Protein AF-0000000083870434 (afdb_homodimer)

pLDDT: mean 91.53, std 15.17, range [18.61, 98.94]

Nearest PDB structures (foldseek):
  3v47-assembly1_B  TM=9.352E-01  e=3.302E-30  Danio rerio
  3v44-assembly1_A  TM=9.754E-01  e=2.161E-26  Danio rerio
  5xwu-assembly1_B  TM=7.178E-01  e=8.950E-06  Mus musculus
  5xwu-assembly1_D  TM=3.994E-01  e=9.371E-06  Mus musculus
  6tl8-assembly2_C  TM=4.303E-01  e=3.245E-05  Homo sapiens

Organism: Monopterus albus (NCBI:txid43700)

InterPro domains:
  IPR001611 Leucine-rich repeat [PF00560] (571-591)
  IPR001611 Leucine-rich repeat [PF13855] (94-138)
  IPR001611 Leucine-rich repeat [PF13855] (299-345)
  IPR001611 Leucine-rich repeat [PF13855] (348-407)
  IPR001611 Leucine-rich repeat [PF13855] (528-566)
  IPR001611 Leucine-rich repeat [PS51450] (348-369)
  IPR001611 Leucine-rich repeat [PS51450] (372-393)
  IPR001611 Leucine-rich repeat [PS51450] (396-417)
  IPR003591 Leucine-rich repeat, typical subtype [SM00369] (53-77)
  IPR003591 Leucine-rich repeat, typical subtype [SM00369] (153-177)
  IPR003591 Leucine-rich repeat, typical subtype [SM00369] (178-202)
  IPR003591 Leucine-rich repeat, typical subtype [SM00369] (298-320)
  IPR003591 Leucine-rich repeat, typical subtype [SM00369] (321-344)
  IPR003591 Leucine-rich repeat, typical subtype [SM00369] (347-369)
  IPR003591 Leucine-rich repeat, typical subtype [SM00369] (370-393)
  IPR003591 Leucine-rich repeat, typical subtype [SM00369] (394-414)
  IPR003591 Leucine-rich repeat, typical subtype [SM00369] (416-442)
  IPR003591 Leucine-rich repeat, typical subtype [SM00369] (523-546)
  IPR003591 Leucine-rich repeat, typical subtype [SM00369] (547-570)
  IPR003591 Leucine-rich repeat, typical subtype [SM00369] (571-592)

Radius of gyration: 40.26 Å; Cα contacts (8 Å, |Δi|>4): 3581; chains: 2; bounding box: 92×129×76 Å

Structure (mmCIF, N/CA/C/O backbone):
data_AF-0000000083870434-model_v1
#
loop_
_entity.id
_entity.type
_entity.pdbx_description
1 polymer 'LRRCT domain-containing protein'
#
loop_
_atom_site.group_PDB
_atom_site.id
_atom_site.type_symbol
_atom_site.label_atom_id
_atom_site.label_alt_id
_atom_site.label_comp_id
_atom_site.label_asym_id
_atom_site.label_entity_id
_atom_site.label_seq_id
_atom_site.pdbx_PDB_ins_code
_atom_site.Cartn_x
_atom_site.Cartn_y
_atom_site.Cartn_z
_atom_site.occupancy
_atom_site.B_iso_or_equiv
_atom_site.auth_seq_id
_atom_site.auth_comp_id
_atom_site.auth_asym_id
_atom_site.auth_atom_id
_atom_site.pdbx_PDB_model_num
ATOM 1 N N . MET A 1 1 ? 4.176 6.168 38.938 1 18.61 1 MET A N 1
ATOM 2 C CA . MET A 1 1 ? 3.467 7.41 39.25 1 18.61 1 MET A CA 1
ATOM 3 C C . MET A 1 1 ? 2.271 7.586 38.312 1 18.61 1 MET A C 1
ATOM 5 O O . MET A 1 1 ? 2.385 8.211 37.25 1 18.61 1 MET A O 1
ATOM 9 N N . LYS A 1 2 ? 1.677 6.422 37.969 1 21.14 2 LYS A N 1
ATOM 10 C CA . LYS A 1 2 ? 1 5.711 36.875 1 21.14 2 LYS A CA 1
ATOM 11 C C . LYS A 1 2 ? -0.429 6.215 36.688 1 21.14 2 LYS A C 1
ATOM 13 O O . LYS A 1 2 ? -0.944 6.25 35.594 1 21.14 2 LYS A O 1
ATOM 18 N N . GLU A 1 3 ? -1.02 6.363 37.938 1 21.02 3 GLU A N 1
ATOM 19 C CA . GLU A 1 3 ? -2.434 6.02 38.062 1 21.02 3 GLU A CA 1
ATOM 20 C C . GLU A 1 3 ? -3.32 7.082 37.438 1 21.02 3 GLU A C 1
ATOM 22 O O . GLU A 1 3 ? -4.293 6.762 36.75 1 21.02 3 GLU A O 1
ATOM 27 N N . ASP A 1 4 ? -3.205 8.25 38 1 21.81 4 ASP A N 1
ATOM 28 C CA . ASP A 1 4 ? -4.379 9.039 38.375 1 21.81 4 ASP A CA 1
ATOM 29 C C . ASP A 1 4 ? -4.992 9.703 37.156 1 21.81 4 ASP A C 1
ATOM 31 O O . ASP A 1 4 ? -5.902 10.523 37.25 1 21.81 4 ASP A O 1
ATOM 35 N N . LEU A 1 5 ? -4.191 9.664 36.094 1 21.3 5 LEU A N 1
ATOM 36 C CA . LEU A 1 5 ? -4.348 10.805 35.188 1 21.3 5 LEU A CA 1
ATOM 37 C C . LEU A 1 5 ? -5.598 10.656 34.312 1 21.3 5 LEU A C 1
ATOM 39 O O . LEU A 1 5 ? -5.734 11.32 33.312 1 21.3 5 LEU A O 1
ATOM 43 N N . ARG A 1 6 ? -6.066 9.336 34.531 1 23.95 6 ARG A N 1
ATOM 44 C CA . ARG A 1 6 ? -6.996 8.883 33.5 1 23.95 6 ARG A CA 1
ATOM 45 C C . ARG A 1 6 ? -8.203 9.805 33.406 1 23.95 6 ARG A C 1
ATOM 47 O O . ARG A 1 6 ? -8.875 9.859 32.375 1 23.95 6 ARG A O 1
ATOM 54 N N . CYS A 1 7 ? -8.641 9.984 34.719 1 21.84 7 CYS A N 1
ATOM 55 C CA . CYS A 1 7 ? -10.094 10.094 34.875 1 21.84 7 CYS A CA 1
ATOM 56 C C . CYS A 1 7 ? -10.617 11.336 34.156 1 21.84 7 CYS A C 1
ATOM 58 O O . CYS A 1 7 ? -11.828 11.492 33.969 1 21.84 7 CYS A O 1
ATOM 60 N N . VAL A 1 8 ? -9.805 12.383 34.219 1 23.12 8 VAL A N 1
ATOM 61 C CA . VAL A 1 8 ? -10.5 13.648 34.438 1 23.12 8 VAL A CA 1
ATOM 62 C C . VAL A 1 8 ? -11.227 14.055 33.156 1 23.12 8 VAL A C 1
ATOM 64 O O . VAL A 1 8 ? -12.031 14.992 33.156 1 23.12 8 VAL A O 1
ATOM 67 N N . ARG A 1 9 ? -10.758 13.484 32.031 1 26.5 9 ARG A N 1
ATOM 68 C CA . ARG A 1 9 ? -11.039 14.344 30.875 1 26.5 9 ARG A CA 1
ATOM 69 C C . ARG A 1 9 ? -12.5 14.219 30.438 1 26.5 9 ARG A C 1
ATOM 71 O O . ARG A 1 9 ? -12.844 14.547 29.312 1 26.5 9 ARG A O 1
ATOM 78 N N . MET A 1 10 ? -13.102 13.195 31.281 1 24.41 10 MET A N 1
ATOM 79 C CA . MET A 1 10 ? -14.406 12.812 30.75 1 24.41 10 MET A CA 1
ATOM 80 C C . MET A 1 10 ? -15.234 14.047 30.391 1 24.41 10 MET A C 1
ATOM 82 O O . MET A 1 10 ? -15.898 14.078 29.359 1 24.41 10 MET A O 1
ATOM 86 N N . TRP A 1 11 ? -15.492 14.695 31.578 1 24.38 11 TRP A N 1
ATOM 87 C CA . TRP A 1 11 ? -16.828 15.266 31.766 1 24.38 11 TRP A CA 1
ATOM 88 C C . TRP A 1 11 ? -17.094 16.391 30.781 1 24.38 11 TRP A C 1
ATOM 90 O O . TRP A 1 11 ? -18.25 16.672 30.453 1 24.38 11 TRP A O 1
ATOM 100 N N . THR A 1 12 ? -16.062 17.203 30.609 1 26.02 12 THR A N 1
ATOM 101 C CA . THR A 1 12 ? -16.484 18.594 30.5 1 26.02 12 THR A CA 1
ATOM 102 C C . THR A 1 12 ? -17.203 18.844 29.188 1 26.02 12 THR A C 1
ATOM 104 O O . THR A 1 12 ? -16.609 19.375 28.234 1 26.02 12 THR A O 1
ATOM 107 N N . LEU A 1 13 ? -17.5 17.75 28.469 1 27.19 13 LEU A N 1
ATOM 108 C CA . LEU A 1 13 ? -18.172 18.031 27.219 1 27.19 13 LEU A CA 1
ATOM 109 C C . LEU A 1 13 ? -19.453 18.828 27.469 1 27.19 13 LEU A C 1
ATOM 111 O O . LEU A 1 13 ? -20.562 18.312 27.266 1 27.19 13 LEU A O 1
ATOM 115 N N . GLY A 1 14 ? -19.625 19.172 28.828 1 25.48 14 GLY A N 1
ATOM 116 C CA . GLY A 1 14 ? -20.922 19.688 29.203 1 25.48 14 GLY A CA 1
ATOM 117 C C . GLY A 1 14 ? -21.562 20.547 28.125 1 25.48 14 GLY A C 1
ATOM 118 O O . GLY A 1 14 ? -20.938 20.828 27.094 1 25.48 14 GLY A O 1
ATOM 119 N N . LEU A 1 15 ? -22.375 21.484 28.719 1 27 15 LEU A N 1
ATOM 120 C CA . LEU A 1 15 ? -23.453 22.453 28.516 1 27 15 LEU A CA 1
ATOM 121 C C . LEU A 1 15 ? -23.016 23.562 27.562 1 27 15 LEU A C 1
ATOM 123 O O . LEU A 1 15 ? -22.312 24.484 27.969 1 27 15 LEU A O 1
ATOM 127 N N . GLN A 1 16 ? -22.281 23.266 26.609 1 25.55 16 GLN A N 1
ATOM 128 C CA . GLN A 1 16 ? -22.156 24.516 25.859 1 25.55 16 GLN A CA 1
ATOM 129 C C . GLN A 1 16 ? -23.516 25.125 25.578 1 25.55 16 GLN A C 1
ATOM 131 O O . GLN A 1 16 ? -24.25 24.625 24.719 1 25.55 16 GLN A O 1
ATOM 136 N N . VAL A 1 17 ? -24.344 25.297 26.688 1 27.48 17 VAL A N 1
ATOM 137 C CA . VAL A 1 17 ? -25.469 26.219 26.578 1 27.48 17 VAL A CA 1
ATOM 138 C C . VAL A 1 17 ? -25.094 27.391 25.672 1 27.48 17 VAL A C 1
ATOM 140 O O . VAL A 1 17 ? -24.141 28.109 25.969 1 27.48 17 VAL A O 1
ATOM 143 N N . VAL A 1 18 ? -25.156 27.141 24.438 1 27.73 18 VAL A N 1
ATOM 144 C CA . VAL A 1 18 ? -25.281 28.312 23.594 1 27.73 18 VAL A CA 1
ATOM 145 C C . VAL A 1 18 ? -26.109 29.391 24.297 1 27.73 18 VAL A C 1
ATOM 147 O O . VAL A 1 18 ? -27.312 29.203 24.5 1 27.73 18 VAL A O 1
ATOM 150 N N . THR A 1 19 ? -25.688 29.75 25.516 1 27.55 19 THR A N 1
ATOM 151 C CA . THR A 1 19 ? -26.219 31.016 25.984 1 27.55 19 THR A CA 1
ATOM 152 C C . THR A 1 19 ? -26.406 32 24.844 1 27.55 19 THR A C 1
ATOM 154 O O . THR A 1 19 ? -25.438 32.438 24.219 1 27.55 19 THR A O 1
ATOM 157 N N . ILE A 1 20 ? -27.344 31.594 24.016 1 29.59 20 ILE A N 1
ATOM 158 C CA . ILE A 1 20 ? -27.969 32.719 23.328 1 29.59 20 ILE A CA 1
ATOM 159 C C . ILE A 1 20 ? -28.047 33.938 24.281 1 29.59 20 ILE A C 1
ATOM 161 O O . ILE A 1 20 ? -28.812 33.906 25.234 1 29.59 20 ILE A O 1
ATOM 165 N N . CYS A 1 21 ? -26.922 34.125 24.938 1 28.3 21 CYS A N 1
ATOM 166 C CA . CYS A 1 21 ? -26.906 35.469 25.547 1 28.3 21 CYS A CA 1
ATOM 167 C C . CYS A 1 21 ? -27.719 36.438 24.703 1 28.3 21 CYS A C 1
ATOM 169 O O . CYS A 1 21 ? -27.344 36.781 23.578 1 28.3 21 CYS A O 1
ATOM 171 N N . VAL A 1 22 ? -29.016 36.188 24.828 1 31.38 22 VAL A N 1
ATOM 172 C CA . VAL A 1 22 ? -29.828 37.406 24.625 1 31.38 22 VAL A CA 1
ATOM 173 C C . VAL A 1 22 ? -29.125 38.594 25.25 1 31.38 22 VAL A C 1
ATOM 175 O O . VAL A 1 22 ? -29 38.688 26.469 1 31.38 22 VAL A O 1
ATOM 178 N N . PHE A 1 23 ? -27.859 38.781 24.859 1 32.03 23 PHE A N 1
ATOM 179 C CA . PHE A 1 23 ? -27.453 40.156 25.125 1 32.03 23 PHE A CA 1
ATOM 180 C C . PHE A 1 23 ? -28.656 41.094 25.094 1 32.03 23 PHE A C 1
ATOM 182 O O . PHE A 1 23 ? -29.281 41.25 24.047 1 32.03 23 PHE A O 1
ATOM 189 N N . LEU A 1 24 ? -29.438 40.969 26.172 1 31.06 24 LEU A N 1
ATOM 190 C CA . LEU A 1 24 ? -30.172 42.219 26.422 1 31.06 24 LEU A CA 1
ATOM 191 C C . LEU A 1 24 ? -29.344 43.438 26.031 1 31.06 24 LEU A C 1
ATOM 193 O O . LEU A 1 24 ? -28.297 43.688 26.625 1 31.06 24 LEU A O 1
ATOM 197 N N . GLN A 1 25 ? -29.125 43.531 24.734 1 33.41 25 GLN A N 1
ATOM 198 C CA . GLN A 1 25 ? -28.766 44.875 24.281 1 33.41 25 GLN A CA 1
ATOM 199 C C . GLN A 1 25 ? -29.359 45.938 25.188 1 33.41 25 GLN A C 1
ATOM 201 O O . GLN A 1 25 ? -30.578 46.031 25.344 1 33.41 25 GLN A O 1
ATOM 206 N N . VAL A 1 26 ? -28.906 46.031 26.406 1 36.62 26 VAL A N 1
ATOM 207 C CA . VAL A 1 26 ? -29.203 47.375 26.844 1 36.62 26 VAL A CA 1
ATOM 208 C C . VAL A 1 26 ? -29.219 48.312 25.641 1 36.62 26 VAL A C 1
ATOM 210 O O . VAL A 1 26 ? -28.281 48.312 24.828 1 36.62 26 VAL A O 1
ATOM 213 N N . SER A 1 27 ? -30.359 48.562 25.172 1 37.12 27 SER A N 1
ATOM 214 C CA . SER A 1 27 ? -30.781 49.438 24.094 1 37.12 27 SER A CA 1
ATOM 215 C C . SER A 1 27 ? -29.906 50.688 24.031 1 37.12 27 SER A C 1
ATOM 217 O O . SER A 1 27 ? -30.297 51.719 23.469 1 37.12 27 SER A O 1
ATOM 219 N N . GLY A 1 28 ? -28.984 50.812 24.969 1 39.69 28 GLY A N 1
ATOM 220 C CA . GLY A 1 28 ? -28.422 52.062 24.422 1 39.69 28 GLY A CA 1
ATOM 221 C C . GLY A 1 28 ? -27.812 51.875 23.047 1 39.69 28 GLY A C 1
ATOM 222 O O . GLY A 1 28 ? -26.641 51.469 22.938 1 39.69 28 GLY A O 1
ATOM 223 N N . CYS A 1 29 ? -28.484 51.125 22.141 1 45.28 29 CYS A N 1
ATOM 224 C CA . CYS A 1 29 ? -28.172 50.938 20.719 1 45.28 29 CYS A CA 1
ATOM 225 C C . CYS A 1 29 ? -27.406 52.156 20.172 1 45.28 29 CYS A C 1
ATOM 227 O O . CYS A 1 29 ? -27.969 53.25 20.031 1 45.28 29 CYS A O 1
ATOM 229 N N . PHE A 1 30 ? -26.156 52.25 20.547 1 56.5 30 PHE A N 1
ATOM 230 C CA . PHE A 1 30 ? -25.484 53.125 19.594 1 56.5 30 PHE A CA 1
ATOM 231 C C . PHE A 1 30 ? -25.609 52.562 18.188 1 56.5 30 PHE A C 1
ATOM 233 O O . PHE A 1 30 ? -25.25 51.406 17.938 1 56.5 30 PHE A O 1
ATOM 240 N N . PRO A 1 31 ? -26.562 52.938 17.453 1 62.5 31 PRO A N 1
ATOM 241 C CA . PRO A 1 31 ? -27.016 52.406 16.156 1 62.5 31 PRO A CA 1
ATOM 242 C C . PRO A 1 31 ? -25.875 51.812 15.336 1 62.5 31 PRO A C 1
ATOM 244 O O . PRO A 1 31 ? -26.109 50.875 14.547 1 62.5 31 PRO A O 1
ATOM 247 N N . SER A 1 32 ? -24.531 52.031 15.688 1 79.5 32 SER A N 1
ATOM 248 C CA . SER A 1 32 ? -23.531 51.656 14.695 1 79.5 32 SER A CA 1
ATOM 249 C C . SER A 1 32 ? -22.594 50.562 15.234 1 79.5 32 SER A C 1
ATOM 251 O O . SER A 1 32 ? -21.828 49.969 14.477 1 79.5 32 SER A O 1
ATOM 253 N N . CYS A 1 33 ? -22.688 50.094 16.594 1 92.69 33 CYS A N 1
ATOM 254 C CA . CYS A 1 33 ? -21.734 49.125 17.109 1 92.69 33 CYS A CA 1
ATOM 255 C C . CYS A 1 33 ? -22.422 48.125 18.031 1 92.69 33 CYS A C 1
ATOM 257 O O . CYS A 1 33 ? -23.453 48.438 18.656 1 92.69 33 CYS A O 1
ATOM 259 N N . LEU A 1 34 ? -22.016 46.875 18.031 1 93.5 34 LEU A N 1
ATOM 260 C CA . LEU A 1 34 ? -22.422 45.875 19.016 1 93.5 34 LEU A CA 1
ATOM 261 C C . LEU A 1 34 ? -21.531 45.938 20.25 1 93.5 34 LEU A C 1
ATOM 263 O O . LEU A 1 34 ? -20.328 45.719 20.172 1 93.5 34 LEU A O 1
ATOM 267 N N . ILE A 1 35 ? -22.172 46.375 21.406 1 93 35 ILE A N 1
ATOM 268 C CA . ILE A 1 35 ? -21.375 46.562 22.609 1 93 35 ILE A CA 1
ATOM 269 C C . ILE A 1 35 ? -21.719 45.5 23.641 1 93 35 ILE A C 1
ATOM 271 O O . ILE A 1 35 ? -22.891 45.25 23.938 1 93 35 ILE A O 1
ATOM 275 N N . ALA A 1 36 ? -20.75 44.688 24.094 1 94.06 36 ALA A N 1
ATOM 276 C CA . ALA A 1 36 ? -20.859 43.719 25.156 1 94.06 36 ALA A CA 1
ATOM 277 C C . ALA A 1 36 ? -19.828 43.969 26.25 1 94.06 36 ALA A C 1
ATOM 279 O O . ALA A 1 36 ? -18.656 43.625 26.094 1 94.06 36 ALA A O 1
ATOM 280 N N . GLY A 1 37 ? -20.266 44.594 27.328 1 93.62 37 GLY A N 1
ATOM 281 C CA . GLY A 1 37 ? -19.328 44.938 28.375 1 93.62 37 GLY A CA 1
ATOM 282 C C . GLY A 1 37 ? -18.375 46.031 27.984 1 93.62 37 GLY A C 1
ATOM 283 O O . GLY A 1 37 ? -18.797 47.156 27.625 1 93.62 37 GLY A O 1
ATOM 284 N N . SER A 1 38 ? -17.062 45.625 27.969 1 96.56 38 SER A N 1
ATOM 285 C CA . SER A 1 38 ? -16.031 46.594 27.625 1 96.56 38 SER A CA 1
ATOM 286 C C . SER A 1 38 ? -15.547 46.406 26.188 1 96.56 38 SER A C 1
ATOM 288 O O . SER A 1 38 ? -14.547 47 25.781 1 96.56 38 SER A O 1
ATOM 290 N N . VAL A 1 39 ? -16.234 45.531 25.5 1 97.56 39 VAL A N 1
ATOM 291 C CA . VAL A 1 39 ? -15.859 45.219 24.125 1 97.56 39 VAL A CA 1
ATOM 292 C C . VAL A 1 39 ? -16.875 45.844 23.156 1 97.56 39 VAL A C 1
ATOM 294 O O . VAL A 1 39 ? -18.078 45.688 23.328 1 97.56 39 VAL A O 1
ATOM 297 N N . ALA A 1 40 ? -16.406 46.719 22.156 1 97 40 ALA A N 1
ATOM 298 C CA . ALA A 1 40 ? -17.25 47.312 21.109 1 97 40 ALA A CA 1
ATOM 299 C C . ALA A 1 40 ? -16.891 46.75 19.734 1 97 40 ALA A C 1
ATOM 301 O O . ALA A 1 40 ? -15.766 46.969 19.25 1 97 40 ALA A O 1
ATOM 302 N N . ASN A 1 41 ? -17.75 46.031 19.156 1 97.31 41 ASN A N 1
ATOM 303 C CA . ASN A 1 41 ? -17.578 45.562 17.781 1 97.31 41 ASN A CA 1
ATOM 304 C C . ASN A 1 41 ? -18.297 46.469 16.781 1 97.31 41 ASN A C 1
ATOM 306 O O . ASN A 1 41 ? -19.516 46.406 16.656 1 97.31 41 ASN A O 1
ATOM 310 N N . CYS A 1 42 ? -17.562 47.25 16.109 1 97.06 42 CYS A N 1
ATOM 311 C CA . CYS A 1 42 ? -18.094 48.219 15.133 1 97.06 42 CYS A CA 1
ATOM 312 C C . CYS A 1 42 ? -17.594 47.906 13.727 1 97.06 42 CYS A C 1
ATOM 314 O O . CYS A 1 42 ? -17.469 48.781 12.883 1 97.06 42 CYS A O 1
ATOM 316 N N . ALA A 1 43 ? -17.203 46.625 13.508 1 96.31 43 ALA A N 1
ATOM 317 C CA . ALA A 1 43 ? -16.656 46.219 12.219 1 96.31 43 ALA A CA 1
ATOM 318 C C . ALA A 1 43 ? -17.75 46.156 11.148 1 96.31 43 ALA A C 1
ATOM 320 O O . ALA A 1 43 ? -18.891 45.812 11.453 1 96.31 43 ALA A O 1
ATOM 321 N N . PHE A 1 44 ? -17.375 46.5 9.898 1 93.44 44 PHE A N 1
ATOM 322 C CA . PHE A 1 44 ? -18.234 46.344 8.734 1 93.44 44 PHE A CA 1
ATOM 323 C C . PHE A 1 44 ? -19.531 47.125 8.898 1 93.44 44 PHE A C 1
ATOM 325 O O . PHE A 1 44 ? -20.625 46.562 8.742 1 93.44 44 PHE A O 1
ATOM 332 N N . ARG A 1 45 ? -19.484 48.375 9.273 1 94.25 45 ARG A N 1
ATOM 333 C CA . ARG A 1 45 ? -20.656 49.219 9.492 1 94.25 45 ARG A CA 1
ATOM 334 C C . ARG A 1 45 ? -20.641 50.438 8.602 1 94.25 45 ARG A C 1
ATOM 336 O O . ARG A 1 45 ? -21.406 51.406 8.812 1 94.25 45 ARG A O 1
ATOM 343 N N . LYS A 1 46 ? -19.781 50.469 7.594 1 94.06 46 LYS A N 1
ATOM 344 C CA . LYS A 1 46 ? -19.641 51.594 6.645 1 94.06 46 LYS A CA 1
ATOM 345 C C . LYS A 1 46 ? -19.391 52.906 7.367 1 94.06 46 LYS A C 1
ATOM 347 O O . LYS A 1 46 ? -19.906 53.938 6.965 1 94.06 46 LYS A O 1
ATOM 352 N N . LEU A 1 47 ? -18.625 52.812 8.461 1 95.94 47 LEU A N 1
ATOM 353 C CA . LEU A 1 47 ? -18.297 54 9.242 1 95.94 47 LEU A CA 1
ATOM 354 C C . LEU A 1 47 ? -17.219 54.812 8.547 1 95.94 47 LEU A C 1
ATOM 356 O O . LEU A 1 47 ? -16.297 54.25 7.953 1 95.94 47 LEU A O 1
ATOM 360 N N . HIS A 1 48 ? -17.391 56.094 8.672 1 96.19 48 HIS A N 1
ATOM 361 C CA . HIS A 1 48 ? -16.391 57 8.086 1 96.19 48 HIS A CA 1
ATOM 362 C C . HIS A 1 48 ? -15.539 57.656 9.172 1 96.19 48 HIS A C 1
ATOM 364 O O . HIS A 1 48 ? -14.484 58.219 8.875 1 96.19 48 HIS A O 1
ATOM 370 N N . TRP A 1 49 ? -16.047 57.594 10.328 1 95.25 49 TRP A N 1
ATOM 371 C CA . TRP A 1 49 ? -15.32 58.062 11.508 1 95.25 49 TRP A CA 1
ATOM 372 C C . TRP A 1 49 ? -15.578 57.156 12.703 1 95.25 49 TRP A C 1
ATOM 374 O O . TRP A 1 49 ? -16.484 56.312 12.672 1 95.25 49 TRP A O 1
ATOM 384 N N . VAL A 1 50 ? -14.734 57.25 13.703 1 96.19 50 VAL A N 1
ATOM 385 C CA . VAL A 1 50 ? -14.938 56.5 14.93 1 96.19 50 VAL A CA 1
ATOM 386 C C . VAL A 1 50 ? -16.188 57 15.656 1 96.19 50 VAL A C 1
ATOM 388 O O . VAL A 1 50 ? -16.297 58.188 15.945 1 96.19 50 VAL A O 1
ATOM 391 N N . PRO A 1 51 ? -17.078 56.188 15.938 1 94.06 51 PRO A N 1
ATOM 392 C CA . PRO A 1 51 ? -18.297 56.625 16.609 1 94.06 51 PRO A CA 1
ATOM 393 C C . PRO A 1 51 ? -18.078 56.938 18.094 1 94.06 51 PRO A C 1
ATOM 395 O O . PRO A 1 51 ? -17.062 56.5 18.656 1 94.06 51 PRO A O 1
ATOM 398 N N . ALA A 1 52 ? -19.078 57.75 18.672 1 91.81 52 ALA A N 1
ATOM 399 C CA . ALA A 1 52 ? -19.016 58 20.109 1 91.81 52 ALA A CA 1
ATOM 400 C C . ALA A 1 52 ? -19.359 56.719 20.891 1 91.81 52 ALA A C 1
ATOM 402 O O . ALA A 1 52 ? -20.359 56.062 20.625 1 91.81 52 ALA A O 1
ATOM 403 N N . LEU A 1 53 ? -18.391 56.406 21.734 1 94.19 53 LEU A N 1
ATOM 404 C CA . LEU A 1 53 ? -18.547 55.156 22.5 1 94.19 53 LEU A CA 1
ATOM 405 C C . LEU A 1 53 ? -18.375 55.438 24 1 94.19 53 LEU A C 1
ATOM 407 O O . LEU A 1 53 ? -17.812 56.469 24.375 1 94.19 53 LEU A O 1
ATOM 411 N N . PRO A 1 54 ? -18.875 54.562 24.766 1 93.69 54 PRO A N 1
ATOM 412 C CA . PRO A 1 54 ? -18.672 54.688 26.219 1 93.69 54 PRO A CA 1
ATOM 413 C C . PRO A 1 54 ? -17.203 54.688 26.609 1 93.69 54 PRO A C 1
ATOM 415 O O . PRO A 1 54 ? -16.391 54 26 1 93.69 54 PRO A O 1
ATOM 418 N N . ALA A 1 55 ? -16.906 55.469 27.672 1 94.38 55 ALA A N 1
ATOM 419 C CA . ALA A 1 55 ? -15.516 55.688 28.078 1 94.38 55 ALA A CA 1
ATOM 420 C C . ALA A 1 55 ? -14.906 54.406 28.656 1 94.38 55 ALA A C 1
ATOM 422 O O . ALA A 1 55 ? -13.68 54.281 28.75 1 94.38 55 ALA A O 1
ATOM 423 N N . ASN A 1 56 ? -15.727 53.469 28.953 1 95.31 56 ASN A N 1
ATOM 424 C CA . ASN A 1 56 ? -15.219 52.281 29.609 1 95.31 56 ASN A CA 1
ATOM 425 C C . ASN A 1 56 ? -14.781 51.219 28.594 1 95.31 56 ASN A C 1
ATOM 427 O O . ASN A 1 56 ? -14.281 50.156 28.969 1 95.31 56 ASN A O 1
ATOM 431 N N . ILE A 1 57 ? -14.836 51.5 27.328 1 96.69 57 ILE A N 1
ATOM 432 C CA . ILE A 1 57 ? -14.484 50.531 26.281 1 96.69 57 ILE A CA 1
ATOM 433 C C . ILE A 1 57 ? -12.977 50.312 26.281 1 96.69 57 ILE A C 1
ATOM 435 O O . ILE A 1 57 ? -12.188 51.25 26.266 1 96.69 57 ILE A O 1
ATOM 439 N N . THR A 1 58 ? -12.656 48.969 26.328 1 98.06 58 THR A N 1
ATOM 440 C CA . THR A 1 58 ? -11.242 48.594 26.359 1 98.06 58 THR A CA 1
ATOM 441 C C . THR A 1 58 ? -10.852 47.875 25.062 1 98.06 58 THR A C 1
ATOM 443 O O . THR A 1 58 ? -9.672 47.812 24.719 1 98.06 58 THR A O 1
ATOM 446 N N . HIS A 1 59 ? -11.742 47.25 24.406 1 98.44 59 HIS A N 1
ATOM 447 C CA . HIS A 1 59 ? -11.531 46.562 23.141 1 98.44 59 HIS A CA 1
ATOM 448 C C . HIS A 1 59 ? -12.453 47.125 22.062 1 98.44 59 HIS A C 1
ATOM 450 O O . HIS A 1 59 ? -13.672 47.062 22.188 1 98.44 59 HIS A O 1
ATOM 456 N N . LEU A 1 60 ? -11.82 47.719 20.984 1 97.94 60 LEU A N 1
ATOM 457 C CA . LEU A 1 60 ? -12.586 48.344 19.922 1 97.94 60 LEU A CA 1
ATOM 458 C C . LEU A 1 60 ? -12.211 47.781 18.562 1 97.94 60 LEU A C 1
ATOM 460 O O . LEU A 1 60 ? -11.047 47.812 18.156 1 97.94 60 LEU A O 1
ATOM 464 N N . TYR A 1 61 ? -13.133 47.188 17.875 1 98.31 61 TYR A N 1
ATOM 465 C CA . TYR A 1 61 ? -12.938 46.594 16.547 1 98.31 61 TYR A CA 1
ATOM 466 C C . TYR A 1 61 ? -13.617 47.438 15.484 1 98.31 61 TYR A C 1
ATOM 468 O O . TYR A 1 61 ? -14.844 47.562 15.477 1 98.31 61 TYR A O 1
ATOM 476 N N . LEU A 1 62 ? -12.797 48.062 14.57 1 97.75 62 LEU A N 1
ATOM 477 C CA . LEU A 1 62 ? -13.297 49 13.562 1 97.75 62 LEU A CA 1
ATOM 478 C C . LEU A 1 62 ? -12.891 48.562 12.164 1 97.75 62 LEU A C 1
ATOM 480 O O . LEU A 1 62 ? -12.898 49.344 11.219 1 97.75 62 LEU A O 1
ATOM 484 N N . GLU A 1 63 ? -12.539 47.25 12.023 1 97.38 63 GLU A N 1
ATOM 485 C CA . GLU A 1 63 ? -12.031 46.781 10.734 1 97.38 63 GLU A CA 1
ATOM 486 C C . GLU A 1 63 ? -13.133 46.812 9.672 1 97.38 63 GLU A C 1
ATOM 488 O O . GLU A 1 63 ? -14.32 46.812 10 1 97.38 63 GLU A O 1
ATOM 493 N N . LEU A 1 64 ? -12.781 46.906 8.367 1 96.5 64 LEU A N 1
ATOM 494 C CA . LEU A 1 64 ? -13.633 46.781 7.195 1 96.5 64 LEU A CA 1
ATOM 495 C C . LEU A 1 64 ? -14.664 47.938 7.168 1 96.5 64 LEU A C 1
ATOM 497 O O . LEU A 1 64 ? -15.844 47.688 6.902 1 96.5 64 LEU A O 1
ATOM 501 N N . ASN A 1 65 ? -14.219 49.125 7.57 1 97.38 65 ASN A N 1
ATOM 502 C CA . ASN A 1 65 ? -15.008 50.344 7.434 1 97.38 65 ASN A CA 1
ATOM 503 C C . ASN A 1 65 ? -14.398 51.312 6.406 1 97.38 65 ASN A C 1
ATOM 505 O O . ASN A 1 65 ? -13.602 50.906 5.566 1 97.38 65 ASN A O 1
ATOM 509 N N . HIS A 1 66 ? -14.906 52.594 6.406 1 97.62 66 HIS A N 1
ATOM 510 C CA . HIS A 1 66 ? -14.422 53.594 5.457 1 97.62 66 HIS A CA 1
ATOM 511 C C . HIS A 1 66 ? -13.75 54.75 6.18 1 97.62 66 HIS A C 1
ATOM 513 O O . HIS A 1 66 ? -13.945 55.906 5.812 1 97.62 66 HIS A O 1
ATOM 519 N N . ILE A 1 67 ? -13.039 54.344 7.223 1 97.69 67 ILE A N 1
ATOM 520 C CA . ILE A 1 67 ? -12.344 55.375 7.984 1 97.69 67 ILE A CA 1
ATOM 521 C C . ILE A 1 67 ? -11.07 55.781 7.25 1 97.69 67 ILE A C 1
ATOM 523 O O . ILE A 1 67 ? -10.195 54.938 6.996 1 97.69 67 ILE A O 1
ATOM 527 N N . SER A 1 68 ? -10.953 57 6.969 1 97.38 68 SER A N 1
ATOM 528 C CA . SER A 1 68 ? -9.859 57.438 6.109 1 97.38 68 SER A CA 1
ATOM 529 C C . SER A 1 68 ? -8.766 58.156 6.918 1 97.38 68 SER A C 1
ATOM 531 O O . SER A 1 68 ? -7.652 58.344 6.43 1 97.38 68 SER A O 1
ATOM 533 N N . GLU A 1 69 ? -9.125 58.469 8.148 1 97.94 69 GLU A N 1
ATOM 534 C CA . GLU A 1 69 ? -8.148 59.219 8.93 1 97.94 69 GLU A CA 1
ATOM 535 C C . GLU A 1 69 ? -8.344 59 10.422 1 97.94 69 GLU A C 1
ATOM 537 O O . GLU A 1 69 ? -9.477 58.938 10.898 1 97.94 69 GLU A O 1
ATOM 542 N N . ILE A 1 70 ? -7.188 58.875 11.07 1 98.44 70 ILE A N 1
ATOM 543 C CA . ILE A 1 70 ? -7.176 58.906 12.523 1 98.44 70 ILE A CA 1
ATOM 544 C C . ILE A 1 70 ? -6.285 60.062 13.016 1 98.44 70 ILE A C 1
ATOM 546 O O . ILE A 1 70 ? -5.109 60.125 12.648 1 98.44 70 ILE A O 1
ATOM 550 N N . ASN A 1 71 ? -6.855 60.938 13.789 1 97.44 71 ASN A N 1
ATOM 551 C CA . ASN A 1 71 ? -6.117 62.062 14.352 1 97.44 71 ASN A CA 1
ATOM 552 C C . ASN A 1 71 ? -6.277 62.125 15.867 1 97.44 71 ASN A C 1
ATOM 554 O O . ASN A 1 71 ? -6.77 61.188 16.5 1 97.44 71 ASN A O 1
ATOM 558 N N . SER A 1 72 ? -5.918 63.25 16.5 1 95.69 72 SER A N 1
ATOM 559 C CA . SER A 1 72 ? -5.809 63.344 17.953 1 95.69 72 SER A CA 1
ATOM 560 C C . SER A 1 72 ? -7.188 63.344 18.609 1 95.69 72 SER A C 1
ATOM 562 O O . SER A 1 72 ? -7.312 63.094 19.812 1 95.69 72 SER A O 1
ATOM 564 N N . THR A 1 73 ? -8.18 63.625 17.812 1 95.38 73 THR A N 1
ATOM 565 C CA . THR A 1 73 ? -9.516 63.719 18.406 1 95.38 73 THR A CA 1
ATOM 566 C C . THR A 1 73 ? -10.359 62.5 18.031 1 95.38 73 THR A C 1
ATOM 568 O O . THR A 1 73 ? -11.445 62.312 18.578 1 95.38 73 THR A O 1
ATOM 571 N N . SER A 1 74 ? -9.805 61.719 17.172 1 96.75 74 SER A N 1
ATOM 572 C CA . SER A 1 74 ? -10.594 60.625 16.625 1 96.75 74 SER A CA 1
ATOM 573 C C . SER A 1 74 ? -10.984 59.625 17.734 1 96.75 74 SER A C 1
ATOM 575 O O . SER A 1 74 ? -12.055 59.031 17.672 1 96.75 74 SER A O 1
ATOM 577 N N . LEU A 1 75 ? -10.117 59.469 18.766 1 97.19 75 LEU A N 1
ATOM 578 C CA . LEU A 1 75 ? -10.352 58.469 19.812 1 97.19 75 LEU A CA 1
ATOM 579 C C . LEU A 1 75 ? -10.609 59.156 21.156 1 97.19 75 LEU A C 1
ATOM 581 O O . LEU A 1 75 ? -10.32 58.562 22.203 1 97.19 75 LEU A O 1
ATOM 585 N N . SER A 1 76 ? -11.188 60.344 21.062 1 94.69 76 SER A N 1
ATOM 586 C CA . SER A 1 76 ? -11.492 61.094 22.281 1 94.69 76 SER A CA 1
ATOM 587 C C . SER A 1 76 ? -12.5 60.344 23.141 1 94.69 76 SER A C 1
ATOM 589 O O . SER A 1 76 ? -13.508 59.844 22.641 1 94.69 76 SER A O 1
ATOM 591 N N . GLY A 1 77 ? -12.141 60.25 24.422 1 94.56 77 GLY A N 1
ATOM 592 C CA . GLY A 1 77 ? -13.039 59.594 25.359 1 94.56 77 GLY A CA 1
ATOM 593 C C . GLY A 1 77 ? -12.734 58.094 25.547 1 94.56 77 GLY A C 1
ATOM 594 O O . GLY A 1 77 ? -13.297 57.469 26.422 1 94.56 77 GLY A O 1
ATOM 595 N N . LEU A 1 78 ? -11.844 57.656 24.766 1 96.88 78 LEU A N 1
ATOM 596 C CA . LEU A 1 78 ? -11.531 56.219 24.812 1 96.88 78 LEU A CA 1
ATOM 597 C C . LEU A 1 78 ? -10.117 56 25.328 1 96.88 78 LEU A C 1
ATOM 599 O O . LEU A 1 78 ? -9.336 55.281 24.719 1 96.88 78 LEU A O 1
ATOM 603 N N . GLU A 1 79 ? -9.812 56.531 26.438 1 96 79 GLU A N 1
ATOM 604 C CA . GLU A 1 79 ? -8.461 56.531 26.984 1 96 79 GLU A CA 1
ATOM 605 C C . GLU A 1 79 ? -8.141 55.188 27.625 1 96 79 GLU A C 1
ATOM 607 O O . GLU A 1 79 ? -6.977 54.875 27.875 1 96 79 GLU A O 1
ATOM 612 N N . GLN A 1 80 ? -9.156 54.375 27.797 1 96.62 80 GLN A N 1
ATOM 613 C CA . GLN A 1 80 ? -8.953 53.094 28.484 1 96.62 80 GLN A CA 1
ATOM 614 C C . GLN A 1 80 ? -8.711 51.969 27.469 1 96.62 80 GLN A C 1
ATOM 616 O O . GLN A 1 80 ? -8.523 50.812 27.859 1 96.62 80 GLN A O 1
ATOM 621 N N . LEU A 1 81 ? -8.555 52.312 26.219 1 97.69 81 LEU A N 1
ATOM 622 C CA . LEU A 1 81 ? -8.414 51.312 25.172 1 97.69 81 LEU A CA 1
ATOM 623 C C . LEU A 1 81 ? -7.152 50.469 25.391 1 97.69 81 LEU A C 1
ATOM 625 O O . LEU A 1 81 ? -6.086 51 25.688 1 97.69 81 LEU A O 1
ATOM 629 N N . GLN A 1 82 ? -7.324 49.188 25.25 1 98.44 82 GLN A N 1
ATOM 630 C CA . GLN A 1 82 ? -6.215 48.219 25.344 1 98.44 82 GLN A CA 1
ATOM 631 C C . GLN A 1 82 ? -5.941 47.562 24 1 98.44 82 GLN A C 1
ATOM 633 O O . GLN A 1 82 ? -4.805 47.188 23.688 1 98.44 82 GLN A O 1
ATOM 638 N N . GLU A 1 83 ? -6.922 47.375 23.25 1 98.75 83 GLU A N 1
ATOM 639 C CA . GLU A 1 83 ? -6.816 46.812 21.906 1 98.75 83 GLU A CA 1
ATOM 640 C C . GLU A 1 83 ? -7.652 47.594 20.906 1 98.75 83 GLU A C 1
ATOM 642 O O . GLU A 1 83 ? -8.797 47.969 21.203 1 98.75 83 GLU A O 1
ATOM 647 N N . LEU A 1 84 ? -7.066 47.938 19.766 1 98.62 84 LEU A N 1
ATOM 648 C CA . LEU A 1 84 ? -7.73 48.688 18.703 1 98.62 84 LEU A CA 1
ATOM 649 C C . LEU A 1 84 ? -7.461 48.031 17.344 1 98.62 84 LEU A C 1
ATOM 651 O O . LEU A 1 84 ? -6.305 47.812 16.984 1 98.62 84 LEU A O 1
ATOM 655 N N . ASP A 1 85 ? -8.484 47.656 16.672 1 98.75 85 ASP A N 1
ATOM 656 C CA . ASP A 1 85 ? -8.352 47.094 15.336 1 98.75 85 ASP A CA 1
ATOM 657 C C . ASP A 1 85 ? -8.883 48.031 14.266 1 98.75 85 ASP A C 1
ATOM 659 O O . ASP A 1 85 ? -10.094 48.25 14.164 1 98.75 85 ASP A O 1
ATOM 663 N N . LEU A 1 86 ? -8 48.625 13.508 1 98.38 86 LEU A N 1
ATOM 664 C CA . LEU A 1 86 ? -8.32 49.5 12.398 1 98.38 86 LEU A CA 1
ATOM 665 C C . LEU A 1 86 ? -7.941 48.875 11.07 1 98.38 86 LEU A C 1
ATOM 667 O O . LEU A 1 86 ? -7.68 49.594 10.094 1 98.38 86 LEU A O 1
ATOM 671 N N . GLY A 1 87 ? -7.945 47.562 11.039 1 98.12 87 GLY A N 1
ATOM 672 C CA . GLY A 1 87 ? -7.461 46.844 9.867 1 98.12 87 GLY A CA 1
ATOM 673 C C . GLY A 1 87 ? -8.422 46.875 8.703 1 98.12 87 GLY A C 1
ATOM 674 O O . GLY A 1 87 ? -9.625 47.062 8.883 1 98.12 87 GLY A O 1
ATOM 675 N N . ALA A 1 88 ? -7.922 46.812 7.426 1 97.69 88 ALA A N 1
ATOM 676 C CA . ALA A 1 88 ? -8.625 46.531 6.18 1 97.69 88 ALA A CA 1
ATOM 677 C C . ALA A 1 88 ? -9.711 47.562 5.918 1 97.69 88 ALA A C 1
ATOM 679 O O . ALA A 1 88 ? -10.859 47.219 5.621 1 97.69 88 ALA A O 1
ATOM 680 N N . GLN A 1 89 ? -9.344 48.781 6.137 1 97.5 89 GLN A N 1
ATOM 681 C CA . GLN A 1 89 ? -10.273 49.812 5.707 1 97.5 89 GLN A CA 1
ATOM 682 C C . GLN A 1 89 ? -10.461 49.781 4.191 1 97.5 89 GLN A C 1
ATOM 684 O O . GLN A 1 89 ? -9.516 49.531 3.447 1 97.5 89 GLN A O 1
ATOM 689 N N . ARG A 1 90 ? -11.625 50.188 3.754 1 96.25 90 ARG A N 1
ATOM 690 C CA . ARG A 1 90 ? -11.938 50.125 2.33 1 96.25 90 ARG A CA 1
ATOM 691 C C . ARG A 1 90 ? -11.406 51.375 1.604 1 96.25 90 ARG A C 1
ATOM 693 O O . ARG A 1 90 ? -11.422 51.406 0.373 1 96.25 90 ARG A O 1
ATOM 700 N N . VAL A 1 91 ? -10.953 52.344 2.379 1 95.94 91 VAL A N 1
ATOM 701 C CA . VAL A 1 91 ? -10.297 53.531 1.854 1 95.94 91 VAL A CA 1
ATOM 702 C C . VAL A 1 91 ? -8.906 53.688 2.469 1 95.94 91 VAL A C 1
ATOM 704 O O . VAL A 1 91 ? -8.633 53.125 3.535 1 95.94 91 VAL A O 1
ATOM 707 N N . PRO A 1 92 ? -8.055 54.344 1.738 1 96.56 92 PRO A N 1
ATOM 708 C CA . PRO A 1 92 ? -6.73 54.531 2.326 1 96.56 92 PRO A CA 1
ATOM 709 C C . PRO A 1 92 ? -6.785 55.219 3.688 1 96.56 92 PRO A C 1
ATOM 711 O O . PRO A 1 92 ? -7.5 56.219 3.854 1 96.56 92 PRO A O 1
ATOM 714 N N . LEU A 1 93 ? -6.039 54.688 4.543 1 98.12 93 LEU A N 1
ATOM 715 C CA . LEU A 1 93 ? -6.035 55.188 5.914 1 98.12 93 LEU A CA 1
ATOM 716 C C . LEU A 1 93 ? -4.793 56.031 6.188 1 98.12 93 LEU A C 1
ATOM 718 O O . LEU A 1 93 ? -3.684 55.625 5.805 1 98.12 93 LEU A O 1
ATOM 722 N N . VAL A 1 94 ? -5.043 57.188 6.809 1 98.38 94 VAL A N 1
ATOM 723 C CA . VAL A 1 94 ? -3.943 58.062 7.23 1 98.38 94 VAL A CA 1
ATOM 724 C C . VAL A 1 94 ? -3.924 58.156 8.75 1 98.38 94 VAL A C 1
ATOM 726 O O . VAL A 1 94 ? -4.949 58.438 9.375 1 98.38 94 VAL A O 1
ATOM 729 N N . ILE A 1 95 ? -2.758 57.844 9.328 1 98.56 95 ILE A N 1
ATOM 730 C CA . ILE A 1 95 ? -2.568 58.094 10.758 1 98.56 95 ILE A CA 1
ATOM 731 C C . ILE A 1 95 ? -1.781 59.375 10.953 1 98.56 95 ILE A C 1
ATOM 733 O O . ILE A 1 95 ? -0.597 59.469 10.617 1 98.56 95 ILE A O 1
ATOM 737 N N . ARG A 1 96 ? -2.422 60.312 11.625 1 98.19 96 ARG A N 1
ATOM 738 C CA . ARG A 1 96 ? -1.839 61.656 11.781 1 98.19 96 ARG A CA 1
ATOM 739 C C . ARG A 1 96 ? -0.951 61.719 13.023 1 98.19 96 ARG A C 1
ATOM 741 O O . ARG A 1 96 ? -0.955 60.812 13.844 1 98.19 96 ARG A O 1
ATOM 748 N N . ASN A 1 97 ? -0.21 62.812 13.047 1 97.75 97 ASN A N 1
ATOM 749 C CA . ASN A 1 97 ? 0.61 63.031 14.234 1 97.75 97 ASN A CA 1
ATOM 750 C C . ASN A 1 97 ? -0.239 63.062 15.508 1 97.75 97 ASN A C 1
ATOM 752 O O . ASN A 1 97 ? -1.328 63.625 15.508 1 97.75 97 ASN A O 1
ATOM 756 N N . ASN A 1 98 ? 0.206 62.375 16.5 1 96.31 98 ASN A N 1
ATOM 757 C CA . ASN A 1 98 ? -0.39 62.375 17.828 1 96.31 98 ASN A CA 1
ATOM 758 C C . ASN A 1 98 ? -1.77 61.719 17.828 1 96.31 98 ASN A C 1
ATOM 760 O O . ASN A 1 98 ? -2.596 62 18.688 1 96.31 98 ASN A O 1
ATOM 764 N N . ALA A 1 99 ? -1.915 60.906 16.859 1 97.56 99 ALA A N 1
ATOM 765 C CA . ALA A 1 99 ? -3.215 60.281 16.719 1 97.56 99 ALA A CA 1
ATOM 766 C C . ALA A 1 99 ? -3.564 59.469 17.953 1 97.56 99 ALA A C 1
ATOM 768 O O . ALA A 1 99 ? -4.738 59.344 18.312 1 97.56 99 ALA A O 1
ATOM 769 N N . PHE A 1 100 ? -2.488 58.969 18.672 1 98 100 PHE A N 1
ATOM 770 C CA . PHE A 1 100 ? -2.721 58.094 19.812 1 98 100 PHE A CA 1
ATOM 771 C C . PHE A 1 100 ? -2.152 58.688 21.094 1 98 100 PHE A C 1
ATOM 773 O O . PHE A 1 100 ? -1.763 57.969 22 1 98 100 PHE A O 1
ATOM 780 N N . SER A 1 101 ? -2.076 59.906 21.234 1 96.06 101 SER A N 1
ATOM 781 C CA . SER A 1 101 ? -1.402 60.594 22.328 1 96.06 101 SER A CA 1
ATOM 782 C C . SER A 1 101 ? -2.088 60.312 23.656 1 96.06 101 SER A C 1
ATOM 784 O O . SER A 1 101 ? -1.444 60.344 24.703 1 96.06 101 SER A O 1
ATOM 786 N N . ARG A 1 102 ? -3.385 60 23.625 1 95.62 102 ARG A N 1
ATOM 787 C CA . ARG A 1 102 ? -4.129 59.812 24.859 1 95.62 102 ARG A CA 1
ATOM 788 C C . ARG A 1 102 ? -4.379 58.312 25.109 1 95.62 102 ARG A C 1
ATOM 790 O O . ARG A 1 102 ? -5.039 57.938 26.094 1 95.62 102 ARG A O 1
ATOM 797 N N . GLN A 1 103 ? -3.854 57.5 24.266 1 97.19 103 GLN A N 1
ATOM 798 C CA . GLN A 1 103 ? -4.094 56.062 24.391 1 97.19 103 GLN A CA 1
ATOM 799 C C . GLN A 1 103 ? -2.895 55.344 25 1 97.19 103 GLN A C 1
ATOM 801 O O . GLN A 1 103 ? -2.367 54.406 24.422 1 97.19 103 GLN A O 1
ATOM 806 N N . SER A 1 104 ? -2.604 55.688 26.203 1 96.06 104 SER A N 1
ATOM 807 C CA . SER A 1 104 ? -1.4 55.219 26.875 1 96.06 104 SER A CA 1
ATOM 808 C C . SER A 1 104 ? -1.57 53.781 27.359 1 96.06 104 SER A C 1
ATOM 810 O O . SER A 1 104 ? -0.588 53.094 27.688 1 96.06 104 SER A O 1
ATOM 812 N N . HIS A 1 105 ? -2.785 53.25 27.297 1 97.31 105 HIS A N 1
ATOM 813 C CA . HIS A 1 105 ? -3.041 51.906 27.797 1 97.31 105 HIS A CA 1
ATOM 814 C C . HIS A 1 105 ? -3.125 50.906 26.656 1 97.31 105 HIS A C 1
ATOM 816 O O . HIS A 1 105 ? -3.277 49.719 26.891 1 97.31 105 HIS A O 1
ATOM 822 N N . LEU A 1 106 ? -2.941 51.375 25.484 1 98.25 106 LEU A N 1
ATOM 823 C CA . LEU A 1 106 ? -3.082 50.5 24.328 1 98.25 106 LEU A CA 1
ATOM 824 C C . LEU A 1 106 ? -1.969 49.469 24.281 1 98.25 106 LEU A C 1
ATOM 826 O O . LEU A 1 106 ? -0.79 49.812 24.406 1 98.25 106 LEU A O 1
ATOM 830 N N . ARG A 1 107 ? -2.391 48.188 24.094 1 98.62 107 ARG A N 1
ATOM 831 C CA . ARG A 1 107 ? -1.429 47.094 24.109 1 98.62 107 ARG A CA 1
ATOM 832 C C . ARG A 1 107 ? -1.325 46.438 22.734 1 98.62 107 ARG A C 1
ATOM 834 O O . ARG A 1 107 ? -0.276 45.906 22.359 1 98.62 107 ARG A O 1
ATOM 841 N N . ARG A 1 108 ? -2.377 46.438 22.016 1 98.81 108 ARG A N 1
ATOM 842 C CA . ARG A 1 108 ? -2.4 45.844 20.672 1 98.81 108 ARG A CA 1
ATOM 843 C C . ARG A 1 108 ? -3.053 46.812 19.672 1 98.81 108 ARG A C 1
ATOM 845 O O . ARG A 1 108 ? -4.133 47.344 19.938 1 98.81 108 ARG A O 1
ATOM 852 N N . LEU A 1 109 ? -2.387 47.062 18.562 1 98.81 109 LEU A N 1
ATOM 853 C CA . LEU A 1 109 ? -2.9 47.906 17.484 1 98.81 109 LEU A CA 1
ATOM 854 C C . LEU A 1 109 ? -2.805 47.188 16.156 1 98.81 109 LEU A C 1
ATOM 856 O O . LEU A 1 109 ? -1.721 46.75 15.75 1 98.81 109 LEU A O 1
ATOM 860 N N . VAL A 1 110 ? -3.92 46.969 15.516 1 98.81 110 VAL A N 1
ATOM 861 C CA . VAL A 1 110 ? -3.969 46.281 14.234 1 98.81 110 VAL A CA 1
ATOM 862 C C . VAL A 1 110 ? -4.23 47.281 13.117 1 98.81 110 VAL A C 1
ATOM 864 O O . VAL A 1 110 ? -5.289 47.906 13.086 1 98.81 110 VAL A O 1
ATOM 867 N N . LEU A 1 111 ? -3.254 47.438 12.281 1 98.62 111 LEU A N 1
ATOM 868 C CA . LEU A 1 111 ? -3.383 48.344 11.125 1 98.62 111 LEU A CA 1
ATOM 869 C C . LEU A 1 111 ? -3.197 47.562 9.828 1 98.62 111 LEU A C 1
ATOM 871 O O . LEU A 1 111 ? -3.096 48.156 8.75 1 98.62 111 LEU A O 1
ATOM 875 N N . GLY A 1 112 ? -3.199 46.25 9.922 1 98.31 112 GLY A N 1
ATOM 876 C CA . GLY A 1 112 ? -2.898 45.406 8.789 1 98.31 112 GLY A CA 1
ATOM 877 C C . GLY A 1 112 ? -3.934 45.5 7.68 1 98.31 112 GLY A C 1
ATOM 878 O O . GLY A 1 112 ? -5.074 45.906 7.922 1 98.31 112 GLY A O 1
ATOM 879 N N . MET A 1 113 ? -3.555 45.188 6.41 1 97.62 113 MET A N 1
ATOM 880 C CA . MET A 1 113 ? -4.402 45.094 5.227 1 97.62 113 MET A CA 1
ATOM 881 C C . MET A 1 113 ? -4.926 46.438 4.809 1 97.62 113 MET A C 1
ATOM 883 O O . MET A 1 113 ? -5.922 46.562 4.094 1 97.62 113 MET A O 1
ATOM 887 N N . ASN A 1 114 ? -4.348 47.5 5.379 1 97.88 114 ASN A N 1
ATOM 888 C CA . ASN A 1 114 ? -4.59 48.812 4.836 1 97.88 114 ASN A CA 1
ATOM 889 C C . ASN A 1 114 ? -3.621 49.156 3.703 1 97.88 114 ASN A C 1
ATOM 891 O O . ASN A 1 114 ? -2.559 49.719 3.936 1 97.88 114 ASN A O 1
ATOM 895 N N . VAL A 1 115 ? -4.129 48.812 2.572 1 95.19 115 VAL A N 1
ATOM 896 C CA . VAL A 1 115 ? -3.27 49 1.41 1 95.19 115 VAL A CA 1
ATOM 897 C C . VAL A 1 115 ? -3.066 50.469 1.155 1 95.19 115 VAL A C 1
ATOM 899 O O . VAL A 1 115 ? -4.035 51.219 1.007 1 95.19 115 VAL A O 1
ATOM 902 N N . GLY A 1 116 ? -1.936 50.969 1.297 1 94.06 116 GLY A N 1
ATOM 903 C CA . GLY A 1 116 ? -1.64 52.375 1.1 1 94.06 116 GLY A CA 1
ATOM 904 C C . GLY A 1 116 ? -1.646 53.188 2.389 1 94.06 116 GLY A C 1
ATOM 905 O O . GLY A 1 116 ? -1.861 54.406 2.373 1 94.06 116 GLY A O 1
ATOM 906 N N . LEU A 1 117 ? -1.475 52.531 3.365 1 97.56 117 LEU A N 1
ATOM 907 C CA . LEU A 1 117 ? -1.421 53.188 4.672 1 97.56 117 LEU A CA 1
ATOM 908 C C . LEU A 1 117 ? -0.383 54.312 4.688 1 97.56 117 LEU A C 1
ATOM 910 O O . LEU A 1 117 ? 0.741 54.125 4.215 1 97.56 117 LEU A O 1
ATOM 914 N N . ARG A 1 118 ? -0.833 55.438 5.188 1 97.5 118 ARG A N 1
ATOM 915 C CA . ARG A 1 118 ? 0.088 56.562 5.344 1 97.5 118 ARG A CA 1
ATOM 916 C C . ARG A 1 118 ? 0.298 56.906 6.816 1 97.5 118 ARG A C 1
ATOM 918 O O . ARG A 1 118 ? -0.667 57.094 7.559 1 97.5 118 ARG A O 1
ATOM 925 N N . LEU A 1 119 ? 1.56 56.938 7.137 1 97.56 119 LEU A N 1
ATOM 926 C CA . LEU A 1 119 ? 1.925 57.281 8.516 1 97.56 119 LEU A CA 1
ATOM 927 C C . LEU A 1 119 ? 2.672 58.594 8.57 1 97.56 119 LEU A C 1
ATOM 929 O O . LEU A 1 119 ? 3.664 58.781 7.867 1 97.56 119 LEU A O 1
ATOM 933 N N . GLU A 1 120 ? 2.197 59.438 9.453 1 97.31 120 GLU A N 1
ATOM 934 C CA . GLU A 1 120 ? 2.994 60.625 9.734 1 97.31 120 GLU A CA 1
ATOM 935 C C . GLU A 1 120 ? 4.098 60.344 10.75 1 97.31 120 GLU A C 1
ATOM 937 O O . GLU A 1 120 ? 4.035 59.312 11.453 1 97.31 120 GLU A O 1
ATOM 942 N N . PRO A 1 121 ? 5.113 61.125 10.859 1 95.44 121 PRO A N 1
ATOM 943 C CA . PRO A 1 121 ? 6.32 60.812 11.625 1 95.44 121 PRO A CA 1
ATOM 944 C C . PRO A 1 121 ? 6.031 60.531 13.102 1 95.44 121 PRO A C 1
ATOM 946 O O . PRO A 1 121 ? 6.668 59.688 13.719 1 95.44 121 PRO A O 1
ATOM 949 N N . GLN A 1 122 ? 5.043 61.25 13.664 1 96.88 122 GLN A N 1
ATOM 950 C CA . GLN A 1 122 ? 4.719 61.094 15.078 1 96.88 122 GLN A CA 1
ATOM 951 C C . GLN A 1 122 ? 3.377 60.375 15.25 1 96.88 122 GLN A C 1
ATOM 953 O O . GLN A 1 122 ? 2.648 60.656 16.203 1 96.88 122 GLN A O 1
ATOM 958 N N . ALA A 1 123 ? 3.193 59.5 14.312 1 97.19 123 ALA A N 1
ATOM 959 C CA . ALA A 1 123 ? 1.904 58.812 14.273 1 97.19 123 ALA A CA 1
ATOM 960 C C . ALA A 1 123 ? 1.687 58 15.539 1 97.19 123 ALA A C 1
ATOM 962 O O . ALA A 1 123 ? 0.565 57.906 16.047 1 97.19 123 ALA A O 1
ATOM 963 N N . PHE A 1 124 ? 2.807 57.438 16.156 1 97.75 124 PHE A N 1
ATOM 964 C CA . PHE A 1 124 ? 2.643 56.469 17.234 1 97.75 124 PHE A CA 1
ATOM 965 C C . PHE A 1 124 ? 2.99 57.094 18.578 1 97.75 124 PHE A C 1
ATOM 967 O O . PHE A 1 124 ? 3.172 56.375 19.578 1 97.75 124 PHE A O 1
ATOM 974 N N . MET A 1 125 ? 3.002 58.438 18.578 1 96.81 125 MET A N 1
ATOM 975 C CA . MET A 1 125 ? 3.234 59.094 19.844 1 96.81 125 MET A CA 1
ATOM 976 C C . MET A 1 125 ? 2.139 58.781 20.844 1 96.81 125 MET A C 1
ATOM 978 O O . MET A 1 125 ? 0.954 58.781 20.516 1 96.81 125 MET A O 1
ATOM 982 N N . GLY A 1 126 ? 2.574 58.438 22.031 1 95.56 126 GLY A N 1
ATOM 983 C CA . GLY A 1 126 ? 1.617 58.125 23.078 1 95.56 126 GLY A CA 1
ATOM 984 C C . GLY A 1 126 ? 1.462 56.625 23.312 1 95.56 126 GLY A C 1
ATOM 985 O O . GLY A 1 126 ? 0.872 56.219 24.312 1 95.56 126 GLY A O 1
ATOM 986 N N . LEU A 1 127 ? 2.111 55.812 22.516 1 97.56 127 LEU A N 1
ATOM 987 C CA . LEU A 1 127 ? 1.909 54.344 22.594 1 97.56 127 LEU A CA 1
ATOM 988 C C . LEU A 1 127 ? 3.104 53.688 23.25 1 97.56 127 LEU A C 1
ATOM 990 O O . LEU A 1 127 ? 3.635 52.688 22.719 1 97.56 127 LEU A O 1
ATOM 994 N N . SER A 1 128 ? 3.434 54.094 24.391 1 95.56 128 SER A N 1
ATOM 995 C CA . SER A 1 128 ? 4.598 53.594 25.094 1 95.56 128 SER A CA 1
ATOM 996 C C . SER A 1 128 ? 4.309 52.219 25.703 1 95.56 128 SER A C 1
ATOM 998 O O . SER A 1 128 ? 5.234 51.469 26.016 1 95.56 128 SER A O 1
ATOM 1000 N N . SER A 1 129 ? 2.99 51.844 25.75 1 97.25 129 SER A N 1
ATOM 1001 C CA . SER A 1 129 ? 2.617 50.562 26.359 1 97.25 129 SER A CA 1
ATOM 1002 C C . SER A 1 129 ? 2.287 49.531 25.297 1 97.25 129 SER A C 1
ATOM 1004 O O . SER A 1 129 ? 1.981 48.375 25.609 1 97.25 129 SER A O 1
ATOM 1006 N N . LEU A 1 130 ? 2.416 49.875 24.047 1 98.19 130 LEU A N 1
ATOM 1007 C CA . LEU A 1 130 ? 2.035 48.969 22.969 1 98.19 130 LEU A CA 1
ATOM 1008 C C . LEU A 1 130 ? 2.951 47.75 22.922 1 98.19 130 LEU A C 1
ATOM 1010 O O . LEU A 1 130 ? 4.176 47.875 22.969 1 98.19 130 LEU A O 1
ATOM 1014 N N . GLN A 1 131 ? 2.305 46.594 22.859 1 98.56 131 GLN A N 1
ATOM 1015 C CA . GLN A 1 131 ? 3.066 45.344 22.875 1 98.56 131 GLN A CA 1
ATOM 1016 C C . GLN A 1 131 ? 3.055 44.688 21.5 1 98.56 131 GLN A C 1
ATOM 1018 O O . GLN A 1 131 ? 4.047 44.062 21.094 1 98.56 131 GLN A O 1
ATOM 1023 N N . LYS A 1 132 ? 1.972 44.719 20.812 1 98.75 132 LYS A N 1
ATOM 1024 C CA . LYS A 1 132 ? 1.826 44.094 19.5 1 98.75 132 LYS A CA 1
ATOM 1025 C C . LYS A 1 132 ? 1.343 45.094 18.453 1 98.75 132 LYS A C 1
ATOM 1027 O O . LYS A 1 132 ? 0.344 45.781 18.656 1 98.75 132 LYS A O 1
ATOM 1032 N N . LEU A 1 133 ? 2.068 45.219 17.359 1 98.69 133 LEU A N 1
ATOM 1033 C CA . LEU A 1 133 ? 1.706 46.094 16.25 1 98.69 133 LEU A CA 1
ATOM 1034 C C . LEU A 1 133 ? 1.639 45.312 14.945 1 98.69 133 LEU A C 1
ATOM 1036 O O . LEU A 1 133 ? 2.631 44.719 14.523 1 98.69 133 LEU A O 1
ATOM 1040 N N . ASP A 1 134 ? 0.493 45.25 14.312 1 98.75 134 ASP A N 1
ATOM 1041 C CA . ASP A 1 134 ? 0.302 44.562 13.039 1 98.75 134 ASP A CA 1
ATOM 1042 C C . ASP A 1 134 ? 0.244 45.562 11.875 1 98.75 134 ASP A C 1
ATOM 1044 O O . ASP A 1 134 ? -0.671 46.375 11.805 1 98.75 134 ASP A O 1
ATOM 1048 N N . LEU A 1 135 ? 1.218 45.469 11.047 1 98.56 135 LEU A N 1
ATOM 1049 C CA . LEU A 1 135 ? 1.301 46.312 9.867 1 98.56 135 LEU A CA 1
ATOM 1050 C C . LEU A 1 135 ? 1.42 45.469 8.602 1 98.56 135 LEU A C 1
ATOM 1052 O O . LEU A 1 135 ? 2.141 45.844 7.668 1 98.56 135 LEU A O 1
ATOM 1056 N N . ASP A 1 136 ? 0.785 44.344 8.539 1 98.31 136 ASP A N 1
ATOM 1057 C CA . ASP A 1 136 ? 0.898 43.406 7.414 1 98.31 136 ASP A CA 1
ATOM 1058 C C . ASP A 1 136 ? 0.121 43.938 6.199 1 98.31 136 ASP A C 1
ATOM 1060 O O . ASP A 1 136 ? -0.973 44.469 6.344 1 98.31 136 ASP A O 1
ATOM 1064 N N . TYR A 1 137 ? 0.667 43.844 5.035 1 97.56 137 TYR A N 1
ATOM 1065 C CA . TYR A 1 137 ? 0.057 44.188 3.754 1 97.56 137 TYR A CA 1
ATOM 1066 C C . TYR A 1 137 ? -0.402 45.625 3.727 1 97.56 137 TYR A C 1
ATOM 1068 O O . TYR A 1 137 ? -1.553 45.906 3.391 1 97.56 137 TYR A O 1
ATOM 1076 N N . CYS A 1 138 ? 0.509 46.5 4.09 1 97.69 138 CYS A N 1
ATOM 1077 C CA . CYS A 1 138 ? 0.198 47.938 4.113 1 97.69 138 CYS A CA 1
ATOM 1078 C C . CYS A 1 138 ? 0.947 48.656 3.01 1 97.69 138 CYS A C 1
ATOM 1080 O O . CYS A 1 138 ? 0.824 49.875 2.879 1 97.69 138 CYS A O 1
ATOM 1082 N N . PHE A 1 139 ? 1.76 48 2.312 1 96.38 139 PHE A N 1
ATOM 1083 C CA . PHE A 1 139 ? 2.566 48.531 1.222 1 96.38 139 PHE A CA 1
ATOM 1084 C C . PHE A 1 139 ? 3.604 49.5 1.745 1 96.38 139 PHE A C 1
ATOM 1086 O O . PHE A 1 139 ? 3.906 50.5 1.088 1 96.38 139 PHE A O 1
ATOM 1093 N N . LEU A 1 140 ? 4.086 49.219 2.914 1 96.69 140 LEU A N 1
ATOM 1094 C CA . LEU A 1 140 ? 5.121 50.062 3.521 1 96.69 140 LEU A CA 1
ATOM 1095 C C . LEU A 1 140 ? 6.477 49.781 2.877 1 96.69 140 LEU A C 1
ATOM 1097 O O . LEU A 1 140 ? 6.727 48.688 2.381 1 96.69 140 LEU A O 1
ATOM 1101 N N . HIS A 1 141 ? 7.27 50.844 2.893 1 96 141 HIS A N 1
ATOM 1102 C CA . HIS A 1 141 ? 8.602 50.719 2.318 1 96 141 HIS A CA 1
ATOM 1103 C C . HIS A 1 141 ? 9.672 50.75 3.406 1 96 141 HIS A C 1
ATOM 1105 O O . HIS A 1 141 ? 9.367 50.562 4.59 1 96 141 HIS A O 1
ATOM 1111 N N . ASN A 1 142 ? 10.867 51 3.062 1 94.81 142 ASN A N 1
ATOM 1112 C CA . ASN A 1 142 ? 12.023 50.875 3.943 1 94.81 142 ASN A CA 1
ATOM 1113 C C . ASN A 1 142 ? 11.953 51.844 5.102 1 94.81 142 ASN A C 1
ATOM 1115 O O . ASN A 1 142 ? 12.508 51.594 6.176 1 94.81 142 ASN A O 1
ATOM 1119 N N . SER A 1 143 ? 11.266 52.844 4.938 1 94.56 143 SER A N 1
ATOM 1120 C CA . SER A 1 143 ? 11.25 53.969 5.891 1 94.56 143 SER A CA 1
ATOM 1121 C C . SER A 1 143 ? 10.734 53.5 7.254 1 94.56 143 SER A C 1
ATOM 1123 O O . SER A 1 143 ? 11.117 54.062 8.289 1 94.56 143 SER A O 1
ATOM 1125 N N . ILE A 1 144 ? 9.938 52.531 7.215 1 95.31 144 ILE A N 1
ATOM 1126 C CA . ILE A 1 144 ? 9.312 52.094 8.461 1 95.31 144 ILE A CA 1
ATOM 1127 C C . ILE A 1 144 ? 10.383 51.594 9.43 1 95.31 144 ILE A C 1
ATOM 1129 O O . ILE A 1 144 ? 10.25 51.781 10.648 1 95.31 144 ILE A O 1
ATOM 1133 N N . LEU A 1 145 ? 11.477 51.062 8.945 1 95.31 145 LEU A N 1
ATOM 1134 C CA . LEU A 1 145 ? 12.547 50.531 9.789 1 95.31 145 LEU A CA 1
ATOM 1135 C C . LEU A 1 145 ? 13.695 51.531 9.883 1 95.31 145 LEU A C 1
ATOM 1137 O O . LEU A 1 145 ? 14.43 51.531 10.875 1 95.31 145 LEU A O 1
ATOM 1141 N N . LYS A 1 146 ? 13.836 52.312 8.891 1 94.31 146 LYS A N 1
ATOM 1142 C CA . LYS A 1 146 ? 14.977 53.219 8.789 1 94.31 146 LYS A CA 1
ATOM 1143 C C . LYS A 1 146 ? 14.727 54.5 9.586 1 94.31 146 LYS A C 1
ATOM 1145 O O . LYS A 1 146 ? 15.648 55.031 10.211 1 94.31 146 LYS A O 1
ATOM 1150 N N . GLU A 1 147 ? 13.516 54.906 9.547 1 93.94 147 GLU A N 1
ATOM 1151 C CA . GLU A 1 147 ? 13.164 56.125 10.211 1 93.94 147 GLU A CA 1
ATOM 1152 C C . GLU A 1 147 ? 12.641 55.875 11.625 1 93.94 147 GLU A C 1
ATOM 1154 O O . GLU A 1 147 ? 12.633 54.75 12.086 1 93.94 147 GLU A O 1
ATOM 1159 N N . ASN A 1 148 ? 12.203 57 12.258 1 92.25 148 ASN A N 1
ATOM 1160 C CA . ASN A 1 148 ? 11.922 56.906 13.688 1 92.25 148 ASN A CA 1
ATOM 1161 C C . ASN A 1 148 ? 10.422 56.812 13.961 1 92.25 148 ASN A C 1
ATOM 1163 O O . ASN A 1 148 ? 9.945 57.281 15 1 92.25 148 ASN A O 1
ATOM 1167 N N . TYR A 1 149 ? 9.758 56.188 13.047 1 94.06 149 TYR A N 1
ATOM 1168 C CA . TYR A 1 149 ? 8.312 56.031 13.219 1 94.06 149 TYR A CA 1
ATOM 1169 C C . TYR A 1 149 ? 7.988 55.281 14.492 1 94.06 149 TYR A C 1
ATOM 1171 O O . TYR A 1 149 ? 7.008 55.594 15.18 1 94.06 149 TYR A O 1
ATOM 1179 N N . LEU A 1 150 ? 8.867 54.344 14.836 1 95.38 150 LEU A N 1
ATOM 1180 C CA . LEU A 1 150 ? 8.516 53.344 15.867 1 95.38 150 LEU A CA 1
ATOM 1181 C C . LEU A 1 150 ? 9.188 53.719 17.188 1 95.38 150 LEU A C 1
ATOM 1183 O O . LEU A 1 150 ? 9.086 52.969 18.156 1 95.38 150 LEU A O 1
ATOM 1187 N N . GLU A 1 151 ? 9.75 54.844 17.328 1 94.19 151 GLU A N 1
ATOM 1188 C CA . GLU A 1 151 ? 10.523 55.281 18.484 1 94.19 151 GLU A CA 1
ATOM 1189 C C . GLU A 1 151 ? 9.672 55.281 19.75 1 94.19 151 GLU A C 1
ATOM 1191 O O . GLU A 1 151 ? 10.125 54.906 20.812 1 94.19 151 GLU A O 1
ATOM 1196 N N . PRO A 1 152 ? 8.414 55.656 19.656 1 95 152 PRO A N 1
ATOM 1197 C CA . PRO A 1 152 ? 7.594 55.781 20.859 1 95 152 PRO A CA 1
ATOM 1198 C C . PRO A 1 152 ? 7.234 54.406 21.438 1 95 152 PRO A C 1
ATOM 1200 O O . PRO A 1 152 ? 6.762 54.312 22.578 1 95 152 PRO A O 1
ATOM 1203 N N . LEU A 1 153 ? 7.469 53.406 20.719 1 96.56 153 LEU A N 1
ATOM 1204 C CA . LEU A 1 153 ? 6.969 52.062 21.094 1 96.56 153 LEU A CA 1
ATOM 1205 C C . LEU A 1 153 ? 7.984 51.344 21.969 1 96.56 153 LEU A C 1
ATOM 1207 O O . LEU A 1 153 ? 8.453 50.25 21.594 1 96.56 153 LEU A O 1
ATOM 1211 N N . SER A 1 154 ? 8.188 51.75 23.141 1 94.25 154 SER A N 1
ATOM 1212 C CA . SER A 1 154 ? 9.242 51.25 24.016 1 94.25 154 SER A CA 1
ATOM 1213 C C . SER A 1 154 ? 8.906 49.875 24.578 1 94.25 154 SER A C 1
ATOM 1215 O O . SER A 1 154 ? 9.805 49.125 24.938 1 94.25 154 SER A O 1
ATOM 1217 N N . SER A 1 155 ? 7.613 49.5 24.578 1 97.06 155 SER A N 1
ATOM 1218 C CA . SER A 1 155 ? 7.199 48.25 25.172 1 97.06 155 SER A CA 1
ATOM 1219 C C . SER A 1 155 ? 6.867 47.219 24.094 1 97.06 155 SER A C 1
ATOM 1221 O O . SER A 1 155 ? 6.359 46.125 24.391 1 97.06 155 SER A O 1
ATOM 1223 N N . LEU A 1 156 ? 7.227 47.5 22.891 1 97.62 156 LEU A N 1
ATOM 1224 C CA . LEU A 1 156 ? 6.836 46.625 21.766 1 97.62 156 LEU A CA 1
ATOM 1225 C C . LEU A 1 156 ? 7.516 45.281 21.859 1 97.62 156 LEU A C 1
ATOM 1227 O O . LEU A 1 156 ? 8.727 45.188 22.094 1 97.62 156 LEU A O 1
ATOM 1231 N N . GLU A 1 157 ? 6.641 44.25 21.703 1 98.25 157 GLU A N 1
ATOM 1232 C CA . GLU A 1 157 ? 7.145 42.875 21.766 1 98.25 157 GLU A CA 1
ATOM 1233 C C . GLU A 1 157 ? 7.102 42.219 20.391 1 98.25 157 GLU A C 1
ATOM 1235 O O . GLU A 1 157 ? 7.992 41.438 20.031 1 98.25 157 GLU A O 1
ATOM 1240 N N . THR A 1 158 ? 6.051 42.438 19.656 1 98.56 158 THR A N 1
ATOM 1241 C CA . THR A 1 158 ? 5.84 41.812 18.359 1 98.56 158 THR A CA 1
ATOM 1242 C C . THR A 1 158 ? 5.562 42.875 17.297 1 98.56 158 THR A C 1
ATOM 1244 O O . THR A 1 158 ? 4.684 43.719 17.453 1 98.56 158 THR A O 1
ATOM 1247 N N . LEU A 1 159 ? 6.312 42.844 16.234 1 98.19 159 LEU A N 1
ATOM 1248 C CA . LEU A 1 159 ? 6.117 43.688 15.062 1 98.19 159 LEU A CA 1
ATOM 1249 C C . LEU A 1 159 ? 5.871 42.844 13.812 1 98.19 159 LEU A C 1
ATOM 1251 O O . LEU A 1 159 ? 6.754 42.125 13.375 1 98.19 159 LEU A O 1
ATOM 1255 N N . ASN A 1 160 ? 4.707 42.938 13.234 1 98.69 160 ASN A N 1
ATOM 1256 C CA . ASN A 1 160 ? 4.34 42.156 12.047 1 98.69 160 ASN A CA 1
ATOM 1257 C C . ASN A 1 160 ? 4.363 43.031 10.789 1 98.69 160 ASN A C 1
ATOM 1259 O O . ASN A 1 160 ? 3.49 43.875 10.602 1 98.69 160 ASN A O 1
ATOM 1263 N N . LEU A 1 161 ? 5.336 42.844 10 1 98.25 161 LEU A N 1
ATOM 1264 C CA . LEU A 1 161 ? 5.48 43.562 8.742 1 98.25 161 LEU A CA 1
ATOM 1265 C C . LEU A 1 161 ? 5.32 42.625 7.551 1 98.25 161 LEU A C 1
ATOM 1267 O O . LEU A 1 161 ? 5.906 42.875 6.488 1 98.25 161 LEU A O 1
ATOM 1271 N N . PHE A 1 162 ? 4.586 41.625 7.695 1 97.5 162 PHE A N 1
ATOM 1272 C CA . PHE A 1 162 ? 4.328 40.594 6.699 1 97.5 162 PHE A CA 1
ATOM 1273 C C . PHE A 1 162 ? 3.789 41.219 5.41 1 97.5 162 PHE A C 1
ATOM 1275 O O . PHE A 1 162 ? 2.855 42 5.445 1 97.5 162 PHE A O 1
ATOM 1282 N N . GLY A 1 163 ? 4.391 40.875 4.262 1 97.81 163 GLY A N 1
ATOM 1283 C CA . GLY A 1 163 ? 3.842 41.188 2.947 1 97.81 163 GLY A CA 1
ATOM 1284 C C . GLY A 1 163 ? 3.904 42.656 2.584 1 97.81 163 GLY A C 1
ATOM 1285 O O . GLY A 1 163 ? 2.961 43.188 2.004 1 97.81 163 GLY A O 1
ATOM 1286 N N . ASN A 1 164 ? 4.895 43.375 2.975 1 97.75 164 ASN A N 1
ATOM 1287 C CA . ASN A 1 164 ? 5.098 44.75 2.592 1 97.75 164 ASN A CA 1
ATOM 1288 C C . ASN A 1 164 ? 6.094 44.875 1.442 1 97.75 164 ASN A C 1
ATOM 1290 O O . ASN A 1 164 ? 6.336 43.906 0.715 1 97.75 164 ASN A O 1
ATOM 1294 N N . GLN A 1 165 ? 6.543 46.219 1.207 1 96.75 165 GLN A N 1
ATOM 1295 C CA . GLN A 1 165 ? 7.441 46.469 0.087 1 96.75 165 GLN A CA 1
ATOM 1296 C C . GLN A 1 165 ? 8.812 46.906 0.576 1 96.75 165 GLN A C 1
ATOM 1298 O O . GLN A 1 165 ? 9.391 47.875 0.042 1 96.75 165 GLN A O 1
ATOM 1303 N N . ILE A 1 166 ? 9.188 46.188 1.586 1 96.75 166 ILE A N 1
ATOM 1304 C CA . ILE A 1 166 ? 10.484 46.5 2.152 1 96.75 166 ILE A CA 1
ATOM 1305 C C . ILE A 1 166 ? 11.594 45.875 1.312 1 96.75 166 ILE A C 1
ATOM 1307 O O . ILE A 1 166 ? 11.617 44.656 1.136 1 96.75 166 ILE A O 1
ATOM 1311 N N . LYS A 1 167 ? 12.531 46.656 0.827 1 95.44 167 LYS A N 1
ATOM 1312 C CA . LYS A 1 167 ? 13.586 46.156 -0.055 1 95.44 167 LYS A CA 1
ATOM 1313 C C . LYS A 1 167 ? 14.914 46.062 0.683 1 95.44 167 LYS A C 1
ATOM 1315 O O . LYS A 1 167 ? 15.781 45.25 0.308 1 95.44 167 LYS A O 1
ATOM 1320 N N . THR A 1 168 ? 15.062 46.938 1.666 1 93.5 168 THR A N 1
ATOM 1321 C CA . THR A 1 168 ? 16.266 46.938 2.484 1 93.5 168 THR A CA 1
ATOM 1322 C C . THR A 1 168 ? 15.922 47.062 3.965 1 93.5 168 THR A C 1
ATOM 1324 O O . THR A 1 168 ? 15.031 47.844 4.332 1 93.5 168 THR A O 1
ATOM 1327 N N . VAL A 1 169 ? 16.703 46.156 4.695 1 91.06 169 VAL A N 1
ATOM 1328 C CA . VAL A 1 169 ? 16.469 46.219 6.137 1 91.06 169 VAL A CA 1
ATOM 1329 C C . VAL A 1 169 ? 17.484 47.156 6.789 1 91.06 169 VAL A C 1
ATOM 1331 O O . VAL A 1 169 ? 18.688 46.875 6.816 1 91.06 169 VAL A O 1
ATOM 1334 N N . GLN A 1 170 ? 17.312 48.438 6.805 1 91 170 GLN A N 1
ATOM 1335 C CA . GLN A 1 170 ? 18.141 49.375 7.543 1 91 170 GLN A CA 1
ATOM 1336 C C . GLN A 1 170 ? 17.469 49.812 8.844 1 91 170 GLN A C 1
ATOM 1338 O O . GLN A 1 170 ? 16.609 50.688 8.844 1 91 170 GLN A O 1
ATOM 1343 N N . SER A 1 171 ? 18 49.125 9.852 1 89.69 171 SER A N 1
ATOM 1344 C CA . SER A 1 171 ? 17.344 49.375 11.133 1 89.69 171 SER A CA 1
ATOM 1345 C C . SER A 1 171 ? 17.906 50.625 11.812 1 89.69 171 SER A C 1
ATOM 1347 O O . SER A 1 171 ? 19.125 50.781 11.922 1 89.69 171 SER A O 1
ATOM 1349 N N . SER A 1 172 ? 16.953 51.375 12.242 1 91.75 172 SER A N 1
ATOM 1350 C CA . SER A 1 172 ? 17.328 52.562 13.008 1 91.75 172 SER A CA 1
ATOM 1351 C C . SER A 1 172 ? 17.844 52.188 14.391 1 91.75 172 SER A C 1
ATOM 1353 O O . SER A 1 172 ? 17.547 51.094 14.891 1 91.75 172 SER A O 1
ATOM 1355 N N . MET A 1 173 ? 18.547 53.094 14.992 1 90.81 173 MET A N 1
ATOM 1356 C CA . MET A 1 173 ? 19.141 52.844 16.312 1 90.81 173 MET A CA 1
ATOM 1357 C C . MET A 1 173 ? 18.078 52.938 17.406 1 90.81 173 MET A C 1
ATOM 1359 O O . MET A 1 173 ? 18.297 52.5 18.531 1 90.81 173 MET A O 1
ATOM 1363 N N . VAL A 1 174 ? 16.969 53.375 16.969 1 90.31 174 VAL A N 1
ATOM 1364 C CA . VAL A 1 174 ? 15.875 53.438 17.922 1 90.31 174 VAL A CA 1
ATOM 1365 C C . VAL A 1 174 ? 15.508 52.062 18.422 1 90.31 174 VAL A C 1
ATOM 1367 O O . VAL A 1 174 ? 15.07 51.875 19.562 1 90.31 174 VAL A O 1
ATOM 1370 N N . PHE A 1 175 ? 15.789 51.094 17.625 1 93 175 PHE A N 1
ATOM 1371 C CA . PHE A 1 175 ? 15.422 49.719 17.953 1 93 175 PHE A CA 1
ATOM 1372 C C . PHE A 1 175 ? 16.281 49.219 19.094 1 93 175 PHE A C 1
ATOM 1374 O O . PHE A 1 175 ? 15.891 48.25 19.781 1 93 175 PHE A O 1
ATOM 1381 N N . ALA A 1 176 ? 17.391 49.781 19.266 1 89.38 176 ALA A N 1
ATOM 1382 C CA . ALA A 1 176 ? 18.266 49.375 20.359 1 89.38 176 ALA A CA 1
ATOM 1383 C C . ALA A 1 176 ? 17.594 49.594 21.703 1 89.38 176 ALA A C 1
ATOM 1385 O O . ALA A 1 176 ? 17.844 48.844 22.656 1 89.38 176 ALA A O 1
ATOM 1386 N N . ASN A 1 177 ? 16.672 50.562 21.719 1 88.5 177 ASN A N 1
ATOM 1387 C CA . ASN A 1 177 ? 16 50.906 22.969 1 88.5 177 ASN A CA 1
ATOM 1388 C C . ASN A 1 177 ? 14.742 50.062 23.172 1 88.5 177 ASN A C 1
ATOM 1390 O O . ASN A 1 177 ? 14.125 50.125 24.25 1 88.5 177 ASN A O 1
ATOM 1394 N N . MET A 1 178 ? 14.445 49.281 22.234 1 93.5 178 MET A N 1
ATOM 1395 C CA . MET A 1 178 ? 13.266 48.438 22.344 1 93.5 178 MET A CA 1
ATOM 1396 C C . MET A 1 178 ? 13.617 47.094 22.953 1 93.5 178 MET A C 1
ATOM 1398 O O . MET A 1 178 ? 13.594 46.062 22.266 1 93.5 178 MET A O 1
ATOM 1402 N N . ILE A 1 179 ? 13.719 47.031 24.188 1 92.06 179 ILE A N 1
ATOM 1403 C CA . ILE A 1 179 ? 14.305 45.906 24.906 1 92.06 179 ILE A CA 1
ATOM 1404 C C . ILE A 1 179 ? 13.328 44.75 24.938 1 92.06 179 ILE A C 1
ATOM 1406 O O . ILE A 1 179 ? 13.727 43.594 25.125 1 92.06 179 ILE A O 1
ATOM 1410 N N . HIS A 1 180 ? 12.047 45.062 24.672 1 95.56 180 HIS A N 1
ATOM 1411 C CA . HIS A 1 180 ? 11.047 44.031 24.797 1 95.56 180 HIS A CA 1
ATOM 1412 C C . HIS A 1 180 ? 10.734 43.406 23.438 1 95.56 180 HIS A C 1
ATOM 1414 O O . HIS A 1 180 ? 10.008 42.406 23.359 1 95.56 180 HIS A O 1
ATOM 1420 N N . LEU A 1 181 ? 11.336 43.875 22.375 1 96.62 181 LEU A N 1
ATOM 1421 C CA . LEU A 1 181 ? 11.047 43.375 21.047 1 96.62 181 LEU A CA 1
ATOM 1422 C C . LEU A 1 181 ? 11.609 41.969 20.875 1 96.62 181 LEU A C 1
ATOM 1424 O O . LEU A 1 181 ? 12.828 41.781 20.922 1 96.62 181 LEU A O 1
ATOM 1428 N N . LYS A 1 182 ? 10.695 41 20.641 1 97.19 182 LYS A N 1
ATOM 1429 C CA . LYS A 1 182 ? 11.172 39.625 20.578 1 97.19 182 LYS A CA 1
ATOM 1430 C C . LYS A 1 182 ? 10.719 38.938 19.281 1 97.19 182 LYS A C 1
ATOM 1432 O O . LYS A 1 182 ? 11.266 37.906 18.906 1 97.19 182 LYS A O 1
ATOM 1437 N N . GLU A 1 183 ? 9.719 39.438 18.609 1 98.5 183 GLU A N 1
ATOM 1438 C CA . GLU A 1 183 ? 9.227 38.844 17.375 1 98.5 183 GLU A CA 1
ATOM 1439 C C . GLU A 1 183 ? 9.148 39.875 16.25 1 98.5 183 GLU A C 1
ATOM 1441 O O . GLU A 1 183 ? 8.516 40.906 16.406 1 98.5 183 GLU A O 1
ATOM 1446 N N . LEU A 1 184 ? 9.789 39.594 15.18 1 97.88 184 LEU A N 1
ATOM 1447 C CA . LEU A 1 184 ? 9.766 40.406 13.977 1 97.88 184 LEU A CA 1
ATOM 1448 C C . LEU A 1 184 ? 9.438 39.562 12.75 1 97.88 184 LEU A C 1
ATOM 1450 O O . LEU A 1 184 ? 10.156 38.625 12.438 1 97.88 184 LEU A O 1
ATOM 1454 N N . ASN A 1 185 ? 8.352 39.812 12.086 1 98.56 185 ASN A N 1
ATOM 1455 C CA . ASN A 1 185 ? 7.91 39.062 10.906 1 98.56 185 ASN A CA 1
ATOM 1456 C C . ASN A 1 185 ? 8.102 39.875 9.625 1 98.56 185 ASN A C 1
ATOM 1458 O O . ASN A 1 185 ? 7.398 40.875 9.398 1 98.56 185 ASN A O 1
ATOM 1462 N N . LEU A 1 186 ? 9.016 39.5 8.812 1 98.19 186 LEU A N 1
ATOM 1463 C CA . LEU A 1 186 ? 9.305 40.188 7.559 1 98.19 186 LEU A CA 1
ATOM 1464 C C . LEU A 1 186 ? 8.953 39.312 6.363 1 98.19 186 LEU A C 1
ATOM 1466 O O . LEU A 1 186 ? 9.32 39.625 5.23 1 98.19 186 LEU A O 1
ATOM 1470 N N . LYS A 1 187 ? 8.211 38.25 6.598 1 98.31 187 LYS A N 1
ATOM 1471 C CA . LYS A 1 187 ? 7.859 37.25 5.578 1 98.31 187 LYS A CA 1
ATOM 1472 C C . LYS A 1 187 ? 7.215 37.938 4.367 1 98.31 187 LYS A C 1
ATOM 1474 O O . LYS A 1 187 ? 6.422 38.875 4.516 1 98.31 187 LYS A O 1
ATOM 1479 N N . LEU A 1 188 ? 7.574 37.562 3.156 1 97.88 188 LEU A N 1
ATOM 1480 C CA . LEU A 1 188 ? 6.996 37.906 1.868 1 97.88 188 LEU A CA 1
ATOM 1481 C C . LEU A 1 188 ? 7.297 39.375 1.54 1 97.88 188 LEU A C 1
ATOM 1483 O O . LEU A 1 188 ? 6.516 40.031 0.843 1 97.88 188 LEU A O 1
ATOM 1487 N N . ASN A 1 189 ? 8.336 40 2.121 1 97.56 189 ASN A N 1
ATOM 1488 C CA . ASN A 1 189 ? 8.906 41.25 1.616 1 97.56 189 ASN A CA 1
ATOM 1489 C C . ASN A 1 189 ? 9.914 40.969 0.504 1 97.56 189 ASN A C 1
ATOM 1491 O O . ASN A 1 189 ? 10.211 39.812 0.182 1 97.56 189 ASN A O 1
ATOM 1495 N N . LYS A 1 190 ? 10.445 42.031 -0.138 1 94.88 190 LYS A N 1
ATOM 1496 C CA . LYS A 1 190 ? 11.367 41.875 -1.258 1 94.88 190 LYS A CA 1
ATOM 1497 C C . LYS A 1 190 ? 12.758 42.406 -0.901 1 94.88 190 LYS A C 1
ATOM 1499 O O . LYS A 1 190 ? 13.266 43.312 -1.55 1 94.88 190 LYS A O 1
ATOM 1504 N N . ILE A 1 191 ? 13.281 41.719 -0.016 1 96.38 191 ILE A N 1
ATOM 1505 C CA . ILE A 1 191 ? 14.586 42.156 0.492 1 96.38 191 ILE A CA 1
ATOM 1506 C C . ILE A 1 191 ? 15.688 41.562 -0.377 1 96.38 191 ILE A C 1
ATOM 1508 O O . ILE A 1 191 ? 15.758 40.344 -0.563 1 96.38 191 ILE A O 1
ATOM 1512 N N . ASP A 1 192 ? 16.562 42.344 -0.883 1 93.12 192 ASP A N 1
ATOM 1513 C CA . ASP A 1 192 ? 17.578 41.906 -1.827 1 93.12 192 ASP A CA 1
ATOM 1514 C C . ASP A 1 192 ? 18.734 41.219 -1.103 1 93.12 192 ASP A C 1
ATOM 1516 O O . ASP A 1 192 ? 19.219 40.156 -1.55 1 93.12 192 ASP A O 1
ATOM 1520 N N . LYS A 1 193 ? 19.172 41.812 -0.103 1 95.25 193 LYS A N 1
ATOM 1521 C CA . LYS A 1 193 ? 20.266 41.281 0.707 1 95.25 193 LYS A CA 1
ATOM 1522 C C . LYS A 1 193 ? 20.188 41.781 2.143 1 95.25 193 LYS A C 1
ATOM 1524 O O . LYS A 1 193 ? 19.562 42.812 2.406 1 95.25 193 LYS A O 1
ATOM 1529 N N . ILE A 1 194 ? 20.766 41.094 3.047 1 96.31 194 ILE A N 1
ATOM 1530 C CA . ILE A 1 194 ? 20.906 41.531 4.438 1 96.31 194 ILE A CA 1
ATOM 1531 C C . ILE A 1 194 ? 22.375 41.406 4.863 1 96.31 194 ILE A C 1
ATOM 1533 O O . ILE A 1 194 ? 22.922 40.281 4.871 1 96.31 194 ILE A O 1
ATOM 1537 N N . CYS A 1 195 ? 22.984 42.562 5.16 1 96.56 195 CYS A N 1
ATOM 1538 C CA . CYS A 1 195 ? 24.375 42.594 5.59 1 96.56 195 CYS A CA 1
ATOM 1539 C C . CYS A 1 195 ? 24.5 43.125 7.012 1 96.56 195 CYS A C 1
ATOM 1541 O O . CYS A 1 195 ? 23.484 43.469 7.637 1 96.56 195 CYS A O 1
ATOM 1543 N N . GLU A 1 196 ? 25.641 43.125 7.59 1 95.75 196 GLU A N 1
ATOM 1544 C CA . GLU A 1 196 ? 25.922 43.406 8.992 1 95.75 196 GLU A CA 1
ATOM 1545 C C . GLU A 1 196 ? 25.344 44.75 9.406 1 95.75 196 GLU A C 1
ATOM 1547 O O . GLU A 1 196 ? 24.672 44.875 10.43 1 95.75 196 GLU A O 1
ATOM 1552 N N . PRO A 1 197 ? 25.469 45.812 8.57 1 94.31 197 PRO A N 1
ATOM 1553 C CA . PRO A 1 197 ? 24.953 47.094 9.008 1 94.31 197 PRO A CA 1
ATOM 1554 C C . PRO A 1 197 ? 23.422 47.156 8.984 1 94.31 197 PRO A C 1
ATOM 1556 O O . PRO A 1 197 ? 22.828 48 9.648 1 94.31 197 PRO A O 1
ATOM 1559 N N . ASP A 1 198 ? 22.859 46.312 8.227 1 94.94 198 ASP A N 1
ATOM 1560 C CA . ASP A 1 198 ? 21.422 46.375 7.996 1 94.94 198 ASP A CA 1
ATOM 1561 C C . ASP A 1 198 ? 20.641 46.094 9.281 1 94.94 198 ASP A C 1
ATOM 1563 O O . ASP A 1 198 ? 19.578 46.656 9.5 1 94.94 198 ASP A O 1
ATOM 1567 N N . LEU A 1 199 ? 21.219 45.219 10.156 1 94.44 199 LEU A N 1
ATOM 1568 C CA . LEU A 1 199 ? 20.5 44.844 11.383 1 94.44 199 LEU A CA 1
ATOM 1569 C C . LEU A 1 199 ? 21.219 45.406 12.609 1 94.44 199 LEU A C 1
ATOM 1571 O O . LEU A 1 199 ? 21.031 44.906 13.719 1 94.44 199 LEU A O 1
ATOM 1575 N N . SER A 1 200 ? 21.969 46.406 12.469 1 92.38 200 SER A N 1
ATOM 1576 C CA . SER A 1 200 ? 22.75 46.969 13.555 1 92.38 200 SER A CA 1
ATOM 1577 C C . SER A 1 200 ? 21.859 47.562 14.648 1 92.38 200 SER A C 1
ATOM 1579 O O . SER A 1 200 ? 22.234 47.562 15.828 1 92.38 200 SER A O 1
ATOM 1581 N N . GLY A 1 201 ? 20.703 48 14.289 1 92.75 201 GLY A N 1
ATOM 1582 C CA . GLY A 1 201 ? 19.781 48.562 15.258 1 92.75 201 GLY A CA 1
ATOM 1583 C C . GLY A 1 201 ? 19.266 47.562 16.266 1 92.75 201 GLY A C 1
ATOM 1584 O O . GLY A 1 201 ? 18.781 47.906 17.328 1 92.75 201 GLY A O 1
ATOM 1585 N N . PHE A 1 202 ? 19.422 46.344 15.922 1 94.25 202 PHE A N 1
ATOM 1586 C CA . PHE A 1 202 ? 18.875 45.281 16.766 1 94.25 202 PHE A CA 1
ATOM 1587 C C . PHE A 1 202 ? 19.984 44.625 17.594 1 94.25 202 PHE A C 1
ATOM 1589 O O . PHE A 1 202 ? 19.75 43.625 18.266 1 94.25 202 PHE A O 1
ATOM 1596 N N . GLN A 1 203 ? 21.156 45.125 17.5 1 91.81 203 GLN A N 1
ATOM 1597 C CA . GLN A 1 203 ? 22.281 44.469 18.156 1 91.81 203 GLN A CA 1
ATOM 1598 C C . GLN A 1 203 ? 22.031 44.312 19.641 1 91.81 203 GLN A C 1
ATOM 1600 O O . GLN A 1 203 ? 21.484 45.188 20.297 1 91.81 203 GLN A O 1
ATOM 1605 N N . GLY A 1 204 ? 22.344 43.062 20.141 1 92.38 204 GLY A N 1
ATOM 1606 C CA . GLY A 1 204 ? 22.188 42.75 21.547 1 92.38 204 GLY A CA 1
ATOM 1607 C C . GLY A 1 204 ? 20.875 42.031 21.844 1 92.38 204 GLY A C 1
ATOM 1608 O O . GLY A 1 204 ? 20.672 41.562 22.969 1 92.38 204 GLY A O 1
ATOM 1609 N N . LYS A 1 205 ? 20.078 41.875 20.953 1 95 205 LYS A N 1
ATOM 1610 C CA . LYS A 1 205 ? 18.75 41.312 21.172 1 95 205 LYS A CA 1
ATOM 1611 C C . LYS A 1 205 ? 18.75 39.781 20.969 1 95 205 LYS A C 1
ATOM 1613 O O . LYS A 1 205 ? 19.547 39.25 20.203 1 95 205 LYS A O 1
ATOM 1618 N N . HIS A 1 206 ? 17.859 39.219 21.719 1 96.81 206 HIS A N 1
ATOM 1619 C CA . HIS A 1 206 ? 17.516 37.812 21.531 1 96.81 206 HIS A CA 1
ATOM 1620 C C . HIS A 1 206 ? 16.094 37.656 21 1 96.81 206 HIS A C 1
ATOM 1622 O O . HIS A 1 206 ? 15.125 37.906 21.719 1 96.81 206 HIS A O 1
ATOM 1628 N N . PHE A 1 207 ? 15.977 37.25 19.812 1 97.81 207 PHE A N 1
ATOM 1629 C CA . PHE A 1 207 ? 14.664 37.125 19.172 1 97.81 207 PHE A CA 1
ATOM 1630 C C . PHE A 1 207 ? 14.047 35.75 19.469 1 97.81 207 PHE A C 1
ATOM 1632 O O . PHE A 1 207 ? 14.719 34.75 19.328 1 97.81 207 PHE A O 1
ATOM 1639 N N . GLN A 1 208 ? 12.828 35.844 19.828 1 98.44 208 GLN A N 1
ATOM 1640 C CA . GLN A 1 208 ? 12.062 34.594 19.859 1 98.44 208 GLN A CA 1
ATOM 1641 C C . GLN A 1 208 ? 11.781 34.094 18.453 1 98.44 208 GLN A C 1
ATOM 1643 O O . GLN A 1 208 ? 11.812 32.906 18.203 1 98.44 208 GLN A O 1
ATOM 1648 N N . LEU A 1 209 ? 11.531 35 17.609 1 98.69 209 LEU A N 1
ATOM 1649 C CA . LEU A 1 209 ? 11.297 34.656 16.203 1 98.69 209 LEU A CA 1
ATOM 1650 C C . LEU A 1 209 ? 11.727 35.812 15.297 1 98.69 209 LEU A C 1
ATOM 1652 O O . LEU A 1 209 ? 11.273 36.938 15.453 1 98.69 209 LEU A O 1
ATOM 1656 N N . LEU A 1 210 ? 12.594 35.594 14.469 1 98.38 210 LEU A N 1
ATOM 1657 C CA . LEU A 1 210 ? 12.828 36.406 13.281 1 98.38 210 LEU A CA 1
ATOM 1658 C C . LEU A 1 210 ? 12.43 35.656 12.016 1 98.38 210 LEU A C 1
ATOM 1660 O O . LEU A 1 210 ? 13.062 34.688 11.648 1 98.38 210 LEU A O 1
ATOM 1664 N N . ASN A 1 211 ? 11.359 36.094 11.391 1 98.62 211 ASN A N 1
ATOM 1665 C CA . ASN A 1 211 ? 10.805 35.406 10.227 1 98.62 211 ASN A CA 1
ATOM 1666 C C . ASN A 1 211 ? 11.227 36.094 8.93 1 98.62 211 ASN A C 1
ATOM 1668 O O . ASN A 1 211 ? 10.727 37.188 8.602 1 98.62 211 ASN A O 1
ATOM 1672 N N . LEU A 1 212 ? 12.133 35.5 8.289 1 98.12 212 LEU A N 1
ATOM 1673 C CA . LEU A 1 212 ? 12.617 35.969 7 1 98.12 212 LEU A CA 1
ATOM 1674 C C . LEU A 1 212 ? 12.227 35.031 5.875 1 98.12 212 LEU A C 1
ATOM 1676 O O . LEU A 1 212 ? 12.977 34.844 4.914 1 98.12 212 LEU A O 1
ATOM 1680 N N . GLU A 1 213 ? 11.156 34.344 6.039 1 98.19 213 GLU A N 1
ATOM 1681 C CA . GLU A 1 213 ? 10.672 33.406 5.039 1 98.19 213 GLU A CA 1
ATOM 1682 C C . GLU A 1 213 ? 10.219 34.125 3.771 1 98.19 213 GLU A C 1
ATOM 1684 O O . GLU A 1 213 ? 9.477 35.094 3.838 1 98.19 213 GLU A O 1
ATOM 1689 N N . SER A 1 214 ? 10.734 33.719 2.604 1 97.69 214 SER A N 1
ATOM 1690 C CA . SER A 1 214 ? 10.281 34.188 1.292 1 97.69 214 SER A CA 1
ATOM 1691 C C . SER A 1 214 ? 10.508 35.688 1.124 1 97.69 214 SER A C 1
ATOM 1693 O O . SER A 1 214 ? 9.602 36.406 0.716 1 97.69 214 SER A O 1
ATOM 1695 N N . VAL A 1 215 ? 11.633 36.125 1.492 1 96.31 215 VAL A N 1
ATOM 1696 C CA . VAL A 1 215 ? 11.961 37.531 1.298 1 96.31 215 VAL A CA 1
ATOM 1697 C C . VAL A 1 215 ? 12.82 37.688 0.05 1 96.31 215 VAL A C 1
ATOM 1699 O O . VAL A 1 215 ? 13.305 38.781 -0.241 1 96.31 215 VAL A O 1
ATOM 1702 N N . SER A 1 216 ? 13.125 36.562 -0.806 1 88.44 216 SER A N 1
ATOM 1703 C CA . SER A 1 216 ? 13.742 36.469 -2.125 1 88.44 216 SER A CA 1
ATOM 1704 C C . SER A 1 216 ? 15.258 36.5 -2.025 1 88.44 216 SER A C 1
ATOM 1706 O O . SER A 1 216 ? 15.938 35.625 -2.58 1 88.44 216 SER A O 1
ATOM 1708 N N . LEU A 1 217 ? 15.953 37.312 -1.225 1 93.81 217 LEU A N 1
ATOM 1709 C CA . LEU A 1 217 ? 17.391 37.5 -1.062 1 93.81 217 LEU A CA 1
ATOM 1710 C C . LEU A 1 217 ? 18.125 37.188 -2.363 1 93.81 217 LEU A C 1
ATOM 1712 O O . LEU A 1 217 ? 19.094 36.406 -2.371 1 93.81 217 LEU A O 1
ATOM 1716 N N . LYS A 1 218 ? 17.688 37.781 -3.453 1 91.94 218 LYS A N 1
ATOM 1717 C CA . LYS A 1 218 ? 18.141 37.469 -4.812 1 91.94 218 LYS A CA 1
ATOM 1718 C C . LYS A 1 218 ? 19.625 37.781 -4.977 1 91.94 218 LYS A C 1
ATOM 1720 O O . LYS A 1 218 ? 20.359 36.969 -5.527 1 91.94 218 LYS A O 1
ATOM 1725 N N . THR A 1 219 ? 20.062 38.906 -4.43 1 93 219 THR A N 1
ATOM 1726 C CA . THR A 1 219 ? 21.453 39.312 -4.582 1 93 219 THR A CA 1
ATOM 1727 C C . THR A 1 219 ? 22.391 38.344 -3.867 1 93 219 THR A C 1
ATOM 1729 O O . THR A 1 219 ? 23.484 38.062 -4.359 1 93 219 THR A O 1
ATOM 1732 N N . MET A 1 220 ? 21.953 37.875 -2.836 1 93.12 220 MET A N 1
ATOM 1733 C CA . MET A 1 220 ? 22.781 36.969 -2.041 1 93.12 220 MET A CA 1
ATOM 1734 C C . MET A 1 220 ? 22.938 35.625 -2.73 1 93.12 220 MET A C 1
ATOM 1736 O O . MET A 1 220 ? 23.906 34.906 -2.465 1 93.12 220 MET A O 1
ATOM 1740 N N . ASN A 1 221 ? 22.047 35.312 -3.586 1 90.12 221 ASN A N 1
ATOM 1741 C CA . ASN A 1 221 ? 22.031 34.031 -4.27 1 90.12 221 ASN A CA 1
ATOM 1742 C C . ASN A 1 221 ? 22.812 34.062 -5.586 1 90.12 221 ASN A C 1
ATOM 1744 O O . ASN A 1 221 ? 22.953 33.062 -6.27 1 90.12 221 ASN A O 1
ATOM 1748 N N . THR A 1 222 ? 23.328 35.219 -5.883 1 90.62 222 THR A N 1
ATOM 1749 C CA . THR A 1 222 ? 24.078 35.375 -7.129 1 90.62 222 THR A CA 1
ATOM 1750 C C . THR A 1 222 ? 25.516 34.875 -6.969 1 90.62 222 THR A C 1
ATOM 1752 O O . THR A 1 222 ? 26.078 34.938 -5.871 1 90.62 222 THR A O 1
ATOM 1755 N N . GLN A 1 223 ? 26 34.5 -8.203 1 87.38 223 GLN A N 1
ATOM 1756 C CA . GLN A 1 223 ? 27.391 34.062 -8.227 1 87.38 223 GLN A CA 1
ATOM 1757 C C . GLN A 1 223 ? 28.344 35.219 -8.008 1 87.38 223 GLN A C 1
ATOM 1759 O O . GLN A 1 223 ? 28.156 36.281 -8.586 1 87.38 223 GLN A O 1
ATOM 1764 N N . GLY A 1 224 ? 29.094 35.25 -7.152 1 89.12 224 GLY A N 1
ATOM 1765 C CA . GLY A 1 224 ? 30.078 36.312 -6.941 1 89.12 224 GLY A CA 1
ATOM 1766 C C . GLY A 1 224 ? 29.719 37.25 -5.805 1 89.12 224 GLY A C 1
ATOM 1767 O O . GLY A 1 224 ? 30.375 38.281 -5.605 1 89.12 224 GLY A O 1
ATOM 1768 N N . PHE A 1 225 ? 28.656 36.938 -5.184 1 94.31 225 PHE A N 1
ATOM 1769 C CA . PHE A 1 225 ? 28.297 37.75 -4.027 1 94.31 225 PHE A CA 1
ATOM 1770 C C . PHE A 1 225 ? 29.469 37.875 -3.062 1 94.31 225 PHE A C 1
ATOM 1772 O O . PHE A 1 225 ? 30.156 36.875 -2.781 1 94.31 225 PHE A O 1
ATOM 1779 N N . ASN A 1 226 ? 29.734 39.125 -2.607 1 96.06 226 ASN A N 1
ATOM 1780 C CA . ASN A 1 226 ? 30.875 39.375 -1.717 1 96.06 226 ASN A CA 1
ATOM 1781 C C . ASN A 1 226 ? 30.469 39.188 -0.252 1 96.06 226 ASN A C 1
ATOM 1783 O O . ASN A 1 226 ? 30.109 40.156 0.415 1 96.06 226 ASN A O 1
ATOM 1787 N N . TRP A 1 227 ? 30.672 38.031 0.282 1 96.06 227 TRP A N 1
ATOM 1788 C CA . TRP A 1 227 ? 30.281 37.688 1.643 1 96.06 227 TRP A CA 1
ATOM 1789 C C . TRP A 1 227 ? 31.156 38.406 2.666 1 96.06 227 TRP A C 1
ATOM 1791 O O . TRP A 1 227 ? 30.703 38.719 3.756 1 96.06 227 TRP A O 1
ATOM 1801 N N . GLN A 1 228 ? 32.375 38.656 2.312 1 95.06 228 GLN A N 1
ATOM 1802 C CA . GLN A 1 228 ? 33.312 39.344 3.223 1 95.06 228 GLN A CA 1
ATOM 1803 C C . GLN A 1 228 ? 32.875 40.781 3.459 1 95.06 228 GLN A C 1
ATOM 1805 O O . GLN A 1 228 ? 32.875 41.25 4.598 1 95.06 228 GLN A O 1
ATOM 1810 N N . LYS A 1 229 ? 32.531 41.344 2.391 1 95.94 229 LYS A N 1
ATOM 1811 C CA . LYS A 1 229 ? 32.062 42.75 2.492 1 95.94 229 LYS A CA 1
ATOM 1812 C C . LYS A 1 229 ? 30.75 42.844 3.25 1 95.94 229 LYS A C 1
ATOM 1814 O O . LYS A 1 229 ? 30.547 43.75 4.031 1 95.94 229 LYS A O 1
ATOM 1819 N N . CYS A 1 230 ? 29.906 41.938 3.004 1 96.38 230 CYS A N 1
ATOM 1820 C CA . CYS A 1 230 ? 28.594 41.906 3.643 1 96.38 230 CYS A CA 1
ATOM 1821 C C . CYS A 1 230 ? 28.734 41.719 5.148 1 96.38 230 CYS A C 1
ATOM 1823 O O . CYS A 1 230 ? 27.969 42.312 5.918 1 96.38 230 CYS A O 1
ATOM 1825 N N . GLY A 1 231 ? 29.734 40.938 5.625 1 96.69 231 GLY A N 1
ATOM 1826 C CA . GLY A 1 231 ? 29.922 40.656 7.039 1 96.69 231 GLY A CA 1
ATOM 1827 C C . GLY A 1 231 ? 28.875 39.719 7.598 1 96.69 231 GLY A C 1
ATOM 1828 O O . GLY A 1 231 ? 28.188 39.031 6.844 1 96.69 231 GLY A O 1
ATOM 1829 N N . ASN A 1 232 ? 28.781 39.625 8.984 1 97.38 232 ASN A N 1
ATOM 1830 C CA . ASN A 1 232 ? 27.781 38.812 9.672 1 97.38 232 ASN A CA 1
ATOM 1831 C C . ASN A 1 232 ? 26.5 39.594 9.898 1 97.38 232 ASN A C 1
ATOM 1833 O O . ASN A 1 232 ? 26.438 40.469 10.773 1 97.38 232 ASN A O 1
ATOM 1837 N N . PRO A 1 233 ? 25.5 39.281 9.102 1 95.94 233 PRO A N 1
ATOM 1838 C CA . PRO A 1 233 ? 24.25 40.062 9.234 1 95.94 233 PRO A CA 1
ATOM 1839 C C . PRO A 1 233 ? 23.641 39.938 10.625 1 95.94 233 PRO A C 1
ATOM 1841 O O . PRO A 1 233 ? 22.828 40.781 11.016 1 95.94 233 PRO A O 1
ATOM 1844 N N . PHE A 1 234 ? 24.062 38.938 11.398 1 97.75 234 PHE A N 1
ATOM 1845 C CA . PHE A 1 234 ? 23.422 38.688 12.688 1 97.75 234 PHE A CA 1
ATOM 1846 C C . PHE A 1 234 ? 24.391 38.938 13.836 1 97.75 234 PHE A C 1
ATOM 1848 O O . PHE A 1 234 ? 24.234 38.375 14.914 1 97.75 234 PHE A O 1
ATOM 1855 N N . ARG A 1 235 ? 25.375 39.75 13.562 1 95.31 235 ARG A N 1
ATOM 1856 C CA . ARG A 1 235 ? 26.328 40.062 14.609 1 95.31 235 ARG A CA 1
ATOM 1857 C C . ARG A 1 235 ? 25.625 40.625 15.844 1 95.31 235 ARG A C 1
ATOM 1859 O O . ARG A 1 235 ? 24.844 41.594 15.734 1 95.31 235 ARG A O 1
ATOM 1866 N N . GLY A 1 236 ? 25.875 40.031 16.953 1 94.62 236 GLY A N 1
ATOM 1867 C CA . GLY A 1 236 ? 25.328 40.531 18.219 1 94.62 236 GLY A CA 1
ATOM 1868 C C . GLY A 1 236 ? 23.891 40.125 18.453 1 94.62 236 GLY A C 1
ATOM 1869 O O . GLY A 1 236 ? 23.25 40.562 19.391 1 94.62 236 GLY A O 1
ATOM 1870 N N . LEU A 1 237 ? 23.406 39.281 17.609 1 96.69 237 LEU A N 1
ATOM 1871 C CA . LEU A 1 237 ? 22.031 38.781 17.734 1 96.69 237 LEU A CA 1
ATOM 1872 C C . LEU A 1 237 ? 22.016 37.312 18.094 1 96.69 237 LEU A C 1
ATOM 1874 O O . LEU A 1 237 ? 23 36.594 17.891 1 96.69 237 LEU A O 1
ATOM 1878 N N . SER A 1 238 ? 20.938 36.875 18.672 1 97.69 238 SER A N 1
ATOM 1879 C CA . SER A 1 238 ? 20.672 35.469 18.922 1 97.69 238 SER A CA 1
ATOM 1880 C C . SER A 1 238 ? 19.203 35.125 18.688 1 97.69 238 SER A C 1
ATOM 1882 O O . SER A 1 238 ? 18.344 36 18.703 1 97.69 238 SER A O 1
ATOM 1884 N N . PHE A 1 239 ? 18.969 33.844 18.469 1 98.31 239 PHE A N 1
ATOM 1885 C CA . PHE A 1 239 ? 17.625 33.5 18.016 1 98.31 239 PHE A CA 1
ATOM 1886 C C . PHE A 1 239 ? 17.141 32.219 18.703 1 98.31 239 PHE A C 1
ATOM 1888 O O . PHE A 1 239 ? 17.891 31.234 18.797 1 98.31 239 PHE A O 1
ATOM 1895 N N . GLN A 1 240 ? 15.914 32.375 19.156 1 98.62 240 GLN A N 1
ATOM 1896 C CA . GLN A 1 240 ? 15.234 31.109 19.453 1 98.62 240 GLN A CA 1
ATOM 1897 C C . GLN A 1 240 ? 14.805 30.391 18.172 1 98.62 240 GLN A C 1
ATOM 1899 O O . GLN A 1 240 ? 15.133 29.219 17.969 1 98.62 240 GLN A O 1
ATOM 1904 N N . THR A 1 241 ? 14.133 31.062 17.312 1 98.75 241 THR A N 1
ATOM 1905 C CA . THR A 1 241 ? 13.773 30.547 15.992 1 98.75 241 THR A CA 1
ATOM 1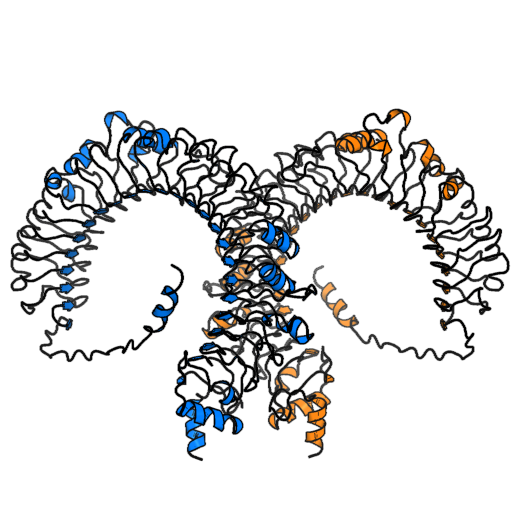906 C C . THR A 1 241 ? 14.164 31.531 14.898 1 98.75 241 THR A C 1
ATOM 1908 O O . THR A 1 241 ? 13.82 32.719 14.977 1 98.75 241 THR A O 1
ATOM 1911 N N . LEU A 1 242 ? 14.898 31.125 13.961 1 98.69 242 LEU A N 1
ATOM 1912 C CA . LEU A 1 242 ? 15.234 31.859 12.742 1 98.69 242 LEU A CA 1
ATOM 1913 C C . LEU A 1 242 ? 14.688 31.141 11.508 1 98.69 242 LEU A C 1
ATOM 1915 O O . LEU A 1 242 ? 15.07 30.016 11.227 1 98.69 242 LEU A O 1
ATOM 1919 N N . ASP A 1 243 ? 13.781 31.719 10.789 1 98.69 243 ASP A N 1
ATOM 1920 C CA . ASP A 1 243 ? 13.188 31.109 9.602 1 98.69 243 ASP A CA 1
ATOM 1921 C C . ASP A 1 243 ? 13.742 31.734 8.32 1 98.69 243 ASP A C 1
ATOM 1923 O O . ASP A 1 243 ? 13.484 32.906 8.039 1 98.69 243 ASP A O 1
ATOM 1927 N N . LEU A 1 244 ? 14.516 31.047 7.645 1 97.88 244 LEU A N 1
ATOM 1928 C CA . LEU A 1 244 ? 15.141 31.5 6.406 1 97.88 244 LEU A CA 1
ATOM 1929 C C . LEU A 1 244 ? 14.586 30.734 5.207 1 97.88 244 LEU A C 1
ATOM 1931 O O . LEU A 1 244 ? 15.227 30.656 4.16 1 97.88 244 LEU A O 1
ATOM 1935 N N . SER A 1 245 ? 13.398 30.203 5.309 1 98.12 245 SER A N 1
ATOM 1936 C CA . SER A 1 245 ? 12.82 29.297 4.32 1 98.12 245 SER A CA 1
ATOM 1937 C C . SER A 1 245 ? 12.469 30.031 3.033 1 98.12 245 SER A C 1
ATOM 1939 O O . SER A 1 245 ? 12.133 31.219 3.064 1 98.12 245 SER A O 1
ATOM 1941 N N . HIS A 1 246 ? 12.617 29.391 1.905 1 97.19 246 HIS A N 1
ATOM 1942 C CA . HIS A 1 246 ? 12.141 29.797 0.584 1 97.19 246 HIS A CA 1
ATOM 1943 C C . HIS A 1 246 ? 12.805 31.094 0.134 1 97.19 246 HIS A C 1
ATOM 1945 O O . HIS A 1 246 ? 12.125 32.031 -0.293 1 97.19 246 HIS A O 1
ATOM 1951 N N . ASN A 1 247 ? 14.055 31.172 0.345 1 96.25 247 ASN A N 1
ATOM 1952 C CA . ASN A 1 247 ? 14.82 32.312 -0.129 1 96.25 247 ASN A CA 1
ATOM 1953 C C . ASN A 1 247 ? 15.797 31.922 -1.233 1 96.25 247 ASN A C 1
ATOM 1955 O O . ASN A 1 247 ? 16.703 32.688 -1.561 1 96.25 247 ASN A O 1
ATOM 1959 N N . GLY A 1 248 ? 15.688 30.703 -1.723 1 91.62 248 GLY A N 1
ATOM 1960 C CA . GLY A 1 248 ? 16.5 30.25 -2.836 1 91.62 248 GLY A CA 1
ATOM 1961 C C . GLY A 1 248 ? 17.859 29.75 -2.41 1 91.62 248 GLY A C 1
ATOM 1962 O O . GLY A 1 248 ? 18.766 29.594 -3.24 1 91.62 248 GLY A O 1
ATOM 1963 N N . PHE A 1 249 ? 18.031 29.391 -1.186 1 92.19 249 PHE A N 1
ATOM 1964 C CA . PHE A 1 249 ? 19.312 28.906 -0.669 1 92.19 249 PHE A CA 1
ATOM 1965 C C . PHE A 1 249 ? 19.547 27.469 -1.091 1 92.19 249 PHE A C 1
ATOM 1967 O O . PHE A 1 249 ? 18.844 26.547 -0.64 1 92.19 249 PHE A O 1
ATOM 1974 N N . GLY A 1 250 ? 20.531 27.297 -1.976 1 93.44 250 GLY A N 1
ATOM 1975 C CA . GLY A 1 250 ? 21.047 25.953 -2.246 1 93.44 250 GLY A CA 1
ATOM 1976 C C . GLY A 1 250 ? 22.156 25.531 -1.301 1 93.44 250 GLY A C 1
ATOM 1977 O O . GLY A 1 250 ? 22.5 26.266 -0.371 1 93.44 250 GLY A O 1
ATOM 1978 N N . ALA A 1 251 ? 22.703 24.391 -1.525 1 95.19 251 ALA A N 1
ATOM 1979 C CA . ALA A 1 251 ? 23.766 23.875 -0.648 1 95.19 251 ALA A CA 1
ATOM 1980 C C . ALA A 1 251 ? 24.969 24.812 -0.637 1 95.19 251 ALA A C 1
ATOM 1982 O O . ALA A 1 251 ? 25.5 25.125 0.426 1 95.19 251 ALA A O 1
ATOM 1983 N N . ALA A 1 252 ? 25.312 25.344 -1.747 1 93.38 252 ALA A N 1
ATOM 1984 C CA . ALA A 1 252 ? 26.5 26.188 -1.869 1 93.38 252 ALA A CA 1
ATOM 1985 C C . ALA A 1 252 ? 26.281 27.547 -1.204 1 93.38 252 ALA A C 1
ATOM 1987 O O . ALA A 1 252 ? 27.141 28.016 -0.458 1 93.38 252 ALA A O 1
ATOM 1988 N N . THR A 1 253 ? 25.172 28.125 -1.52 1 94.19 253 THR A N 1
ATOM 1989 C CA . THR A 1 253 ? 24.859 29.422 -0.939 1 94.19 253 THR A CA 1
ATOM 1990 C C . THR A 1 253 ? 24.703 29.312 0.575 1 94.19 253 THR A C 1
ATOM 1992 O O . THR A 1 253 ? 25.156 30.188 1.314 1 94.19 253 THR A O 1
ATOM 1995 N N . SER A 1 254 ? 24.062 28.266 0.997 1 96.19 254 SER A N 1
ATOM 1996 C CA . SER A 1 254 ? 23.906 28.047 2.432 1 96.19 254 SER A CA 1
ATOM 1997 C C . SER A 1 254 ? 25.266 27.922 3.123 1 96.19 254 SER A C 1
ATOM 1999 O O . SER A 1 254 ? 25.469 28.484 4.207 1 96.19 254 SER A O 1
ATOM 2001 N N . LYS A 1 255 ? 26.156 27.172 2.527 1 96.19 255 LYS A N 1
ATOM 2002 C CA . LYS A 1 255 ? 27.484 27 3.084 1 96.19 255 LYS A CA 1
ATOM 2003 C C . LYS A 1 255 ? 28.172 28.344 3.316 1 96.19 255 LYS A C 1
ATOM 2005 O O . LYS A 1 255 ? 28.703 28.594 4.395 1 96.19 255 LYS A O 1
ATOM 2010 N N . GLN A 1 256 ? 28.094 29.234 2.33 1 96.12 256 GLN A N 1
ATOM 2011 C CA . GLN A 1 256 ? 28.703 30.562 2.424 1 96.12 256 GLN A CA 1
ATOM 2012 C C . GLN A 1 256 ? 27.984 31.422 3.463 1 96.12 256 GLN A C 1
ATOM 2014 O O . GLN A 1 256 ? 28.625 32.156 4.223 1 96.12 256 GLN A O 1
ATOM 2019 N N . PHE A 1 257 ? 26.766 31.344 3.436 1 96.88 257 PHE A N 1
ATOM 2020 C CA . PHE A 1 257 ? 25.969 32.094 4.391 1 96.88 257 PHE A CA 1
ATOM 2021 C C . PHE A 1 257 ? 26.312 31.703 5.82 1 96.88 257 PHE A C 1
ATOM 2023 O O . PHE A 1 257 ? 26.5 32.562 6.684 1 96.88 257 PHE A O 1
ATOM 2030 N N . PHE A 1 258 ? 26.375 30.344 6.062 1 97.94 258 PHE A N 1
ATOM 2031 C CA . PHE A 1 258 ? 26.656 29.859 7.406 1 97.94 258 PHE A CA 1
ATOM 2032 C C . PHE A 1 258 ? 28.062 30.266 7.844 1 97.94 258 PHE A C 1
ATOM 2034 O O . PHE A 1 258 ? 28.297 30.531 9.023 1 97.94 258 PHE A O 1
ATOM 2041 N N . ARG A 1 259 ? 28.953 30.312 6.914 1 97.19 259 ARG A N 1
ATOM 2042 C CA . ARG A 1 259 ? 30.281 30.812 7.234 1 97.19 259 ARG A CA 1
ATOM 2043 C C . ARG A 1 259 ? 30.234 32.281 7.656 1 97.19 259 ARG A C 1
ATOM 2045 O O . ARG A 1 259 ? 30.922 32.688 8.602 1 97.19 259 ARG A O 1
ATOM 2052 N N . ALA A 1 260 ? 29.406 33 6.992 1 97.12 260 ALA A N 1
ATOM 2053 C CA . ALA A 1 260 ? 29.281 34.406 7.27 1 97.12 260 ALA A CA 1
ATOM 2054 C C . ALA A 1 260 ? 28.703 34.656 8.664 1 97.12 260 ALA A C 1
ATOM 2056 O O . ALA A 1 260 ? 29.078 35.625 9.336 1 97.12 260 ALA A O 1
ATOM 2057 N N . ILE A 1 261 ? 27.875 33.781 9.102 1 97.75 261 ILE A N 1
ATOM 2058 C CA . ILE A 1 261 ? 27.203 34.062 10.359 1 97.75 261 ILE A CA 1
ATOM 2059 C C . ILE A 1 261 ? 27.812 33.188 11.469 1 97.75 261 ILE A C 1
ATOM 2061 O O . ILE A 1 261 ? 27.172 32.938 12.492 1 97.75 261 ILE A O 1
ATOM 2065 N N . GLU A 1 262 ? 28.953 32.688 11.219 1 96.75 262 GLU A N 1
ATOM 2066 C CA . GLU A 1 262 ? 29.609 31.812 12.188 1 96.75 262 GLU A CA 1
ATOM 2067 C C . GLU A 1 262 ? 29.625 32.438 13.578 1 96.75 262 GLU A C 1
ATOM 2069 O O . GLU A 1 262 ? 29.938 33.625 13.727 1 96.75 262 GLU A O 1
ATOM 2074 N N . GLY A 1 263 ? 29.219 31.672 14.547 1 95.81 263 GLY A N 1
ATOM 2075 C CA . GLY A 1 263 ? 29.234 32.156 15.922 1 95.81 263 GLY A CA 1
ATOM 2076 C C . GLY A 1 263 ? 27.875 32.656 16.391 1 95.81 263 GLY A C 1
ATOM 2077 O O . GLY A 1 263 ? 27.656 32.781 17.594 1 95.81 263 GLY A O 1
ATOM 2078 N N . THR A 1 264 ? 26.953 32.938 15.5 1 97.81 264 THR A N 1
ATOM 2079 C CA . THR A 1 264 ? 25.609 33.375 15.867 1 97.81 264 THR A CA 1
ATOM 2080 C C . THR A 1 264 ? 24.828 32.219 16.531 1 97.81 264 THR A C 1
ATOM 2082 O O . THR A 1 264 ? 24.797 31.109 16.016 1 97.81 264 THR A O 1
ATOM 2085 N N . LYS A 1 265 ? 24.25 32.531 17.656 1 98.31 265 LYS A N 1
ATOM 2086 C CA . LYS A 1 265 ? 23.5 31.5 18.375 1 98.31 265 LYS A CA 1
ATOM 2087 C C . LYS A 1 265 ? 22.078 31.375 17.828 1 98.31 265 LYS A C 1
ATOM 2089 O O . LYS A 1 265 ? 21.328 32.344 17.797 1 98.31 265 LYS A O 1
ATOM 2094 N N . ILE A 1 266 ? 21.734 30.156 17.406 1 98.56 266 ILE A N 1
ATOM 2095 C CA . ILE A 1 266 ? 20.422 29.844 16.844 1 98.56 266 ILE A CA 1
ATOM 2096 C C . ILE A 1 266 ? 19.906 28.531 17.422 1 98.56 266 ILE A C 1
ATOM 2098 O O . ILE A 1 266 ? 20.469 27.469 17.188 1 98.56 266 ILE A O 1
ATOM 2102 N N . SER A 1 267 ? 18.812 28.578 18.078 1 98.56 267 SER A N 1
ATOM 2103 C CA . SER A 1 267 ? 18.266 27.359 18.672 1 98.56 267 SER A CA 1
ATOM 2104 C C . SER A 1 267 ? 17.5 26.531 17.641 1 98.56 267 SER A C 1
ATOM 2106 O O . SER A 1 267 ? 17.719 25.328 17.516 1 98.56 267 SER A O 1
ATOM 2108 N N . HIS A 1 268 ? 16.625 27.141 16.938 1 98.81 268 HIS A N 1
ATOM 2109 C CA . HIS A 1 268 ? 15.781 26.516 15.914 1 98.81 268 HIS A CA 1
ATOM 2110 C C . HIS A 1 268 ? 15.961 27.203 14.562 1 98.81 268 HIS A C 1
ATOM 2112 O O . HIS A 1 268 ? 15.555 28.344 14.375 1 98.81 268 HIS A O 1
ATOM 2118 N N . LEU A 1 269 ? 16.594 26.516 13.617 1 98.75 269 LEU A N 1
ATOM 2119 C CA . LEU A 1 269 ? 16.828 27.031 12.281 1 98.75 269 LEU A CA 1
ATOM 2120 C C . LEU A 1 269 ? 15.922 26.344 11.258 1 98.75 269 LEU A C 1
ATOM 2122 O O . LEU A 1 269 ? 15.945 25.125 11.125 1 98.75 269 LEU A O 1
ATOM 2126 N N . LYS A 1 270 ? 15.133 27.094 10.539 1 98.69 270 LYS A N 1
ATOM 2127 C CA . LYS A 1 270 ? 14.273 26.594 9.469 1 98.69 270 LYS A CA 1
ATOM 2128 C C . LYS A 1 270 ? 14.82 26.984 8.102 1 98.69 270 LYS A C 1
ATOM 2130 O O . LYS A 1 270 ? 15.078 28.156 7.84 1 98.69 270 LYS A O 1
ATOM 2135 N N . LEU A 1 271 ? 15 25.969 7.301 1 97.81 271 LEU A N 1
ATOM 2136 C CA . LEU A 1 271 ? 15.633 26.203 6.008 1 97.81 271 LEU A CA 1
ATOM 2137 C C . LEU A 1 271 ? 14.93 25.406 4.914 1 97.81 271 LEU A C 1
ATOM 2139 O O . LEU A 1 271 ? 15.578 24.641 4.184 1 97.81 271 LEU A O 1
ATOM 2143 N N . SER A 1 272 ? 13.664 25.562 4.684 1 97.62 272 SER A N 1
ATOM 2144 C CA . SER A 1 272 ? 12.961 24.938 3.572 1 97.62 272 SER A CA 1
ATOM 2145 C C . SER A 1 272 ? 13.25 25.641 2.256 1 97.62 272 SER A C 1
ATOM 2147 O O . SER A 1 272 ? 13.625 26.812 2.246 1 97.62 272 SER A O 1
ATOM 2149 N N . GLY A 1 273 ? 13.203 24.938 1.153 1 95.44 273 GLY A N 1
ATOM 2150 C CA . GLY A 1 273 ? 13.469 25.578 -0.12 1 95.44 273 GLY A CA 1
ATOM 2151 C C . GLY A 1 273 ? 13.781 24.609 -1.235 1 95.44 273 GLY A C 1
ATOM 2152 O O . GLY A 1 273 ? 13.039 23.641 -1.452 1 95.44 273 GLY A O 1
ATOM 2153 N N . SER A 1 274 ? 14.914 24.875 -1.94 1 91.44 274 SER A N 1
ATOM 2154 C CA . SER A 1 274 ? 15.203 24.109 -3.141 1 91.44 274 SER A CA 1
ATOM 2155 C C . SER A 1 274 ? 16.562 23.406 -3.035 1 91.44 274 SER A C 1
ATOM 2157 O O . SER A 1 274 ? 17.141 23.031 -4.047 1 91.44 274 SER A O 1
ATOM 2159 N N . MET A 1 275 ? 16.953 23.234 -1.864 1 95.56 275 MET A N 1
ATOM 2160 C CA . MET A 1 275 ? 18.25 22.578 -1.652 1 95.56 275 MET A CA 1
ATOM 2161 C C . MET A 1 275 ? 18.172 21.109 -2.051 1 95.56 275 MET A C 1
ATOM 2163 O O . MET A 1 275 ? 17.266 20.391 -1.634 1 95.56 275 MET A O 1
ATOM 2167 N N . GLY A 1 276 ? 19.172 20.656 -2.885 1 96.38 276 GLY A N 1
ATOM 2168 C CA . GLY A 1 276 ? 19.234 19.266 -3.281 1 96.38 276 GLY A CA 1
ATOM 2169 C C . GLY A 1 276 ? 18.984 19.047 -4.762 1 96.38 276 GLY A C 1
ATOM 2170 O O . GLY A 1 276 ? 18.469 19.938 -5.445 1 96.38 276 GLY A O 1
ATOM 2171 N N . LYS A 1 277 ? 19.297 17.906 -5.266 1 94.88 277 LYS A N 1
ATOM 2172 C CA . LYS A 1 277 ? 19.25 17.641 -6.703 1 94.88 277 LYS A CA 1
ATOM 2173 C C . LYS A 1 277 ? 17.875 17.109 -7.109 1 94.88 277 LYS A C 1
ATOM 2175 O O . LYS A 1 277 ? 17.547 17.047 -8.297 1 94.88 277 LYS A O 1
ATOM 2180 N N . GLY A 1 278 ? 17.047 16.75 -6.129 1 93.81 278 GLY A N 1
ATOM 2181 C CA . GLY A 1 278 ? 15.773 16.141 -6.469 1 93.81 278 GLY A CA 1
ATOM 2182 C C . GLY A 1 278 ? 15.898 14.742 -7.035 1 93.81 278 GLY A C 1
ATOM 2183 O O . GLY A 1 278 ? 16.969 14.141 -6.969 1 93.81 278 GLY A O 1
ATOM 2184 N N . PHE A 1 279 ? 14.758 14.164 -7.566 1 93.56 279 PHE A N 1
ATOM 2185 C CA . PHE A 1 279 ? 14.75 12.836 -8.156 1 93.56 279 PHE A CA 1
ATOM 2186 C C . PHE A 1 279 ? 14.859 12.914 -9.672 1 93.56 279 PHE A C 1
ATOM 2188 O O . PHE A 1 279 ? 14.062 13.578 -10.328 1 93.56 279 PHE A O 1
ATOM 2195 N N . SER A 1 280 ? 15.805 12.391 -10.32 1 90.81 280 SER A N 1
ATOM 2196 C CA . SER A 1 280 ? 15.984 12.266 -11.766 1 90.81 280 SER A CA 1
ATOM 2197 C C . SER A 1 280 ? 16.781 13.438 -12.32 1 90.81 280 SER A C 1
ATOM 2199 O O . SER A 1 280 ? 16.938 13.57 -13.539 1 90.81 280 SER A O 1
ATOM 2201 N N . PHE A 1 281 ? 17.281 14.375 -11.445 1 87.5 281 PHE A N 1
ATOM 2202 C CA . PHE A 1 281 ? 17.953 15.586 -11.898 1 87.5 281 PHE A CA 1
ATOM 2203 C C . PHE A 1 281 ? 19.328 15.711 -11.242 1 87.5 281 PHE A C 1
ATOM 2205 O O . PHE A 1 281 ? 19.688 14.914 -10.375 1 87.5 281 PHE A O 1
ATOM 2212 N N . ASN A 1 282 ? 20.078 16.625 -11.766 1 85.06 282 ASN A N 1
ATOM 2213 C CA . ASN A 1 282 ? 21.422 16.844 -11.227 1 85.06 282 ASN A CA 1
ATOM 2214 C C . ASN A 1 282 ? 21.781 18.328 -11.25 1 85.06 282 ASN A C 1
ATOM 2216 O O . ASN A 1 282 ? 22.969 18.672 -11.234 1 85.06 282 ASN A O 1
ATOM 2220 N N . ASN A 1 283 ? 20.797 19.141 -11.18 1 83.44 283 ASN A N 1
ATOM 2221 C CA . ASN A 1 283 ? 21.047 20.562 -11.367 1 83.44 283 ASN A CA 1
ATOM 2222 C C . ASN A 1 283 ? 21.594 21.219 -10.094 1 83.44 283 ASN A C 1
ATOM 2224 O O . ASN A 1 283 ? 22.453 22.094 -10.164 1 83.44 283 ASN A O 1
ATOM 2228 N N . LEU A 1 284 ? 21.125 20.875 -8.969 1 89.56 284 LEU A N 1
ATOM 2229 C CA . LEU A 1 284 ? 21.594 21.391 -7.688 1 89.56 284 LEU A CA 1
ATOM 2230 C C . LEU A 1 284 ? 22.141 20.266 -6.812 1 89.56 284 LEU A C 1
ATOM 2232 O O . LEU A 1 284 ? 21.578 19.172 -6.77 1 89.56 284 LEU A O 1
ATOM 2236 N N . PRO A 1 285 ? 23.203 20.578 -6.16 1 93.94 285 PRO A N 1
ATOM 2237 C CA . PRO A 1 285 ? 23.828 19.516 -5.363 1 93.94 285 PRO A CA 1
ATOM 2238 C C . PRO A 1 285 ? 23.109 19.281 -4.031 1 93.94 285 PRO A C 1
ATOM 2240 O O . PRO A 1 285 ? 22.484 20.203 -3.498 1 93.94 285 PRO A O 1
ATOM 2243 N N . ASP A 1 286 ? 23.219 18.078 -3.549 1 97.38 286 ASP A N 1
ATOM 2244 C CA . ASP A 1 286 ? 22.812 17.766 -2.186 1 97.38 286 ASP A CA 1
ATOM 2245 C C . ASP A 1 286 ? 23.797 18.328 -1.165 1 97.38 286 ASP A C 1
ATOM 2247 O O . ASP A 1 286 ? 24.953 18.578 -1.487 1 97.38 286 ASP A O 1
ATOM 2251 N N . PRO A 1 287 ? 23.281 18.609 0.025 1 97.81 287 PRO A N 1
ATOM 2252 C CA . PRO A 1 287 ? 24.234 19.031 1.062 1 97.81 287 PRO A CA 1
ATOM 2253 C C . PRO A 1 287 ? 25.266 17.953 1.4 1 97.81 287 PRO A C 1
ATOM 2255 O O . PRO A 1 287 ? 24.984 16.766 1.274 1 97.81 287 PRO A O 1
ATOM 2258 N N . ASP A 1 288 ? 26.453 18.391 1.766 1 96.88 288 ASP A N 1
ATOM 2259 C CA . ASP A 1 288 ? 27.531 17.484 2.154 1 96.88 288 ASP A CA 1
ATOM 2260 C C . ASP A 1 288 ? 28.125 17.875 3.506 1 96.88 288 ASP A C 1
ATOM 2262 O O . ASP A 1 288 ? 27.531 18.672 4.234 1 96.88 288 ASP A O 1
ATOM 2266 N N . HIS A 1 289 ? 29.203 17.312 3.895 1 95.94 289 HIS A N 1
ATOM 2267 C CA . HIS A 1 289 ? 29.781 17.469 5.227 1 95.94 289 HIS A CA 1
ATOM 2268 C C . HIS A 1 289 ? 30.266 18.906 5.457 1 95.94 289 HIS A C 1
ATOM 2270 O O . HIS A 1 289 ? 30.422 19.328 6.602 1 95.94 289 HIS A O 1
ATOM 2276 N N . SER A 1 290 ? 30.469 19.672 4.395 1 97.12 290 SER A N 1
ATOM 2277 C CA . SER A 1 290 ? 30.984 21.031 4.539 1 97.12 290 SER A CA 1
ATOM 2278 C C . SER A 1 290 ? 29.844 22.047 4.582 1 97.12 290 SER A C 1
ATOM 2280 O O . SER A 1 290 ? 30.047 23.203 4.953 1 97.12 290 SER A O 1
ATOM 2282 N N . THR A 1 291 ? 28.656 21.641 4.219 1 97.69 291 THR A N 1
ATOM 2283 C CA . THR A 1 291 ? 27.547 22.562 4.047 1 97.69 291 THR A CA 1
ATOM 2284 C C . THR A 1 291 ? 27.219 23.281 5.355 1 97.69 291 THR A C 1
ATOM 2286 O O . THR A 1 291 ? 27.016 24.5 5.367 1 97.69 291 THR A O 1
ATOM 2289 N N . PHE A 1 292 ? 27.266 22.562 6.484 1 98.19 292 PHE A N 1
ATOM 2290 C CA . PHE A 1 292 ? 26.828 23.125 7.758 1 98.19 292 PHE A CA 1
ATOM 2291 C C . PHE A 1 292 ? 28.031 23.422 8.648 1 98.19 292 PHE A C 1
ATOM 2293 O O . PHE A 1 292 ? 27.875 23.625 9.859 1 98.19 292 PHE A O 1
ATOM 2300 N N . GLU A 1 293 ? 29.188 23.484 8.094 1 97.81 293 GLU A N 1
ATOM 2301 C CA . GLU A 1 293 ? 30.406 23.703 8.859 1 97.81 293 GLU A CA 1
ATOM 2302 C C . GLU A 1 293 ? 30.359 25.047 9.602 1 97.81 293 GLU A C 1
ATOM 2304 O O . GLU A 1 293 ? 30.828 25.141 10.734 1 97.81 293 GLU A O 1
ATOM 2309 N N . GLY A 1 294 ? 29.734 26.047 9.016 1 97.88 294 GLY A N 1
ATOM 2310 C CA . GLY A 1 294 ? 29.656 27.391 9.594 1 97.88 294 GLY A CA 1
ATOM 2311 C C . GLY A 1 294 ? 28.75 27.453 10.805 1 97.88 294 GLY A C 1
ATOM 2312 O O . GLY A 1 294 ? 28.766 28.438 11.555 1 97.88 294 GLY A O 1
ATOM 2313 N N . LEU A 1 295 ? 28.016 26.375 11.086 1 98.12 295 LEU A N 1
ATOM 2314 C CA . LEU A 1 295 ? 27.078 26.344 12.195 1 98.12 295 LEU A CA 1
ATOM 2315 C C . LEU A 1 295 ? 27.656 25.594 13.391 1 98.12 295 LEU A C 1
ATOM 2317 O O . LEU A 1 295 ? 26.969 25.391 14.398 1 98.12 295 LEU A O 1
ATOM 2321 N N . LYS A 1 296 ? 28.891 25.188 13.32 1 96.69 296 LYS A N 1
ATOM 2322 C CA . LYS A 1 296 ? 29.531 24.359 14.336 1 96.69 296 LYS A CA 1
ATOM 2323 C C . LYS A 1 296 ? 29.438 25.016 15.711 1 96.69 296 LYS A C 1
ATOM 2325 O O . LYS A 1 296 ? 29.234 24.328 16.719 1 96.69 296 LYS A O 1
ATOM 2330 N N . ASN A 1 297 ? 29.547 26.375 15.75 1 96.56 297 ASN A N 1
ATOM 2331 C CA . ASN A 1 297 ? 29.531 27.109 17.016 1 96.56 297 ASN A CA 1
ATOM 2332 C C . ASN A 1 297 ? 28.234 27.906 17.188 1 96.56 297 ASN A C 1
ATOM 2334 O O . ASN A 1 297 ? 28.203 28.891 17.922 1 96.56 297 ASN A O 1
ATOM 2338 N N . SER A 1 298 ? 27.172 27.469 16.531 1 97.62 298 SER A N 1
ATOM 2339 C CA . SER A 1 298 ? 25.938 28.234 16.562 1 97.62 298 SER A CA 1
ATOM 2340 C C . SER A 1 298 ? 24.938 27.656 17.562 1 97.62 298 SER A C 1
ATOM 2342 O O . SER A 1 298 ? 23.891 28.25 17.812 1 97.62 298 SER A O 1
ATOM 2344 N N . SER A 1 299 ? 25.219 26.5 18.125 1 97.25 299 SER A N 1
ATOM 2345 C CA . SER A 1 299 ? 24.391 25.844 19.125 1 97.25 299 SER A CA 1
ATOM 2346 C C . SER A 1 299 ? 22.984 25.562 18.594 1 97.25 299 SER A C 1
ATOM 2348 O O . SER A 1 299 ? 21.984 25.859 19.25 1 97.25 299 SER A O 1
ATOM 2350 N N . VAL A 1 300 ? 22.938 25.031 17.406 1 98.38 300 VAL A N 1
ATOM 2351 C CA . VAL A 1 300 ? 21.656 24.656 16.797 1 98.38 300 VAL A CA 1
ATOM 2352 C C . VAL A 1 300 ? 21.078 23.438 17.5 1 98.38 300 VAL A C 1
ATOM 2354 O O . VAL A 1 300 ? 21.75 22.391 17.594 1 98.38 300 VAL A O 1
ATOM 2357 N N . GLN A 1 301 ? 19.859 23.562 17.984 1 98.56 301 GLN A N 1
ATOM 2358 C CA . GLN A 1 301 ? 19.203 22.453 18.672 1 98.56 301 GLN A CA 1
ATOM 2359 C C . GLN A 1 301 ? 18.203 21.766 17.734 1 98.56 301 GLN A C 1
ATOM 2361 O O . GLN A 1 301 ? 18.062 20.531 17.781 1 98.56 301 GLN A O 1
ATOM 2366 N N . ILE A 1 302 ? 17.531 22.531 16.969 1 98.81 302 ILE A N 1
ATOM 2367 C CA . ILE A 1 302 ? 16.547 22 16.016 1 98.81 302 ILE A CA 1
ATOM 2368 C C . ILE A 1 302 ? 16.906 22.5 14.609 1 98.81 302 ILE A C 1
ATOM 2370 O O . ILE A 1 302 ? 16.922 23.703 14.359 1 98.81 302 ILE A O 1
ATOM 2374 N N . LEU A 1 303 ? 17.188 21.594 13.75 1 98.75 303 LEU A N 1
ATOM 2375 C CA . LEU A 1 303 ? 17.422 21.906 12.336 1 98.75 303 LEU A CA 1
ATOM 2376 C C . LEU A 1 303 ? 16.25 21.406 11.484 1 98.75 303 LEU A C 1
ATOM 2378 O O . LEU A 1 303 ? 16.016 20.203 11.391 1 98.75 303 LEU A O 1
ATOM 2382 N N . ASP A 1 304 ? 15.539 22.281 10.906 1 98.75 304 ASP A N 1
ATOM 2383 C CA . ASP A 1 304 ? 14.406 21.953 10.047 1 98.75 304 ASP A CA 1
ATOM 2384 C C . ASP A 1 304 ? 14.766 22.156 8.57 1 98.75 304 ASP A C 1
ATOM 2386 O O . ASP A 1 304 ? 14.812 23.281 8.086 1 98.75 304 ASP A O 1
ATOM 2390 N N . LEU A 1 305 ? 15.031 21.078 7.918 1 98.56 305 LEU A N 1
ATOM 2391 C CA . LEU A 1 305 ? 15.328 21.062 6.492 1 98.56 305 LEU A CA 1
ATOM 2392 C C . LEU A 1 305 ? 14.164 20.484 5.695 1 98.56 305 LEU A C 1
ATOM 2394 O O . LEU A 1 305 ? 14.359 19.969 4.594 1 98.56 305 LEU A O 1
ATOM 2398 N N . SER A 1 306 ? 13.023 20.484 6.262 1 98.5 306 SER A N 1
ATOM 2399 C CA . SER A 1 306 ? 11.867 19.906 5.594 1 98.5 306 SER A CA 1
ATOM 2400 C C . SER A 1 306 ? 11.508 20.688 4.332 1 98.5 306 SER A C 1
ATOM 2402 O O . SER A 1 306 ? 11.898 21.844 4.18 1 98.5 306 SER A O 1
ATOM 2404 N N . LYS A 1 307 ? 10.891 20.047 3.426 1 97.94 307 LYS A N 1
ATOM 2405 C CA . LYS A 1 307 ? 10.367 20.656 2.205 1 97.94 307 LYS A CA 1
ATOM 2406 C C . LYS A 1 307 ? 11.492 21.203 1.337 1 97.94 307 LYS A C 1
ATOM 2408 O O . LYS A 1 307 ? 11.438 22.359 0.893 1 97.94 307 LYS A O 1
ATOM 2413 N N . ASN A 1 308 ? 12.547 20.531 1.192 1 97.88 308 ASN A N 1
ATOM 2414 C CA . ASN A 1 308 ? 13.602 20.75 0.208 1 97.88 308 ASN A CA 1
ATOM 2415 C C . ASN A 1 308 ? 13.57 19.688 -0.891 1 97.88 308 ASN A C 1
ATOM 2417 O O . ASN A 1 308 ? 12.523 19.094 -1.155 1 97.88 308 ASN A O 1
ATOM 2421 N N . ARG A 1 309 ? 14.672 19.562 -1.626 1 97.31 309 ARG A N 1
ATOM 2422 C CA . ARG A 1 309 ? 14.758 18.578 -2.709 1 97.31 309 ARG A CA 1
ATOM 2423 C C . ARG A 1 309 ? 15.977 17.688 -2.539 1 97.31 309 ARG A C 1
ATOM 2425 O O . ARG A 1 309 ? 16.641 17.328 -3.52 1 97.31 309 ARG A O 1
ATOM 2432 N N . ILE A 1 310 ? 16.234 17.422 -1.266 1 98.19 310 ILE A N 1
ATOM 2433 C CA . ILE A 1 310 ? 17.422 16.625 -0.972 1 98.19 310 ILE A CA 1
ATOM 2434 C C . ILE A 1 310 ? 17.188 15.18 -1.432 1 98.19 310 ILE A C 1
ATOM 2436 O O . ILE A 1 310 ? 16.156 14.578 -1.116 1 98.19 310 ILE A O 1
ATOM 2440 N N . PHE A 1 311 ? 18.188 14.68 -2.174 1 97.81 311 PHE A N 1
ATOM 2441 C CA . PHE A 1 311 ? 18.062 13.344 -2.75 1 97.81 311 PHE A CA 1
ATOM 2442 C C . PHE A 1 311 ? 18.859 12.336 -1.93 1 97.81 311 PHE A C 1
ATOM 2444 O O . PHE A 1 311 ? 18.375 11.234 -1.653 1 97.81 311 PHE A O 1
ATOM 2451 N N . ALA A 1 312 ? 20.047 12.68 -1.579 1 98.12 312 ALA A N 1
ATOM 2452 C CA . ALA A 1 312 ? 20.938 11.758 -0.876 1 98.12 312 ALA A CA 1
ATOM 2453 C C . ALA A 1 312 ? 21.516 12.406 0.379 1 98.12 312 ALA A C 1
ATOM 2455 O O . ALA A 1 312 ? 21.875 13.586 0.366 1 98.12 312 ALA A O 1
ATOM 2456 N N . LEU A 1 313 ? 21.5 11.672 1.472 1 98.5 313 LEU A N 1
ATOM 2457 C CA . LEU A 1 313 ? 22.25 12.078 2.656 1 98.5 313 LEU A CA 1
ATOM 2458 C C . LEU A 1 313 ? 23.672 11.523 2.619 1 98.5 313 LEU A C 1
ATOM 2460 O O . LEU A 1 313 ? 23.875 10.32 2.748 1 98.5 313 LEU A O 1
ATOM 2464 N N . GLN A 1 314 ? 24.594 12.453 2.469 1 97.88 314 GLN A N 1
ATOM 2465 C CA . GLN A 1 314 ? 25.984 12.086 2.277 1 97.88 314 GLN A CA 1
ATOM 2466 C C . GLN A 1 314 ? 26.656 11.75 3.607 1 97.88 314 GLN A C 1
ATOM 2468 O O . GLN A 1 314 ? 26.109 12.039 4.672 1 97.88 314 GLN A O 1
ATOM 2473 N N . GLN A 1 315 ? 27.828 11.195 3.512 1 97.81 315 GLN A N 1
ATOM 2474 C CA . GLN A 1 315 ? 28.578 10.789 4.695 1 97.81 315 GLN A CA 1
ATOM 2475 C C . GLN A 1 315 ? 28.859 11.984 5.598 1 97.81 315 GLN A C 1
ATOM 2477 O O . GLN A 1 315 ? 29.406 12.992 5.141 1 97.81 315 GLN A O 1
ATOM 2482 N N . GLY A 1 316 ? 28.422 11.93 6.727 1 98.06 316 GLY A N 1
ATOM 2483 C CA . GLY A 1 316 ? 28.734 12.922 7.742 1 98.06 316 GLY A CA 1
ATOM 2484 C C . GLY A 1 316 ? 28.141 14.289 7.434 1 98.06 316 GLY A C 1
ATOM 2485 O O . GLY A 1 316 ? 28.719 15.32 7.793 1 98.06 316 GLY A O 1
ATOM 2486 N N . VAL A 1 317 ? 27.062 14.336 6.801 1 98.12 317 VAL A N 1
ATOM 2487 C CA . VAL A 1 317 ? 26.484 15.594 6.328 1 98.12 317 VAL A CA 1
ATOM 2488 C C . VAL A 1 317 ? 26.156 16.484 7.516 1 98.12 317 VAL A C 1
ATOM 2490 O O . VAL A 1 317 ? 26.297 17.719 7.434 1 98.12 317 VAL A O 1
ATOM 2493 N N . PHE A 1 318 ? 25.844 15.914 8.75 1 98.31 318 PHE A N 1
ATOM 2494 C CA . PHE A 1 318 ? 25.422 16.703 9.906 1 98.31 318 PHE A CA 1
ATOM 2495 C C . PHE A 1 318 ? 26.5 16.719 10.977 1 98.31 318 PHE A C 1
ATOM 2497 O O . PHE A 1 318 ? 26.266 17.156 12.102 1 98.31 318 PHE A O 1
ATOM 2504 N N . SER A 1 319 ? 27.703 16.266 10.688 1 97.38 319 SER A N 1
ATOM 2505 C CA . SER A 1 319 ? 28.75 16.047 11.664 1 97.38 319 SER A CA 1
ATOM 2506 C C . SER A 1 319 ? 29.156 17.359 12.336 1 97.38 319 SER A C 1
ATOM 2508 O O . SER A 1 319 ? 29.578 17.359 13.5 1 97.38 319 SER A O 1
ATOM 2510 N N . PRO A 1 320 ? 29 18.516 11.703 1 97.25 320 PRO A N 1
ATOM 2511 C CA . PRO A 1 320 ? 29.375 19.781 12.344 1 97.25 320 PRO A CA 1
ATOM 2512 C C . PRO A 1 320 ? 28.422 20.203 13.453 1 97.25 320 PRO A C 1
ATOM 2514 O O . PRO A 1 320 ? 28.75 21.047 14.281 1 97.25 320 PRO A O 1
ATOM 2517 N N . LEU A 1 321 ? 27.203 19.688 13.531 1 97.62 321 LEU A N 1
ATOM 2518 C CA . LEU A 1 321 ? 26.188 20.094 14.492 1 97.62 321 LEU A CA 1
ATOM 2519 C C . LEU A 1 321 ? 26.328 19.312 15.789 1 97.62 321 LEU A C 1
ATOM 2521 O O . LEU A 1 321 ? 25.672 18.297 15.977 1 97.62 321 LEU A O 1
ATOM 2525 N N . LYS A 1 322 ? 26.953 19.906 16.719 1 95 322 LYS A N 1
ATOM 2526 C CA . LYS A 1 322 ? 27.391 19.172 17.906 1 95 322 LYS A CA 1
ATOM 2527 C C . LYS A 1 322 ? 26.312 19.203 18.984 1 95 322 LYS A C 1
ATOM 2529 O O . LYS A 1 322 ? 26.359 18.422 19.938 1 95 322 LYS A O 1
ATOM 2534 N N . GLU A 1 323 ? 25.281 20.016 18.828 1 97.19 323 GLU A N 1
ATOM 2535 C CA . GLU A 1 323 ? 24.297 20.156 19.891 1 97.19 323 GLU A CA 1
ATOM 2536 C C . GLU A 1 323 ? 22.891 19.875 19.375 1 97.19 323 GLU A C 1
ATOM 2538 O O . GLU A 1 323 ? 21.906 20.078 20.094 1 97.19 323 GLU A O 1
ATOM 2543 N N . VAL A 1 324 ? 22.781 19.391 18.156 1 98.31 324 VAL A N 1
ATOM 2544 C CA . VAL A 1 324 ? 21.469 19.219 17.531 1 98.31 324 VAL A CA 1
ATOM 2545 C C . VAL A 1 324 ? 20.719 18.078 18.203 1 98.31 324 VAL A C 1
ATOM 2547 O O . VAL A 1 324 ? 21.297 17.016 18.469 1 98.31 324 VAL A O 1
ATOM 2550 N N . VAL A 1 325 ? 19.453 18.328 18.5 1 98.56 325 VAL A N 1
ATOM 2551 C CA . VAL A 1 325 ? 18.625 17.359 19.203 1 98.56 325 VAL A CA 1
ATOM 2552 C C . VAL A 1 325 ? 17.547 16.828 18.25 1 98.56 325 VAL A C 1
ATOM 2554 O O . VAL A 1 325 ? 17.141 15.664 18.344 1 98.56 325 VAL A O 1
ATOM 2557 N N . VAL A 1 326 ? 17.125 17.656 17.359 1 98.81 326 VAL A N 1
ATOM 2558 C CA . VAL A 1 326 ? 16.062 17.312 16.422 1 98.81 326 VAL A CA 1
ATOM 2559 C C . VAL A 1 326 ? 16.5 17.688 15 1 98.81 326 VAL A C 1
ATOM 2561 O O . VAL A 1 326 ? 16.953 18.812 14.758 1 98.81 326 VAL A O 1
ATOM 2564 N N . ILE A 1 327 ? 16.375 16.781 14.094 1 98.81 327 ILE A N 1
ATOM 2565 C CA . ILE A 1 327 ? 16.562 17.062 12.672 1 98.81 327 ILE A CA 1
ATOM 2566 C C . ILE A 1 327 ? 15.32 16.656 11.898 1 98.81 327 ILE A C 1
ATOM 2568 O O . ILE A 1 327 ? 14.836 15.531 12.031 1 98.81 327 ILE A O 1
ATOM 2572 N N . ASP A 1 328 ? 14.781 17.562 11.188 1 98.81 328 ASP A N 1
ATOM 2573 C CA . ASP A 1 328 ? 13.602 17.312 10.359 1 98.81 328 ASP A CA 1
ATOM 2574 C C . ASP A 1 328 ? 13.945 17.391 8.875 1 98.81 328 ASP A C 1
ATOM 2576 O O . ASP A 1 328 ? 14.234 18.469 8.359 1 98.81 328 ASP A O 1
ATOM 2580 N N . ILE A 1 329 ? 13.969 16.281 8.219 1 98.62 329 ILE A N 1
ATOM 2581 C CA . ILE A 1 329 ? 14.234 16.203 6.785 1 98.62 329 ILE A CA 1
ATOM 2582 C C . ILE A 1 329 ? 13 15.68 6.059 1 98.62 329 ILE A C 1
ATOM 2584 O O . ILE A 1 329 ? 13.109 15.016 5.027 1 98.62 329 ILE A O 1
ATOM 2588 N N . SER A 1 330 ? 11.883 15.875 6.586 1 98.75 330 SER A N 1
ATOM 2589 C CA . SER A 1 330 ? 10.648 15.367 6 1 98.75 330 SER A CA 1
ATOM 2590 C C . SER A 1 330 ? 10.289 16.125 4.73 1 98.75 330 SER A C 1
ATOM 2592 O O . SER A 1 330 ? 10.766 17.25 4.508 1 98.75 330 SER A O 1
ATOM 2594 N N . ARG A 1 331 ? 9.531 15.516 3.867 1 98.25 331 ARG A N 1
ATOM 2595 C CA . ARG A 1 331 ? 9.008 16.109 2.641 1 98.25 331 ARG A CA 1
ATOM 2596 C C . ARG A 1 331 ? 10.141 16.578 1.732 1 98.25 331 ARG A C 1
ATOM 2598 O O . ARG A 1 331 ? 10.141 17.719 1.273 1 98.25 331 ARG A O 1
ATOM 2605 N N . ASN A 1 332 ? 11.148 15.789 1.615 1 98.38 332 ASN A N 1
ATOM 2606 C CA . ASN A 1 332 ? 12.203 15.891 0.613 1 98.38 332 ASN A CA 1
ATOM 2607 C C . ASN A 1 332 ? 12.062 14.82 -0.46 1 98.38 332 ASN A C 1
ATOM 2609 O O . ASN A 1 332 ? 10.961 14.359 -0.746 1 98.38 332 ASN A O 1
ATOM 2613 N N . LYS A 1 333 ? 13.156 14.508 -1.146 1 97.81 333 LYS A N 1
ATOM 2614 C CA . LYS A 1 333 ? 13.219 13.422 -2.119 1 97.81 333 LYS A CA 1
ATOM 2615 C C . LYS A 1 333 ? 14.32 12.43 -1.761 1 97.81 333 LYS A C 1
ATOM 2617 O O . LYS A 1 333 ? 15 11.906 -2.645 1 97.81 333 LYS A O 1
ATOM 2622 N N . VAL A 1 334 ? 14.43 12.234 -0.454 1 98.56 334 VAL A N 1
ATOM 2623 C CA . VAL A 1 334 ? 15.523 11.367 -0.014 1 98.56 334 VAL A CA 1
ATOM 2624 C C . VAL A 1 334 ? 15.273 9.938 -0.501 1 98.56 334 VAL A C 1
ATOM 2626 O O . VAL A 1 334 ? 14.281 9.312 -0.123 1 98.56 334 VAL A O 1
ATOM 2629 N N . ASN A 1 335 ? 16.172 9.539 -1.299 1 97.81 335 ASN A N 1
ATOM 2630 C CA . ASN A 1 335 ? 16.109 8.203 -1.884 1 97.81 335 ASN A CA 1
ATOM 2631 C C . ASN A 1 335 ? 17.281 7.336 -1.432 1 97.81 335 ASN A C 1
ATOM 2633 O O . ASN A 1 335 ? 17.172 6.113 -1.361 1 97.81 335 ASN A O 1
ATOM 2637 N N . GLN A 1 336 ? 18.359 8.047 -1.067 1 97.44 336 GLN A N 1
ATOM 2638 C CA . GLN A 1 336 ? 19.578 7.344 -0.679 1 97.44 336 GLN A CA 1
ATOM 2639 C C . GLN A 1 336 ? 20.125 7.875 0.645 1 97.44 336 GLN A C 1
ATOM 2641 O O . GLN A 1 336 ? 20.172 9.086 0.86 1 97.44 336 GLN A O 1
ATOM 2646 N N . ILE A 1 337 ? 20.453 6.977 1.515 1 98.38 337 ILE A N 1
ATOM 2647 C CA . ILE A 1 337 ? 21.219 7.289 2.717 1 98.38 337 ILE A CA 1
ATOM 2648 C C . ILE A 1 337 ? 22.562 6.547 2.688 1 98.38 337 ILE A C 1
ATOM 2650 O O . ILE A 1 337 ? 22.594 5.32 2.807 1 98.38 337 ILE A O 1
ATOM 2654 N N . HIS A 1 338 ? 23.609 7.309 2.521 1 98 338 HIS A N 1
ATOM 2655 C CA . HIS A 1 338 ? 24.938 6.707 2.387 1 98 338 HIS A CA 1
ATOM 2656 C C . HIS A 1 338 ? 25.422 6.141 3.717 1 98 338 HIS A C 1
ATOM 2658 O O . HIS A 1 338 ? 24.938 6.535 4.781 1 98 338 HIS A O 1
ATOM 2664 N N . ARG A 1 339 ? 26.359 5.184 3.617 1 96.81 339 ARG A N 1
ATOM 2665 C CA . ARG A 1 339 ? 26.984 4.648 4.82 1 96.81 339 ARG A CA 1
ATOM 2666 C C . ARG A 1 339 ? 27.578 5.766 5.672 1 96.81 339 ARG A C 1
ATOM 2668 O O . ARG A 1 339 ? 28.188 6.703 5.148 1 96.81 339 ARG A O 1
ATOM 2675 N N . ASN A 1 340 ? 27.344 5.82 6.91 1 97.5 340 ASN A N 1
ATOM 2676 C CA . ASN A 1 340 ? 27.859 6.766 7.895 1 97.5 340 ASN A CA 1
ATOM 2677 C C . ASN A 1 340 ? 27.312 8.172 7.672 1 97.5 340 ASN A C 1
ATOM 2679 O O . ASN A 1 340 ? 27.984 9.156 7.973 1 97.5 340 ASN A O 1
ATOM 2683 N N . ALA A 1 341 ? 26.141 8.25 7.07 1 98.19 341 ALA A N 1
ATOM 2684 C CA . ALA A 1 341 ? 25.516 9.547 6.82 1 98.19 341 ALA A CA 1
ATOM 2685 C C . ALA A 1 341 ? 25.312 10.312 8.117 1 98.19 341 ALA A C 1
ATOM 2687 O O . ALA A 1 341 ? 25.453 11.539 8.148 1 98.19 341 ALA A O 1
ATOM 2688 N N . PHE A 1 342 ? 25.109 9.586 9.25 1 98.19 342 PHE A N 1
ATOM 2689 C CA . PHE A 1 342 ? 24.75 10.234 10.508 1 98.19 342 PHE A CA 1
ATOM 2690 C C . PHE A 1 342 ? 25.922 10.195 11.484 1 98.19 342 PHE A C 1
ATOM 2692 O O . PHE A 1 342 ? 25.734 10.383 12.695 1 98.19 342 PHE A O 1
ATOM 2699 N N . GLU A 1 343 ? 27.078 9.969 10.914 1 97.19 343 GLU A N 1
ATOM 2700 C CA . GLU A 1 343 ? 28.281 10.047 11.742 1 97.19 343 GLU A CA 1
ATOM 2701 C C . GLU A 1 343 ? 28.422 11.43 12.367 1 97.19 343 GLU A C 1
ATOM 2703 O O . GLU A 1 343 ? 28.219 12.445 11.703 1 97.19 343 GLU A O 1
ATOM 2708 N N . GLY A 1 344 ? 28.703 11.477 13.672 1 96.31 344 GLY A N 1
ATOM 2709 C CA . GLY A 1 344 ? 28.859 12.742 14.375 1 96.31 344 GLY A CA 1
ATOM 2710 C C . GLY A 1 344 ? 27.656 13.117 15.227 1 96.31 344 GLY A C 1
ATOM 2711 O O . GLY A 1 344 ? 27.734 14.047 16.016 1 96.31 344 GLY A O 1
ATOM 2712 N N . LEU A 1 345 ? 26.578 12.367 15.125 1 96.25 345 LEU A N 1
ATOM 2713 C CA . LEU A 1 345 ? 25.344 12.703 15.82 1 96.25 345 LEU A CA 1
ATOM 2714 C C . LEU A 1 345 ? 25.109 11.766 17 1 96.25 345 LEU A C 1
ATOM 2716 O O . LEU A 1 345 ? 24.078 11.828 17.656 1 96.25 345 LEU A O 1
ATOM 2720 N N . GLN A 1 346 ? 25.938 10.828 17.312 1 91.38 346 GLN A N 1
ATOM 2721 C CA . GLN A 1 346 ? 25.797 9.695 18.219 1 91.38 346 GLN A CA 1
ATOM 2722 C C . GLN A 1 346 ? 25.344 10.148 19.594 1 91.38 346 GLN A C 1
ATOM 2724 O O . GLN A 1 346 ? 24.5 9.508 20.234 1 91.38 346 GLN A O 1
ATOM 2729 N N . GLY A 1 347 ? 25.719 11.172 20.109 1 89.06 347 GLY A N 1
ATOM 2730 C CA . GLY A 1 347 ? 25.562 11.438 21.531 1 89.06 347 GLY A CA 1
ATOM 2731 C C . GLY A 1 347 ? 24.453 12.43 21.828 1 89.06 347 GLY A C 1
ATOM 2732 O O . GLY A 1 347 ? 24.047 12.578 22.984 1 89.06 347 GLY A O 1
ATOM 2733 N N . HIS A 1 348 ? 23.828 12.93 20.766 1 94.88 348 HIS A N 1
ATOM 2734 C CA . HIS A 1 348 ? 22.969 14.039 21.172 1 94.88 348 HIS A CA 1
ATOM 2735 C C . HIS A 1 348 ? 21.688 14.086 20.344 1 94.88 348 HIS A C 1
ATOM 2737 O O . HIS A 1 348 ? 20.688 14.672 20.781 1 94.88 348 HIS A O 1
ATOM 2743 N N . LEU A 1 349 ? 21.594 13.438 19.141 1 98.25 349 LEU A N 1
ATOM 2744 C CA . LEU A 1 349 ? 20.375 13.461 18.359 1 98.25 349 LEU A CA 1
ATOM 2745 C C . LEU A 1 349 ? 19.297 12.594 19 1 98.25 349 LEU A C 1
ATOM 2747 O O . LEU A 1 349 ? 19.531 11.422 19.297 1 98.25 349 LEU A O 1
ATOM 2751 N N . LYS A 1 350 ? 18.078 13.164 19.156 1 98.69 350 LYS A N 1
ATOM 2752 C CA . LYS A 1 350 ? 17 12.445 19.828 1 98.69 350 LYS A CA 1
ATOM 2753 C C . LYS A 1 350 ? 15.836 12.172 18.891 1 98.69 350 LYS A C 1
ATOM 2755 O O . LYS A 1 350 ? 15.125 11.18 19.047 1 98.69 350 LYS A O 1
ATOM 2760 N N . LEU A 1 351 ? 15.617 13.031 18 1 98.81 351 LEU A N 1
ATOM 2761 C CA . LEU A 1 351 ? 14.492 12.891 17.094 1 98.81 351 LEU A CA 1
ATOM 2762 C C . LEU A 1 351 ? 14.93 13.109 15.648 1 98.81 351 LEU A C 1
ATOM 2764 O O . LEU A 1 351 ? 15.57 14.117 15.336 1 98.81 351 LEU A O 1
ATOM 2768 N N . LEU A 1 352 ? 14.656 12.164 14.789 1 98.88 352 LEU A N 1
ATOM 2769 C CA . LEU A 1 352 ? 14.922 12.25 13.359 1 98.88 352 LEU A CA 1
ATOM 2770 C C . LEU A 1 352 ? 13.648 12.023 12.555 1 98.88 352 LEU A C 1
ATOM 2772 O O . LEU A 1 352 ? 13.008 10.977 12.68 1 98.88 352 LEU A O 1
ATOM 2776 N N . ASN A 1 353 ? 13.266 13.016 11.781 1 98.94 353 ASN A N 1
ATOM 2777 C CA . ASN A 1 353 ? 12.062 12.93 10.961 1 98.94 353 ASN A CA 1
ATOM 2778 C C . ASN A 1 353 ? 12.414 12.805 9.477 1 98.94 353 ASN A C 1
ATOM 2780 O O . ASN A 1 353 ? 12.883 13.758 8.867 1 98.94 353 ASN A O 1
ATOM 2784 N N . LEU A 1 354 ? 12.227 11.648 8.922 1 98.88 354 LEU A N 1
ATOM 2785 C CA . LEU A 1 354 ? 12.469 11.359 7.508 1 98.88 354 LEU A CA 1
ATOM 2786 C C . LEU A 1 354 ? 11.172 11 6.801 1 98.88 354 LEU A C 1
ATOM 2788 O O . LEU A 1 354 ? 11.18 10.266 5.809 1 98.88 354 LEU A O 1
ATOM 2792 N N . SER A 1 355 ? 10.094 11.477 7.32 1 98.75 355 SER A N 1
ATOM 2793 C CA . SER A 1 355 ? 8.789 11.125 6.758 1 98.75 355 SER A CA 1
ATOM 2794 C C . SER A 1 355 ? 8.562 11.812 5.41 1 98.75 355 SER A C 1
ATOM 2796 O O . SER A 1 355 ? 9.195 12.828 5.117 1 98.75 355 SER A O 1
ATOM 2798 N N . HIS A 1 356 ? 7.73 11.203 4.566 1 98.38 356 HIS A N 1
ATOM 2799 C CA . HIS A 1 356 ? 7.336 11.75 3.271 1 98.38 356 HIS A CA 1
ATOM 2800 C C . HIS A 1 356 ? 8.547 11.953 2.371 1 98.38 356 HIS A C 1
ATOM 2802 O O . HIS A 1 356 ? 8.75 13.055 1.842 1 98.38 356 HIS A O 1
ATOM 2808 N N . ASN A 1 357 ? 9.367 10.922 2.273 1 98.56 357 ASN A N 1
ATOM 2809 C CA . ASN A 1 357 ? 10.492 10.875 1.343 1 98.56 357 ASN A CA 1
ATOM 2810 C C . ASN A 1 357 ? 10.359 9.711 0.36 1 98.56 357 ASN A C 1
ATOM 2812 O O . ASN A 1 357 ? 9.25 9.258 0.08 1 98.56 357 ASN A O 1
ATOM 2816 N N . LEU A 1 358 ? 11.445 9.312 -0.305 1 98.25 358 LEU A N 1
ATOM 2817 C CA . LEU A 1 358 ? 11.398 8.289 -1.34 1 98.25 358 LEU A CA 1
ATOM 2818 C C . LEU A 1 358 ? 12.305 7.113 -0.979 1 98.25 358 LEU A C 1
ATOM 2820 O O . LEU A 1 358 ? 12.961 6.539 -1.852 1 98.25 358 LEU A O 1
ATOM 2824 N N . LEU A 1 359 ? 12.336 6.801 0.329 1 98.56 359 LEU A N 1
ATOM 2825 C CA . LEU A 1 359 ? 13.141 5.656 0.755 1 98.56 359 LEU A CA 1
ATOM 2826 C C . LEU A 1 359 ? 12.453 4.348 0.388 1 98.56 359 LEU A C 1
ATOM 2828 O O . LEU A 1 359 ? 11.258 4.172 0.637 1 98.56 359 LEU A O 1
ATOM 2832 N N . GLY A 1 360 ? 13.281 3.412 -0.182 1 98.12 360 GLY A N 1
ATOM 2833 C CA . GLY A 1 360 ? 12.719 2.127 -0.575 1 98.12 360 GLY A CA 1
ATOM 2834 C C . GLY A 1 360 ? 13.172 0.984 0.315 1 98.12 360 GLY A C 1
ATOM 2835 O O . GLY A 1 360 ? 12.531 -0.069 0.352 1 98.12 360 GLY A O 1
ATOM 2836 N N . GLU A 1 361 ? 14.266 1.186 1.004 1 98 361 GLU A N 1
ATOM 2837 C CA . GLU A 1 361 ? 14.875 0.118 1.794 1 98 361 GLU A CA 1
ATOM 2838 C C . GLU A 1 361 ? 15.648 0.681 2.982 1 98 361 GLU A C 1
ATOM 2840 O O . GLU A 1 361 ? 16 1.86 2.994 1 98 361 GLU A O 1
ATOM 2845 N N . ILE A 1 362 ? 15.836 -0.068 3.996 1 98.38 362 ILE A N 1
ATOM 2846 C CA . ILE A 1 362 ? 16.656 0.273 5.156 1 98.38 362 ILE A CA 1
ATOM 2847 C C . ILE A 1 362 ? 17.703 -0.815 5.395 1 98.38 362 ILE A C 1
ATOM 2849 O O . ILE A 1 362 ? 17.375 -2.004 5.43 1 98.38 362 ILE A O 1
ATOM 2853 N N . HIS A 1 363 ? 18.922 -0.445 5.469 1 97.5 363 HIS A N 1
ATOM 2854 C CA . HIS A 1 363 ? 20.016 -1.376 5.73 1 97.5 363 HIS A CA 1
ATOM 2855 C C . HIS A 1 363 ? 20.438 -1.328 7.191 1 97.5 363 HIS A C 1
ATOM 2857 O O . HIS A 1 363 ? 20.078 -0.402 7.922 1 97.5 363 HIS A O 1
ATOM 2863 N N . SER A 1 364 ? 21.25 -2.262 7.637 1 97.19 364 SER A N 1
ATOM 2864 C CA . SER A 1 364 ? 21.672 -2.375 9.031 1 97.19 364 SER A CA 1
ATOM 2865 C C . SER A 1 364 ? 22.547 -1.198 9.438 1 97.19 364 SER A C 1
ATOM 2867 O O . SER A 1 364 ? 22.516 -0.759 10.594 1 97.19 364 SER A O 1
ATOM 2869 N N . TYR A 1 365 ? 23.266 -0.576 8.469 1 96.62 365 TYR A N 1
ATOM 2870 C CA . TYR A 1 365 ? 24.234 0.475 8.773 1 96.62 365 TYR A CA 1
ATOM 2871 C C . TYR A 1 365 ? 23.562 1.846 8.758 1 96.62 365 TYR A C 1
ATOM 2873 O O . TYR A 1 365 ? 24.156 2.832 9.211 1 96.62 365 TYR A O 1
ATOM 2881 N N . THR A 1 366 ? 22.328 1.949 8.273 1 97.88 366 THR A N 1
ATOM 2882 C CA . THR A 1 366 ? 21.703 3.225 7.938 1 97.88 366 THR A CA 1
ATOM 2883 C C . THR A 1 366 ? 21.641 4.133 9.164 1 97.88 366 THR A C 1
ATOM 2885 O O . THR A 1 366 ? 22 5.309 9.094 1 97.88 366 THR A O 1
ATOM 2888 N N . PHE A 1 367 ? 21.188 3.635 10.359 1 98.06 367 PHE A N 1
ATOM 2889 C CA . PHE A 1 367 ? 20.984 4.461 11.539 1 98.06 367 PHE A CA 1
ATOM 2890 C C . PHE A 1 367 ? 21.906 4.023 12.672 1 98.06 367 PHE A C 1
ATOM 2892 O O . PHE A 1 367 ? 21.672 4.352 13.836 1 98.06 367 PHE A O 1
ATOM 2899 N N . ALA A 1 368 ? 22.953 3.293 12.359 1 96.81 368 ALA A N 1
ATOM 2900 C CA . ALA A 1 368 ? 23.781 2.604 13.352 1 96.81 368 ALA A CA 1
ATOM 2901 C C . ALA A 1 368 ? 24.484 3.598 14.266 1 96.81 368 ALA A C 1
ATOM 2903 O O . ALA A 1 368 ? 24.781 3.285 15.422 1 96.81 368 ALA A O 1
ATOM 2904 N N . PHE A 1 369 ? 24.688 4.863 13.828 1 96.5 369 PHE A N 1
ATOM 2905 C CA . PHE A 1 369 ? 25.422 5.859 14.586 1 96.5 369 PHE A CA 1
ATOM 2906 C C . PHE A 1 369 ? 24.516 6.586 15.57 1 96.5 369 PHE A C 1
ATOM 2908 O O . PHE A 1 369 ? 25 7.293 16.453 1 96.5 369 PHE A O 1
ATOM 2915 N N . LEU A 1 370 ? 23.25 6.402 15.469 1 97.75 370 LEU A N 1
ATOM 2916 C CA . LEU A 1 370 ? 22.312 7.207 16.25 1 97.75 370 LEU A CA 1
ATOM 2917 C C . LEU A 1 370 ? 21.969 6.52 17.562 1 97.75 370 LEU A C 1
ATOM 2919 O O . LEU A 1 370 ? 20.812 6.215 17.828 1 97.75 370 LEU A O 1
ATOM 2923 N N . THR A 1 371 ? 22.906 6.438 18.438 1 97.12 371 THR A N 1
ATOM 2924 C CA . THR A 1 371 ? 22.828 5.605 19.641 1 97.12 371 THR A CA 1
ATOM 2925 C C . THR A 1 371 ? 21.938 6.25 20.688 1 97.12 371 THR A C 1
ATOM 2927 O O . THR A 1 371 ? 21.484 5.582 21.609 1 97.12 371 THR A O 1
ATOM 2930 N N . ASN A 1 372 ? 21.625 7.539 20.547 1 97.75 372 ASN A N 1
ATOM 2931 C CA . ASN A 1 372 ? 20.797 8.219 21.531 1 97.75 372 ASN A CA 1
ATOM 2932 C C . ASN A 1 372 ? 19.422 8.57 20.953 1 97.75 372 ASN A C 1
ATOM 2934 O O . ASN A 1 372 ? 18.641 9.281 21.594 1 97.75 372 ASN A O 1
ATOM 2938 N N . LEU A 1 373 ? 19.141 8.055 19.781 1 98.44 373 LEU A N 1
ATOM 2939 C CA . LEU A 1 373 ? 17.891 8.367 19.109 1 98.44 373 LEU A CA 1
ATOM 2940 C C . LEU A 1 373 ? 16.703 7.824 19.906 1 98.44 373 LEU A C 1
ATOM 2942 O O . LEU A 1 373 ? 16.75 6.688 20.391 1 98.44 373 LEU A O 1
ATOM 2946 N N . ARG A 1 374 ? 15.625 8.672 20.031 1 98.75 374 ARG A N 1
ATOM 2947 C CA . ARG A 1 374 ? 14.438 8.281 20.781 1 98.75 374 ARG A CA 1
ATOM 2948 C C . ARG A 1 374 ? 13.234 8.133 19.859 1 98.75 374 ARG A C 1
ATOM 2950 O O . ARG A 1 374 ? 12.367 7.289 20.094 1 98.75 374 ARG A O 1
ATOM 2957 N N . VAL A 1 375 ? 13.164 8.961 18.875 1 98.81 375 VAL A N 1
ATOM 2958 C CA . VAL A 1 375 ? 12.039 8.953 17.953 1 98.81 375 VAL A CA 1
ATOM 2959 C C . VAL A 1 375 ? 12.562 8.922 16.516 1 98.81 375 VAL A C 1
ATOM 2961 O O . VAL A 1 375 ? 13.391 9.75 16.125 1 98.81 375 VAL A O 1
ATOM 2964 N N . LEU A 1 376 ? 12.156 7.969 15.75 1 98.88 376 LEU A N 1
ATOM 2965 C CA . LEU A 1 376 ? 12.477 7.855 14.328 1 98.88 376 LEU A CA 1
ATOM 2966 C C . LEU A 1 376 ? 11.203 7.793 13.484 1 98.88 376 LEU A C 1
ATOM 2968 O O . LEU A 1 376 ? 10.414 6.852 13.617 1 98.88 376 LEU A O 1
ATOM 2972 N N . ASP A 1 377 ? 10.984 8.789 12.68 1 98.94 377 ASP A N 1
ATOM 2973 C CA . ASP A 1 377 ? 9.797 8.844 11.836 1 98.94 377 ASP A CA 1
ATOM 2974 C C . ASP A 1 377 ? 10.148 8.539 10.375 1 98.94 377 ASP A C 1
ATOM 2976 O O . ASP A 1 377 ? 10.789 9.352 9.711 1 98.94 377 ASP A O 1
ATOM 2980 N N . LEU A 1 378 ? 9.773 7.387 9.898 1 98.88 378 LEU A N 1
ATOM 2981 C CA . LEU A 1 378 ? 10 6.949 8.523 1 98.88 378 LEU A CA 1
ATOM 2982 C C . LEU A 1 378 ? 8.68 6.809 7.777 1 98.88 378 LEU A C 1
ATOM 2984 O O . LEU A 1 378 ? 8.594 6.07 6.789 1 98.88 378 LEU A O 1
ATOM 2988 N N . SER A 1 379 ? 7.637 7.488 8.266 1 98.75 379 SER A N 1
ATOM 2989 C CA . SER A 1 379 ? 6.297 7.309 7.715 1 98.75 379 SER A CA 1
ATOM 2990 C C . SER A 1 379 ? 6.184 7.93 6.324 1 98.75 379 SER A C 1
ATOM 2992 O O . SER A 1 379 ? 6.914 8.867 5.996 1 98.75 379 SER A O 1
ATOM 2994 N N . TYR A 1 380 ? 5.367 7.34 5.48 1 98.12 380 TYR A N 1
ATOM 2995 C CA . TYR A 1 380 ? 4.969 7.82 4.164 1 98.12 380 TYR A CA 1
ATOM 2996 C C . TYR A 1 380 ? 6.176 7.93 3.238 1 98.12 380 TYR A C 1
ATOM 2998 O O . TYR A 1 380 ? 6.383 8.961 2.594 1 98.12 380 TYR A O 1
ATOM 3006 N N . ASN A 1 381 ? 7.012 6.949 3.35 1 98.56 381 ASN A N 1
ATOM 3007 C CA . ASN A 1 381 ? 7.945 6.59 2.287 1 98.56 381 ASN A CA 1
ATOM 3008 C C . ASN A 1 381 ? 7.387 5.48 1.398 1 98.56 381 ASN A C 1
ATOM 3010 O O . ASN A 1 381 ? 6.176 5.41 1.177 1 98.56 381 ASN A O 1
ATOM 3014 N N . HIS A 1 382 ? 8.117 4.719 0.741 1 98.31 382 HIS A N 1
ATOM 3015 C CA . HIS A 1 382 ? 7.707 3.506 0.04 1 98.31 382 HIS A CA 1
ATOM 3016 C C . HIS A 1 382 ? 8.648 2.346 0.357 1 98.31 382 HIS A C 1
ATOM 3018 O O . HIS A 1 382 ? 9.039 1.594 -0.54 1 98.31 382 HIS A O 1
ATOM 3024 N N . ILE A 1 383 ? 8.992 2.266 1.645 1 98.75 383 ILE A N 1
ATOM 3025 C CA . ILE A 1 383 ? 9.914 1.23 2.098 1 98.75 383 ILE A CA 1
ATOM 3026 C C . ILE A 1 383 ? 9.289 -0.147 1.882 1 98.75 383 ILE A C 1
ATOM 3028 O O . ILE A 1 383 ? 8.211 -0.436 2.402 1 98.75 383 ILE A O 1
ATOM 3032 N N . GLY A 1 384 ? 10.039 -0.934 1.142 1 98.19 384 GLY A N 1
ATOM 3033 C CA . GLY A 1 384 ? 9.5 -2.242 0.813 1 98.19 384 GLY A CA 1
ATOM 3034 C C . GLY A 1 384 ? 10.289 -3.385 1.421 1 98.19 384 GLY A C 1
ATOM 3035 O O . GLY A 1 384 ? 9.82 -4.527 1.445 1 98.19 384 GLY A O 1
ATOM 3036 N N . VAL A 1 385 ? 11.469 -3.023 1.974 1 97.75 385 VAL A N 1
ATOM 3037 C CA . VAL A 1 385 ? 12.297 -4.094 2.514 1 97.75 385 VAL A CA 1
ATOM 3038 C C . VAL A 1 385 ? 13.164 -3.555 3.65 1 97.75 385 VAL A C 1
ATOM 3040 O O . VAL A 1 385 ? 13.688 -2.441 3.566 1 97.75 385 VAL A O 1
ATOM 3043 N N . LEU A 1 386 ? 13.172 -4.27 4.758 1 98 386 LEU A N 1
ATOM 3044 C CA . LEU A 1 386 ? 14.125 -4.078 5.84 1 98 386 LEU A CA 1
ATOM 3045 C C . LEU A 1 386 ? 15.234 -5.121 5.773 1 98 386 LEU A C 1
ATOM 3047 O O . LEU A 1 386 ? 14.969 -6.324 5.789 1 98 386 LEU A O 1
ATOM 3051 N N . GLY A 1 387 ? 16.391 -4.645 5.66 1 97.19 387 GLY A N 1
ATOM 3052 C CA . GLY A 1 387 ? 17.516 -5.562 5.598 1 97.19 387 GLY A CA 1
ATOM 3053 C C . GLY A 1 387 ? 17.75 -6.32 6.895 1 97.19 387 GLY A C 1
ATOM 3054 O O . GLY A 1 387 ? 17.203 -5.949 7.934 1 97.19 387 GLY A O 1
ATOM 3055 N N . TYR A 1 388 ? 18.562 -7.414 6.773 1 96.44 388 TYR A N 1
ATOM 3056 C CA . TYR A 1 388 ? 18.922 -8.188 7.949 1 96.44 388 TYR A CA 1
ATOM 3057 C C . TYR A 1 388 ? 19.594 -7.309 9 1 96.44 388 TYR A C 1
ATOM 3059 O O . TYR A 1 388 ? 20.547 -6.586 8.703 1 96.44 388 TYR A O 1
ATOM 3067 N N . HIS A 1 389 ? 19.016 -7.207 10.188 1 97.44 389 HIS A N 1
ATOM 3068 C CA . HIS A 1 389 ? 19.5 -6.449 11.336 1 97.44 389 HIS A CA 1
ATOM 3069 C C . HIS A 1 389 ? 19.375 -4.945 11.094 1 97.44 389 HIS A C 1
ATOM 3071 O O . HIS A 1 389 ? 20.188 -4.164 11.594 1 97.44 389 HIS A O 1
ATOM 3077 N N . SER A 1 390 ? 18.438 -4.586 10.25 1 97.75 390 SER A N 1
ATOM 3078 C CA . SER A 1 390 ? 18.109 -3.166 10.164 1 97.75 390 SER A CA 1
ATOM 3079 C C . SER A 1 390 ? 17.75 -2.6 11.531 1 97.75 390 SER A C 1
ATOM 3081 O O . SER A 1 390 ? 17.281 -3.328 12.406 1 97.75 390 SER A O 1
ATOM 3083 N N . PHE A 1 391 ? 18.062 -1.29 11.781 1 98.06 391 PHE A N 1
ATOM 3084 C CA . PHE A 1 391 ? 17.828 -0.544 13.016 1 98.06 391 PHE A CA 1
ATOM 3085 C C . PHE A 1 391 ? 18.781 -1.004 14.109 1 98.06 391 PHE A C 1
ATOM 3087 O O . PHE A 1 391 ? 18.5 -0.837 15.297 1 98.06 391 PHE A O 1
ATOM 3094 N N . SER A 1 392 ? 19.859 -1.628 13.664 1 96.25 392 SER A N 1
ATOM 3095 C CA . SER A 1 392 ? 20.922 -1.907 14.625 1 96.25 392 SER A CA 1
ATOM 3096 C C . SER A 1 392 ? 21.5 -0.618 15.195 1 96.25 392 SER A C 1
ATOM 3098 O O . SER A 1 392 ? 21.547 0.406 14.508 1 96.25 392 SER A O 1
ATOM 3100 N N . GLY A 1 393 ? 21.891 -0.618 16.453 1 95.62 393 GLY A N 1
ATOM 3101 C CA . GLY A 1 393 ? 22.578 0.519 17.047 1 95.62 393 GLY A CA 1
ATOM 3102 C C . GLY A 1 393 ? 21.625 1.547 17.625 1 95.62 393 GLY A C 1
ATOM 3103 O O . GLY A 1 393 ? 22.016 2.689 17.875 1 95.62 393 GLY A O 1
ATOM 3104 N N . LEU A 1 394 ? 20.359 1.143 17.875 1 97.56 394 LEU A N 1
ATOM 3105 C CA . LEU A 1 394 ? 19.391 2.074 18.422 1 97.56 394 LEU A CA 1
ATOM 3106 C C . LEU A 1 394 ? 18.875 1.576 19.766 1 97.56 394 LEU A C 1
ATOM 3108 O O . LEU A 1 394 ? 17.672 1.297 19.906 1 97.56 394 LEU A O 1
ATOM 3112 N N . PRO A 1 395 ? 19.672 1.553 20.797 1 96.19 395 PRO A N 1
ATOM 3113 C CA . PRO A 1 395 ? 19.281 0.95 22.062 1 96.19 395 PRO A CA 1
ATOM 3114 C C . PRO A 1 395 ? 18.25 1.782 22.812 1 96.19 395 PRO A C 1
ATOM 3116 O O . PRO A 1 395 ? 17.531 1.256 23.672 1 96.19 395 PRO A O 1
ATOM 3119 N N . TYR A 1 396 ? 18.125 3.123 22.469 1 97.38 396 TYR A N 1
ATOM 3120 C CA . TYR A 1 396 ? 17.25 3.986 23.25 1 97.38 396 TYR A CA 1
ATOM 3121 C C . TYR A 1 396 ? 16.016 4.402 22.453 1 97.38 396 TYR A C 1
ATOM 3123 O O . TYR A 1 396 ? 15.258 5.266 22.891 1 97.38 396 TYR A O 1
ATOM 3131 N N . LEU A 1 397 ? 15.828 3.781 21.25 1 98.31 397 LEU A N 1
ATOM 3132 C CA . LEU A 1 397 ? 14.68 4.145 20.422 1 98.31 397 LEU A CA 1
ATOM 3133 C C . LEU A 1 397 ? 13.375 3.785 21.125 1 98.31 397 LEU A C 1
ATOM 3135 O O . LEU A 1 397 ? 13.195 2.654 21.578 1 98.31 397 LEU A O 1
ATOM 3139 N N . ARG A 1 398 ? 12.484 4.785 21.203 1 98.62 398 ARG A N 1
ATOM 3140 C CA . ARG A 1 398 ? 11.219 4.602 21.906 1 98.62 398 ARG A CA 1
ATOM 3141 C C . ARG A 1 398 ? 10.047 4.57 20.922 1 98.62 398 ARG A C 1
ATOM 3143 O O . ARG A 1 398 ? 9.039 3.895 21.172 1 98.62 398 ARG A O 1
ATOM 3150 N N . THR A 1 399 ? 10.141 5.316 19.906 1 98.81 399 THR A N 1
ATOM 3151 C CA . THR A 1 399 ? 9.062 5.41 18.922 1 98.81 399 THR A CA 1
ATOM 3152 C C . THR A 1 399 ? 9.586 5.18 17.516 1 98.81 399 THR A C 1
ATOM 3154 O O . THR A 1 399 ? 10.531 5.852 17.078 1 98.81 399 THR A O 1
ATOM 3157 N N . LEU A 1 400 ? 9.047 4.242 16.812 1 98.88 400 LEU A N 1
ATOM 3158 C CA . LEU A 1 400 ? 9.344 3.98 15.406 1 98.88 400 LEU A CA 1
ATOM 3159 C C . LEU A 1 400 ? 8.078 4.051 14.562 1 98.88 400 LEU A C 1
ATOM 3161 O O . LEU A 1 400 ? 7.145 3.266 14.766 1 98.88 400 LEU A O 1
ATOM 3165 N N . ASN A 1 401 ? 8.023 5.023 13.703 1 98.88 401 ASN A N 1
ATOM 3166 C CA . ASN A 1 401 ? 6.855 5.223 12.852 1 98.88 401 ASN A CA 1
ATOM 3167 C C . ASN A 1 401 ? 7.121 4.766 11.414 1 98.88 401 ASN A C 1
ATOM 3169 O O . ASN A 1 401 ? 7.879 5.406 10.688 1 98.88 401 ASN A O 1
ATOM 3173 N N . LEU A 1 402 ? 6.52 3.664 10.984 1 98.88 402 LEU A N 1
ATOM 3174 C CA . LEU A 1 402 ? 6.66 3.109 9.641 1 98.88 402 LEU A CA 1
ATOM 3175 C C . LEU A 1 402 ? 5.328 3.143 8.898 1 98.88 402 LEU A C 1
ATOM 3177 O O . LEU A 1 402 ? 5.121 2.373 7.957 1 98.88 402 LEU A O 1
ATOM 3181 N N . THR A 1 403 ? 4.477 4.055 9.328 1 98.75 403 THR A N 1
ATOM 3182 C CA . THR A 1 403 ? 3.146 4.195 8.742 1 98.75 403 THR A CA 1
ATOM 3183 C C . THR A 1 403 ? 3.244 4.539 7.258 1 98.75 403 THR A C 1
ATOM 3185 O O . THR A 1 403 ? 4.066 5.367 6.859 1 98.75 403 THR A O 1
ATOM 3188 N N . GLY A 1 404 ? 2.408 3.924 6.484 1 98.31 404 GLY A N 1
ATOM 3189 C CA . GLY A 1 404 ? 2.219 4.348 5.105 1 98.31 404 GLY A CA 1
ATOM 3190 C C . GLY A 1 404 ? 3.369 3.953 4.195 1 98.31 404 GLY A C 1
ATOM 3191 O O . GLY A 1 404 ? 3.717 4.691 3.273 1 98.31 404 GLY A O 1
ATOM 3192 N N . ASN A 1 405 ? 4.066 2.836 4.488 1 98.62 405 ASN A N 1
ATOM 3193 C CA . ASN A 1 405 ? 5.094 2.281 3.613 1 98.62 405 ASN A CA 1
ATOM 3194 C C . ASN A 1 405 ? 4.559 1.105 2.801 1 98.62 405 ASN A C 1
ATOM 3196 O O . ASN A 1 405 ? 3.396 1.104 2.391 1 98.62 405 ASN A O 1
ATOM 3200 N N . SER A 1 406 ? 5.48 0.204 2.346 1 98.25 406 SER A N 1
ATOM 3201 C CA . SER A 1 406 ? 5.035 -0.877 1.472 1 98.25 406 SER A CA 1
ATOM 3202 C C . SER A 1 406 ? 5.641 -2.213 1.894 1 98.25 406 SER A C 1
ATOM 3204 O O . SER A 1 406 ? 5.953 -3.053 1.048 1 98.25 406 SER A O 1
ATOM 3206 N N . LEU A 1 407 ? 5.727 -2.43 3.162 1 98.38 407 LEU A N 1
ATOM 3207 C CA . LEU A 1 407 ? 6.301 -3.668 3.672 1 98.38 407 LEU A CA 1
ATOM 3208 C C . LEU A 1 407 ? 5.32 -4.824 3.531 1 98.38 407 LEU A C 1
ATOM 3210 O O . LEU A 1 407 ? 4.164 -4.715 3.945 1 98.38 407 LEU A O 1
ATOM 3214 N N . ARG A 1 408 ? 5.75 -5.859 2.896 1 97.12 408 ARG A N 1
ATOM 3215 C CA . ARG A 1 408 ? 4.945 -7.07 2.791 1 97.12 408 ARG A CA 1
ATOM 3216 C C . ARG A 1 408 ? 5.355 -8.094 3.844 1 97.12 408 ARG A C 1
ATOM 3218 O O . ARG A 1 408 ? 4.539 -8.906 4.277 1 97.12 408 ARG A O 1
ATOM 3225 N N . ASP A 1 409 ? 6.605 -8.039 4.172 1 96.12 409 ASP A N 1
ATOM 3226 C CA . ASP A 1 409 ? 7.234 -8.82 5.23 1 96.12 409 ASP A CA 1
ATOM 3227 C C . ASP A 1 409 ? 8.188 -7.969 6.059 1 96.12 409 ASP A C 1
ATOM 3229 O O . ASP A 1 409 ? 8.922 -7.141 5.512 1 96.12 409 ASP A O 1
ATOM 3233 N N . LEU A 1 410 ? 8.094 -8.172 7.375 1 96.75 410 LEU A N 1
ATOM 3234 C CA . LEU A 1 410 ? 8.961 -7.348 8.211 1 96.75 410 LEU A CA 1
ATOM 3235 C C . LEU A 1 410 ? 10.414 -7.82 8.109 1 96.75 410 LEU A C 1
ATOM 3237 O O . LEU A 1 410 ? 11.336 -7.031 8.312 1 96.75 410 LEU A O 1
ATOM 3241 N N . GLY A 1 411 ? 10.57 -9.086 7.82 1 96 411 GLY A N 1
ATOM 3242 C CA . GLY A 1 411 ? 11.914 -9.633 7.746 1 96 411 GLY A CA 1
ATOM 3243 C C . GLY A 1 411 ? 12.531 -9.891 9.109 1 96 411 GLY A C 1
ATOM 3244 O O . GLY A 1 411 ? 11.883 -10.469 9.992 1 96 411 GLY A O 1
ATOM 3245 N N . PHE A 1 412 ? 13.922 -9.445 9.242 1 96.31 412 PHE A N 1
ATOM 3246 C CA . PHE A 1 412 ? 14.641 -9.727 10.484 1 96.31 412 PHE A CA 1
ATOM 3247 C C . PHE A 1 412 ? 15.438 -8.508 10.938 1 96.31 412 PHE A C 1
ATOM 3249 O O . PHE A 1 412 ? 16.656 -8.57 11.055 1 96.31 412 PHE A O 1
ATOM 3256 N N . PRO A 1 413 ? 14.656 -7.465 11.25 1 97.62 413 PRO A N 1
ATOM 3257 C CA . PRO A 1 413 ? 15.359 -6.316 11.828 1 97.62 413 PRO A CA 1
ATOM 3258 C C . PRO A 1 413 ? 15.93 -6.609 13.219 1 97.62 413 PRO A C 1
ATOM 3260 O O . PRO A 1 413 ? 15.594 -7.629 13.82 1 97.62 413 PRO A O 1
ATOM 3263 N N . ALA A 1 414 ? 16.797 -5.758 13.594 1 97.88 414 ALA A N 1
ATOM 3264 C CA . ALA A 1 414 ? 17.391 -5.918 14.922 1 97.88 414 ALA A CA 1
ATOM 3265 C C . ALA A 1 414 ? 16.359 -5.621 16.016 1 97.88 414 ALA A C 1
ATOM 3267 O O . ALA A 1 414 ? 15.5 -4.754 15.852 1 97.88 414 ALA A O 1
ATOM 3268 N N . SER A 1 415 ? 16.453 -6.352 17.141 1 96.94 415 SER A N 1
ATOM 3269 C CA . SER A 1 415 ? 15.547 -6.141 18.266 1 96.94 415 SER A CA 1
ATOM 3270 C C . SER A 1 415 ? 15.734 -4.754 18.875 1 96.94 415 SER A C 1
ATOM 3272 O O . SER A 1 415 ? 16.859 -4.27 18.984 1 96.94 415 SER A O 1
ATOM 3274 N N . LEU A 1 416 ? 14.703 -4.109 19.219 1 97.81 416 LEU A N 1
ATOM 3275 C CA . LEU A 1 416 ? 14.703 -2.807 19.875 1 97.81 416 LEU A CA 1
ATOM 3276 C C . LEU A 1 416 ? 14.164 -2.912 21.297 1 97.81 416 LEU A C 1
ATOM 3278 O O . LEU A 1 416 ? 12.945 -2.822 21.516 1 97.81 416 LEU A O 1
ATOM 3282 N N . PRO A 1 417 ? 15.023 -2.98 22.281 1 95.38 417 PRO A N 1
ATOM 3283 C CA . PRO A 1 417 ? 14.617 -3.355 23.641 1 95.38 417 PRO A CA 1
ATOM 3284 C C . PRO A 1 417 ? 13.797 -2.273 24.344 1 95.38 417 PRO A C 1
ATOM 3286 O O . PRO A 1 417 ? 13.031 -2.568 25.266 1 95.38 417 PRO A O 1
ATOM 3289 N N . ARG A 1 418 ? 13.914 -1.019 23.922 1 97.44 418 ARG A N 1
ATOM 3290 C CA . ARG A 1 418 ? 13.227 0.047 24.641 1 97.44 418 ARG A CA 1
ATOM 3291 C C . ARG A 1 418 ? 12.078 0.62 23.812 1 97.44 418 ARG A C 1
ATOM 3293 O O . ARG A 1 418 ? 11.516 1.657 24.156 1 97.44 418 ARG A O 1
ATOM 3300 N N . LEU A 1 419 ? 11.75 -0.046 22.719 1 98 419 LEU A N 1
ATOM 3301 C CA . LEU A 1 419 ? 10.688 0.433 21.844 1 98 419 LEU A CA 1
ATOM 3302 C C . LEU A 1 419 ? 9.328 0.366 22.547 1 98 419 LEU A C 1
ATOM 3304 O O . LEU A 1 419 ? 8.961 -0.677 23.078 1 98 419 LEU A O 1
ATOM 3308 N N . GLN A 1 420 ? 8.625 1.505 22.547 1 98.31 420 GLN A N 1
ATOM 3309 C CA . GLN A 1 420 ? 7.328 1.585 23.219 1 98.31 420 GLN A CA 1
ATOM 3310 C C . GLN A 1 420 ? 6.199 1.769 22.219 1 98.31 420 GLN A C 1
ATOM 3312 O O . GLN A 1 420 ? 5.094 1.259 22.406 1 98.31 420 GLN A O 1
ATOM 3317 N N . PHE A 1 421 ? 6.43 2.535 21.172 1 98.56 421 PHE A N 1
ATOM 3318 C CA . PHE A 1 421 ? 5.441 2.824 20.141 1 98.56 421 PHE A CA 1
ATOM 3319 C C . PHE A 1 421 ? 5.91 2.32 18.781 1 98.56 421 PHE A C 1
ATOM 3321 O O . PHE A 1 421 ? 6.938 2.773 18.266 1 98.56 421 PHE A O 1
ATOM 3328 N N . LEU A 1 422 ? 5.207 1.401 18.219 1 98.69 422 LEU A N 1
ATOM 3329 C CA . LEU A 1 422 ? 5.492 0.901 16.875 1 98.69 422 LEU A CA 1
ATOM 3330 C C . LEU A 1 422 ? 4.289 1.087 15.953 1 98.69 422 LEU A C 1
ATOM 3332 O O . LEU A 1 422 ? 3.236 0.487 16.172 1 98.69 422 LEU A O 1
ATOM 3336 N N . LEU A 1 423 ? 4.43 1.919 15.008 1 98.88 423 LEU A N 1
ATOM 3337 C CA . LEU A 1 423 ? 3.365 2.193 14.055 1 98.88 423 LEU A CA 1
ATOM 3338 C C . LEU A 1 423 ? 3.672 1.556 12.703 1 98.88 423 LEU A C 1
ATOM 3340 O O . LEU A 1 423 ? 4.629 1.941 12.031 1 98.88 423 LEU A O 1
ATOM 3344 N N . LEU A 1 424 ? 2.887 0.55 12.312 1 98.75 424 LEU A N 1
ATOM 3345 C CA . LEU A 1 424 ? 3.08 -0.21 11.086 1 98.75 424 LEU A CA 1
ATOM 3346 C C . LEU A 1 424 ? 1.838 -0.14 10.203 1 98.75 424 LEU A C 1
ATOM 3348 O O . LEU A 1 424 ? 1.711 -0.9 9.234 1 98.75 424 LEU A O 1
ATOM 3352 N N . ASN A 1 425 ? 0.938 0.745 10.539 1 98.56 425 ASN A N 1
ATOM 3353 C CA . ASN A 1 425 ? -0.327 0.807 9.82 1 98.56 425 ASN A CA 1
ATOM 3354 C C . ASN A 1 425 ? -0.123 1.247 8.367 1 98.56 425 ASN A C 1
ATOM 3356 O O . ASN A 1 425 ? 0.847 1.94 8.062 1 98.56 425 ASN A O 1
ATOM 3360 N N . ASP A 1 426 ? -1.011 0.815 7.512 1 97.88 426 ASP A N 1
ATOM 3361 C CA . ASP A 1 426 ? -1.062 1.22 6.113 1 97.88 426 ASP A CA 1
ATOM 3362 C C . ASP A 1 426 ? 0.171 0.729 5.355 1 97.88 426 ASP A C 1
ATOM 3364 O O . ASP A 1 426 ? 0.845 1.513 4.684 1 97.88 426 ASP A O 1
ATOM 3368 N N . ASN A 1 427 ? 0.572 -0.51 5.617 1 98.44 427 ASN A N 1
ATOM 3369 C CA . ASN A 1 427 ? 1.51 -1.291 4.816 1 98.44 427 ASN A CA 1
ATOM 3370 C C . ASN A 1 427 ? 0.812 -2.443 4.102 1 98.44 427 ASN A C 1
ATOM 3372 O O . ASN A 1 427 ? -0.338 -2.314 3.682 1 98.44 427 ASN A O 1
ATOM 3376 N N . LYS A 1 428 ? 1.556 -3.494 3.762 1 97.88 428 LYS A N 1
ATOM 3377 C CA . LYS A 1 428 ? 1.009 -4.688 3.125 1 97.88 428 LYS A CA 1
ATOM 3378 C C . LYS A 1 428 ? 1.453 -5.953 3.854 1 97.88 428 LYS A C 1
ATOM 3380 O O . LYS A 1 428 ? 1.693 -6.988 3.227 1 97.88 428 LYS A O 1
ATOM 3385 N N . LEU A 1 429 ? 1.521 -5.875 5.137 1 98.25 429 LEU A N 1
ATOM 3386 C CA . LEU A 1 429 ? 2.092 -6.949 5.938 1 98.25 429 LEU A CA 1
ATOM 3387 C C . LEU A 1 429 ? 1.2 -8.188 5.898 1 98.25 429 LEU A C 1
ATOM 3389 O O . LEU A 1 429 ? -0.025 -8.078 5.984 1 98.25 429 LEU A O 1
ATOM 3393 N N . THR A 1 430 ? 1.829 -9.289 5.777 1 96.94 430 THR A N 1
ATOM 3394 C CA . THR A 1 430 ? 1.155 -10.586 5.746 1 96.94 430 THR A CA 1
ATOM 3395 C C . THR A 1 430 ? 1.345 -11.328 7.07 1 96.94 430 THR A C 1
ATOM 3397 O O . THR A 1 430 ? 2.123 -10.891 7.922 1 96.94 430 THR A O 1
ATOM 3400 N N . PRO A 1 431 ? 0.647 -12.391 7.312 1 94.62 431 PRO A N 1
ATOM 3401 C CA . PRO A 1 431 ? 0.719 -13.109 8.586 1 94.62 431 PRO A CA 1
ATOM 3402 C C . PRO A 1 431 ? 2.131 -13.594 8.906 1 94.62 431 PRO A C 1
ATOM 3404 O O . PRO A 1 431 ? 2.482 -13.75 10.078 1 94.62 431 PRO A O 1
ATOM 3407 N N . SER A 1 432 ? 2.947 -13.719 7.934 1 92.81 432 SER A N 1
ATOM 3408 C CA . SER A 1 432 ? 4.32 -14.164 8.148 1 92.81 432 SER A CA 1
ATOM 3409 C C . SER A 1 432 ? 5.117 -13.141 8.953 1 92.81 432 SER A C 1
ATOM 3411 O O . SER A 1 432 ? 6.164 -13.469 9.516 1 92.81 432 SER A O 1
ATOM 3413 N N . SER A 1 433 ? 4.633 -11.938 9.07 1 96.19 433 SER A N 1
ATOM 3414 C CA . SER A 1 433 ? 5.352 -10.852 9.734 1 96.19 433 SER A CA 1
ATOM 3415 C C . SER A 1 433 ? 5.109 -10.867 11.234 1 96.19 433 SER A C 1
ATOM 3417 O O . SER A 1 433 ? 5.82 -10.195 11.992 1 96.19 433 SER A O 1
ATOM 3419 N N . VAL A 1 434 ? 4.102 -11.594 11.703 1 95.88 434 VAL A N 1
ATOM 3420 C CA . VAL A 1 434 ? 3.641 -11.516 13.086 1 95.88 434 VAL A CA 1
ATOM 3421 C C . VAL A 1 434 ? 4.758 -11.953 14.031 1 95.88 434 VAL A C 1
ATOM 3423 O O . VAL A 1 434 ? 5.078 -11.258 14.992 1 95.88 434 VAL A O 1
ATOM 3426 N N . ILE A 1 435 ? 5.402 -13.023 13.742 1 95.06 435 ILE A N 1
ATOM 3427 C CA . ILE A 1 435 ? 6.473 -13.539 14.586 1 95.06 435 ILE A CA 1
ATOM 3428 C C . ILE A 1 435 ? 7.637 -12.555 14.609 1 95.06 435 ILE A C 1
ATOM 3430 O O . ILE A 1 435 ? 8.227 -12.297 15.656 1 95.06 435 ILE A O 1
ATOM 3434 N N . SER A 1 436 ? 7.922 -12.047 13.43 1 96.75 436 SER A N 1
ATOM 3435 C CA . SER A 1 436 ? 9.008 -11.086 13.312 1 96.75 436 SER A CA 1
ATOM 3436 C C . SER A 1 436 ? 8.727 -9.82 14.125 1 96.75 436 SER A C 1
ATOM 3438 O O . SER A 1 436 ? 9.625 -9.258 14.75 1 96.75 436 SER A O 1
ATOM 3440 N N . ILE A 1 437 ? 7.496 -9.352 14.141 1 97.5 437 ILE A N 1
ATOM 3441 C CA . ILE A 1 437 ? 7.109 -8.156 14.883 1 97.5 437 ILE A CA 1
ATOM 3442 C C . ILE A 1 437 ? 7.289 -8.398 16.375 1 97.5 437 ILE A C 1
ATOM 3444 O O . ILE A 1 437 ? 7.816 -7.543 17.094 1 97.5 437 ILE A O 1
ATOM 3448 N N . ILE A 1 438 ? 6.891 -9.57 16.812 1 96.12 438 ILE A N 1
ATOM 3449 C CA . ILE A 1 438 ? 6.977 -9.93 18.219 1 96.12 438 ILE A CA 1
ATOM 3450 C C . ILE A 1 438 ? 8.438 -9.961 18.656 1 96.12 438 ILE A C 1
ATOM 3452 O O . ILE A 1 438 ? 8.789 -9.422 19.703 1 96.12 438 ILE A O 1
ATOM 3456 N N . ASP A 1 439 ? 9.289 -10.484 17.812 1 95.38 439 ASP A N 1
ATOM 3457 C CA . ASP A 1 439 ? 10.711 -10.57 18.125 1 95.38 439 ASP A CA 1
ATOM 3458 C C . ASP A 1 439 ? 11.367 -9.188 18.062 1 95.38 439 ASP A C 1
ATOM 3460 O O . ASP A 1 439 ? 12.25 -8.883 18.875 1 95.38 439 ASP A O 1
ATOM 3464 N N . PHE A 1 440 ? 10.992 -8.398 17.234 1 93.56 440 PHE A N 1
ATOM 3465 C CA . PHE A 1 440 ? 11.516 -7.07 16.938 1 93.56 440 PHE A CA 1
ATOM 3466 C C . PHE A 1 440 ? 11.188 -6.102 18.078 1 93.56 440 PHE A C 1
ATOM 3468 O O . PHE A 1 440 ? 12.047 -5.32 18.484 1 93.56 440 PHE A O 1
ATOM 3475 N N . ALA A 1 441 ? 9.922 -6.207 18.578 1 95.94 441 ALA A N 1
ATOM 3476 C CA . ALA A 1 441 ? 9.391 -5.238 19.531 1 95.94 441 ALA A CA 1
ATOM 3477 C C . ALA A 1 441 ? 8.82 -5.938 20.766 1 95.94 441 ALA A C 1
ATOM 3479 O O . ALA A 1 441 ? 7.68 -5.684 21.156 1 95.94 441 ALA A O 1
ATOM 3480 N N . ARG A 1 442 ? 9.57 -6.57 21.484 1 94.19 442 ARG A N 1
ATOM 3481 C CA . ARG A 1 442 ? 9.141 -7.457 22.562 1 94.19 442 ARG A CA 1
ATOM 3482 C C . ARG A 1 442 ? 8.523 -6.66 23.719 1 94.19 442 ARG A C 1
ATOM 3484 O O . ARG A 1 442 ? 7.625 -7.148 24.406 1 94.19 442 ARG A O 1
ATOM 3491 N N . ASN A 1 443 ? 8.969 -5.41 23.891 1 94.81 443 ASN A N 1
ATOM 3492 C CA . ASN A 1 443 ? 8.539 -4.621 25.047 1 94.81 443 ASN A CA 1
ATOM 3493 C C . ASN A 1 443 ? 7.625 -3.475 24.625 1 94.81 443 ASN A C 1
ATOM 3495 O O . ASN A 1 443 ? 7.516 -2.473 25.344 1 94.81 443 ASN A O 1
ATOM 3499 N N . ILE A 1 444 ? 6.945 -3.662 23.594 1 96.88 444 ILE A N 1
ATOM 3500 C CA . ILE A 1 444 ? 6.141 -2.584 23.031 1 96.88 444 ILE A CA 1
ATOM 3501 C C . ILE A 1 444 ? 4.906 -2.352 23.906 1 96.88 444 ILE A C 1
ATOM 3503 O O . ILE A 1 444 ? 4.371 -3.291 24.5 1 96.88 444 ILE A O 1
ATOM 3507 N N . LEU A 1 445 ? 4.5 -1.088 23.984 1 97.88 445 LEU A N 1
ATOM 3508 C CA . LEU A 1 445 ? 3.301 -0.717 24.734 1 97.88 445 LEU A CA 1
ATOM 3509 C C . LEU A 1 445 ? 2.129 -0.472 23.781 1 97.88 445 LEU A C 1
ATOM 3511 O O . LEU A 1 445 ? 0.992 -0.841 24.094 1 97.88 445 LEU A O 1
ATOM 3515 N N . HIS A 1 446 ? 2.4 0.141 22.672 1 98.44 446 HIS A N 1
ATOM 3516 C CA . HIS A 1 446 ? 1.373 0.497 21.703 1 98.44 446 HIS A CA 1
ATOM 3517 C C . HIS A 1 446 ? 1.734 -0.005 20.312 1 98.44 446 HIS A C 1
ATOM 3519 O O . HIS A 1 446 ? 2.74 0.418 19.734 1 98.44 446 HIS A O 1
ATOM 3525 N N . LEU A 1 447 ? 0.926 -0.877 19.75 1 98.5 447 LEU A N 1
ATOM 3526 C CA . LEU A 1 447 ? 1.149 -1.425 18.422 1 98.5 447 LEU A CA 1
ATOM 3527 C C . LEU A 1 447 ? 0.007 -1.053 17.484 1 98.5 447 LEU A C 1
ATOM 3529 O O . LEU A 1 447 ? -1.156 -1.352 17.766 1 98.5 447 LEU A O 1
ATOM 3533 N N . ASN A 1 448 ? 0.32 -0.335 16.453 1 98.81 448 ASN A N 1
ATOM 3534 C CA . ASN A 1 448 ? -0.654 -0.04 15.406 1 98.81 448 ASN A CA 1
ATOM 3535 C C . ASN A 1 448 ? -0.345 -0.802 14.125 1 98.81 448 ASN A C 1
ATOM 3537 O O . ASN A 1 448 ? 0.619 -0.485 13.422 1 98.81 448 ASN A O 1
ATOM 3541 N N . ILE A 1 449 ? -1.082 -1.813 13.773 1 98.38 449 ILE A N 1
ATOM 3542 C CA . ILE A 1 449 ? -0.887 -2.637 12.586 1 98.38 449 ILE A CA 1
ATOM 3543 C C . ILE A 1 449 ? -2.148 -2.611 11.727 1 98.38 449 ILE A C 1
ATOM 3545 O O . ILE A 1 449 ? -2.48 -3.602 11.07 1 98.38 449 ILE A O 1
ATOM 3549 N N . GLN A 1 450 ? -2.832 -1.491 11.789 1 98.44 450 GLN A N 1
ATOM 3550 C CA . GLN A 1 450 ? -4.078 -1.31 11.047 1 98.44 450 GLN A CA 1
ATOM 3551 C C . GLN A 1 450 ? -3.822 -1.263 9.539 1 98.44 450 GLN A C 1
ATOM 3553 O O . GLN A 1 450 ? -2.734 -0.886 9.102 1 98.44 450 GLN A O 1
ATOM 3558 N N . ASP A 1 451 ? -4.797 -1.675 8.711 1 97.56 451 ASP A N 1
ATOM 3559 C CA . ASP A 1 451 ? -4.816 -1.519 7.262 1 97.56 451 ASP A CA 1
ATOM 3560 C C . ASP A 1 451 ? -3.621 -2.215 6.617 1 97.56 451 ASP A C 1
ATOM 3562 O O . ASP A 1 451 ? -2.879 -1.603 5.848 1 97.56 451 ASP A O 1
ATOM 3566 N N . ASN A 1 452 ? -3.422 -3.5 6.992 1 98.31 452 ASN A N 1
ATOM 3567 C CA . ASN A 1 452 ? -2.477 -4.41 6.355 1 98.31 452 ASN A CA 1
ATOM 3568 C C . ASN A 1 452 ? -3.188 -5.598 5.711 1 98.31 452 ASN A C 1
ATOM 3570 O O . ASN A 1 452 ? -4.305 -5.461 5.207 1 98.31 452 ASN A O 1
ATOM 3574 N N . ARG A 1 453 ? -2.441 -6.691 5.559 1 97.81 453 ARG A N 1
ATOM 3575 C CA . ARG A 1 453 ? -3.014 -7.867 4.914 1 97.81 453 ARG A CA 1
ATOM 3576 C C . ARG A 1 453 ? -2.926 -9.086 5.824 1 97.81 453 ARG A C 1
ATOM 3578 O O . ARG A 1 453 ? -2.547 -10.172 5.379 1 97.81 453 ARG A O 1
ATOM 3585 N N . LEU A 1 454 ? -3.27 -8.852 7.051 1 97.5 454 LEU A N 1
ATOM 3586 C CA . LEU A 1 454 ? -3.309 -9.953 8.008 1 97.5 454 LEU A CA 1
ATOM 3587 C C . LEU A 1 454 ? -4.629 -10.711 7.914 1 97.5 454 LEU A C 1
ATOM 3589 O O . LEU A 1 454 ? -5.703 -10.109 8.031 1 97.5 454 LEU A O 1
ATOM 3593 N N . THR A 1 455 ? -4.59 -12.039 7.777 1 96.81 455 THR A N 1
ATOM 3594 C CA . THR A 1 455 ? -5.809 -12.766 7.457 1 96.81 455 THR A CA 1
ATOM 3595 C C . THR A 1 455 ? -6.18 -13.727 8.586 1 96.81 455 THR A C 1
ATOM 3597 O O . THR A 1 455 ? -7.207 -14.406 8.523 1 96.81 455 THR A O 1
ATOM 3600 N N . ASP A 1 456 ? -5.363 -13.805 9.547 1 95.5 456 ASP A N 1
ATOM 3601 C CA . ASP A 1 456 ? -5.605 -14.742 10.648 1 95.5 456 ASP A CA 1
ATOM 3602 C C . ASP A 1 456 ? -5.957 -14 11.93 1 95.5 456 ASP A C 1
ATOM 3604 O O . ASP A 1 456 ? -5.125 -13.289 12.492 1 95.5 456 ASP A O 1
ATOM 3608 N N . LEU A 1 457 ? -7.188 -14.25 12.43 1 94.44 457 LEU A N 1
ATOM 3609 C CA . LEU A 1 457 ? -7.617 -13.617 13.672 1 94.44 457 LEU A CA 1
ATOM 3610 C C . LEU A 1 457 ? -6.812 -14.133 14.859 1 94.44 457 LEU A C 1
ATOM 3612 O O . LEU A 1 457 ? -6.703 -13.461 15.883 1 94.44 457 LEU A O 1
ATOM 3616 N N . GLY A 1 458 ? -6.227 -15.289 14.664 1 92.75 458 GLY A N 1
ATOM 3617 C CA . GLY A 1 458 ? -5.383 -15.859 15.703 1 92.75 458 GLY A CA 1
ATOM 3618 C C . GLY A 1 458 ? -4.148 -15.031 16 1 92.75 458 GLY A C 1
ATOM 3619 O O . GLY A 1 458 ? -3.559 -15.148 17.078 1 92.75 458 GLY A O 1
ATOM 3620 N N . ASP A 1 459 ? -3.799 -14.195 15.117 1 94.31 459 ASP A N 1
ATOM 3621 C CA . ASP A 1 459 ? -2.623 -13.344 15.289 1 94.31 459 ASP A CA 1
ATOM 3622 C C . ASP A 1 459 ? -2.834 -12.328 16.406 1 94.31 459 ASP A C 1
ATOM 3624 O O . ASP A 1 459 ? -1.877 -11.914 17.062 1 94.31 459 ASP A O 1
ATOM 3628 N N . VAL A 1 460 ? -4.086 -11.891 16.594 1 94.69 460 VAL A N 1
ATOM 3629 C CA . VAL A 1 460 ? -4.391 -11.008 17.719 1 94.69 460 VAL A CA 1
ATOM 3630 C C . VAL A 1 460 ? -4.008 -11.688 19.031 1 94.69 460 VAL A C 1
ATOM 3632 O O . VAL A 1 460 ? -3.338 -11.086 19.875 1 94.69 460 VAL A O 1
ATOM 3635 N N . GLY A 1 461 ? -4.441 -12.992 19.125 1 91 461 GLY A N 1
ATOM 3636 C CA . GLY A 1 461 ? -4.066 -13.766 20.312 1 91 461 GLY A CA 1
ATOM 3637 C C . GLY A 1 461 ? -2.568 -13.93 20.453 1 91 461 GLY A C 1
ATOM 3638 O O . GLY A 1 461 ? -2.041 -13.844 21.578 1 91 461 GLY A O 1
ATOM 3639 N N . ASN A 1 462 ? -1.868 -14.109 19.375 1 91.88 462 ASN A N 1
ATOM 3640 C CA . ASN A 1 462 ? -0.417 -14.258 19.406 1 91.88 462 ASN A CA 1
ATOM 3641 C C . ASN A 1 462 ? 0.268 -13.008 19.938 1 91.88 462 ASN A C 1
ATOM 3643 O O . ASN A 1 462 ? 1.181 -13.094 20.75 1 91.88 462 ASN A O 1
ATOM 3647 N N . PHE A 1 463 ? -0.167 -11.828 19.484 1 94.25 463 PHE A N 1
ATOM 3648 C CA . PHE A 1 463 ? 0.391 -10.578 19.984 1 94.25 463 PHE A CA 1
ATOM 3649 C C . PHE A 1 463 ? 0.149 -10.438 21.484 1 94.25 463 PHE A C 1
ATOM 3651 O O . PHE A 1 463 ? 1.066 -10.109 22.234 1 94.25 463 PHE A O 1
ATOM 3658 N N . LEU A 1 464 ? -1.061 -10.742 21.891 1 92.12 464 LEU A N 1
ATOM 3659 C CA . LEU A 1 464 ? -1.456 -10.531 23.281 1 92.12 464 LEU A CA 1
ATOM 3660 C C . LEU A 1 464 ? -0.738 -11.5 24.203 1 92.12 464 LEU A C 1
ATOM 3662 O O . LEU A 1 464 ? -0.448 -11.172 25.359 1 92.12 464 LEU A O 1
ATOM 3666 N N . THR A 1 465 ? -0.437 -12.656 23.719 1 89.38 465 THR A N 1
ATOM 3667 C CA . THR A 1 465 ? 0.218 -13.664 24.531 1 89.38 465 THR A CA 1
ATOM 3668 C C . THR A 1 465 ? 1.722 -13.414 24.609 1 89.38 465 THR A C 1
ATOM 3670 O O . THR A 1 465 ? 2.34 -13.617 25.656 1 89.38 465 THR A O 1
ATOM 3673 N N . GLN A 1 466 ? 2.256 -12.969 23.562 1 91.75 466 GLN A N 1
ATOM 3674 C CA . GLN A 1 466 ? 3.711 -12.906 23.469 1 91.75 466 GLN A CA 1
ATOM 3675 C C . GLN A 1 466 ? 4.23 -11.531 23.859 1 91.75 466 GLN A C 1
ATOM 3677 O O . GLN A 1 466 ? 5.371 -11.398 24.312 1 91.75 466 GLN A O 1
ATOM 3682 N N . LEU A 1 467 ? 3.406 -10.492 23.656 1 93.75 467 LEU A N 1
ATOM 3683 C CA . LEU A 1 467 ? 3.797 -9.148 24.047 1 93.75 467 LEU A CA 1
ATOM 3684 C C . LEU A 1 467 ? 3.25 -8.805 25.422 1 93.75 467 LEU A C 1
ATOM 3686 O O . LEU A 1 467 ? 2.174 -8.211 25.547 1 93.75 467 LEU A O 1
ATOM 3690 N N . LYS A 1 468 ? 3.939 -8.961 26.453 1 89.31 468 LYS A N 1
ATOM 3691 C CA . LYS A 1 468 ? 3.465 -8.93 27.844 1 89.31 468 LYS A CA 1
ATOM 3692 C C . LYS A 1 468 ? 3.178 -7.504 28.297 1 89.31 468 LYS A C 1
ATOM 3694 O O . LYS A 1 468 ? 2.326 -7.281 29.156 1 89.31 468 LYS A O 1
ATOM 3699 N N . GLY A 1 469 ? 3.818 -6.609 27.703 1 92.88 469 GLY A N 1
ATOM 3700 C CA . GLY A 1 469 ? 3.668 -5.234 28.172 1 92.88 469 GLY A CA 1
ATOM 3701 C C . GLY A 1 469 ? 2.701 -4.426 27.328 1 92.88 469 GLY A C 1
ATOM 3702 O O . GLY A 1 469 ? 2.488 -3.24 27.578 1 92.88 469 GLY A O 1
ATOM 3703 N N . ILE A 1 470 ? 1.956 -5.023 26.422 1 96 470 ILE A N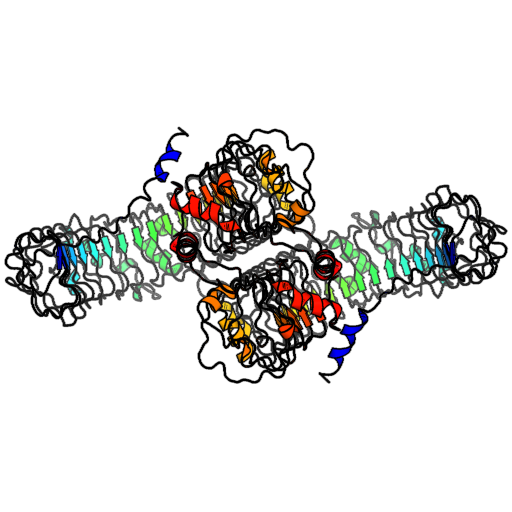 1
ATOM 3704 C CA . ILE A 1 470 ? 1.15 -4.301 25.438 1 96 470 ILE A CA 1
ATOM 3705 C C . ILE A 1 470 ? -0.06 -3.674 26.125 1 96 470 ILE A C 1
ATOM 3707 O O . ILE A 1 470 ? -0.685 -4.301 27 1 96 470 ILE A O 1
ATOM 3711 N N . GLN A 1 471 ? -0.284 -2.414 25.828 1 98 471 GLN A N 1
ATOM 3712 C CA . GLN A 1 471 ? -1.392 -1.678 26.438 1 98 471 GLN A CA 1
ATOM 3713 C C . GLN A 1 471 ? -2.5 -1.426 25.406 1 98 471 GLN A C 1
ATOM 3715 O O . GLN A 1 471 ? -3.674 -1.331 25.781 1 98 471 GLN A O 1
ATOM 3720 N N . SER A 1 472 ? -2.113 -1.256 24.203 1 98.38 472 SER A N 1
ATOM 3721 C CA . SER A 1 472 ? -3.094 -1.019 23.156 1 98.38 472 SER A CA 1
ATOM 3722 C C . SER A 1 472 ? -2.691 -1.715 21.859 1 98.38 472 SER A C 1
ATOM 3724 O O . SER A 1 472 ? -1.513 -1.741 21.5 1 98.38 472 SER A O 1
ATOM 3726 N N . LEU A 1 473 ? -3.674 -2.297 21.172 1 98.19 473 LEU A N 1
ATOM 3727 C CA . LEU A 1 473 ? -3.496 -2.955 19.875 1 98.19 473 LEU A CA 1
ATOM 3728 C C . LEU A 1 473 ? -4.523 -2.461 18.875 1 98.19 473 LEU A C 1
ATOM 3730 O O . LEU A 1 473 ? -5.727 -2.658 19.047 1 98.19 473 LEU A O 1
ATOM 3734 N N . PHE A 1 474 ? -4.031 -1.798 17.906 1 98.75 474 PHE A N 1
ATOM 3735 C CA . PHE A 1 474 ? -4.871 -1.37 16.797 1 98.75 474 PHE A CA 1
ATOM 3736 C C . PHE A 1 474 ? -4.711 -2.307 15.609 1 98.75 474 PHE A C 1
ATOM 3738 O O . PHE A 1 474 ? -3.725 -2.227 14.875 1 98.75 474 PHE A O 1
ATOM 3745 N N . TYR A 1 475 ? -5.684 -3.17 15.422 1 98.25 475 TYR A N 1
ATOM 3746 C CA . TYR A 1 475 ? -5.598 -4.266 14.469 1 98.25 475 TYR A CA 1
ATOM 3747 C C . TYR A 1 475 ? -6.613 -4.09 13.344 1 98.25 475 TYR A C 1
ATOM 3749 O O . TYR A 1 475 ? -6.637 -4.875 12.391 1 98.25 475 TYR A O 1
ATOM 3757 N N . GLY A 1 476 ? -7.336 -3.012 13.352 1 98.12 476 GLY A N 1
ATOM 3758 C CA . GLY A 1 476 ? -8.445 -2.807 12.438 1 98.12 476 GLY A CA 1
ATOM 3759 C C . GLY A 1 476 ? -8.008 -2.637 10.992 1 98.12 476 GLY A C 1
ATOM 3760 O O . GLY A 1 476 ? -6.855 -2.295 10.727 1 98.12 476 GLY A O 1
ATOM 3761 N N . GLY A 1 477 ? -8.867 -2.902 10.047 1 97.25 477 GLY A N 1
ATOM 3762 C CA . GLY A 1 477 ? -8.609 -2.682 8.633 1 97.25 477 GLY A CA 1
ATOM 3763 C C . GLY A 1 477 ? -7.953 -3.867 7.957 1 97.25 477 GLY A C 1
ATOM 3764 O O . GLY A 1 477 ? -7.605 -3.799 6.773 1 97.25 477 GLY A O 1
ATOM 3765 N N . ASN A 1 478 ? -7.789 -5.016 8.648 1 97.62 478 ASN A N 1
ATOM 3766 C CA . ASN A 1 478 ? -7.273 -6.258 8.078 1 97.62 478 ASN A CA 1
ATOM 3767 C C . ASN A 1 478 ? -8.398 -7.23 7.75 1 97.62 478 ASN A C 1
ATOM 3769 O O . ASN A 1 478 ? -9.234 -7.535 8.602 1 97.62 478 ASN A O 1
ATOM 3773 N N . THR A 1 479 ? -8.461 -7.719 6.531 1 95.81 479 THR A N 1
ATOM 3774 C CA . THR A 1 479 ? -9.531 -8.617 6.117 1 95.81 479 THR A CA 1
ATOM 3775 C C . THR A 1 479 ? -9.25 -10.047 6.59 1 95.81 479 THR A C 1
ATOM 3777 O O . THR A 1 479 ? -8.562 -10.805 5.906 1 95.81 479 THR A O 1
ATOM 3780 N N . ILE A 1 480 ? -9.891 -10.422 7.645 1 95.69 480 ILE A N 1
ATOM 3781 C CA . ILE A 1 480 ? -9.664 -11.711 8.281 1 95.69 480 ILE A CA 1
ATOM 3782 C C . ILE A 1 480 ? -10.414 -12.805 7.512 1 95.69 480 ILE A C 1
ATOM 3784 O O . ILE A 1 480 ? -11.562 -12.617 7.105 1 95.69 480 ILE A O 1
ATOM 3788 N N . ARG A 1 481 ? -9.688 -13.898 7.344 1 93.62 481 ARG A N 1
ATOM 3789 C CA . ARG A 1 481 ? -10.281 -15.008 6.605 1 93.62 481 ARG A CA 1
ATOM 3790 C C . ARG A 1 481 ? -10.289 -16.281 7.445 1 93.62 481 ARG A C 1
ATOM 3792 O O . ARG A 1 481 ? -11.094 -17.188 7.211 1 93.62 481 ARG A O 1
ATOM 3799 N N . GLU A 1 482 ? -9.391 -16.328 8.328 1 93.56 482 GLU A N 1
ATOM 3800 C CA . GLU A 1 482 ? -9.273 -17.547 9.125 1 93.56 482 GLU A CA 1
ATOM 3801 C C . GLU A 1 482 ? -8.961 -17.234 10.578 1 93.56 482 GLU A C 1
ATOM 3803 O O . GLU A 1 482 ? -8.688 -16.078 10.922 1 93.56 482 GLU A O 1
ATOM 3808 N N . CYS A 1 483 ? -9.195 -18.266 11.352 1 91.75 483 CYS A N 1
ATOM 3809 C CA . CYS A 1 483 ? -8.875 -18.188 12.773 1 91.75 483 CYS A CA 1
ATOM 3810 C C . CYS A 1 483 ? -8.18 -19.453 13.242 1 91.75 483 CYS A C 1
ATOM 3812 O O . CYS A 1 483 ? -8.828 -20.484 13.438 1 91.75 483 CYS A O 1
ATOM 3814 N N . MET A 1 484 ? -6.879 -19.438 13.242 1 83 484 MET A N 1
ATOM 3815 C CA . MET A 1 484 ? -6.098 -20.594 13.672 1 83 484 MET A CA 1
ATOM 3816 C C . MET A 1 484 ? -5.602 -20.406 15.102 1 83 484 MET A C 1
ATOM 3818 O O . MET A 1 484 ? -4.688 -19.625 15.352 1 83 484 MET A O 1
ATOM 3822 N N . PHE A 1 485 ? -6.562 -20.531 16.062 1 69.38 485 PHE A N 1
ATOM 3823 C CA . PHE A 1 485 ? -6.141 -20.328 17.438 1 69.38 485 PHE A CA 1
ATOM 3824 C C . PHE A 1 485 ? -5.172 -21.406 17.891 1 69.38 485 PHE A C 1
ATOM 3826 O O . PHE A 1 485 ? -5.395 -22.594 17.625 1 69.38 485 PHE A O 1
ATOM 3833 N N . SER A 1 486 ? -3.928 -21.141 17.953 1 57.38 486 SER A N 1
ATOM 3834 C CA . SER A 1 486 ? -3.084 -22.094 18.672 1 57.38 486 SER A CA 1
ATOM 3835 C C . SER A 1 486 ? -3.623 -22.375 20.062 1 57.38 486 SER A C 1
ATOM 3837 O O . SER A 1 486 ? -4.297 -21.531 20.656 1 57.38 486 SER A O 1
ATOM 3839 N N . ARG A 1 487 ? -3.844 -23.625 20.469 1 50 487 ARG A N 1
ATOM 3840 C CA . ARG A 1 487 ? -4.371 -24.188 21.703 1 50 487 ARG A CA 1
ATOM 3841 C C . ARG A 1 487 ? -4.145 -23.25 22.875 1 50 487 ARG A C 1
ATOM 3843 O O . ARG A 1 487 ? -4.945 -23.219 23.812 1 50 487 ARG A O 1
ATOM 3850 N N . GLN A 1 488 ? -2.84 -22.859 23.203 1 49.44 488 GLN A N 1
ATOM 3851 C CA . GLN A 1 488 ? -2.473 -22.469 24.562 1 49.44 488 GLN A CA 1
ATOM 3852 C C . GLN A 1 488 ? -2.752 -20.984 24.797 1 49.44 488 GLN A C 1
ATOM 3854 O O . GLN A 1 488 ? -1.837 -20.156 24.75 1 49.44 488 GLN A O 1
ATOM 3859 N N . VAL A 1 489 ? -3.75 -20.375 24.172 1 51.88 489 VAL A N 1
ATOM 3860 C CA . VAL A 1 489 ? -3.859 -19.016 24.688 1 51.88 489 VAL A CA 1
ATOM 3861 C C . VAL A 1 489 ? -3.721 -19.047 26.219 1 51.88 489 VAL A C 1
ATOM 3863 O O . VAL A 1 489 ? -4.578 -19.594 26.922 1 51.88 489 VAL A O 1
ATOM 3866 N N . SER A 1 490 ? -2.635 -19.297 26.688 1 50.75 490 SER A N 1
ATOM 3867 C CA . SER A 1 490 ? -2.365 -19.219 28.109 1 50.75 490 SER A CA 1
ATOM 3868 C C . SER A 1 490 ? -3.111 -18.047 28.75 1 50.75 490 SER A C 1
ATOM 3870 O O . SER A 1 490 ? -3.297 -17 28.125 1 50.75 490 SER A O 1
ATOM 3872 N N . ALA A 1 491 ? -3.9 -18.344 29.703 1 57.53 491 ALA A N 1
ATOM 3873 C CA . ALA A 1 491 ? -4.629 -17.516 30.656 1 57.53 491 ALA A CA 1
ATOM 3874 C C . ALA A 1 491 ? -3.781 -16.344 31.125 1 57.53 491 ALA A C 1
ATOM 3876 O O . ALA A 1 491 ? -3.412 -16.25 32.312 1 57.53 491 ALA A O 1
ATOM 3877 N N . VAL A 1 492 ? -2.951 -15.836 30.172 1 65.38 492 VAL A N 1
ATOM 3878 C CA . VAL A 1 492 ? -2.182 -14.727 30.719 1 65.38 492 VAL A CA 1
ATOM 3879 C C . VAL A 1 492 ? -3.098 -13.531 30.938 1 65.38 492 VAL A C 1
ATOM 3881 O O . VAL A 1 492 ? -3.871 -13.148 30.062 1 65.38 492 VAL A O 1
ATOM 3884 N N . ASP A 1 493 ? -3.264 -13.25 32.156 1 71.94 493 ASP A N 1
ATOM 3885 C CA . ASP A 1 493 ? -4.004 -12.062 32.562 1 71.94 493 ASP A CA 1
ATOM 3886 C C . ASP A 1 493 ? -3.281 -10.789 32.125 1 71.94 493 ASP A C 1
ATOM 3888 O O . ASP A 1 493 ? -2.227 -10.453 32.688 1 71.94 493 ASP A O 1
ATOM 3892 N N . LEU A 1 494 ? -3.717 -10.188 31.062 1 85.31 494 LEU A N 1
ATOM 3893 C CA . LEU A 1 494 ? -3.137 -8.953 30.562 1 85.31 494 LEU A CA 1
ATOM 3894 C C . LEU A 1 494 ? -3.67 -7.746 31.344 1 85.31 494 LEU A C 1
ATOM 3896 O O . LEU A 1 494 ? -4.559 -7.039 30.859 1 85.31 494 LEU A O 1
ATOM 3900 N N . LYS A 1 495 ? -3.031 -7.461 32.438 1 88.12 495 LYS A N 1
ATOM 3901 C CA . LYS A 1 495 ? -3.52 -6.441 33.344 1 88.12 495 LYS A CA 1
ATOM 3902 C C . LYS A 1 495 ? -3.375 -5.043 32.75 1 88.12 495 LYS A C 1
ATOM 3904 O O . LYS A 1 495 ? -4.156 -4.145 33.062 1 88.12 495 LYS A O 1
ATOM 3909 N N . ASN A 1 496 ? -2.439 -4.984 31.859 1 92 496 ASN A N 1
ATOM 3910 C CA . ASN A 1 496 ? -2.15 -3.645 31.359 1 92 496 ASN A CA 1
ATOM 3911 C C . ASN A 1 496 ? -2.74 -3.422 29.969 1 92 496 ASN A C 1
ATOM 3913 O O . ASN A 1 496 ? -2.561 -2.355 29.375 1 92 496 ASN A O 1
ATOM 3917 N N . PHE A 1 497 ? -3.5 -4.363 29.469 1 95.5 497 PHE A N 1
ATOM 3918 C CA . PHE A 1 497 ? -4.078 -4.238 28.141 1 95.5 497 PHE A CA 1
ATOM 3919 C C . PHE A 1 497 ? -5.445 -3.574 28.203 1 95.5 497 PHE A C 1
ATOM 3921 O O . PHE A 1 497 ? -6.387 -4.133 28.766 1 95.5 497 PHE A O 1
ATOM 3928 N N . HIS A 1 498 ? -5.598 -2.352 27.484 1 97.5 498 HIS A N 1
ATOM 3929 C CA . HIS A 1 498 ? -6.785 -1.547 27.75 1 97.5 498 HIS A CA 1
ATOM 3930 C C . HIS A 1 498 ? -7.547 -1.252 26.469 1 97.5 498 HIS A C 1
ATOM 3932 O O . HIS A 1 498 ? -8.75 -0.998 26.5 1 97.5 498 HIS A O 1
ATOM 3938 N N . ILE A 1 499 ? -6.863 -1.252 25.344 1 98.5 499 ILE A N 1
ATOM 3939 C CA . ILE A 1 499 ? -7.523 -0.81 24.125 1 98.5 499 ILE A CA 1
ATOM 3940 C C . ILE A 1 499 ? -7.324 -1.851 23.031 1 98.5 499 ILE A C 1
ATOM 3942 O O . ILE A 1 499 ? -6.191 -2.246 22.734 1 98.5 499 ILE A O 1
ATOM 3946 N N . LEU A 1 500 ? -8.438 -2.291 22.406 1 98.19 500 LEU A N 1
ATOM 3947 C CA . LEU A 1 500 ? -8.398 -3.199 21.266 1 98.19 500 LEU A CA 1
ATOM 3948 C C . LEU A 1 500 ? -9.273 -2.682 20.125 1 98.19 500 LEU A C 1
ATOM 3950 O O . LEU A 1 500 ? -10.461 -2.416 20.328 1 98.19 500 LEU A O 1
ATOM 3954 N N . ASP A 1 501 ? -8.656 -2.479 19.016 1 98.62 501 ASP A N 1
ATOM 3955 C CA . ASP A 1 501 ? -9.383 -2.014 17.844 1 98.62 501 ASP A CA 1
ATOM 3956 C C . ASP A 1 501 ? -9.422 -3.086 16.766 1 98.62 501 ASP A C 1
ATOM 3958 O O . ASP A 1 501 ? -8.383 -3.451 16.203 1 98.62 501 ASP A O 1
ATOM 3962 N N . LEU A 1 502 ? -10.633 -3.562 16.422 1 98.31 502 LEU A N 1
ATOM 3963 C CA . LEU A 1 502 ? -10.828 -4.574 15.398 1 98.31 502 LEU A CA 1
ATOM 3964 C C . LEU A 1 502 ? -11.812 -4.09 14.336 1 98.31 502 LEU A C 1
ATOM 3966 O O . LEU A 1 502 ? -12.547 -4.891 13.75 1 98.31 502 LEU A O 1
ATOM 3970 N N . HIS A 1 503 ? -11.805 -2.811 14.164 1 98.12 503 HIS A N 1
ATOM 3971 C CA . HIS A 1 503 ? -12.75 -2.295 13.18 1 98.12 503 HIS A CA 1
ATOM 3972 C C . HIS A 1 503 ? -12.43 -2.809 11.781 1 98.12 503 HIS A C 1
ATOM 3974 O O . HIS A 1 503 ? -11.273 -3.109 11.477 1 98.12 503 HIS A O 1
ATOM 3980 N N . SER A 1 504 ? -13.453 -3.035 10.945 1 96.38 504 SER A N 1
ATOM 3981 C CA . SER A 1 504 ? -13.289 -3.367 9.531 1 96.38 504 SER A CA 1
ATOM 3982 C C . SER A 1 504 ? -12.391 -4.586 9.352 1 96.38 504 SER A C 1
ATOM 3984 O O . SER A 1 504 ? -11.438 -4.551 8.562 1 96.38 504 SER A O 1
ATOM 3986 N N . SER A 1 505 ? -12.633 -5.707 10.125 1 96.56 505 SER A N 1
ATOM 3987 C CA . SER A 1 505 ? -11.781 -6.891 10.109 1 96.56 505 SER A CA 1
ATOM 3988 C C . SER A 1 505 ? -12.516 -8.094 9.516 1 96.56 505 SER A C 1
ATOM 3990 O O . SER A 1 505 ? -12 -9.211 9.531 1 96.56 505 SER A O 1
ATOM 3992 N N . SER A 1 506 ? -13.711 -7.844 9.062 1 94.81 506 SER A N 1
ATOM 3993 C CA . SER A 1 506 ? -14.508 -8.906 8.469 1 94.81 506 SER A CA 1
ATOM 3994 C C . SER A 1 506 ? -14.734 -10.047 9.461 1 94.81 506 SER A C 1
ATOM 3996 O O . SER A 1 506 ? -14.562 -11.219 9.125 1 94.81 506 SER A O 1
ATOM 3998 N N . LEU A 1 507 ? -15.117 -9.75 10.656 1 95.69 507 LEU A N 1
ATOM 3999 C CA . LEU A 1 507 ? -15.258 -10.727 11.734 1 95.69 507 LEU A CA 1
ATOM 4000 C C . LEU A 1 507 ? -16.453 -11.648 11.469 1 95.69 507 LEU A C 1
ATOM 4002 O O . LEU A 1 507 ? -16.469 -12.789 11.945 1 95.69 507 LEU A O 1
ATOM 4006 N N . GLN A 1 508 ? -17.438 -11.133 10.719 1 92.62 508 GLN A N 1
ATOM 4007 C CA . GLN A 1 508 ? -18.641 -11.922 10.422 1 92.62 508 GLN A CA 1
ATOM 4008 C C . GLN A 1 508 ? -18.266 -13.242 9.742 1 92.62 508 GLN A C 1
ATOM 4010 O O . GLN A 1 508 ? -18.875 -14.273 10.016 1 92.62 508 GLN A O 1
ATOM 4015 N N . SER A 1 509 ? -17.25 -13.172 8.875 1 90.06 509 SER A N 1
ATOM 4016 C CA . SER A 1 509 ? -16.844 -14.352 8.117 1 90.06 509 SER A CA 1
ATOM 4017 C C . SER A 1 509 ? -16.375 -15.469 9.039 1 90.06 509 SER A C 1
ATOM 4019 O O . SER A 1 509 ? -16.688 -16.641 8.82 1 90.06 509 SER A O 1
ATOM 4021 N N . VAL A 1 510 ? -15.727 -15.18 10.039 1 92.81 510 VAL A N 1
ATOM 4022 C CA . VAL A 1 510 ? -15.156 -16.156 10.969 1 92.81 510 VAL A CA 1
ATOM 4023 C C . VAL A 1 510 ? -16.203 -16.562 12 1 92.81 510 VAL A C 1
ATOM 4025 O O . VAL A 1 510 ? -16.359 -17.75 12.305 1 92.81 510 VAL A O 1
ATOM 4028 N N . TRP A 1 511 ? -17 -15.664 12.516 1 92.44 511 TRP A N 1
ATOM 4029 C CA . TRP A 1 511 ? -17.984 -15.93 13.555 1 92.44 511 TRP A CA 1
ATOM 4030 C C . TRP A 1 511 ? -19.156 -16.75 13.016 1 92.44 511 TRP A C 1
ATOM 4032 O O . TRP A 1 511 ? -19.734 -17.562 13.734 1 92.44 511 TRP A O 1
ATOM 4042 N N . SER A 1 512 ? -19.469 -16.547 11.766 1 88.69 512 SER A N 1
ATOM 4043 C CA . SER A 1 512 ? -20.531 -17.328 11.156 1 88.69 512 SER A CA 1
ATOM 4044 C C . SER A 1 512 ? -20.156 -18.812 11.078 1 88.69 512 SER A C 1
ATOM 4046 O O . SER A 1 512 ? -21.031 -19.672 11 1 88.69 512 SER A O 1
ATOM 4048 N N . GLN A 1 513 ? -18.859 -19.047 11.133 1 90.88 513 GLN A N 1
ATOM 4049 C CA . GLN A 1 513 ? -18.375 -20.422 11.102 1 90.88 513 GLN A CA 1
ATOM 4050 C C . GLN A 1 513 ? -18.203 -20.984 12.516 1 90.88 513 GLN A C 1
ATOM 4052 O O . GLN A 1 513 ? -17.766 -22.125 12.695 1 90.88 513 GLN A O 1
ATOM 4057 N N . GLY A 1 514 ? -18.531 -20.172 13.469 1 90.94 514 GLY A N 1
ATOM 4058 C CA . GLY A 1 514 ? -18.453 -20.594 14.859 1 90.94 514 GLY A CA 1
ATOM 4059 C C . GLY A 1 514 ? -17.031 -20.641 15.383 1 90.94 514 GLY A C 1
ATOM 4060 O O . GLY A 1 514 ? -16.719 -21.391 16.297 1 90.94 514 GLY A O 1
ATOM 4061 N N . ARG A 1 515 ? -16.203 -19.859 14.727 1 90.69 515 ARG A N 1
ATOM 4062 C CA . ARG A 1 515 ? -14.789 -19.891 15.109 1 90.69 515 ARG A CA 1
ATOM 4063 C C . ARG A 1 515 ? -14.398 -18.656 15.906 1 90.69 515 ARG A C 1
ATOM 4065 O O . ARG A 1 515 ? -15.047 -17.609 15.797 1 90.69 515 ARG A O 1
ATOM 4072 N N . CYS A 1 516 ? -13.43 -18.703 16.812 1 90.31 516 CYS A N 1
ATOM 4073 C CA . CYS A 1 516 ? -12.766 -17.641 17.562 1 90.31 516 CYS A CA 1
ATOM 4074 C C . CYS A 1 516 ? -13.742 -16.938 18.5 1 90.31 516 CYS A C 1
ATOM 4076 O O . CYS A 1 516 ? -13.656 -15.734 18.688 1 90.31 516 CYS A O 1
ATOM 4078 N N . PHE A 1 517 ? -14.625 -17.719 19.125 1 91.25 517 PHE A N 1
ATOM 4079 C CA . PHE A 1 517 ? -15.57 -17.172 20.078 1 91.25 517 PHE A CA 1
ATOM 4080 C C . PHE A 1 517 ? -14.875 -16.859 21.406 1 91.25 517 PHE A C 1
ATOM 4082 O O . PHE A 1 517 ? -15.414 -16.109 22.234 1 91.25 517 PHE A O 1
ATOM 4089 N N . SER A 1 518 ? -13.664 -17.422 21.531 1 89.38 518 SER A N 1
ATOM 4090 C CA . SER A 1 518 ? -12.945 -17.25 22.797 1 89.38 518 SER A CA 1
ATOM 4091 C C . SER A 1 518 ? -11.969 -16.078 22.719 1 89.38 518 SER A C 1
ATOM 4093 O O . SER A 1 518 ? -11.148 -15.883 23.609 1 89.38 518 SER A O 1
ATOM 4095 N N . LEU A 1 519 ? -12.07 -15.297 21.688 1 89.56 519 LEU A N 1
ATOM 4096 C CA . LEU A 1 519 ? -11.117 -14.227 21.422 1 89.56 519 LEU A CA 1
ATOM 4097 C C . LEU A 1 519 ? -11.031 -13.273 22.609 1 89.56 519 LEU A C 1
ATOM 4099 O O . LEU A 1 519 ? -9.945 -12.812 22.969 1 89.56 519 LEU A O 1
ATOM 4103 N N . PHE A 1 520 ? -12.211 -12.992 23.297 1 93 520 PHE A N 1
ATOM 4104 C CA . PHE A 1 520 ? -12.25 -11.953 24.312 1 93 520 PHE A CA 1
ATOM 4105 C C . PHE A 1 520 ? -12.25 -12.57 25.703 1 93 520 PHE A C 1
ATOM 4107 O O . PHE A 1 520 ? -12.391 -11.867 26.703 1 93 520 PHE A O 1
ATOM 4114 N N . ASP A 1 521 ? -12.086 -13.836 25.891 1 90.31 521 ASP A N 1
ATOM 4115 C CA . ASP A 1 521 ? -12.273 -14.555 27.141 1 90.31 521 ASP A CA 1
ATOM 4116 C C . ASP A 1 521 ? -11.289 -14.078 28.203 1 90.31 521 ASP A C 1
ATOM 4118 O O . ASP A 1 521 ? -11.633 -14.008 29.391 1 90.31 521 ASP A O 1
ATOM 4122 N N . ASN A 1 522 ? -10.117 -13.68 27.828 1 88 522 ASN A N 1
ATOM 4123 C CA . ASN A 1 522 ? -9.102 -13.305 28.812 1 88 522 ASN A CA 1
ATOM 4124 C C . ASN A 1 522 ? -8.789 -11.812 28.734 1 88 522 ASN A C 1
ATOM 4126 O O . ASN A 1 522 ? -7.688 -11.391 29.094 1 88 522 ASN A O 1
ATOM 4130 N N . LEU A 1 523 ? -9.781 -11.055 28.312 1 93.5 523 LEU A N 1
ATOM 4131 C CA . LEU A 1 523 ? -9.562 -9.625 28.172 1 93.5 523 LEU A CA 1
ATOM 4132 C C . LEU A 1 523 ? -10.359 -8.844 29.203 1 93.5 523 LEU A C 1
ATOM 4134 O O . LEU A 1 523 ? -11.055 -7.879 28.875 1 93.5 523 LEU A O 1
ATOM 4138 N N . GLY A 1 524 ? -10.117 -9.25 30.406 1 94.44 524 GLY A N 1
ATOM 4139 C CA . GLY A 1 524 ? -10.922 -8.719 31.5 1 94.44 524 GLY A CA 1
ATOM 4140 C C . GLY A 1 524 ? -10.578 -7.277 31.844 1 94.44 524 GLY A C 1
ATOM 4141 O O . GLY A 1 524 ? -11.336 -6.598 32.531 1 94.44 524 GLY A O 1
ATOM 4142 N N . HIS A 1 525 ? -9.477 -6.707 31.328 1 95.62 525 HIS A N 1
ATOM 4143 C CA . HIS A 1 525 ? -9.055 -5.359 31.703 1 95.62 525 HIS A CA 1
ATOM 4144 C C . HIS A 1 525 ? -9.188 -4.395 30.531 1 95.62 525 HIS A C 1
ATOM 4146 O O . HIS A 1 525 ? -8.789 -3.234 30.625 1 95.62 525 HIS A O 1
ATOM 4152 N N . VAL A 1 526 ? -9.789 -4.848 29.422 1 97 526 VAL A N 1
ATOM 4153 C CA . VAL A 1 526 ? -10.008 -3.992 28.266 1 97 526 VAL A CA 1
ATOM 4154 C C . VAL A 1 526 ? -11.062 -2.934 28.594 1 97 526 VAL A C 1
ATOM 4156 O O . VAL A 1 526 ? -12.117 -3.25 29.141 1 97 526 VAL A O 1
ATOM 4159 N N . LEU A 1 527 ? -10.734 -1.708 28.312 1 98.25 527 LEU A N 1
ATOM 4160 C CA . LEU A 1 527 ? -11.633 -0.594 28.609 1 98.25 527 LEU A CA 1
ATOM 4161 C C . LEU A 1 527 ? -12.375 -0.148 27.344 1 98.25 527 LEU A C 1
ATOM 4163 O O . LEU A 1 527 ? -13.508 0.337 27.438 1 98.25 527 LEU A O 1
ATOM 4167 N N . SER A 1 528 ? -11.727 -0.232 26.25 1 98.5 528 SER A N 1
ATOM 4168 C CA . SER A 1 528 ? -12.312 0.217 24.984 1 98.5 528 SER A CA 1
ATOM 4169 C C . SER A 1 528 ? -12.164 -0.836 23.891 1 98.5 528 SER A C 1
ATOM 4171 O O . SER A 1 528 ? -11.055 -1.33 23.656 1 98.5 528 SER A O 1
ATOM 4173 N N . LEU A 1 529 ? -13.305 -1.186 23.25 1 98.44 529 LEU A N 1
ATOM 4174 C CA . LEU A 1 529 ? -13.328 -2.17 22.172 1 98.44 529 LEU A CA 1
ATOM 4175 C C . LEU A 1 529 ? -14.062 -1.627 20.953 1 98.44 529 LEU A C 1
ATOM 4177 O O . LEU A 1 529 ? -15.195 -1.148 21.062 1 98.44 529 LEU A O 1
ATOM 4181 N N . ASN A 1 530 ? -13.375 -1.643 19.844 1 98.75 530 ASN A N 1
ATOM 4182 C CA . ASN A 1 530 ? -13.977 -1.173 18.594 1 98.75 530 ASN A CA 1
ATOM 4183 C C . ASN A 1 530 ? -14.258 -2.326 17.641 1 98.75 530 ASN A C 1
ATOM 4185 O O . ASN A 1 530 ? -13.328 -2.961 17.141 1 98.75 530 ASN A O 1
ATOM 4189 N N . LEU A 1 531 ? -15.531 -2.594 17.359 1 98.31 531 LEU A N 1
ATOM 4190 C CA . LEU A 1 531 ? -15.953 -3.652 16.453 1 98.31 531 LEU A CA 1
ATOM 4191 C C . LEU A 1 531 ? -16.781 -3.08 15.305 1 98.31 531 LEU A C 1
ATOM 4193 O O . LEU A 1 531 ? -17.609 -3.779 14.727 1 98.31 531 LEU A O 1
ATOM 4197 N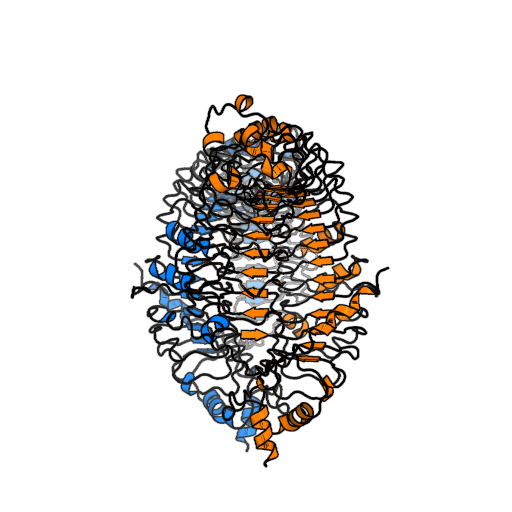 N . SER A 1 532 ? -16.484 -1.834 14.984 1 97.75 532 SER A N 1
ATOM 4198 C CA . SER A 1 532 ? -17.266 -1.177 13.945 1 97.75 532 SER A CA 1
ATOM 4199 C C . SER A 1 532 ? -16.891 -1.7 12.562 1 97.75 532 SER A C 1
ATOM 4201 O O . SER A 1 532 ? -15.805 -2.25 12.375 1 97.75 532 SER A O 1
ATOM 4203 N N . PHE A 1 533 ? -17.797 -1.707 11.555 1 94.31 533 PHE A N 1
ATOM 4204 C CA . PHE A 1 533 ? -17.578 -2.008 10.148 1 94.31 533 PHE A CA 1
ATOM 4205 C C . PHE A 1 533 ? -17.125 -3.449 9.961 1 94.31 533 PHE A C 1
ATOM 4207 O O . PHE A 1 533 ? -16.125 -3.713 9.273 1 94.31 533 PHE A O 1
ATOM 4214 N N . ASN A 1 534 ? -17.797 -4.418 10.617 1 95.94 534 ASN A N 1
ATOM 4215 C CA . ASN A 1 534 ? -17.453 -5.828 10.469 1 95.94 534 ASN A CA 1
ATOM 4216 C C . ASN A 1 534 ? -18.578 -6.609 9.789 1 95.94 534 ASN A C 1
ATOM 4218 O O . ASN A 1 534 ? -18.5 -7.836 9.672 1 95.94 534 ASN A O 1
ATOM 4222 N N . ASN A 1 535 ? -19.609 -5.867 9.391 1 90.69 535 ASN A N 1
ATOM 4223 C CA . ASN A 1 535 ? -20.766 -6.48 8.758 1 90.69 535 ASN A CA 1
ATOM 4224 C C . ASN A 1 535 ? -21.406 -7.543 9.648 1 90.69 535 ASN A C 1
ATOM 4226 O O . ASN A 1 535 ? -21.828 -8.594 9.164 1 90.69 535 ASN A O 1
ATOM 4230 N N . LEU A 1 536 ? -21.375 -7.301 10.953 1 94.56 536 LEU A N 1
ATOM 4231 C CA . LEU A 1 536 ? -21.922 -8.258 11.906 1 94.56 536 LEU A CA 1
ATOM 4232 C C . LEU A 1 536 ? -23.438 -8.336 11.781 1 94.56 536 LEU A C 1
ATOM 4234 O O . LEU A 1 536 ? -24.125 -7.312 11.82 1 94.56 536 LEU A O 1
ATOM 4238 N N . ARG A 1 537 ? -23.906 -9.523 11.617 1 88.69 537 ARG A N 1
ATOM 4239 C CA . ARG A 1 537 ? -25.344 -9.742 11.516 1 88.69 537 ARG A CA 1
ATOM 4240 C C . ARG A 1 537 ? -25.922 -10.172 12.859 1 88.69 537 ARG A C 1
ATOM 4242 O O . ARG A 1 537 ? -27.125 -9.984 13.109 1 88.69 537 ARG A O 1
ATOM 4249 N N . PHE A 1 538 ? -25.109 -10.758 13.617 1 88.88 538 PHE A N 1
ATOM 4250 C CA . PHE A 1 538 ? -25.484 -11.219 14.945 1 88.88 538 PHE A CA 1
ATOM 4251 C C . PHE A 1 538 ? -24.281 -11.219 15.883 1 88.88 538 PHE A C 1
ATOM 4253 O O . PHE A 1 538 ? -23.141 -11.109 15.43 1 88.88 538 PHE A O 1
ATOM 4260 N N . LEU A 1 539 ? -24.578 -11.258 17.125 1 93.75 539 LEU A N 1
ATOM 4261 C CA . LEU A 1 539 ? -23.547 -11.438 18.141 1 93.75 539 LEU A CA 1
ATOM 4262 C C . LEU A 1 539 ? -23.656 -12.828 18.781 1 93.75 539 LEU A C 1
ATOM 4264 O O . LEU A 1 539 ? -24.703 -13.195 19.312 1 93.75 539 LEU A O 1
ATOM 4268 N N . PRO A 1 540 ? -22.578 -13.555 18.625 1 92.31 540 PRO A N 1
ATOM 4269 C CA . PRO A 1 540 ? -22.641 -14.875 19.281 1 92.31 540 PRO A CA 1
ATOM 4270 C C . PRO A 1 540 ? -22.938 -14.781 20.766 1 92.31 540 PRO A C 1
ATOM 4272 O O . PRO A 1 540 ? -22.469 -13.852 21.438 1 92.31 540 PRO A O 1
ATOM 4275 N N . GLN A 1 541 ? -23.625 -15.828 21.281 1 90.56 541 GLN A N 1
ATOM 4276 C CA . GLN A 1 541 ? -23.984 -15.844 22.703 1 90.56 541 GLN A CA 1
ATOM 4277 C C . GLN A 1 541 ? -22.734 -15.898 23.578 1 90.56 541 GLN A C 1
ATOM 4279 O O . GLN A 1 541 ? -21.844 -16.719 23.359 1 90.56 541 GLN A O 1
ATOM 4284 N N . GLY A 1 542 ? -22.625 -15.016 24.422 1 92.56 542 GLY A N 1
ATOM 4285 C CA . GLY A 1 542 ? -21.547 -15 25.391 1 92.56 542 GLY A CA 1
ATOM 4286 C C . GLY A 1 542 ? -20.25 -14.461 24.828 1 92.56 542 GLY A C 1
ATOM 4287 O O . GLY A 1 542 ? -19.188 -14.641 25.438 1 92.56 542 GLY A O 1
ATOM 4288 N N . ILE A 1 543 ? -20.266 -13.852 23.719 1 94.75 543 ILE A N 1
ATOM 4289 C CA . ILE A 1 543 ? -19.062 -13.414 23.047 1 94.75 543 ILE A CA 1
ATOM 4290 C C . ILE A 1 543 ? -18.297 -12.43 23.922 1 94.75 543 ILE A C 1
ATOM 4292 O O . ILE A 1 543 ? -17.062 -12.367 23.891 1 94.75 543 ILE A O 1
ATOM 4296 N N . PHE A 1 544 ? -19.016 -11.703 24.859 1 96.69 544 PHE A N 1
ATOM 4297 C CA . PHE A 1 544 ? -18.391 -10.641 25.641 1 96.69 544 PHE A CA 1
ATOM 4298 C C . PHE A 1 544 ? -18.219 -11.07 27.094 1 96.69 544 PHE A C 1
ATOM 4300 O O . PHE A 1 544 ? -18 -10.234 27.969 1 96.69 544 PHE A O 1
ATOM 4307 N N . LYS A 1 545 ? -18.297 -12.297 27.375 1 93.62 545 LYS A N 1
ATOM 4308 C CA . LYS A 1 545 ? -18.266 -12.805 28.75 1 93.62 545 LYS A CA 1
ATOM 4309 C C . LYS A 1 545 ? -16.938 -12.484 29.422 1 93.62 545 LYS A C 1
ATOM 4311 O O . LYS A 1 545 ? -16.891 -12.297 30.641 1 93.62 545 LYS A O 1
ATOM 4316 N N . GLY A 1 546 ? -15.867 -12.438 28.641 1 93.06 546 GLY A N 1
ATOM 4317 C CA . GLY A 1 546 ? -14.547 -12.195 29.203 1 93.06 546 GLY A CA 1
ATOM 4318 C C . GLY A 1 546 ? -14.258 -10.719 29.438 1 93.06 546 GLY A C 1
ATOM 4319 O O . GLY A 1 546 ? -13.25 -10.375 30.062 1 93.06 546 GLY A O 1
ATOM 4320 N N . LEU A 1 547 ? -15.141 -9.82 29.016 1 95.62 547 LEU A N 1
ATOM 4321 C CA . LEU A 1 547 ? -14.93 -8.375 29.109 1 95.62 547 LEU A CA 1
ATOM 4322 C C . LEU A 1 547 ? -15.578 -7.82 30.375 1 95.62 547 LEU A C 1
ATOM 4324 O O . LEU A 1 547 ? -16.625 -7.168 30.312 1 95.62 547 LEU A O 1
ATOM 4328 N N . SER A 1 548 ? -14.82 -7.844 31.453 1 94.88 548 SER A N 1
ATOM 4329 C CA . SER A 1 548 ? -15.391 -7.508 32.75 1 94.88 548 SER A CA 1
ATOM 4330 C C . SER A 1 548 ? -15.219 -6.023 33.062 1 94.88 548 SER A C 1
ATOM 4332 O O . SER A 1 548 ? -15.898 -5.484 33.938 1 94.88 548 SER A O 1
ATOM 4334 N N . SER A 1 549 ? -14.406 -5.34 32.312 1 96.56 549 SER A N 1
ATOM 4335 C CA . SER A 1 549 ? -14.102 -3.963 32.656 1 96.56 549 SER A CA 1
ATOM 4336 C C . SER A 1 549 ? -14.391 -3.004 31.516 1 96.56 549 SER A C 1
ATOM 4338 O O . SER A 1 549 ? -14.102 -1.81 31.609 1 96.56 549 SER A O 1
ATOM 4340 N N . VAL A 1 550 ? -14.961 -3.441 30.453 1 97.62 550 VAL A N 1
ATOM 4341 C CA . VAL A 1 550 ? -15.125 -2.641 29.25 1 97.62 550 VAL A CA 1
ATOM 4342 C C . VAL A 1 550 ? -16.078 -1.477 29.516 1 97.62 550 VAL A C 1
ATOM 4344 O O . VAL A 1 550 ? -17.156 -1.668 30.078 1 97.62 550 VAL A O 1
ATOM 4347 N N . LEU A 1 551 ? -15.648 -0.314 29.172 1 98.19 551 LEU A N 1
ATOM 4348 C CA . LEU A 1 551 ? -16.438 0.892 29.391 1 98.19 551 LEU A CA 1
ATOM 4349 C C . LEU A 1 551 ? -17.047 1.395 28.094 1 98.19 551 LEU A C 1
ATOM 4351 O O . LEU A 1 551 ? -18.141 1.969 28.094 1 98.19 551 LEU A O 1
ATOM 4355 N N . GLU A 1 552 ? -16.328 1.21 27.031 1 98.44 552 GLU A N 1
ATOM 4356 C CA . GLU A 1 552 ? -16.766 1.701 25.734 1 98.44 552 GLU A CA 1
ATOM 4357 C C . GLU A 1 552 ? -16.734 0.594 24.688 1 98.44 552 GLU A C 1
ATOM 4359 O O . GLU A 1 552 ? -15.727 -0.099 24.531 1 98.44 552 GLU A O 1
ATOM 4364 N N . LEU A 1 553 ? -17.844 0.46 23.969 1 98.38 553 LEU A N 1
ATOM 4365 C CA . LEU A 1 553 ? -17.969 -0.524 22.891 1 98.38 553 LEU A CA 1
ATOM 4366 C C . LEU A 1 553 ? -18.562 0.109 21.641 1 98.38 553 LEU A C 1
ATOM 4368 O O . LEU A 1 553 ? -19.609 0.744 21.688 1 98.38 553 LEU A O 1
ATOM 4372 N N . ASP A 1 554 ? -17.844 0 20.547 1 98.69 554 ASP A N 1
ATOM 4373 C CA . ASP A 1 554 ? -18.344 0.531 19.266 1 98.69 554 ASP A CA 1
ATOM 4374 C C . ASP A 1 554 ? -18.812 -0.592 18.359 1 98.69 554 ASP A C 1
ATOM 4376 O O . ASP A 1 554 ? -18 -1.375 17.859 1 98.69 554 ASP A O 1
ATOM 4380 N N . LEU A 1 555 ? -20.078 -0.695 18.141 1 98.06 555 LEU A N 1
ATOM 4381 C CA . LEU A 1 555 ? -20.703 -1.666 17.234 1 98.06 555 LEU A CA 1
ATOM 4382 C C . LEU A 1 555 ? -21.359 -0.969 16.062 1 98.06 555 LEU A C 1
ATOM 4384 O O . LEU A 1 555 ? -22.297 -1.508 15.453 1 98.06 555 LEU A O 1
ATOM 4388 N N . SER A 1 556 ? -20.828 0.252 15.797 1 96.94 556 SER A N 1
ATOM 4389 C CA . SER A 1 556 ? -21.453 1.041 14.742 1 96.94 556 SER A CA 1
ATOM 4390 C C . SER A 1 556 ? -21.141 0.464 13.367 1 96.94 556 SER A C 1
ATOM 4392 O O . SER A 1 556 ? -20.156 -0.249 13.195 1 96.94 556 SER A O 1
ATOM 4394 N N . SER A 1 557 ? -22.016 0.708 12.359 1 93.56 557 SER A N 1
ATOM 4395 C CA . SER A 1 557 ? -21.844 0.392 10.945 1 93.56 557 SER A CA 1
ATOM 4396 C C . SER A 1 557 ? -21.688 -1.111 10.734 1 93.56 557 SER A C 1
ATOM 4398 O O . SER A 1 557 ? -20.75 -1.563 10.078 1 93.56 557 SER A O 1
ATOM 4400 N N . ASN A 1 558 ? -22.531 -1.814 11.438 1 94.62 558 ASN A N 1
ATOM 4401 C CA . ASN A 1 558 ? -22.734 -3.242 11.211 1 94.62 558 ASN A CA 1
ATOM 4402 C C . ASN A 1 558 ? -24.125 -3.535 10.664 1 94.62 558 ASN A C 1
ATOM 4404 O O . ASN A 1 558 ? -24.781 -2.654 10.094 1 94.62 558 ASN A O 1
ATOM 4408 N N . ALA A 1 559 ? -24.531 -4.793 10.641 1 90.62 559 ALA A N 1
ATOM 4409 C CA . ALA A 1 559 ? -25.844 -5.18 10.117 1 90.62 559 ALA A CA 1
ATOM 4410 C C . ALA A 1 559 ? -26.672 -5.887 11.188 1 90.62 559 ALA A C 1
ATOM 4412 O O . ALA A 1 559 ? -27.375 -6.863 10.898 1 90.62 559 ALA A O 1
ATOM 4413 N N . LEU A 1 560 ? -26.516 -5.379 12.438 1 91.62 560 LEU A N 1
ATOM 4414 C CA . LEU A 1 560 ? -27.25 -5.984 13.539 1 91.62 560 LEU A CA 1
ATOM 4415 C C . LEU A 1 560 ? -28.734 -5.672 13.445 1 91.62 560 LEU A C 1
ATOM 4417 O O . LEU A 1 560 ? -29.125 -4.531 13.172 1 91.62 560 LEU A O 1
ATOM 4421 N N . THR A 1 561 ? -29.547 -6.672 13.609 1 86.12 561 THR A N 1
ATOM 4422 C CA . THR A 1 561 ? -31 -6.477 13.523 1 86.12 561 THR A CA 1
ATOM 4423 C C . THR A 1 561 ? -31.641 -6.637 14.891 1 86.12 561 THR A C 1
ATOM 4425 O O . THR A 1 561 ? -32.719 -6.086 15.141 1 86.12 561 THR A O 1
ATOM 4428 N N . TYR A 1 562 ? -31.016 -7.434 15.766 1 84.5 562 TYR A N 1
ATOM 4429 C CA . TYR A 1 562 ? -31.531 -7.707 17.109 1 84.5 562 TYR A CA 1
ATOM 4430 C C . TYR A 1 562 ? -30.406 -7.754 18.125 1 84.5 562 TYR A C 1
ATOM 4432 O O . TYR A 1 562 ? -29.297 -8.18 17.812 1 84.5 562 TYR A O 1
ATOM 4440 N N . LEU A 1 563 ? -30.719 -7.234 19.266 1 89.12 563 LEU A N 1
ATOM 4441 C CA . LEU A 1 563 ? -29.797 -7.312 20.391 1 89.12 563 LEU A CA 1
ATOM 4442 C C . LEU A 1 563 ? -30.438 -8.008 21.578 1 89.12 563 LEU A C 1
ATOM 4444 O O . LEU A 1 563 ? -31.422 -7.512 22.125 1 89.12 563 LEU A O 1
ATOM 4448 N N . GLN A 1 564 ? -29.859 -9.055 21.969 1 87.31 564 GLN A N 1
ATOM 4449 C CA . GLN A 1 564 ? -30.359 -9.742 23.156 1 87.31 564 GLN A CA 1
ATOM 4450 C C . GLN A 1 564 ? -30.109 -8.922 24.422 1 87.31 564 GLN A C 1
ATOM 4452 O O . GLN A 1 564 ? -29.078 -8.273 24.547 1 87.31 564 GLN A O 1
ATOM 4457 N N . PRO A 1 565 ? -31.031 -8.898 25.328 1 88.88 565 PRO A N 1
ATOM 4458 C CA . PRO A 1 565 ? -30.922 -8.055 26.516 1 88.88 565 PRO A CA 1
ATOM 4459 C C . PRO A 1 565 ? -29.672 -8.344 27.344 1 88.88 565 PRO A C 1
ATOM 4461 O O . PRO A 1 565 ? -29.062 -7.422 27.891 1 88.88 565 PRO A O 1
ATOM 4464 N N . ASP A 1 566 ? -29.125 -9.555 27.422 1 89.81 566 ASP A N 1
ATOM 4465 C CA . ASP A 1 566 ? -28.016 -9.875 28.312 1 89.81 566 ASP A CA 1
ATOM 4466 C C . ASP A 1 566 ? -26.734 -10.109 27.531 1 89.81 566 ASP A C 1
ATOM 4468 O O . ASP A 1 566 ? -25.766 -10.672 28.062 1 89.81 566 ASP A O 1
ATOM 4472 N N . ILE A 1 567 ? -26.703 -9.586 26.344 1 92.12 567 ILE A N 1
ATOM 4473 C CA . ILE A 1 567 ? -25.547 -9.891 25.484 1 92.12 567 ILE A CA 1
ATOM 4474 C C . ILE A 1 567 ? -24.406 -8.93 25.812 1 92.12 567 ILE A C 1
ATOM 4476 O O . ILE A 1 567 ? -23.234 -9.273 25.641 1 92.12 567 ILE A O 1
ATOM 4480 N N . LEU A 1 568 ? -24.703 -7.699 26.297 1 95.75 568 LEU A N 1
ATOM 4481 C CA . LEU A 1 568 ? -23.703 -6.668 26.531 1 95.75 568 LEU A CA 1
ATOM 4482 C C . LEU A 1 568 ? -23.062 -6.852 27.906 1 95.75 568 LEU A C 1
ATOM 4484 O O . LEU A 1 568 ? -23.703 -7.316 28.844 1 95.75 568 LEU 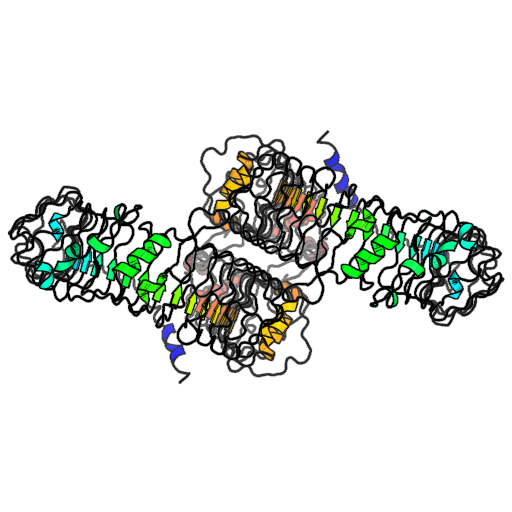A O 1
ATOM 4488 N N . PRO A 1 569 ? -21.797 -6.496 28.016 1 95.75 569 PRO A N 1
ATOM 4489 C CA . PRO A 1 569 ? -21.125 -6.586 29.312 1 95.75 569 PRO A CA 1
ATOM 4490 C C . PRO A 1 569 ? -21.75 -5.668 30.359 1 95.75 569 PRO A C 1
ATOM 4492 O O . PRO A 1 569 ? -22.172 -4.559 30.047 1 95.75 569 PRO A O 1
ATOM 4495 N N . LYS A 1 570 ? -21.656 -6.047 31.609 1 94.81 570 LYS A N 1
ATOM 4496 C CA . LYS A 1 570 ? -22.281 -5.309 32.719 1 94.81 570 LYS A CA 1
ATOM 4497 C C . LYS A 1 570 ? -21.516 -4.02 33 1 94.81 570 LYS A C 1
ATOM 4499 O O . LYS A 1 570 ? -22.109 -3.057 33.5 1 94.81 570 LYS A O 1
ATOM 4504 N N . SER A 1 571 ? -20.281 -4.008 32.719 1 96.62 571 SER A N 1
ATOM 4505 C CA . SER A 1 571 ? -19.453 -2.844 33 1 96.62 571 SER A CA 1
ATOM 4506 C C . SER A 1 571 ? -19.656 -1.75 31.953 1 96.62 571 SER A C 1
ATOM 4508 O O . SER A 1 571 ? -19.234 -0.61 32.156 1 96.62 571 SER A O 1
ATOM 4510 N N . LEU A 1 572 ? -20.312 -2.039 30.844 1 97.25 572 LEU A N 1
ATOM 4511 C CA . LEU A 1 572 ? -20.391 -1.161 29.672 1 97.25 572 LEU A CA 1
ATOM 4512 C C . LEU A 1 572 ? -21.141 0.121 30.016 1 97.25 572 LEU A C 1
ATOM 4514 O O . LEU A 1 572 ? -22.219 0.075 30.609 1 97.25 572 LEU A O 1
ATOM 4518 N N . LYS A 1 573 ? -20.609 1.288 29.625 1 97.69 573 LYS A N 1
ATOM 4519 C CA . LYS A 1 573 ? -21.234 2.578 29.906 1 97.69 573 LYS A CA 1
ATOM 4520 C C . LYS A 1 573 ? -21.594 3.309 28.609 1 97.69 573 LYS A C 1
ATOM 4522 O O . LYS A 1 573 ? -22.656 3.932 28.516 1 97.69 573 LYS A O 1
ATOM 4527 N N . ILE A 1 574 ? -20.703 3.199 27.672 1 98.38 574 ILE A N 1
ATOM 4528 C CA . ILE A 1 574 ? -20.906 3.898 26.406 1 98.38 574 ILE A CA 1
ATOM 4529 C C . ILE A 1 574 ? -21.016 2.885 25.266 1 98.38 574 ILE A C 1
ATOM 4531 O O . ILE A 1 574 ? -20.109 2.084 25.047 1 98.38 574 ILE A O 1
ATOM 4535 N N . LEU A 1 575 ? -22.141 2.934 24.5 1 97.94 575 LEU A N 1
ATOM 4536 C CA . LEU A 1 575 ? -22.375 2.008 23.406 1 97.94 575 LEU A CA 1
ATOM 4537 C C . LEU A 1 575 ? -22.734 2.762 22.125 1 97.94 575 LEU A C 1
ATOM 4539 O O . LEU A 1 575 ? -23.625 3.611 22.141 1 97.94 575 LEU A O 1
ATOM 4543 N N . ASN A 1 576 ? -21.984 2.543 21.094 1 98.38 576 ASN A N 1
ATOM 4544 C CA . ASN A 1 576 ? -22.312 3.096 19.781 1 98.38 576 ASN A CA 1
ATOM 4545 C C . ASN A 1 576 ? -22.938 2.043 18.859 1 98.38 576 ASN A C 1
ATOM 4547 O O . ASN A 1 576 ? -22.25 1.108 18.438 1 98.38 576 ASN A O 1
ATOM 4551 N N . LEU A 1 577 ? -24.219 2.186 18.531 1 97.06 577 LEU A N 1
ATOM 4552 C CA . LEU A 1 577 ? -24.938 1.267 17.656 1 97.06 577 LEU A CA 1
ATOM 4553 C C . LEU A 1 577 ? -25.422 1.975 16.391 1 97.06 577 LEU A C 1
ATOM 4555 O O . LEU A 1 577 ? -26.328 1.5 15.719 1 97.06 577 LEU A O 1
ATOM 4559 N N . SER A 1 578 ? -24.734 3.104 16.125 1 95.31 578 SER A N 1
ATOM 4560 C CA . SER A 1 578 ? -25.188 3.891 14.977 1 95.31 578 SER A CA 1
ATOM 4561 C C . SER A 1 578 ? -25.031 3.109 13.68 1 95.31 578 SER A C 1
ATOM 4563 O O . SER A 1 578 ? -24.172 2.234 13.57 1 95.31 578 SER A O 1
ATOM 4565 N N . ASN A 1 579 ? -25.906 3.338 12.711 1 90.81 579 ASN A N 1
ATOM 4566 C CA . ASN A 1 579 ? -25.859 2.799 11.359 1 90.81 579 ASN A CA 1
ATOM 4567 C C . ASN A 1 579 ? -25.984 1.277 11.352 1 90.81 579 ASN A C 1
ATOM 4569 O O . ASN A 1 579 ? -25.141 0.589 10.773 1 90.81 579 ASN A O 1
ATOM 4573 N N . ASN A 1 580 ? -26.938 0.799 12.172 1 92.81 580 ASN A N 1
ATOM 4574 C CA . ASN A 1 580 ? -27.344 -0.6 12.164 1 92.81 580 ASN A CA 1
ATOM 4575 C C . ASN A 1 580 ? -28.781 -0.761 11.664 1 92.81 580 ASN A C 1
ATOM 4577 O O . ASN A 1 580 ? -29.312 0.135 11.008 1 92.81 580 ASN A O 1
ATOM 4581 N N . PHE A 1 581 ? -29.266 -1.984 11.781 1 87.88 581 PHE A N 1
ATOM 4582 C CA . PHE A 1 581 ? -30.625 -2.285 11.312 1 87.88 581 PHE A CA 1
ATOM 4583 C C . PHE A 1 581 ? -31.5 -2.775 12.453 1 87.88 581 PHE A C 1
ATOM 4585 O O . PHE A 1 581 ? -32.25 -3.742 12.305 1 87.88 581 PHE A O 1
ATOM 4592 N N . ILE A 1 582 ? -31.344 -2.154 13.547 1 89.12 582 ILE A N 1
ATOM 4593 C CA . ILE A 1 582 ? -32.156 -2.531 14.711 1 89.12 582 ILE A CA 1
ATOM 4594 C C . ILE A 1 582 ? -33.562 -1.955 14.578 1 89.12 582 ILE A C 1
ATOM 4596 O O . ILE A 1 582 ? -33.75 -0.76 14.797 1 89.12 582 ILE A O 1
ATOM 4600 N N . ALA A 1 583 ? -34.469 -2.799 14.266 1 84.5 583 ALA A N 1
ATOM 4601 C CA . ALA A 1 583 ? -35.844 -2.381 13.93 1 84.5 583 ALA A CA 1
ATOM 4602 C C . ALA A 1 583 ? -36.625 -1.994 15.18 1 84.5 583 ALA A C 1
ATOM 4604 O O . ALA A 1 583 ? -37.344 -1 15.172 1 84.5 583 ALA A O 1
ATOM 4605 N N . SER A 1 584 ? -36.5 -2.74 16.188 1 87.94 584 SER A N 1
ATOM 4606 C CA . SER A 1 584 ? -37.188 -2.508 17.453 1 87.94 584 SER A CA 1
ATOM 4607 C C . SER A 1 584 ? -36.281 -2.846 18.625 1 87.94 584 SER A C 1
ATOM 4609 O O . SER A 1 584 ? -36.312 -3.963 19.156 1 87.94 584 SER A O 1
ATOM 4611 N N . PRO A 1 585 ? -35.531 -1.857 19.062 1 90.31 585 PRO A N 1
ATOM 4612 C CA . PRO A 1 585 ? -34.594 -2.119 20.156 1 90.31 585 PRO A CA 1
ATOM 4613 C C . PRO A 1 585 ? -35.281 -2.469 21.469 1 90.31 585 PRO A C 1
ATOM 4615 O O . PRO A 1 585 ? -36.344 -1.887 21.797 1 90.31 585 PRO A O 1
ATOM 4618 N N . ASP A 1 586 ? -34.781 -3.43 22.203 1 90.38 586 ASP A N 1
ATOM 4619 C CA . ASP A 1 586 ? -35.25 -3.783 23.547 1 90.38 586 ASP A CA 1
ATOM 4620 C C . ASP A 1 586 ? -34.562 -2.904 24.609 1 90.38 586 ASP A C 1
ATOM 4622 O O . ASP A 1 586 ? -33.375 -2.992 24.828 1 90.38 586 ASP A O 1
ATOM 4626 N N . PRO A 1 587 ? -35.344 -2.127 25.297 1 93.06 587 PRO A N 1
ATOM 4627 C CA . PRO A 1 587 ? -34.75 -1.216 26.281 1 93.06 587 PRO A CA 1
ATOM 4628 C C . PRO A 1 587 ? -34 -1.947 27.391 1 93.06 587 PRO A C 1
ATOM 4630 O O . PRO A 1 587 ? -33.125 -1.359 28.031 1 93.06 587 PRO A O 1
ATOM 4633 N N . ALA A 1 588 ? -34.281 -3.193 27.609 1 92.62 588 ALA A N 1
ATOM 4634 C CA . ALA A 1 588 ? -33.594 -3.969 28.656 1 92.62 588 ALA A CA 1
ATOM 4635 C C . ALA A 1 588 ? -32.094 -4.098 28.359 1 92.62 588 ALA A C 1
ATOM 4637 O O . ALA A 1 588 ? -31.297 -4.246 29.266 1 92.62 588 ALA A O 1
ATOM 4638 N N . ALA A 1 589 ? -31.781 -4.004 27.141 1 92.44 589 ALA A N 1
ATOM 4639 C CA . ALA A 1 589 ? -30.375 -4.129 26.719 1 92.44 589 ALA A CA 1
ATOM 4640 C C . ALA A 1 589 ? -29.594 -2.875 27.094 1 92.44 589 ALA A C 1
ATOM 4642 O O . ALA A 1 589 ? -28.359 -2.912 27.156 1 92.44 589 ALA A O 1
ATOM 4643 N N . PHE A 1 590 ? -30.281 -1.734 27.391 1 94.62 590 PHE A N 1
ATOM 4644 C CA . PHE A 1 590 ? -29.594 -0.451 27.531 1 94.62 590 PHE A CA 1
ATOM 4645 C C . PHE A 1 590 ? -29.672 0.032 28.984 1 94.62 590 PHE A C 1
ATOM 4647 O O . PHE A 1 590 ? -29.25 1.154 29.281 1 94.62 590 PHE A O 1
ATOM 4654 N N . ARG A 1 591 ? -30.156 -0.744 29.859 1 90 591 ARG A N 1
ATOM 4655 C CA . ARG A 1 591 ? -30.5 -0.327 31.219 1 90 591 ARG A CA 1
ATOM 4656 C C . ARG A 1 591 ? -29.25 0.153 31.969 1 90 591 ARG A C 1
ATOM 4658 O O . ARG A 1 591 ? -29.344 1.046 32.812 1 90 591 ARG A O 1
ATOM 4665 N N . LEU A 1 592 ? -28.094 -0.417 31.656 1 92.88 592 LEU A N 1
ATOM 4666 C CA . LEU A 1 592 ? -26.891 -0.122 32.406 1 92.88 592 LEU A CA 1
ATOM 4667 C C . LEU A 1 592 ? -26.047 0.939 31.719 1 92.88 592 LEU A C 1
ATOM 4669 O O . LEU A 1 592 ? -25 1.338 32.219 1 92.88 592 LEU A O 1
ATOM 4673 N N . LEU A 1 593 ? -26.5 1.483 30.625 1 96.19 593 LEU A N 1
ATOM 4674 C CA . LEU A 1 593 ? -25.703 2.4 29.812 1 96.19 593 LEU A CA 1
ATOM 4675 C C . LEU A 1 593 ? -25.844 3.834 30.312 1 96.19 593 LEU A C 1
ATOM 4677 O O . LEU A 1 593 ? -26.875 4.195 30.875 1 96.19 593 LEU A O 1
ATOM 4681 N N . THR A 1 594 ? -24.812 4.594 30.141 1 97.06 594 THR A N 1
ATOM 4682 C CA . THR A 1 594 ? -24.859 6.027 30.406 1 97.06 594 THR A CA 1
ATOM 4683 C C . THR A 1 594 ? -25.016 6.816 29.109 1 97.06 594 THR A C 1
ATOM 4685 O O . THR A 1 594 ? -25.609 7.898 29.109 1 97.06 594 THR A O 1
ATOM 4688 N N . ALA A 1 595 ? -24.422 6.285 28.094 1 97.75 595 ALA A N 1
ATOM 4689 C CA . ALA A 1 595 ? -24.516 6.938 26.781 1 97.75 595 ALA A CA 1
ATOM 4690 C C . ALA A 1 595 ? -24.766 5.918 25.688 1 97.75 595 ALA A C 1
ATOM 4692 O O . ALA A 1 595 ? -24.25 4.801 25.719 1 97.75 595 ALA A O 1
ATOM 4693 N N . LEU A 1 596 ? -25.609 6.355 24.703 1 97.12 596 LEU A N 1
ATOM 4694 C CA . LEU A 1 596 ? -26.016 5.457 23.625 1 97.12 596 LEU A CA 1
ATOM 4695 C C . LEU A 1 596 ? -26.188 6.219 22.312 1 97.12 596 LEU A C 1
ATOM 4697 O O . LEU A 1 596 ? -26.703 7.34 22.297 1 97.12 596 LEU A O 1
ATOM 4701 N N . ASP A 1 597 ? -25.672 5.68 21.219 1 97.25 597 ASP A N 1
ATOM 4702 C CA . ASP A 1 597 ? -25.875 6.254 19.891 1 97.25 597 ASP A CA 1
ATOM 4703 C C . ASP A 1 597 ? -26.688 5.309 19 1 97.25 597 ASP A C 1
ATOM 4705 O O . ASP A 1 597 ? -26.266 4.172 18.75 1 97.25 597 ASP A O 1
ATOM 4709 N N . LEU A 1 598 ? -27.812 5.715 18.469 1 95.38 598 LEU A N 1
ATOM 4710 C CA . LEU A 1 598 ? -28.688 4.902 17.625 1 95.38 598 LEU A CA 1
ATOM 4711 C C . LEU A 1 598 ? -28.922 5.574 16.281 1 95.38 598 LEU A C 1
ATOM 4713 O O . LEU A 1 598 ? -29.812 5.18 15.531 1 95.38 598 LEU A O 1
ATOM 4717 N N . GLN A 1 599 ? -28.078 6.523 16 1 92.75 599 GLN A N 1
ATOM 4718 C CA . GLN A 1 599 ? -28.25 7.305 14.781 1 92.75 599 GLN A CA 1
ATOM 4719 C C . GLN A 1 599 ? -28.25 6.406 13.547 1 92.75 599 GLN A C 1
ATOM 4721 O O . GLN A 1 599 ? -27.469 5.453 13.469 1 92.75 599 GLN A O 1
ATOM 4726 N N . MET A 1 600 ? -29.125 6.625 12.57 1 87.31 600 MET A N 1
ATOM 4727 C CA . MET A 1 600 ? -29.188 6.004 11.25 1 87.31 600 MET A CA 1
ATOM 4728 C C . MET A 1 600 ? -29.594 4.539 11.352 1 87.31 600 MET A C 1
ATOM 4730 O O . MET A 1 600 ? -29.25 3.732 10.484 1 87.31 600 MET A O 1
ATOM 4734 N N . ASN A 1 601 ? -30.172 4.164 12.484 1 91 601 ASN A N 1
ATOM 4735 C CA . ASN A 1 601 ? -30.797 2.846 12.523 1 91 601 ASN A CA 1
ATOM 4736 C C . ASN A 1 601 ? -32.094 2.814 11.711 1 91 601 ASN A C 1
ATOM 4738 O O . ASN A 1 601 ? -32.781 3.838 11.57 1 91 601 ASN A O 1
ATOM 4742 N N . ARG A 1 602 ? -32.5 1.689 11.219 1 85.94 602 ARG A N 1
ATOM 4743 C CA . ARG A 1 602 ? -33.656 1.532 10.375 1 85.94 602 ARG A CA 1
ATOM 4744 C C . ARG A 1 602 ? -34.844 0.958 11.172 1 85.94 602 ARG A C 1
ATOM 4746 O O . ARG A 1 602 ? -35.125 -0.232 11.062 1 85.94 602 ARG A O 1
ATOM 4753 N N . PHE A 1 603 ? -35.594 1.863 11.773 1 89.94 603 PHE A N 1
ATOM 4754 C CA . PHE A 1 603 ? -36.625 1.45 12.734 1 89.94 603 PHE A CA 1
ATOM 4755 C C . PHE A 1 603 ? -37.875 0.97 12.016 1 89.94 603 PHE A C 1
ATOM 4757 O O . PHE A 1 603 ? -38.219 1.478 10.945 1 89.94 603 PHE A O 1
ATOM 4764 N N . HIS A 1 604 ? -38.406 0.017 12.57 1 87.75 604 HIS A N 1
ATOM 4765 C CA . HIS A 1 604 ? -39.719 -0.441 12.125 1 87.75 604 HIS A CA 1
ATOM 4766 C C . HIS A 1 604 ? -40.844 0.148 12.984 1 87.75 604 HIS A C 1
ATOM 4768 O O . HIS A 1 604 ? -41.031 -0.287 14.125 1 87.75 604 HIS A O 1
ATOM 4774 N N . CYS A 1 605 ? -41.594 1.051 12.383 1 89 605 CYS A N 1
ATOM 4775 C CA . CYS A 1 605 ? -42.594 1.788 13.125 1 89 605 CYS A CA 1
ATOM 4776 C C . CYS A 1 605 ? -43.906 1.027 13.156 1 89 605 CYS A C 1
ATOM 4778 O O . CYS A 1 605 ? -44.812 1.312 12.359 1 89 605 CYS A O 1
ATOM 4780 N N . ASN A 1 606 ? -43.938 0.113 14 1 85.12 606 ASN A N 1
ATOM 4781 C CA . ASN A 1 606 ? -45.156 -0.651 14.273 1 85.12 606 ASN A CA 1
ATOM 4782 C C . ASN A 1 606 ? -45.375 -0.799 15.773 1 85.12 606 ASN A C 1
ATOM 4784 O O . ASN A 1 606 ? -44.781 -0.083 16.578 1 85.12 606 ASN A O 1
ATOM 4788 N N . THR A 1 607 ? -46.281 -1.692 16.156 1 83.31 607 THR A N 1
ATOM 4789 C CA . THR A 1 607 ? -46.719 -1.833 17.547 1 83.31 607 THR A CA 1
ATOM 4790 C C . THR A 1 607 ? -45.562 -2.387 18.406 1 83.31 607 THR A C 1
ATOM 4792 O O . THR A 1 607 ? -45.5 -2.117 19.609 1 83.31 607 THR A O 1
ATOM 4795 N N . ASP A 1 608 ? -44.625 -3.01 17.812 1 83.62 608 ASP A N 1
ATOM 4796 C CA . ASP A 1 608 ? -43.531 -3.637 18.547 1 83.62 608 ASP A CA 1
ATOM 4797 C C . ASP A 1 608 ? -42.531 -2.594 19.047 1 83.62 608 ASP A C 1
ATOM 4799 O O . ASP A 1 608 ? -41.719 -2.883 19.922 1 83.62 608 ASP A O 1
ATOM 4803 N N . LEU A 1 609 ? -42.688 -1.396 18.5 1 90.06 609 LEU A N 1
ATOM 4804 C CA . LEU A 1 609 ? -41.75 -0.332 18.859 1 90.06 609 LEU A CA 1
ATOM 4805 C C . LEU A 1 609 ? -42.219 0.42 20.094 1 90.06 609 LEU A C 1
ATOM 4807 O O . LEU A 1 609 ? -41.5 1.257 20.625 1 90.06 609 LEU A O 1
ATOM 4811 N N . LYS A 1 610 ? -43.312 0.147 20.609 1 90.19 610 LYS A N 1
ATOM 4812 C CA . LYS A 1 610 ? -43.969 0.905 21.688 1 90.19 610 LYS A CA 1
ATOM 4813 C C . LYS A 1 610 ? -43.094 0.893 22.953 1 90.19 610 LYS A C 1
ATOM 4815 O O . LYS A 1 610 ? -42.844 1.941 23.547 1 90.19 610 LYS A O 1
ATOM 4820 N N . PRO A 1 611 ? -42.594 -0.324 23.359 1 90.06 611 PRO A N 1
ATOM 4821 C CA . PRO A 1 611 ? -41.75 -0.323 24.562 1 90.06 611 PRO A CA 1
ATOM 4822 C C . PRO A 1 611 ? -40.531 0.595 24.438 1 90.06 611 PRO A C 1
ATOM 4824 O O . PRO A 1 611 ? -40.156 1.258 25.406 1 90.06 611 PRO A O 1
ATOM 4827 N N . PHE A 1 612 ? -39.906 0.656 23.391 1 93.56 612 PHE A N 1
ATOM 4828 C CA . PHE A 1 612 ? -38.75 1.49 23.156 1 93.56 612 PHE A CA 1
ATOM 4829 C C . PHE A 1 612 ? -39.125 2.969 23.203 1 93.56 612 PHE A C 1
ATOM 4831 O O . PHE A 1 612 ? -38.375 3.781 23.766 1 93.56 612 PHE A O 1
ATOM 4838 N N . LEU A 1 613 ? -40.312 3.273 22.547 1 93 613 LEU A N 1
ATOM 4839 C CA . LEU A 1 613 ? -40.75 4.656 22.531 1 93 613 LEU A CA 1
ATOM 4840 C C . LEU A 1 613 ? -41.062 5.152 23.953 1 93 613 LEU A C 1
ATOM 4842 O O . LEU A 1 613 ? -40.719 6.289 24.297 1 93 613 LEU A O 1
ATOM 4846 N N . THR A 1 614 ? -41.625 4.297 24.719 1 92.12 614 THR A N 1
ATOM 4847 C CA . THR A 1 614 ? -41.875 4.641 26.109 1 92.12 614 THR A CA 1
ATOM 4848 C C . THR A 1 614 ? -40.562 4.855 26.859 1 92.12 614 THR A C 1
ATOM 4850 O O . THR A 1 614 ? -40.438 5.828 27.609 1 92.12 614 THR A O 1
ATOM 4853 N N . TRP A 1 615 ? -39.719 3.984 26.625 1 92.94 615 TRP A N 1
ATOM 4854 C CA . TRP A 1 615 ? -38.406 4.062 27.25 1 92.94 615 TRP A CA 1
ATOM 4855 C C . TRP A 1 615 ? -37.688 5.324 26.812 1 92.94 615 TRP A C 1
ATOM 4857 O O . TRP A 1 615 ? -37 5.969 27.625 1 92.94 615 TRP A O 1
ATOM 4867 N N . LEU A 1 616 ? -37.75 5.711 25.594 1 91.19 616 LEU A N 1
ATOM 4868 C CA . LEU A 1 616 ? -37.094 6.879 25.016 1 91.19 616 LEU A CA 1
ATOM 4869 C C . LEU A 1 616 ? -37.531 8.148 25.75 1 91.19 616 LEU A C 1
ATOM 4871 O O . LEU A 1 616 ? -36.719 9.07 25.906 1 91.19 616 LEU A O 1
ATOM 4875 N N . ASN A 1 617 ? -38.688 8.133 26.25 1 87.69 617 ASN A N 1
ATOM 4876 C CA . ASN A 1 617 ? -39.219 9.312 26.906 1 87.69 617 ASN A CA 1
ATOM 4877 C C . ASN A 1 617 ? -38.875 9.336 28.391 1 87.69 617 ASN A C 1
ATOM 4879 O O . ASN A 1 617 ? -38.906 10.398 29.031 1 87.69 617 ASN A O 1
ATOM 4883 N N . GLU A 1 618 ? -38.469 8.188 28.906 1 90.94 618 GLU A N 1
ATOM 4884 C CA . GLU A 1 618 ? -38.312 8.094 30.359 1 90.94 618 GLU A CA 1
ATOM 4885 C C . GLU A 1 618 ? -36.844 7.91 30.719 1 90.94 618 GLU A C 1
ATOM 4887 O O . GLU A 1 618 ? -36.438 8.125 31.859 1 90.94 618 GLU A O 1
ATOM 4892 N N . THR A 1 619 ? -36.094 7.609 29.812 1 91.5 619 THR A N 1
ATOM 4893 C CA . THR A 1 619 ? -34.719 7.176 30.109 1 91.5 619 THR A CA 1
ATOM 4894 C C . THR A 1 619 ? -33.844 8.367 30.484 1 91.5 619 THR A C 1
ATOM 4896 O O . THR A 1 619 ? -34.156 9.508 30.125 1 91.5 619 THR A O 1
ATOM 4899 N N . HIS A 1 620 ? -32.75 8.039 31.266 1 93 620 HIS A N 1
ATOM 4900 C CA . HIS A 1 620 ? -31.734 9.031 31.641 1 93 620 HIS A CA 1
ATOM 4901 C C . HIS A 1 620 ? -30.438 8.828 30.859 1 93 620 HIS A C 1
ATOM 4903 O O . HIS A 1 620 ? -29.453 9.516 31.094 1 93 620 HIS A O 1
ATOM 4909 N N . VAL A 1 621 ? -30.5 7.906 29.953 1 95.12 621 VAL A N 1
ATOM 4910 C CA . VAL A 1 621 ? -29.344 7.633 29.094 1 95.12 621 VAL A CA 1
ATOM 4911 C C . VAL A 1 621 ? -29.125 8.805 28.141 1 95.12 621 VAL A C 1
ATOM 4913 O O . VAL A 1 621 ? -30.078 9.336 27.562 1 95.12 621 VAL A O 1
ATOM 4916 N N . THR A 1 622 ? -27.891 9.234 28.031 1 95.75 622 THR A N 1
ATOM 4917 C CA . THR A 1 622 ? -27.547 10.328 27.125 1 95.75 622 THR A CA 1
ATOM 4918 C C . THR A 1 622 ? -27.359 9.82 25.703 1 95.75 622 THR A C 1
ATOM 4920 O O . THR A 1 622 ? -26.578 8.898 25.453 1 95.75 622 THR A O 1
ATOM 4923 N N . PHE A 1 623 ? -28.109 10.406 24.766 1 95.12 623 PHE A N 1
ATOM 4924 C CA . PHE A 1 623 ? -27.953 10.039 23.375 1 95.12 623 PHE A CA 1
ATOM 4925 C C . PHE A 1 623 ? -26.875 10.883 22.703 1 95.12 623 PHE A C 1
ATOM 4927 O O . PHE A 1 623 ? -26.891 12.117 22.797 1 95.12 623 PHE A O 1
ATOM 4934 N N . LEU A 1 624 ? -25.938 10.281 22.109 1 95 624 LEU A N 1
ATOM 4935 C CA . LEU A 1 624 ? -24.797 10.945 21.516 1 95 624 LEU A CA 1
ATOM 4936 C C . LEU A 1 624 ? -25.188 11.695 20.25 1 95 624 LEU A C 1
ATOM 4938 O O . LEU A 1 624 ? -24.484 12.609 19.812 1 95 624 LEU A O 1
ATOM 4942 N N . SER A 1 625 ? -26.219 11.281 19.578 1 92.5 625 SER A N 1
ATOM 4943 C CA . SER A 1 625 ? -26.859 11.992 18.484 1 92.5 625 SER A CA 1
ATOM 4944 C C . SER A 1 625 ? -28.281 12.414 18.828 1 92.5 625 SER A C 1
ATOM 4946 O O . SER A 1 625 ? -28.938 11.75 19.625 1 92.5 625 SER A O 1
ATOM 4948 N N . PRO A 1 626 ? -28.734 13.461 18.156 1 91.31 626 PRO A N 1
ATOM 4949 C CA . PRO A 1 626 ? -30.062 13.953 18.516 1 91.31 626 PRO A CA 1
ATOM 4950 C C . PRO A 1 626 ? -31.156 12.938 18.219 1 91.31 626 PRO A C 1
ATOM 4952 O O . PRO A 1 626 ? -31.219 12.375 17.125 1 91.31 626 PRO A O 1
ATOM 4955 N N . VAL A 1 627 ? -32.031 12.805 19.156 1 91.38 627 VAL A N 1
ATOM 4956 C CA . VAL A 1 627 ? -33.125 11.82 19.094 1 91.38 627 VAL A CA 1
ATOM 4957 C C . VAL A 1 627 ? -34.094 12.188 17.969 1 91.38 627 VAL A C 1
ATOM 4959 O O . VAL A 1 627 ? -34.688 11.305 17.328 1 91.38 627 VAL A O 1
ATOM 4962 N N . HIS A 1 628 ? -34.125 13.492 17.672 1 90.25 628 HIS A N 1
ATOM 4963 C CA . HIS A 1 628 ? -35.094 13.93 16.672 1 90.25 628 HIS A CA 1
ATOM 4964 C C . HIS A 1 628 ? -34.656 13.523 15.273 1 90.25 628 HIS A C 1
ATOM 4966 O O . HIS A 1 628 ? -35.438 13.594 14.32 1 90.25 628 HIS A O 1
ATOM 4972 N N . GLU A 1 629 ? -33.406 13.07 15.141 1 91.31 629 GLU A N 1
ATOM 4973 C CA . GLU A 1 629 ? -32.906 12.641 13.844 1 91.31 629 GLU A CA 1
ATOM 4974 C C . GLU A 1 629 ? -33.25 11.18 13.57 1 91.31 629 GLU A C 1
ATOM 4976 O O . GLU A 1 629 ? -33.062 10.695 12.453 1 91.31 629 GLU A O 1
ATOM 4981 N N . LEU A 1 630 ? -33.781 10.484 14.555 1 93 630 LEU A N 1
ATOM 4982 C CA . LEU A 1 630 ? -34.188 9.102 14.367 1 93 630 LEU A CA 1
ATOM 4983 C C . LEU A 1 630 ? -35.469 9.023 13.516 1 93 630 LEU A C 1
ATOM 4985 O O . LEU A 1 630 ? -36.375 9.844 13.672 1 93 630 LEU A O 1
ATOM 4989 N N . ARG A 1 631 ? -35.5 8.125 12.523 1 91 631 ARG A N 1
ATOM 4990 C CA . ARG A 1 631 ? -36.594 8.047 11.562 1 91 631 ARG A CA 1
ATOM 4991 C C . ARG A 1 631 ? -37.062 6.613 11.383 1 91 631 ARG A C 1
ATOM 4993 O O . ARG A 1 631 ? -36.312 5.668 11.617 1 91 631 ARG A O 1
ATOM 5000 N N . CYS A 1 632 ? -38.281 6.523 10.938 1 90.44 632 CYS A N 1
ATOM 5001 C CA . CYS A 1 632 ? -38.844 5.227 10.57 1 90.44 632 CYS A CA 1
ATOM 5002 C C . CYS A 1 632 ? -38.406 4.805 9.18 1 90.44 632 CYS A C 1
ATOM 5004 O O . CYS A 1 632 ? -38.281 5.645 8.281 1 90.44 632 CYS A O 1
ATOM 5006 N N . GLU A 1 633 ? -38.062 3.549 9.078 1 83.62 633 GLU A N 1
ATOM 5007 C CA . GLU A 1 633 ? -37.719 3 7.77 1 83.62 633 GLU A CA 1
ATOM 5008 C C . GLU A 1 633 ? -38.844 2.152 7.211 1 83.62 633 GLU A C 1
ATOM 5010 O O . GLU A 1 633 ? -39.156 2.213 6.016 1 83.62 633 GLU A O 1
ATOM 5015 N N . PHE A 1 634 ? -39.438 1.349 8.125 1 80.88 634 PHE A N 1
ATOM 5016 C CA . PHE A 1 634 ? -40.531 0.479 7.754 1 80.88 634 PHE A CA 1
ATOM 5017 C C . PHE A 1 634 ? -41.75 0.746 8.633 1 80.88 634 PHE A C 1
ATOM 5019 O O . PHE A 1 634 ? -41.625 1.157 9.781 1 80.88 634 PHE A O 1
ATOM 5026 N N . PRO A 1 635 ? -42.812 0.473 8.117 1 79.62 635 PRO A N 1
ATOM 5027 C CA . PRO A 1 635 ? -43.219 0.121 6.75 1 79.62 635 PRO A CA 1
ATOM 5028 C C . PRO A 1 635 ? -43.156 1.307 5.789 1 79.62 635 PRO A C 1
ATOM 5030 O O . PRO A 1 635 ? -42.812 2.42 6.203 1 79.62 635 PRO A O 1
ATOM 5033 N N . SER A 1 636 ? -43.531 1.024 4.488 1 73.81 636 SER A N 1
ATOM 5034 C CA . SER A 1 636 ? -43.375 2.041 3.449 1 73.81 636 SER A CA 1
ATOM 5035 C C . SER A 1 636 ? -44.25 3.26 3.758 1 73.81 636 SER A C 1
ATOM 5037 O O . SER A 1 636 ? -43.875 4.387 3.412 1 73.81 636 SER A O 1
ATOM 5039 N N . GLY A 1 637 ? -45.344 3.084 4.469 1 76.75 637 GLY A N 1
ATOM 5040 C CA . GLY A 1 637 ? -46.25 4.172 4.809 1 76.75 637 GLY A CA 1
ATOM 5041 C C . GLY A 1 637 ? -45.656 5.156 5.797 1 76.75 637 GLY A C 1
ATOM 5042 O O . GLY A 1 637 ? -46.094 6.305 5.883 1 76.75 637 GLY A O 1
ATOM 5043 N N . HIS A 1 638 ? -44.656 4.766 6.535 1 84.38 638 HIS A N 1
ATOM 5044 C CA . HIS A 1 638 ? -44.031 5.625 7.535 1 84.38 638 HIS A CA 1
ATOM 5045 C C . HIS A 1 638 ? -42.562 5.902 7.184 1 84.38 638 HIS A C 1
ATOM 5047 O O . HIS A 1 638 ? -41.781 6.293 8.047 1 84.38 638 HIS A O 1
ATOM 5053 N N . TYR A 1 639 ? -42.281 5.719 5.926 1 81.94 639 TYR A N 1
ATOM 5054 C CA . TYR A 1 639 ? -40.875 5.895 5.508 1 81.94 639 TYR A CA 1
ATOM 5055 C C . TYR A 1 639 ? -40.406 7.32 5.77 1 81.94 639 TYR A C 1
ATOM 5057 O O . TYR A 1 639 ? -41.094 8.281 5.398 1 81.94 639 TYR A O 1
ATOM 5065 N N . ASN A 1 640 ? -39.375 7.559 6.457 1 84.56 640 ASN A N 1
ATOM 5066 C CA . ASN A 1 640 ? -38.656 8.812 6.711 1 84.56 640 ASN A CA 1
ATOM 5067 C C . ASN A 1 640 ? -39.406 9.688 7.707 1 84.56 640 ASN A C 1
ATOM 5069 O O . ASN A 1 640 ? -39.094 10.875 7.852 1 84.56 640 ASN A O 1
ATOM 5073 N N . VAL A 1 641 ? -40.344 9.055 8.398 1 89.44 641 VAL A N 1
ATOM 5074 C CA . VAL A 1 641 ? -41.094 9.781 9.438 1 89.44 641 VAL A CA 1
ATOM 5075 C C . VAL A 1 641 ? -40.25 9.805 10.727 1 89.44 641 VAL A C 1
ATOM 5077 O O . VAL A 1 641 ? -39.75 8.766 11.164 1 89.44 641 VAL A O 1
ATOM 5080 N N . PRO A 1 642 ? -40.094 10.992 11.227 1 92.06 642 PRO A N 1
ATOM 5081 C CA . PRO A 1 642 ? -39.375 11.039 12.5 1 92.06 642 PRO A CA 1
ATOM 5082 C C . PRO A 1 642 ? -40.031 10.18 13.586 1 92.06 642 PRO A C 1
ATOM 5084 O O . PRO A 1 642 ? -41.25 10.133 13.68 1 92.06 642 PRO A O 1
ATOM 5087 N N . LEU A 1 643 ? -39.219 9.531 14.289 1 91.44 643 LEU A N 1
ATOM 5088 C CA . LEU A 1 643 ? -39.688 8.602 15.305 1 91.44 643 LEU A CA 1
ATOM 5089 C C . LEU A 1 643 ? -40.531 9.32 16.344 1 91.44 643 LEU A C 1
ATOM 5091 O O . LEU A 1 643 ? -41.531 8.773 16.828 1 91.44 643 LEU A O 1
ATOM 5095 N N . LEU A 1 644 ? -40.156 10.5 16.75 1 89.69 644 LEU A N 1
ATOM 5096 C CA . LEU A 1 644 ? -40.875 11.273 17.734 1 89.69 644 LEU A CA 1
ATOM 5097 C C . LEU A 1 644 ? -42.281 11.609 17.25 1 89.69 644 LEU A C 1
ATOM 5099 O O . LEU A 1 644 ? -43.219 11.641 18.047 1 89.69 644 LEU A O 1
ATOM 5103 N N . ASP A 1 645 ? -42.438 11.828 15.914 1 90.62 645 ASP A N 1
ATOM 5104 C CA . ASP A 1 645 ? -43.75 12.086 15.328 1 90.62 645 ASP A CA 1
ATOM 5105 C C . ASP A 1 645 ? -44.625 10.828 15.367 1 90.62 645 ASP A C 1
ATOM 5107 O O . ASP A 1 645 ? -45.812 10.906 15.641 1 90.62 645 ASP A O 1
ATOM 5111 N N . TYR A 1 646 ? -44 9.805 15.047 1 91.31 646 TYR A N 1
ATOM 5112 C CA . TYR A 1 646 ? -44.719 8.539 15.125 1 91.31 646 TYR A CA 1
ATOM 5113 C C . TYR A 1 646 ? -45.156 8.25 16.547 1 91.31 646 TYR A C 1
ATOM 5115 O O . TYR A 1 646 ? -46.281 7.793 16.766 1 91.31 646 TYR A O 1
ATOM 5123 N N . SER A 1 647 ? -44.344 8.453 17.484 1 87.94 647 SER A N 1
ATOM 5124 C CA . SER A 1 647 ? -44.656 8.242 18.891 1 87.94 647 SER A CA 1
ATOM 5125 C C . SER A 1 647 ? -45.875 9.062 19.297 1 87.94 647 SER A C 1
ATOM 5127 O O . SER A 1 647 ? -46.75 8.562 20.016 1 87.94 647 SER A O 1
ATOM 5129 N N . ALA A 1 648 ? -45.938 10.219 18.812 1 86.19 648 ALA A N 1
ATOM 5130 C CA . ALA A 1 648 ? -47.062 11.102 19.141 1 86.19 648 ALA A CA 1
ATOM 5131 C C . ALA A 1 648 ? -48.375 10.562 18.547 1 86.19 648 ALA A C 1
ATOM 5133 O O . ALA A 1 648 ? -49.406 10.688 19.172 1 86.19 648 ALA A O 1
ATOM 5134 N N . GLN A 1 649 ? -48.281 9.984 17.406 1 85.12 649 GLN A N 1
ATOM 5135 C CA . GLN A 1 649 ? -49.469 9.438 16.75 1 85.12 649 GLN A CA 1
ATOM 5136 C C . GLN A 1 649 ? -49.969 8.195 17.469 1 85.12 649 GLN A C 1
ATOM 5138 O O . GLN A 1 649 ? -51.188 7.977 17.547 1 85.12 649 GLN A O 1
ATOM 5143 N N . VAL A 1 650 ? -49.125 7.445 17.938 1 82.75 650 VAL A N 1
ATOM 5144 C CA . VAL A 1 650 ? -49.469 6.203 18.625 1 82.75 650 VAL A CA 1
ATOM 5145 C C . VAL A 1 650 ? -50.062 6.516 20 1 82.75 650 VAL A C 1
ATOM 5147 O O . VAL A 1 650 ? -50.969 5.816 20.469 1 82.75 650 VAL A O 1
ATOM 5150 N N . GLU A 1 651 ? -49.562 7.445 20.688 1 74 651 GLU A N 1
ATOM 5151 C CA . GLU A 1 651 ? -50.094 7.824 21.984 1 74 651 GLU A CA 1
ATOM 5152 C C . GLU A 1 651 ? -51.5 8.375 21.891 1 74 651 GLU A C 1
ATOM 5154 O O . GLU A 1 651 ? -52.312 8.227 22.812 1 74 651 GLU A O 1
ATOM 5159 N N . GLN A 1 652 ? -51.906 8.977 20.766 1 63.91 652 GLN A N 1
ATOM 5160 C CA . GLN A 1 652 ? -53.281 9.5 20.578 1 63.91 652 GLN A CA 1
ATOM 5161 C C . GLN A 1 652 ? -54.25 8.383 20.266 1 63.91 652 GLN A C 1
ATOM 5163 O O . GLN A 1 652 ? -55.469 8.539 20.453 1 63.91 652 GLN A O 1
ATOM 5168 N N . LYS A 1 653 ? -53.781 7.324 20.047 1 55.41 653 LYS A N 1
ATOM 5169 C CA . LYS A 1 653 ? -54.719 6.215 19.828 1 55.41 653 LYS A CA 1
ATOM 5170 C C . LYS A 1 653 ? -54.75 5.301 21.062 1 55.41 653 LYS A C 1
ATOM 5172 O O . LYS A 1 653 ? -53.75 5.094 21.719 1 55.41 653 LYS A O 1
ATOM 5177 N N . MET B 1 1 ? -13.094 -6.07 -36.75 1 19.09 1 MET B N 1
ATOM 5178 C CA . MET B 1 1 ? -13.039 -7.508 -36.5 1 19.09 1 MET B CA 1
ATOM 5179 C C . MET B 1 1 ? -13.414 -7.832 -35.062 1 19.09 1 MET B C 1
ATOM 5181 O O . MET B 1 1 ? -13.062 -8.898 -34.531 1 19.09 1 MET B O 1
ATOM 5185 N N . LYS B 1 2 ? -13.891 -6.762 -34.406 1 20.84 2 LYS B N 1
ATOM 5186 C CA . LYS B 1 2 ? -14.172 -6.27 -33.031 1 20.84 2 LYS B CA 1
ATOM 5187 C C . LYS B 1 2 ? -15.227 -7.125 -32.344 1 20.84 2 LYS B C 1
ATOM 5189 O O . LYS B 1 2 ? -15.109 -7.414 -31.156 1 20.84 2 LYS B O 1
ATOM 5194 N N . GLU B 1 3 ? -16.312 -7.27 -33.125 1 21.03 3 GLU B N 1
ATOM 5195 C CA . GLU B 1 3 ? -17.578 -7.344 -32.375 1 21.03 3 GLU B CA 1
ATOM 5196 C C . GLU B 1 3 ? -17.766 -8.719 -31.75 1 21.03 3 GLU B C 1
ATOM 5198 O O . GLU B 1 3 ? -18.344 -8.836 -30.656 1 21.03 3 GLU B O 1
ATOM 5203 N N . ASP B 1 4 ? -17.547 -9.711 -32.562 1 22.23 4 ASP B N 1
ATOM 5204 C CA . ASP B 1 4 ? -18.547 -10.773 -32.5 1 22.23 4 ASP B CA 1
ATOM 5205 C C . ASP B 1 4 ? -18.359 -11.625 -31.234 1 22.23 4 ASP B C 1
ATOM 5207 O O . ASP B 1 4 ? -19.047 -12.633 -31.062 1 22.23 4 ASP B O 1
ATOM 5211 N N . LEU B 1 5 ? -17.156 -11.492 -30.656 1 22.17 5 LEU B N 1
ATOM 5212 C CA . LEU B 1 5 ? -16.703 -12.656 -29.906 1 22.17 5 LEU B CA 1
ATOM 5213 C C . LEU B 1 5 ? -17.375 -12.727 -28.547 1 22.17 5 LEU B C 1
ATOM 5215 O O . LEU B 1 5 ? -16.734 -12.977 -27.531 1 22.17 5 LEU B O 1
ATOM 5219 N N . ARG B 1 6 ? -18.219 -11.617 -28.422 1 24.39 6 ARG B N 1
ATOM 5220 C CA . ARG B 1 6 ? -18.734 -11.305 -27.094 1 24.39 6 ARG B CA 1
ATOM 5221 C C . ARG B 1 6 ? -19.438 -12.516 -26.484 1 24.39 6 ARG B C 1
ATOM 5223 O O . ARG B 1 6 ? -19.422 -12.695 -25.266 1 24.39 6 ARG B O 1
ATOM 5230 N N . CYS B 1 7 ? -20.391 -12.906 -27.359 1 22.34 7 CYS B N 1
ATOM 5231 C CA . CYS B 1 7 ? -21.656 -13.375 -26.812 1 22.34 7 CYS B CA 1
ATOM 5232 C C . CYS B 1 7 ? -21.484 -14.703 -26.078 1 22.34 7 CYS B C 1
ATOM 5234 O O . CYS B 1 7 ? -22.375 -15.148 -25.375 1 22.34 7 CYS B O 1
ATOM 5236 N N . VAL B 1 8 ? -20.609 -15.555 -26.625 1 23.81 8 VAL B N 1
ATOM 5237 C CA . VAL B 1 8 ? -21.016 -16.953 -26.578 1 23.81 8 VAL B CA 1
ATOM 5238 C C . VAL B 1 8 ? -20.875 -17.484 -25.141 1 23.81 8 VAL B C 1
ATOM 5240 O O . VAL B 1 8 ? -21.406 -18.547 -24.812 1 23.81 8 VAL B O 1
ATOM 5243 N N . ARG B 1 9 ? -20.016 -16.797 -24.375 1 26.88 9 ARG B N 1
ATOM 5244 C CA . ARG B 1 9 ? -19.469 -17.688 -23.359 1 26.88 9 ARG B CA 1
ATOM 5245 C C . ARG B 1 9 ? -20.453 -17.891 -22.203 1 26.88 9 ARG B C 1
ATOM 5247 O O . ARG B 1 9 ? -20.094 -18.453 -21.172 1 26.88 9 ARG B O 1
ATOM 5254 N N . MET B 1 10 ? -21.484 -16.922 -22.375 1 25.11 10 MET B N 1
ATOM 5255 C CA . MET B 1 10 ? -22.234 -16.812 -21.125 1 25.11 10 MET B CA 1
ATOM 5256 C C . MET B 1 10 ? -22.75 -18.188 -20.688 1 25.11 10 MET B C 1
ATOM 5258 O O . MET B 1 10 ? -22.875 -18.453 -19.5 1 25.11 10 MET B O 1
ATOM 5262 N N . TRP B 1 11 ? -23.422 -18.734 -21.781 1 25.3 11 TRP B N 1
ATOM 5263 C CA . TRP B 1 11 ? -24.547 -19.578 -21.406 1 25.3 11 TRP B CA 1
ATOM 5264 C C . TRP B 1 11 ? -24.109 -20.766 -20.578 1 25.3 11 TRP B C 1
ATOM 5266 O O . TRP B 1 11 ? -24.922 -21.422 -19.922 1 25.3 11 TRP B O 1
ATOM 5276 N N . THR B 1 12 ? -22.938 -21.266 -20.922 1 26.88 12 THR B N 1
ATOM 5277 C CA . THR B 1 12 ? -22.922 -22.719 -20.797 1 26.88 12 THR B CA 1
ATOM 5278 C C . THR B 1 12 ? -22.953 -23.125 -19.312 1 26.88 12 THR B C 1
ATOM 5280 O O . THR B 1 12 ? -22.562 -24.234 -18.969 1 26.88 12 THR B O 1
ATOM 5283 N N . LEU B 1 13 ? -23.125 -22.094 -18.469 1 27.92 13 LEU B N 1
ATOM 5284 C CA . LEU B 1 13 ? -23.094 -22.5 -17.062 1 27.92 13 LEU B CA 1
ATOM 5285 C C . LEU B 1 13 ? -24.219 -23.5 -16.781 1 27.92 13 LEU B C 1
ATOM 5287 O O . LEU B 1 13 ? -24.828 -23.469 -15.711 1 27.92 13 LEU B O 1
ATOM 5291 N N . GLY B 1 14 ? -25.016 -23.766 -17.938 1 26.3 14 GLY B N 1
ATOM 5292 C CA . GLY B 1 14 ? -26.25 -24.469 -17.641 1 26.3 14 GLY B CA 1
ATOM 5293 C C . GLY B 1 14 ? -26.109 -25.516 -16.562 1 26.3 14 GLY B C 1
ATOM 5294 O O . GLY B 1 14 ? -25 -25.766 -16.062 1 26.3 14 GLY B O 1
ATOM 5295 N N . LEU B 1 15 ? -27.047 -26.516 -16.734 1 27.38 15 LEU B N 1
ATOM 5296 C CA . LEU B 1 15 ? -27.688 -27.656 -16.078 1 27.38 15 LEU B CA 1
ATOM 5297 C C . LEU B 1 15 ? -26.656 -28.719 -15.719 1 27.38 15 LEU B C 1
ATOM 5299 O O . LEU B 1 15 ? -26.188 -29.453 -16.594 1 27.38 15 LEU B O 1
ATOM 5303 N N . GLN B 1 16 ? -25.594 -28.359 -15.219 1 26.31 16 GLN B N 1
ATOM 5304 C CA . GLN B 1 16 ? -24.875 -29.578 -14.82 1 26.31 16 GLN B CA 1
ATOM 5305 C C . GLN B 1 16 ? -25.781 -30.516 -14.023 1 26.31 16 GLN B C 1
ATOM 5307 O O . GLN B 1 16 ? -26.078 -30.25 -12.852 1 26.31 16 GLN B O 1
ATOM 5312 N N . VAL B 1 17 ? -27 -30.844 -14.656 1 27.92 17 VAL B N 1
ATOM 5313 C CA . VAL B 1 17 ? -27.734 -32 -14.156 1 27.92 17 VAL B CA 1
ATOM 5314 C C . VAL B 1 17 ? -26.75 -33.094 -13.703 1 27.92 17 VAL B C 1
ATOM 5316 O O . VAL B 1 17 ? -25.938 -33.562 -14.492 1 27.92 17 VAL B O 1
ATOM 5319 N N . VAL B 1 18 ? -26.266 -32.906 -12.57 1 28.05 18 VAL B N 1
ATOM 5320 C CA . VAL B 1 18 ? -25.703 -34.094 -11.93 1 28.05 18 VAL B CA 1
ATOM 5321 C C . VAL B 1 18 ? -26.516 -35.312 -12.297 1 28.05 18 VAL B C 1
ATOM 5323 O O . VAL B 1 18 ? -27.688 -35.438 -11.906 1 28.05 18 VAL B O 1
ATOM 5326 N N . THR B 1 19 ? -26.594 -35.625 -13.609 1 28.09 19 THR B N 1
ATOM 5327 C CA . THR B 1 19 ? -27 -36.969 -13.93 1 28.09 19 THR B CA 1
ATOM 5328 C C . THR B 1 19 ? -26.5 -37.969 -12.867 1 28.09 19 THR B C 1
ATOM 5330 O O . THR B 1 19 ? -25.281 -38.156 -12.742 1 28.09 19 THR B O 1
ATOM 5333 N N . ILE B 1 20 ? -27.078 -37.719 -11.688 1 30.22 20 ILE B N 1
ATOM 5334 C CA . ILE B 1 20 ? -27.078 -38.938 -10.883 1 30.22 20 ILE B CA 1
ATOM 5335 C C . ILE B 1 20 ? -27.312 -40.156 -11.789 1 30.22 20 ILE B C 1
ATOM 5337 O O . ILE B 1 20 ? -28.406 -40.344 -12.328 1 30.22 20 ILE B O 1
ATOM 5341 N N . CYS B 1 21 ? -26.516 -40.188 -12.852 1 28.58 21 CYS B N 1
ATOM 5342 C CA . CYS B 1 21 ? -26.5 -41.5 -13.469 1 28.58 21 CYS B CA 1
ATOM 5343 C C . CYS B 1 21 ? -26.703 -42.594 -12.422 1 28.58 21 CYS B C 1
ATOM 5345 O O . CYS B 1 21 ? -25.844 -42.812 -11.562 1 28.58 21 CYS B O 1
ATOM 5347 N N . VAL B 1 22 ? -27.953 -42.594 -11.984 1 32 22 VAL B N 1
ATOM 5348 C CA . VAL B 1 22 ? -28.359 -43.906 -11.516 1 32 22 VAL B CA 1
ATOM 5349 C C . VAL B 1 22 ? -27.781 -45 -12.438 1 32 22 VAL B C 1
ATOM 5351 O O . VAL B 1 22 ? -28.219 -45.125 -13.586 1 32 22 VAL B O 1
ATOM 5354 N N . PHE B 1 23 ? -26.453 -44.938 -12.625 1 32.38 23 PHE B N 1
ATOM 5355 C CA . PHE B 1 23 ? -25.969 -46.219 -13.109 1 32.38 23 PHE B CA 1
ATOM 5356 C C . PHE B 1 23 ? -26.828 -47.375 -12.57 1 32.38 23 PHE B C 1
ATOM 5358 O O . PHE B 1 23 ? -26.859 -47.594 -11.359 1 32.38 23 PHE B O 1
ATOM 5365 N N . LEU B 1 24 ? -27.984 -47.469 -13.164 1 31.64 24 LEU B N 1
ATOM 5366 C CA . LEU B 1 24 ? -28.5 -48.812 -13.109 1 31.64 24 LEU B CA 1
ATOM 5367 C C . LEU B 1 24 ? -27.375 -49.844 -13.195 1 31.64 24 LEU B C 1
ATOM 5369 O O . LEU B 1 24 ? -26.688 -49.938 -14.219 1 31.64 24 LEU B O 1
ATOM 5373 N N . GLN B 1 25 ? -26.594 -49.875 -12.125 1 33.78 25 GLN B N 1
ATOM 5374 C CA . GLN B 1 25 ? -25.797 -51.094 -11.945 1 33.78 25 GLN B CA 1
ATOM 5375 C C . GLN B 1 25 ? -26.484 -52.312 -12.555 1 33.78 25 GLN B C 1
ATOM 5377 O O . GLN B 1 25 ? -27.609 -52.656 -12.172 1 33.78 25 GLN B O 1
ATOM 5382 N N . VAL B 1 26 ? -26.562 -52.375 -13.844 1 37.12 26 VAL B N 1
ATOM 5383 C CA . VAL B 1 26 ? -26.75 -53.781 -14.18 1 37.12 26 VAL B CA 1
ATOM 5384 C C . VAL B 1 26 ? -26.062 -54.656 -13.141 1 37.12 26 VAL B C 1
ATOM 5386 O O . VAL B 1 26 ? -24.891 -54.406 -12.805 1 37.12 26 VAL B O 1
ATOM 5389 N N . SER B 1 27 ? -26.812 -55.156 -12.258 1 37.41 27 SER B N 1
ATOM 5390 C CA . SER B 1 27 ? -26.531 -56.094 -11.172 1 37.41 27 SER B CA 1
ATOM 5391 C C . SER B 1 27 ? -25.453 -57.094 -11.562 1 37.41 27 SER B C 1
ATOM 5393 O O . SER B 1 27 ? -25.297 -58.125 -10.922 1 37.41 27 SER B O 1
ATOM 5395 N N . GLY B 1 28 ? -25.031 -57.062 -12.812 1 40.28 28 GLY B N 1
ATOM 5396 C CA . GLY B 1 28 ? -24.016 -58.094 -12.664 1 40.28 28 GLY B CA 1
ATOM 5397 C C . GLY B 1 28 ? -22.906 -57.719 -11.703 1 40.28 28 GLY B C 1
ATOM 5398 O O . GLY B 1 28 ? -21.922 -57.094 -12.094 1 40.28 28 GLY B O 1
ATOM 5399 N N . CYS B 1 29 ? -23.25 -57.094 -10.562 1 46.25 29 CYS B N 1
ATOM 5400 C CA . CYS B 1 29 ? -22.391 -56.719 -9.438 1 46.25 29 CYS B CA 1
ATOM 5401 C C . CYS B 1 29 ? -21.234 -57.688 -9.297 1 46.25 29 CYS B C 1
ATOM 5403 O O . CYS B 1 29 ? -21.438 -58.875 -8.984 1 46.25 29 CYS B O 1
ATOM 5405 N N . PHE B 1 30 ? -20.266 -57.594 -10.188 1 57.03 30 PHE B N 1
ATOM 5406 C CA . PHE B 1 30 ? -19.078 -58.25 -9.648 1 57.03 30 PHE B CA 1
ATOM 5407 C C . PHE B 1 30 ? -18.703 -57.625 -8.305 1 57.03 30 PHE B C 1
ATOM 5409 O O . PHE B 1 30 ? -18.531 -56.438 -8.18 1 57.03 30 PHE B O 1
ATOM 5416 N N . PRO B 1 31 ? -19.141 -58.188 -7.23 1 62.78 31 PRO B N 1
ATOM 5417 C CA . PRO B 1 31 ? -19.094 -57.688 -5.852 1 62.78 31 PRO B CA 1
ATOM 5418 C C . PRO B 1 31 ? -17.875 -56.812 -5.57 1 62.78 31 PRO B C 1
ATOM 5420 O O . PRO B 1 31 ? -17.938 -55.906 -4.723 1 62.78 31 PRO B O 1
ATOM 5423 N N . SER B 1 32 ? -16.797 -56.781 -6.465 1 79.62 32 SER B N 1
ATOM 5424 C CA . SER B 1 32 ? -15.555 -56.156 -6 1 79.62 32 SER B CA 1
ATOM 5425 C C . SER B 1 32 ? -15.211 -54.938 -6.824 1 79.62 32 SER B C 1
ATOM 5427 O O . SER B 1 32 ? -14.336 -54.156 -6.445 1 79.62 32 SER B O 1
ATOM 5429 N N . CYS B 1 33 ? -15.977 -54.531 -7.98 1 92.69 33 CYS B N 1
ATOM 5430 C CA . CYS B 1 33 ? -15.594 -53.406 -8.812 1 92.69 33 CYS B CA 1
ATOM 5431 C C . CYS B 1 33 ? -16.812 -52.625 -9.289 1 92.69 33 CYS B C 1
ATOM 5433 O O . CYS B 1 33 ? -17.906 -53.219 -9.422 1 92.69 33 CYS B O 1
ATOM 5435 N N . LEU B 1 34 ? -16.734 -51.344 -9.398 1 93.56 34 LEU B N 1
ATOM 5436 C CA . LEU B 1 34 ? -17.734 -50.5 -10.055 1 93.56 34 LEU B CA 1
ATOM 5437 C C . LEU B 1 34 ? -17.484 -50.438 -11.562 1 93.56 34 LEU B C 1
ATOM 5439 O O . LEU B 1 34 ? -16.438 -49.938 -11.992 1 93.56 34 LEU B O 1
ATOM 5443 N N . ILE B 1 35 ? -18.438 -51.062 -12.344 1 93 35 ILE B N 1
ATOM 5444 C CA . ILE B 1 35 ? -18.219 -51.125 -13.781 1 93 35 ILE B CA 1
ATOM 5445 C C . ILE B 1 35 ? -19.203 -50.188 -14.5 1 93 35 ILE B C 1
ATOM 5447 O O . ILE B 1 35 ? -20.406 -50.25 -14.242 1 93 35 ILE B O 1
ATOM 5451 N N . ALA B 1 36 ? -18.734 -49.219 -15.281 1 94.12 36 ALA B N 1
ATOM 5452 C CA . ALA B 1 36 ? -19.516 -48.375 -16.156 1 94.12 36 ALA B CA 1
ATOM 5453 C C . ALA B 1 36 ? -19.031 -48.438 -17.594 1 94.12 36 ALA B C 1
ATOM 5455 O O . ALA B 1 36 ? -18.016 -47.844 -17.938 1 94.12 36 ALA B O 1
ATOM 5456 N N . GLY B 1 37 ? -19.719 -49.219 -18.391 1 93.62 37 GLY B N 1
ATOM 5457 C CA . GLY B 1 37 ? -19.281 -49.406 -19.766 1 93.62 37 GLY B CA 1
ATOM 5458 C C . GLY B 1 37 ? -18.031 -50.25 -19.875 1 93.62 37 GLY B C 1
ATOM 5459 O O . GLY B 1 37 ? -18 -51.406 -19.422 1 93.62 37 GLY B O 1
ATOM 5460 N N . SER B 1 38 ? -16.969 -49.531 -20.422 1 96.56 38 SER B N 1
ATOM 5461 C CA . SER B 1 38 ? -15.719 -50.25 -20.594 1 96.56 38 SER B CA 1
ATOM 5462 C C . SER B 1 38 ? -14.711 -49.875 -19.516 1 96.56 38 SER B C 1
ATOM 5464 O O . SER B 1 38 ? -13.531 -50.219 -19.609 1 96.56 38 SER B O 1
ATOM 5466 N N . VAL B 1 39 ? -15.203 -49.125 -18.562 1 97.56 39 VAL B N 1
ATOM 5467 C CA . VAL B 1 39 ? -14.344 -48.688 -17.453 1 97.56 39 VAL B CA 1
ATOM 5468 C C . VAL B 1 39 ? -14.68 -49.469 -16.188 1 97.56 39 VAL B C 1
ATOM 5470 O O . VAL B 1 39 ? -15.852 -49.594 -15.812 1 97.56 39 VAL B O 1
ATOM 5473 N N . ALA B 1 40 ? -13.648 -50.156 -15.516 1 97 40 ALA B N 1
ATOM 5474 C CA . ALA B 1 40 ? -13.812 -50.844 -14.25 1 97 40 ALA B CA 1
ATOM 5475 C C . ALA B 1 40 ? -13.008 -50.188 -13.141 1 97 40 ALA B C 1
ATOM 5477 O O . ALA B 1 40 ? -11.781 -50.125 -13.203 1 97 40 ALA B O 1
ATOM 5478 N N . ASN B 1 41 ? -13.672 -49.656 -12.219 1 97.38 41 ASN B N 1
ATOM 5479 C CA . ASN B 1 41 ? -13.031 -49.062 -11.039 1 97.38 41 ASN B CA 1
ATOM 5480 C C . ASN B 1 41 ? -13.031 -50.062 -9.875 1 97.38 41 ASN B C 1
ATOM 5482 O O . ASN B 1 41 ? -14.055 -50.25 -9.227 1 97.38 41 ASN B O 1
ATOM 5486 N N . CYS B 1 42 ? -11.922 -50.625 -9.609 1 97.06 42 CYS B N 1
ATOM 5487 C CA . CYS B 1 42 ? -11.75 -51.625 -8.555 1 97.06 42 CYS B CA 1
ATOM 5488 C C . CYS B 1 42 ? -10.781 -51.125 -7.488 1 97.06 42 CYS B C 1
ATOM 5490 O O . CYS B 1 42 ? -10.117 -51.906 -6.824 1 97.06 42 CYS B O 1
ATOM 5492 N N . ALA B 1 43 ? -10.625 -49.781 -7.391 1 96.31 43 ALA B N 1
ATOM 5493 C CA . ALA B 1 43 ? -9.68 -49.188 -6.445 1 96.31 43 ALA B CA 1
ATOM 5494 C C . ALA B 1 43 ? -10.188 -49.312 -5.012 1 96.31 43 ALA B C 1
ATOM 5496 O O . ALA B 1 43 ? -11.398 -49.281 -4.77 1 96.31 43 ALA B O 1
ATOM 5497 N N . PHE B 1 44 ? -9.25 -49.531 -4.062 1 93.5 44 PHE B N 1
ATOM 5498 C CA . PHE B 1 44 ? -9.531 -49.5 -2.631 1 93.5 44 PHE B CA 1
ATOM 5499 C C . PHE B 1 44 ? -10.57 -50.531 -2.256 1 93.5 44 PHE B C 1
ATOM 5501 O O . PHE B 1 44 ? -11.578 -50.219 -1.617 1 93.5 44 PHE B O 1
ATOM 5508 N N . ARG B 1 45 ? -10.406 -51.781 -2.686 1 94.25 45 ARG B N 1
ATOM 5509 C CA . ARG B 1 45 ? -11.352 -52.875 -2.42 1 94.25 45 ARG B CA 1
ATOM 5510 C C . ARG B 1 45 ? -10.68 -54 -1.681 1 94.25 45 ARG B C 1
ATOM 5512 O O . ARG B 1 45 ? -11.227 -55.125 -1.594 1 94.25 45 ARG B O 1
ATOM 5519 N N . LYS B 1 46 ? -9.477 -53.812 -1.149 1 94.06 46 LYS B N 1
ATOM 5520 C CA . LYS B 1 46 ? -8.703 -54.812 -0.41 1 94.06 46 LYS B CA 1
ATOM 5521 C C . LYS B 1 46 ? -8.492 -56.062 -1.236 1 94.06 46 LYS B C 1
ATOM 5523 O O . LYS B 1 46 ? -8.547 -57.188 -0.703 1 94.06 46 LYS B O 1
ATOM 5528 N N . LEU B 1 47 ? -8.328 -55.844 -2.543 1 95.94 47 LEU B N 1
ATOM 5529 C CA . LEU B 1 47 ? -8.109 -56.969 -3.447 1 95.94 47 LEU B CA 1
ATOM 5530 C C . LEU B 1 47 ? -6.684 -57.5 -3.322 1 95.94 47 LEU B C 1
ATOM 5532 O O . LEU B 1 47 ? -5.742 -56.719 -3.164 1 95.94 47 LEU B O 1
ATOM 5536 N N . HIS B 1 48 ? -6.598 -58.812 -3.43 1 96.19 48 HIS B N 1
ATOM 5537 C CA . HIS B 1 48 ? -5.277 -59.438 -3.379 1 96.19 48 HIS B CA 1
ATOM 5538 C C . HIS B 1 48 ? -4.852 -59.938 -4.754 1 96.19 48 HIS B C 1
ATOM 5540 O O . HIS B 1 48 ? -3.68 -60.25 -4.969 1 96.19 48 HIS B O 1
ATOM 5546 N N . TRP B 1 49 ? -5.812 -60.062 -5.582 1 95.31 49 TRP B N 1
ATOM 5547 C CA . TRP B 1 49 ? -5.59 -60.406 -6.977 1 95.31 49 TRP B CA 1
ATOM 5548 C C . TRP B 1 49 ? -6.535 -59.656 -7.898 1 95.31 49 TRP B C 1
ATOM 5550 O O . TRP B 1 49 ? -7.496 -59.031 -7.438 1 95.31 49 TRP B O 1
ATOM 5560 N N . VAL B 1 50 ? -6.195 -59.625 -9.156 1 96.19 50 VAL B N 1
ATOM 5561 C CA . VAL B 1 50 ? -7.074 -59 -10.141 1 96.19 50 VAL B CA 1
ATOM 5562 C C . VAL B 1 50 ? -8.359 -59.812 -10.281 1 96.19 50 VAL B C 1
ATOM 5564 O O . VAL B 1 50 ? -8.312 -61 -10.555 1 96.19 50 VAL B O 1
ATOM 5567 N N . PRO B 1 51 ? -9.453 -59.219 -10.094 1 94.12 51 PRO B N 1
ATOM 5568 C CA . PRO B 1 51 ? -10.711 -59.938 -10.203 1 94.12 51 PRO B CA 1
ATOM 5569 C C . PRO B 1 51 ? -11.086 -60.281 -11.648 1 94.12 51 PRO B C 1
ATOM 5571 O O . PRO B 1 51 ? -10.531 -59.688 -12.578 1 94.12 51 PRO B O 1
ATOM 5574 N N . ALA B 1 52 ? -12.023 -61.312 -11.781 1 91.88 52 ALA B N 1
ATOM 5575 C CA . ALA B 1 52 ? -12.539 -61.625 -13.109 1 91.88 52 ALA B CA 1
ATOM 5576 C C . ALA B 1 52 ? -13.453 -60.5 -13.617 1 91.88 52 ALA B C 1
ATOM 5578 O O . ALA B 1 52 ? -14.359 -60.062 -12.906 1 91.88 52 ALA B O 1
ATOM 5579 N N . LEU B 1 53 ? -13.047 -60 -14.766 1 94.19 53 LEU B N 1
ATOM 5580 C CA . LEU B 1 53 ? -13.789 -58.875 -15.328 1 94.19 53 LEU B CA 1
ATOM 5581 C C . LEU B 1 53 ? -14.211 -59.188 -16.766 1 94.19 53 LEU B C 1
ATOM 5583 O O . LEU B 1 53 ? -13.664 -60.094 -17.406 1 94.19 53 LEU B O 1
ATOM 5587 N N . PRO B 1 54 ? -15.195 -58.469 -17.203 1 93.62 54 PRO B N 1
ATOM 5588 C CA . PRO B 1 54 ? -15.617 -58.656 -18.594 1 93.62 54 PRO B CA 1
ATOM 5589 C C . PRO B 1 54 ? -14.5 -58.344 -19.594 1 93.62 54 PRO B C 1
ATOM 5591 O O . PRO B 1 54 ? -13.688 -57.438 -19.344 1 93.62 54 PRO B O 1
ATOM 5594 N N . ALA B 1 55 ? -14.516 -59.094 -20.719 1 94.44 55 ALA B N 1
ATOM 5595 C CA . ALA B 1 55 ? -13.438 -59 -21.688 1 94.44 55 ALA B CA 1
ATOM 5596 C C . ALA B 1 55 ? -13.43 -57.656 -22.406 1 94.44 55 ALA B C 1
ATOM 5598 O O . ALA B 1 55 ? -12.43 -57.281 -23.016 1 94.44 55 ALA B O 1
ATOM 5599 N N . ASN B 1 56 ? -14.492 -56.938 -22.281 1 95.31 56 ASN B N 1
ATOM 5600 C CA . ASN B 1 56 ? -14.602 -55.688 -23.031 1 95.31 56 ASN B CA 1
ATOM 5601 C C . ASN B 1 56 ? -14.016 -54.531 -22.25 1 95.31 56 ASN B C 1
ATOM 5603 O O . ASN B 1 56 ? -13.977 -53.406 -22.75 1 95.31 56 ASN B O 1
ATOM 5607 N N . ILE B 1 57 ? -13.438 -54.75 -21.094 1 96.69 57 ILE B N 1
ATOM 5608 C CA . ILE B 1 57 ? -12.898 -53.688 -20.266 1 96.69 57 ILE B CA 1
ATOM 5609 C C . ILE B 1 57 ? -11.633 -53.125 -20.906 1 96.69 57 ILE B C 1
ATOM 5611 O O . ILE B 1 57 ? -10.727 -53.875 -21.281 1 96.69 57 ILE B O 1
ATOM 5615 N N . THR B 1 58 ? -11.664 -51.75 -21.031 1 98.06 58 THR B N 1
ATOM 5616 C CA . THR B 1 58 ? -10.523 -51.062 -21.641 1 98.06 58 THR B CA 1
ATOM 5617 C C . THR B 1 58 ? -9.781 -50.219 -20.609 1 98.06 58 THR B C 1
ATOM 5619 O O . THR B 1 58 ? -8.609 -49.875 -20.797 1 98.06 58 THR B O 1
ATOM 5622 N N . HIS B 1 59 ? -10.422 -49.75 -19.609 1 98.44 59 HIS B N 1
ATOM 5623 C CA . HIS B 1 59 ? -9.852 -48.969 -18.531 1 98.44 59 HIS B CA 1
ATOM 5624 C C . HIS B 1 59 ? -10.055 -49.656 -17.172 1 98.44 59 HIS B C 1
ATOM 5626 O O . HIS B 1 59 ? -11.195 -49.875 -16.766 1 98.44 59 HIS B O 1
ATOM 5632 N N . LEU B 1 60 ? -8.914 -50.031 -16.516 1 97.94 60 LEU B N 1
ATOM 5633 C CA . LEU B 1 60 ? -8.984 -50.781 -15.25 1 97.94 60 LEU B CA 1
ATOM 5634 C C . LEU B 1 60 ? -8.195 -50.062 -14.156 1 97.94 60 LEU B C 1
ATOM 5636 O O . LEU B 1 60 ? -6.996 -49.844 -14.305 1 97.94 60 LEU B O 1
ATOM 5640 N N . TYR B 1 61 ? -8.844 -49.656 -13.117 1 98.31 61 TYR B N 1
ATOM 5641 C CA . TYR B 1 61 ? -8.227 -49 -11.984 1 98.31 61 TYR B CA 1
ATOM 5642 C C . TYR B 1 61 ? -8.172 -49.906 -10.766 1 98.31 61 TYR B C 1
ATOM 5644 O O . TYR B 1 61 ? -9.211 -50.312 -10.242 1 98.31 61 TYR B O 1
ATOM 5652 N N . LEU B 1 62 ? -6.914 -50.281 -10.336 1 97.75 62 LEU B N 1
ATOM 5653 C CA . LEU B 1 62 ? -6.707 -51.25 -9.258 1 97.75 62 LEU B CA 1
ATOM 5654 C C . LEU B 1 62 ? -5.855 -50.625 -8.148 1 97.75 62 LEU B C 1
ATOM 5656 O O . LEU B 1 62 ? -5.277 -51.375 -7.34 1 97.75 62 LEU B O 1
ATOM 5660 N N . GLU B 1 63 ? -5.773 -49.281 -8.109 1 97.38 63 GLU B N 1
ATOM 5661 C CA . GLU B 1 63 ? -4.879 -48.656 -7.145 1 97.38 63 GLU B CA 1
ATOM 5662 C C . GLU B 1 63 ? -5.371 -48.875 -5.715 1 97.38 63 GLU B C 1
ATOM 5664 O O . GLU B 1 63 ? -6.551 -49.156 -5.496 1 97.38 63 GLU B O 1
ATOM 5669 N N . LEU B 1 64 ? -4.484 -48.812 -4.695 1 96.5 64 LEU B N 1
ATOM 5670 C CA . LEU B 1 64 ? -4.746 -48.844 -3.26 1 96.5 64 LEU B CA 1
ATOM 5671 C C . LEU B 1 64 ? -5.383 -50.156 -2.85 1 96.5 64 LEU B C 1
ATOM 5673 O O . LEU B 1 64 ? -6.352 -50.188 -2.092 1 96.5 64 LEU B O 1
ATOM 5677 N N . ASN B 1 65 ? -4.895 -51.281 -3.469 1 97.44 65 ASN B N 1
ATOM 5678 C CA . ASN B 1 65 ? -5.254 -52.625 -3.062 1 97.44 65 ASN B CA 1
ATOM 5679 C C . ASN B 1 65 ? -4.07 -53.344 -2.449 1 97.44 65 ASN B C 1
ATOM 5681 O O . ASN B 1 65 ? -3.1 -52.719 -2.018 1 97.44 65 ASN B O 1
ATOM 5685 N N . HIS B 1 66 ? -4.219 -54.719 -2.295 1 97.62 66 HIS B N 1
ATOM 5686 C CA . HIS B 1 66 ? -3.166 -55.531 -1.701 1 97.62 66 HIS B CA 1
ATOM 5687 C C . HIS B 1 66 ? -2.631 -56.562 -2.699 1 97.62 66 HIS B C 1
ATOM 5689 O O . HIS B 1 66 ? -2.389 -57.719 -2.342 1 97.62 66 HIS B O 1
ATOM 5695 N N . ILE B 1 67 ? -2.568 -56.062 -3.922 1 97.69 67 ILE B N 1
ATOM 5696 C CA . ILE B 1 67 ? -2.059 -56.938 -4.961 1 97.69 67 ILE B CA 1
ATOM 5697 C C . ILE B 1 67 ? -0.537 -57.031 -4.871 1 97.69 67 ILE B C 1
ATOM 5699 O O . ILE B 1 67 ? 0.153 -56 -4.984 1 97.69 67 ILE B O 1
ATOM 5703 N N . SER B 1 68 ? -0.029 -58.188 -4.723 1 97.38 68 SER B N 1
ATOM 5704 C CA . SER B 1 68 ? 1.397 -58.312 -4.445 1 97.38 68 SER B CA 1
ATOM 5705 C C . SER B 1 68 ? 2.154 -58.781 -5.68 1 97.38 68 SER B C 1
ATOM 5707 O O . SER B 1 68 ? 3.383 -58.719 -5.73 1 97.38 68 SER B O 1
ATOM 5709 N N . GLU B 1 69 ? 1.382 -59.25 -6.656 1 97.94 69 GLU B N 1
ATOM 5710 C CA . GLU B 1 69 ? 2.068 -59.812 -7.816 1 97.94 69 GLU B CA 1
ATOM 5711 C C . GLU B 1 69 ? 1.2 -59.719 -9.07 1 97.94 69 GLU B C 1
ATOM 5713 O O . GLU B 1 69 ? -0.015 -59.906 -9 1 97.94 69 GLU B O 1
ATOM 5718 N N . ILE B 1 70 ? 1.899 -59.375 -10.141 1 98.44 70 ILE B N 1
ATOM 5719 C CA . ILE B 1 70 ? 1.286 -59.5 -11.461 1 98.44 70 ILE B CA 1
ATOM 5720 C C . ILE B 1 70 ? 2.109 -60.438 -12.336 1 98.44 70 ILE B C 1
ATOM 5722 O O . ILE B 1 70 ? 3.312 -60.219 -12.516 1 98.44 70 ILE B O 1
ATOM 5726 N N . ASN B 1 71 ? 1.482 -61.469 -12.828 1 97.44 71 ASN B N 1
ATOM 5727 C CA . ASN B 1 71 ? 2.135 -62.438 -13.711 1 97.44 71 ASN B CA 1
ATOM 5728 C C . ASN B 1 71 ? 1.361 -62.625 -15.008 1 97.44 71 ASN B C 1
ATOM 5730 O O . ASN B 1 71 ? 0.445 -61.844 -15.312 1 97.44 71 ASN B O 1
ATOM 5734 N N . SER B 1 72 ? 1.641 -63.656 -15.789 1 95.69 72 SER B N 1
ATOM 5735 C CA . SER B 1 72 ? 1.129 -63.781 -17.141 1 95.69 72 SER B CA 1
ATOM 5736 C C . SER B 1 72 ? -0.354 -64.125 -17.141 1 95.69 72 SER B C 1
ATOM 5738 O O . SER B 1 72 ? -1.04 -63.969 -18.156 1 95.69 72 SER B O 1
ATOM 5740 N N . THR B 1 73 ? -0.819 -64.562 -16.016 1 95.31 73 THR B N 1
ATOM 5741 C CA . THR B 1 73 ? -2.215 -65 -15.977 1 95.31 73 THR B CA 1
ATOM 5742 C C . THR B 1 73 ? -3.061 -64 -15.211 1 95.31 73 THR B C 1
ATOM 5744 O O . THR B 1 73 ? -4.293 -64.062 -15.227 1 95.31 73 THR B O 1
ATOM 5747 N N . SER B 1 74 ? -2.393 -63.062 -14.633 1 96.75 74 SER B N 1
ATOM 5748 C CA . SER B 1 74 ? -3.092 -62.125 -13.75 1 96.75 74 SER B CA 1
ATOM 5749 C C . SER B 1 74 ? -4.129 -61.312 -14.523 1 96.75 74 SER B C 1
ATOM 5751 O O . SER B 1 74 ? -5.18 -60.969 -13.977 1 96.75 74 SER B O 1
ATOM 5753 N N . LEU B 1 75 ? -3.842 -61.031 -15.828 1 97.19 75 LEU B N 1
ATOM 5754 C CA . LEU B 1 75 ? -4.723 -60.156 -16.609 1 97.19 75 LEU B CA 1
ATOM 5755 C C . LEU B 1 75 ? -5.375 -60.938 -17.75 1 97.19 75 LEU B C 1
ATOM 5757 O O . LEU B 1 75 ? -5.707 -60.375 -18.797 1 97.19 75 LEU B O 1
ATOM 5761 N N . SER B 1 76 ? -5.57 -62.25 -17.469 1 94.75 76 SER B N 1
ATOM 5762 C CA . SER B 1 76 ? -6.191 -63.094 -18.469 1 94.75 76 SER B CA 1
ATOM 5763 C C . SER B 1 76 ? -7.617 -62.656 -18.781 1 94.75 76 SER B C 1
ATOM 5765 O O . SER B 1 76 ? -8.391 -62.344 -17.859 1 94.75 76 SER B O 1
ATOM 5767 N N . GLY B 1 77 ? -7.895 -62.531 -20.078 1 94.62 77 GLY B N 1
ATOM 5768 C CA . GLY B 1 77 ? -9.234 -62.125 -20.5 1 94.62 77 GLY B CA 1
ATOM 5769 C C . GLY B 1 77 ? -9.375 -60.625 -20.719 1 94.62 77 GLY B C 1
ATOM 5770 O O . GLY B 1 77 ? -10.391 -60.188 -21.234 1 94.62 77 GLY B O 1
ATOM 5771 N N . LEU B 1 78 ? -8.352 -59.938 -20.391 1 96.88 78 LEU B N 1
ATOM 5772 C CA . LEU B 1 78 ? -8.422 -58.5 -20.5 1 96.88 78 LEU B CA 1
ATOM 5773 C C . LEU B 1 78 ? -7.465 -58 -21.578 1 96.88 78 LEU B C 1
ATOM 5775 O O . LEU B 1 78 ? -6.676 -57.062 -21.328 1 96.88 78 LEU B O 1
ATOM 5779 N N . GLU B 1 79 ? -7.555 -58.5 -22.719 1 96 79 GLU B N 1
ATOM 5780 C CA . GLU B 1 79 ? -6.617 -58.219 -23.797 1 96 79 GLU B CA 1
ATOM 5781 C C . GLU B 1 79 ? -6.918 -56.875 -24.453 1 96 79 GLU B C 1
ATOM 5783 O O . GLU B 1 79 ? -6.078 -56.312 -25.172 1 96 79 GLU B O 1
ATOM 5788 N N . GLN B 1 80 ? -8.055 -56.312 -24.125 1 96.69 80 GLN B N 1
ATOM 5789 C CA . GLN B 1 80 ? -8.461 -55.062 -24.766 1 96.69 80 GLN B CA 1
ATOM 5790 C C . GLN B 1 80 ? -8.062 -53.875 -23.906 1 96.69 80 GLN B C 1
ATOM 5792 O O . GLN B 1 80 ? -8.32 -52.719 -24.281 1 96.69 80 GLN B O 1
ATOM 5797 N N . LEU B 1 81 ? -7.309 -54.094 -22.859 1 97.69 81 LEU B N 1
ATOM 5798 C CA . LEU B 1 81 ? -6.945 -53.031 -21.922 1 97.69 81 LEU B CA 1
ATOM 5799 C C . LEU B 1 81 ? -6.125 -51.938 -22.625 1 97.69 81 LEU B C 1
ATOM 5801 O O . LEU B 1 81 ? -5.195 -52.25 -23.359 1 97.69 81 LEU B O 1
ATOM 5805 N N . GLN B 1 82 ? -6.512 -50.719 -22.359 1 98.44 82 GLN B N 1
ATOM 5806 C CA . GLN B 1 82 ? -5.789 -49.562 -22.875 1 98.44 82 GLN B CA 1
ATOM 5807 C C . GLN B 1 82 ? -5.113 -48.781 -21.75 1 98.44 82 GLN B C 1
ATOM 5809 O O . GLN B 1 82 ? -4.074 -48.156 -21.953 1 98.44 82 GLN B O 1
ATOM 5814 N N . GLU B 1 83 ? -5.688 -48.75 -20.656 1 98.75 83 GLU B N 1
ATOM 5815 C CA . GLU B 1 83 ? -5.141 -48.125 -19.469 1 98.75 83 GLU B CA 1
ATOM 5816 C C . GLU B 1 83 ? -5.262 -49.031 -18.234 1 98.75 83 GLU B C 1
ATOM 5818 O O . GLU B 1 83 ? -6.309 -49.625 -18.016 1 98.75 83 GLU B O 1
ATOM 5823 N N . LEU B 1 84 ? -4.188 -49.156 -17.484 1 98.62 84 LEU B N 1
ATOM 5824 C CA . LEU B 1 84 ? -4.145 -49.969 -16.281 1 98.62 84 LEU B CA 1
ATOM 5825 C C . LEU B 1 84 ? -3.465 -49.219 -15.141 1 98.62 84 LEU B C 1
ATOM 5827 O O . LEU B 1 84 ? -2.342 -48.719 -15.297 1 98.62 84 LEU B O 1
ATOM 5831 N N . ASP B 1 85 ? -4.145 -49.031 -14.062 1 98.75 85 ASP B N 1
ATOM 5832 C CA . ASP B 1 85 ? -3.584 -48.375 -12.891 1 98.75 85 ASP B CA 1
ATOM 5833 C C . ASP B 1 85 ? -3.379 -49.344 -11.742 1 98.75 85 ASP B C 1
ATOM 5835 O O . ASP B 1 85 ? -4.348 -49.844 -11.148 1 98.75 85 ASP B O 1
ATOM 5839 N N . LEU B 1 86 ? -2.152 -49.688 -11.477 1 98.38 86 LEU B N 1
ATOM 5840 C CA . LEU B 1 86 ? -1.76 -50.562 -10.383 1 98.38 86 LEU B CA 1
ATOM 5841 C C . LEU B 1 86 ? -0.994 -49.812 -9.312 1 98.38 86 LEU B C 1
ATOM 5843 O O . LEU B 1 86 ? -0.191 -50.375 -8.578 1 98.38 86 LEU B O 1
ATOM 5847 N N . GLY B 1 87 ? -1.267 -48.531 -9.219 1 98.12 87 GLY B N 1
ATOM 5848 C CA . GLY B 1 87 ? -0.498 -47.656 -8.344 1 98.12 87 GLY B CA 1
ATOM 5849 C C . GLY B 1 87 ? -0.826 -47.844 -6.871 1 98.12 87 GLY B C 1
ATOM 5850 O O . GLY B 1 87 ? -1.915 -48.312 -6.527 1 98.12 87 GLY B O 1
ATOM 5851 N N . ALA B 1 88 ? 0.148 -47.594 -5.934 1 97.62 88 ALA B N 1
ATOM 5852 C CA . ALA B 1 88 ? 0.01 -47.406 -4.488 1 97.62 88 ALA B CA 1
ATOM 5853 C C . ALA B 1 88 ? -0.586 -48.656 -3.836 1 97.62 88 ALA B C 1
ATOM 5855 O O . ALA B 1 88 ? -1.534 -48.562 -3.053 1 97.62 88 ALA B O 1
ATOM 5856 N N . GLN B 1 89 ? -0.093 -49.75 -4.254 1 97.5 89 GLN B N 1
ATOM 5857 C CA . GLN B 1 89 ? -0.49 -50.938 -3.52 1 97.5 89 GLN B CA 1
ATOM 5858 C C . GLN B 1 89 ? -0.007 -50.875 -2.072 1 97.5 89 GLN B C 1
ATOM 5860 O O . GLN B 1 89 ? 1.074 -50.375 -1.795 1 97.5 89 GLN B O 1
ATOM 5865 N N . ARG B 1 90 ? -0.734 -51.5 -1.196 1 96.25 90 ARG B N 1
ATOM 5866 C CA . ARG B 1 90 ? -0.411 -51.469 0.226 1 96.25 90 ARG B CA 1
ATOM 5867 C C . ARG B 1 90 ? 0.639 -52.5 0.586 1 96.25 90 ARG B C 1
ATOM 5869 O O . ARG B 1 90 ? 1.148 -52.531 1.709 1 96.25 90 ARG B O 1
ATOM 5876 N N . VAL B 1 91 ? 0.935 -53.406 -0.366 1 95.94 91 VAL B N 1
ATOM 5877 C CA . VAL B 1 91 ? 1.999 -54.375 -0.24 1 95.94 91 VAL B CA 1
ATOM 5878 C C . VAL B 1 91 ? 2.982 -54.25 -1.397 1 95.94 91 VAL B C 1
ATOM 5880 O O . VAL B 1 91 ? 2.639 -53.688 -2.445 1 95.94 91 VAL B O 1
ATOM 5883 N N . PRO B 1 92 ? 4.18 -54.656 -1.13 1 96.56 92 PRO B N 1
ATOM 5884 C CA . PRO B 1 92 ? 5.129 -54.594 -2.244 1 96.56 92 PRO B CA 1
ATOM 5885 C C . PRO B 1 92 ? 4.648 -55.344 -3.48 1 96.56 92 PRO B C 1
ATOM 5887 O O . PRO B 1 92 ? 4.168 -56.469 -3.369 1 96.56 92 PRO B O 1
ATOM 5890 N N . LEU B 1 93 ? 4.801 -54.688 -4.543 1 98.12 93 LEU B N 1
ATOM 5891 C CA . LEU B 1 93 ? 4.32 -55.25 -5.805 1 98.12 93 LEU B CA 1
ATOM 5892 C C . LEU B 1 93 ? 5.477 -55.812 -6.629 1 98.12 93 LEU B C 1
ATOM 5894 O O . LEU B 1 93 ? 6.527 -55.156 -6.742 1 98.12 93 LEU B O 1
ATOM 5898 N N . VAL B 1 94 ? 5.25 -57.031 -7.145 1 98.38 94 VAL B N 1
ATOM 5899 C CA . VAL B 1 94 ? 6.223 -57.656 -8.039 1 98.38 94 VAL B CA 1
ATOM 5900 C C . VAL B 1 94 ? 5.605 -57.844 -9.43 1 98.38 94 VAL B C 1
ATOM 5902 O O . VAL B 1 94 ? 4.504 -58.375 -9.555 1 98.38 94 VAL B O 1
ATOM 5905 N N . ILE B 1 95 ? 6.297 -57.281 -10.43 1 98.56 95 ILE B N 1
ATOM 5906 C CA . ILE B 1 95 ? 5.902 -57.562 -11.805 1 98.56 95 ILE B CA 1
ATOM 5907 C C . ILE B 1 95 ? 6.793 -58.656 -12.391 1 98.56 95 ILE B C 1
ATOM 5909 O O . ILE B 1 95 ? 7.988 -58.438 -12.602 1 98.56 95 ILE B O 1
ATOM 5913 N N . ARG B 1 96 ? 6.16 -59.75 -12.766 1 98.19 96 ARG B N 1
ATOM 5914 C CA . ARG B 1 96 ? 6.898 -60.938 -13.227 1 98.19 96 ARG B CA 1
ATOM 5915 C C . ARG B 1 96 ? 7.156 -60.844 -14.727 1 98.19 96 ARG B C 1
ATOM 5917 O O . ARG B 1 96 ? 6.594 -60 -15.422 1 98.19 96 ARG B O 1
ATOM 5924 N N . ASN B 1 97 ? 8.023 -61.75 -15.141 1 97.75 97 ASN B N 1
ATOM 5925 C CA . ASN B 1 97 ? 8.281 -61.844 -16.578 1 97.75 97 ASN B CA 1
ATOM 5926 C C . ASN B 1 97 ? 7 -62.156 -17.344 1 97.75 97 ASN B C 1
ATOM 5928 O O . ASN B 1 97 ? 6.176 -62.938 -16.906 1 97.75 97 ASN B O 1
ATOM 5932 N N . ASN B 1 98 ? 6.793 -61.406 -18.391 1 96.31 98 ASN B N 1
ATOM 5933 C CA . ASN B 1 98 ? 5.699 -61.625 -19.328 1 96.31 98 ASN B CA 1
ATOM 5934 C C . ASN B 1 98 ? 4.348 -61.312 -18.703 1 96.31 98 ASN B C 1
ATOM 5936 O O . ASN B 1 98 ? 3.314 -61.812 -19.141 1 96.31 98 ASN B O 1
ATOM 5940 N N . ALA B 1 99 ? 4.465 -60.5 -17.719 1 97.56 99 ALA B N 1
ATOM 5941 C CA . ALA B 1 99 ? 3.248 -60.156 -17 1 97.56 99 ALA B CA 1
ATOM 5942 C C . ALA B 1 99 ? 2.223 -59.5 -17.938 1 97.56 99 ALA B C 1
ATOM 5944 O O . ALA B 1 99 ? 1.016 -59.688 -17.75 1 97.56 99 ALA B O 1
ATOM 5945 N N . PHE B 1 100 ? 2.74 -58.844 -19.016 1 98.06 100 PH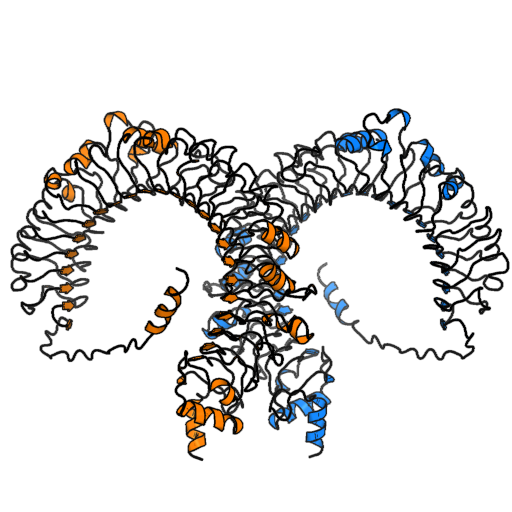E B N 1
ATOM 5946 C CA . PHE B 1 100 ? 1.85 -58.094 -19.891 1 98.06 100 PHE B CA 1
ATOM 5947 C C . PHE B 1 100 ? 1.929 -58.625 -21.328 1 98.06 100 PHE B C 1
ATOM 5949 O O . PHE B 1 100 ? 1.709 -57.875 -22.281 1 98.06 100 PHE B O 1
ATOM 5956 N N . SER B 1 101 ? 2.217 -59.812 -21.547 1 96.12 101 SER B N 1
ATOM 5957 C CA . SER B 1 101 ? 2.484 -60.375 -22.859 1 96.12 101 SER B CA 1
ATOM 5958 C C . SER B 1 101 ? 1.246 -60.344 -23.75 1 96.12 101 SER B C 1
ATOM 5960 O O . SER B 1 101 ? 1.356 -60.25 -24.969 1 96.12 101 SER B O 1
ATOM 5962 N N . ARG B 1 102 ? 0.048 -60.312 -23.141 1 95.62 102 ARG B N 1
ATOM 5963 C CA . ARG B 1 102 ? -1.183 -60.344 -23.922 1 95.62 102 ARG B CA 1
ATOM 5964 C C . ARG B 1 102 ? -1.844 -58.969 -23.969 1 95.62 102 ARG B C 1
ATOM 5966 O O . ARG B 1 102 ? -2.928 -58.812 -24.531 1 95.62 102 ARG B O 1
ATOM 5973 N N . GLN B 1 103 ? -1.201 -58 -23.406 1 97.19 103 GLN B N 1
ATOM 5974 C CA . GLN B 1 103 ? -1.783 -56.656 -23.328 1 97.19 103 GLN B CA 1
ATOM 5975 C C . GLN B 1 103 ? -1.161 -55.75 -24.375 1 97.19 103 GLN B C 1
ATOM 5977 O O . GLN B 1 103 ? -0.659 -54.656 -24.031 1 97.19 103 GLN B O 1
ATOM 5982 N N . SER B 1 104 ? -1.345 -56.062 -25.594 1 96.06 104 SER B N 1
ATOM 5983 C CA . SER B 1 104 ? -0.69 -55.375 -26.703 1 96.06 104 SER B CA 1
ATOM 5984 C C . SER B 1 104 ? -1.364 -54.031 -26.984 1 96.06 104 SER B C 1
ATOM 5986 O O . SER B 1 104 ? -0.797 -53.188 -27.672 1 96.06 104 SER B O 1
ATOM 5988 N N . HIS B 1 105 ? -2.516 -53.781 -26.375 1 97.38 105 HIS B N 1
ATOM 5989 C CA . HIS B 1 105 ? -3.254 -52.562 -26.641 1 97.38 105 HIS B CA 1
ATOM 5990 C C . HIS B 1 105 ? -3.057 -51.531 -25.531 1 97.38 105 HIS B C 1
ATOM 5992 O O . HIS B 1 105 ? -3.561 -50.406 -25.609 1 97.38 105 HIS B O 1
ATOM 5998 N N . LEU B 1 106 ? -2.281 -51.906 -24.594 1 98.25 106 LEU B N 1
ATOM 5999 C CA . LEU B 1 106 ? -2.094 -51.031 -23.438 1 98.25 106 LEU B CA 1
ATOM 6000 C C . LEU B 1 106 ? -1.337 -49.781 -23.828 1 98.25 106 LEU B C 1
ATOM 6002 O O . LEU B 1 106 ? -0.287 -49.844 -24.469 1 98.25 106 LEU B O 1
ATOM 6006 N N . ARG B 1 107 ? -1.909 -48.594 -23.422 1 98.62 107 ARG B N 1
ATOM 6007 C CA . ARG B 1 107 ? -1.316 -47.312 -23.781 1 98.62 107 ARG B CA 1
ATOM 6008 C C . ARG B 1 107 ? -0.776 -46.594 -22.562 1 98.62 107 ARG B C 1
ATOM 6010 O O . ARG B 1 107 ? 0.174 -45.812 -22.656 1 98.62 107 ARG B O 1
ATOM 6017 N N . ARG B 1 108 ? -1.387 -46.781 -21.469 1 98.81 108 ARG B N 1
ATOM 6018 C CA . ARG B 1 108 ? -0.958 -46.156 -20.219 1 98.81 108 ARG B CA 1
ATOM 6019 C C . ARG B 1 108 ? -0.886 -47.156 -19.078 1 98.81 108 ARG B C 1
ATOM 6021 O O . ARG B 1 108 ? -1.828 -47.938 -18.875 1 98.81 108 ARG B O 1
ATOM 6028 N N . LEU B 1 109 ? 0.23 -47.219 -18.391 1 98.75 109 LEU B N 1
ATOM 6029 C CA . LEU B 1 109 ? 0.437 -48.062 -17.219 1 98.75 109 LEU B CA 1
ATOM 6030 C C . LEU B 1 109 ? 0.93 -47.281 -16.031 1 98.75 109 LEU B C 1
ATOM 6032 O O . LEU B 1 109 ? 1.953 -46.594 -16.109 1 98.75 109 LEU B O 1
ATOM 6036 N N . VAL B 1 110 ? 0.187 -47.281 -14.969 1 98.75 110 VAL B N 1
ATOM 6037 C CA . VAL B 1 110 ? 0.547 -46.562 -13.758 1 98.75 110 VAL B CA 1
ATOM 6038 C C . VAL B 1 110 ? 1.022 -47.531 -12.688 1 98.75 110 VAL B C 1
ATOM 6040 O O . VAL B 1 110 ? 0.254 -48.375 -12.234 1 98.75 110 VAL B O 1
ATOM 6043 N N . LEU B 1 111 ? 2.277 -47.438 -12.359 1 98.62 111 LEU B N 1
ATOM 6044 C CA . LEU B 1 111 ? 2.859 -48.25 -11.305 1 98.62 111 LEU B CA 1
ATOM 6045 C C . LEU B 1 111 ? 3.41 -47.406 -10.18 1 98.62 111 LEU B C 1
ATOM 6047 O O . LEU B 1 111 ? 4.094 -47.906 -9.281 1 98.62 111 LEU B O 1
ATOM 6051 N N . GLY B 1 112 ? 3.08 -46.156 -10.203 1 98.31 112 GLY B N 1
ATOM 6052 C CA . GLY B 1 112 ? 3.643 -45.188 -9.273 1 98.31 112 GLY B CA 1
ATOM 6053 C C . GLY B 1 112 ? 3.238 -45.438 -7.832 1 98.31 112 GLY B C 1
ATOM 6054 O O . GLY B 1 112 ? 2.23 -46.094 -7.57 1 98.31 112 GLY B O 1
ATOM 6055 N N . MET B 1 113 ? 4.051 -44.969 -6.836 1 97.56 113 MET B N 1
ATOM 6056 C CA . MET B 1 113 ? 3.803 -45 -5.395 1 97.56 113 MET B CA 1
ATOM 6057 C C . MET B 1 113 ? 3.832 -46.438 -4.859 1 97.56 113 MET B C 1
ATOM 6059 O O . MET B 1 113 ? 3.307 -46.688 -3.777 1 97.56 113 MET B O 1
ATOM 6063 N N . ASN B 1 114 ? 4.312 -47.344 -5.66 1 97.88 114 ASN B N 1
ATOM 6064 C CA . ASN B 1 114 ? 4.633 -48.656 -5.133 1 97.88 114 ASN B CA 1
ATOM 6065 C C . ASN B 1 114 ? 6.039 -48.719 -4.547 1 97.88 114 ASN B C 1
ATOM 6067 O O . ASN B 1 114 ? 6.996 -49.062 -5.246 1 97.88 114 ASN B O 1
ATOM 6071 N N . VAL B 1 115 ? 6.004 -48.438 -3.299 1 95.06 115 VAL B N 1
ATOM 6072 C CA . VAL B 1 115 ? 7.301 -48.375 -2.635 1 95.06 115 VAL B CA 1
ATOM 6073 C C . VAL B 1 115 ? 7.922 -49.75 -2.568 1 95.06 115 VAL B C 1
ATOM 6075 O O . VAL B 1 115 ? 7.305 -50.688 -2.059 1 95.06 115 VAL B O 1
ATOM 6078 N N . GLY B 1 116 ? 8.953 -50 -3.207 1 93.81 116 GLY B N 1
ATOM 6079 C CA . GLY B 1 116 ? 9.617 -51.281 -3.227 1 93.81 116 GLY B CA 1
ATOM 6080 C C . GLY B 1 116 ? 9.227 -52.125 -4.426 1 93.81 116 GLY B C 1
ATOM 6081 O O . GLY B 1 116 ? 9.32 -53.344 -4.379 1 93.81 116 GLY B O 1
ATOM 6082 N N . LEU B 1 117 ? 8.805 -51.531 -5.348 1 97.56 117 LEU B N 1
ATOM 6083 C CA . LEU B 1 117 ? 8.43 -52.219 -6.582 1 97.56 117 LEU B CA 1
ATOM 6084 C C . LEU B 1 117 ? 9.586 -53.062 -7.098 1 97.56 117 LEU B C 1
ATOM 6086 O O . LEU B 1 117 ? 10.727 -52.594 -7.152 1 97.56 117 LEU B O 1
ATOM 6090 N N . ARG B 1 118 ? 9.234 -54.312 -7.422 1 97.5 118 ARG B N 1
ATOM 6091 C CA . ARG B 1 118 ? 10.219 -55.188 -8.016 1 97.5 118 ARG B CA 1
ATOM 6092 C C . ARG B 1 118 ? 9.836 -55.562 -9.453 1 97.5 118 ARG B C 1
ATOM 6094 O O . ARG B 1 118 ? 8.719 -56 -9.711 1 97.5 118 ARG B O 1
ATOM 6101 N N . LEU B 1 119 ? 10.812 -55.344 -10.281 1 97.62 119 LEU B N 1
ATOM 6102 C CA . LEU B 1 119 ? 10.609 -55.656 -11.695 1 97.62 119 LEU B CA 1
ATOM 6103 C C . LEU B 1 119 ? 11.531 -56.781 -12.141 1 97.62 119 LEU B C 1
ATOM 6105 O O . LEU B 1 119 ? 12.75 -56.719 -11.938 1 97.62 119 LEU B O 1
ATOM 6109 N N . GLU B 1 120 ? 10.938 -57.75 -12.766 1 97.31 120 GLU B N 1
ATOM 6110 C CA . GLU B 1 120 ? 11.773 -58.75 -13.422 1 97.31 120 GLU B CA 1
ATOM 6111 C C . GLU B 1 120 ? 12.234 -58.25 -14.797 1 97.31 120 GLU B C 1
ATOM 6113 O O . GLU B 1 120 ? 11.648 -57.344 -15.359 1 97.31 120 GLU B O 1
ATOM 6118 N N . PRO B 1 121 ? 13.25 -58.812 -15.383 1 95.44 121 PRO B N 1
ATOM 6119 C CA . PRO B 1 121 ? 13.906 -58.281 -16.578 1 95.44 121 PRO B CA 1
ATOM 6120 C C . PRO B 1 121 ? 12.953 -58.156 -17.766 1 95.44 121 PRO B C 1
ATOM 6122 O O . PRO B 1 121 ? 13.055 -57.219 -18.562 1 95.44 121 PRO B O 1
ATOM 6125 N N . GLN B 1 122 ? 12 -59.125 -17.875 1 96.88 122 GLN B N 1
ATOM 6126 C CA . GLN B 1 122 ? 11.07 -59.094 -19 1 96.88 122 GLN B CA 1
ATOM 6127 C C . GLN B 1 122 ? 9.664 -58.719 -18.547 1 96.88 122 GLN B C 1
ATOM 6129 O O . GLN B 1 122 ? 8.68 -59.188 -19.109 1 96.88 122 GLN B O 1
ATOM 6134 N N . ALA B 1 123 ? 9.711 -57.844 -17.578 1 97.19 123 ALA B N 1
ATOM 6135 C CA . ALA B 1 123 ? 8.445 -57.469 -16.953 1 97.19 123 ALA B CA 1
ATOM 6136 C C . ALA B 1 123 ? 7.523 -56.781 -17.953 1 97.19 123 ALA B C 1
ATOM 6138 O O . ALA B 1 123 ? 6.305 -56.969 -17.922 1 97.19 123 ALA B O 1
ATOM 6139 N N . PHE B 1 124 ? 8.109 -56.031 -18.969 1 97.75 124 PHE B N 1
ATOM 6140 C CA . PHE B 1 124 ? 7.285 -55.188 -19.812 1 97.75 124 PHE B CA 1
ATOM 6141 C C . PHE B 1 124 ? 7.148 -55.781 -21.203 1 97.75 124 PHE B C 1
ATOM 6143 O O . PHE B 1 124 ? 6.727 -55.094 -22.141 1 97.75 124 PHE B O 1
ATOM 6150 N N . MET B 1 125 ? 7.461 -57.062 -21.266 1 96.81 125 MET B N 1
ATOM 6151 C CA . MET B 1 125 ? 7.27 -57.75 -22.547 1 96.81 125 MET B CA 1
ATOM 6152 C C . MET B 1 125 ? 5.805 -57.719 -22.969 1 96.81 125 MET B C 1
ATOM 6154 O O . MET B 1 125 ? 4.914 -58 -22.156 1 96.81 125 MET B O 1
ATOM 6158 N N . GLY B 1 126 ? 5.602 -57.344 -24.203 1 95.56 126 GLY B N 1
ATOM 6159 C CA . GLY B 1 126 ? 4.242 -57.312 -24.719 1 95.56 126 GLY B CA 1
ATOM 6160 C C . GLY B 1 126 ? 3.672 -55.906 -24.797 1 95.56 126 GLY B C 1
ATOM 6161 O O . GLY B 1 126 ? 2.627 -55.688 -25.406 1 95.56 126 GLY B O 1
ATOM 6162 N N . LEU B 1 127 ? 4.395 -54.906 -24.312 1 97.62 127 LEU B N 1
ATOM 6163 C CA . LEU B 1 127 ? 3.865 -53.562 -24.219 1 97.62 127 LEU B CA 1
ATOM 6164 C C . LEU B 1 127 ? 4.469 -52.656 -25.297 1 97.62 127 LEU B C 1
ATOM 6166 O O . LEU B 1 127 ? 4.945 -51.562 -25.016 1 97.62 127 LEU B O 1
ATOM 6170 N N . SER B 1 128 ? 4.363 -53.062 -26.5 1 95.56 128 SER B N 1
ATOM 6171 C CA . SER B 1 128 ? 4.957 -52.344 -27.609 1 95.56 128 SER B CA 1
ATOM 6172 C C . SER B 1 128 ? 4.141 -51.094 -27.969 1 95.56 128 SER B C 1
ATOM 6174 O O . SER B 1 128 ? 4.641 -50.188 -28.609 1 95.56 128 SER B O 1
ATOM 6176 N N . SER B 1 129 ? 2.885 -51.031 -27.406 1 97.25 129 SER B N 1
ATOM 6177 C CA . SER B 1 129 ? 2.012 -49.906 -27.734 1 97.25 129 SER B CA 1
ATOM 6178 C C . SER B 1 129 ? 1.955 -48.906 -26.578 1 97.25 129 SER B C 1
ATOM 6180 O O . SER B 1 129 ? 1.295 -47.875 -26.688 1 97.25 129 SER B O 1
ATOM 6182 N N . LEU B 1 130 ? 2.682 -49.156 -25.531 1 98.19 130 LEU B N 1
ATOM 6183 C CA . LEU B 1 130 ? 2.617 -48.312 -24.344 1 98.19 130 LEU B CA 1
ATOM 6184 C C . LEU B 1 130 ? 3.166 -46.906 -24.656 1 98.19 130 LEU B C 1
ATOM 6186 O O . LEU B 1 130 ? 4.25 -46.781 -25.219 1 98.19 130 LEU B O 1
ATOM 6190 N N . GLN B 1 131 ? 2.377 -45.938 -24.25 1 98.62 131 GLN B N 1
ATOM 6191 C CA . GLN B 1 131 ? 2.76 -44.562 -24.531 1 98.62 131 GLN B CA 1
ATOM 6192 C C . GLN B 1 131 ? 3.189 -43.812 -23.266 1 98.62 131 GLN B C 1
ATOM 6194 O O . GLN B 1 131 ? 4.09 -42.969 -23.297 1 98.62 131 GLN B O 1
ATOM 6199 N N . LYS B 1 132 ? 2.566 -44.094 -22.172 1 98.75 132 LYS B N 1
ATOM 6200 C CA . LYS B 1 132 ? 2.861 -43.438 -20.906 1 98.75 132 LYS B CA 1
ATOM 6201 C C . LYS B 1 132 ? 3.111 -44.469 -19.797 1 98.75 132 LYS B C 1
ATOM 6203 O O . LYS B 1 132 ? 2.305 -45.375 -19.594 1 98.75 132 LYS B O 1
ATOM 6208 N N . LEU B 1 133 ? 4.23 -44.344 -19.141 1 98.69 133 LEU B N 1
ATOM 6209 C CA . LEU B 1 133 ? 4.586 -45.219 -18.016 1 98.69 133 LEU B CA 1
ATOM 6210 C C . LEU B 1 133 ? 4.918 -44.406 -16.781 1 98.69 133 LEU B C 1
ATOM 6212 O O . LEU B 1 133 ? 5.832 -43.562 -16.797 1 98.69 133 LEU B O 1
ATOM 6216 N N . ASP B 1 134 ? 4.191 -44.594 -15.703 1 98.75 134 ASP B N 1
ATOM 6217 C CA . ASP B 1 134 ? 4.422 -43.875 -14.445 1 98.75 134 ASP B CA 1
ATOM 6218 C C . ASP B 1 134 ? 5.094 -44.781 -13.422 1 98.75 134 ASP B C 1
ATOM 6220 O O . ASP B 1 134 ? 4.512 -45.812 -13 1 98.75 134 ASP B O 1
ATOM 6224 N N . LEU B 1 135 ? 6.273 -44.469 -13.094 1 98.5 135 LEU B N 1
ATOM 6225 C CA . LEU B 1 135 ? 7.047 -45.188 -12.102 1 98.5 135 LEU B CA 1
ATOM 6226 C C . LEU B 1 135 ? 7.512 -44.281 -10.977 1 98.5 135 LEU B C 1
ATOM 6228 O O . LEU B 1 135 ? 8.625 -44.438 -10.469 1 98.5 135 LEU B O 1
ATOM 6232 N N . ASP B 1 136 ? 6.734 -43.312 -10.586 1 98.25 136 ASP B N 1
ATOM 6233 C CA . ASP B 1 136 ? 7.113 -42.344 -9.586 1 98.25 136 ASP B CA 1
ATOM 6234 C C . ASP B 1 136 ? 7.07 -42.938 -8.18 1 98.25 136 ASP B C 1
ATOM 6236 O O . ASP B 1 136 ? 6.172 -43.719 -7.859 1 98.25 136 ASP B O 1
ATOM 6240 N N . TYR B 1 137 ? 8.031 -42.656 -7.363 1 97.5 137 TYR B N 1
ATOM 6241 C CA . TYR B 1 137 ? 8.125 -43.031 -5.961 1 97.5 137 TYR B CA 1
ATOM 6242 C C . TYR B 1 137 ? 8.062 -44.562 -5.805 1 97.5 137 TYR B C 1
ATOM 6244 O O . TYR B 1 137 ? 7.266 -45.062 -5.02 1 97.5 137 TYR B O 1
ATOM 6252 N N . CYS B 1 138 ? 8.898 -45.219 -6.566 1 97.62 138 CYS B N 1
ATOM 6253 C CA . CYS B 1 138 ? 8.93 -46.688 -6.52 1 97.62 138 CYS B CA 1
ATOM 6254 C C . CYS B 1 138 ? 10.227 -47.188 -5.883 1 97.62 138 CYS B C 1
ATOM 6256 O O . CYS B 1 138 ? 10.438 -48.375 -5.762 1 97.62 138 CYS B O 1
ATOM 6258 N N . PHE B 1 139 ? 11.094 -46.312 -5.566 1 96.31 139 PHE B N 1
ATOM 6259 C CA . PHE B 1 139 ? 12.383 -46.594 -4.961 1 96.31 139 PHE B CA 1
ATOM 6260 C C . PHE B 1 139 ? 13.281 -47.344 -5.93 1 96.31 139 PHE B C 1
ATOM 6262 O O . PHE B 1 139 ? 14.055 -48.219 -5.516 1 96.31 139 PHE B O 1
ATOM 6269 N N . LEU B 1 140 ? 13.125 -47.031 -7.172 1 96.69 140 LEU B N 1
ATOM 6270 C CA . LEU B 1 140 ? 13.953 -47.625 -8.203 1 96.69 140 LEU B CA 1
ATOM 6271 C C . LEU B 1 140 ? 15.359 -47.031 -8.203 1 96.69 140 LEU B C 1
ATOM 6273 O O . LEU B 1 140 ? 15.547 -45.875 -7.801 1 96.69 140 LEU B O 1
ATOM 6277 N N . HIS B 1 141 ? 16.281 -47.906 -8.617 1 96 141 HIS B N 1
ATOM 6278 C CA . HIS B 1 141 ? 17.672 -47.469 -8.672 1 96 141 HIS B CA 1
ATOM 6279 C C . HIS B 1 141 ? 18.141 -47.281 -10.117 1 96 141 HIS B C 1
ATOM 6281 O O . HIS B 1 141 ? 17.312 -47.25 -11.039 1 96 141 HIS B O 1
ATOM 6287 N N . ASN B 1 142 ? 19.375 -47.25 -10.344 1 94.88 142 ASN B N 1
ATOM 6288 C CA . ASN B 1 142 ? 19.984 -46.938 -11.633 1 94.88 142 ASN B CA 1
ATOM 6289 C C . ASN B 1 142 ? 19.641 -47.969 -12.695 1 94.88 142 ASN B C 1
ATOM 6291 O O . ASN B 1 142 ? 19.609 -47.656 -13.883 1 94.88 142 ASN B O 1
ATOM 6295 N N . SER B 1 143 ? 19.344 -49.094 -12.297 1 94.56 143 SER B N 1
ATOM 6296 C CA . SER B 1 143 ? 19.172 -50.219 -13.203 1 94.56 143 SER B CA 1
ATOM 6297 C C . SER B 1 143 ? 18.031 -49.969 -14.188 1 94.56 143 SER B C 1
ATOM 6299 O O . SER B 1 143 ? 18.047 -50.469 -15.312 1 94.56 143 SER B O 1
ATOM 6301 N N . ILE B 1 144 ? 17.125 -49.188 -13.758 1 95.31 144 ILE B N 1
ATOM 6302 C CA . ILE B 1 144 ? 15.938 -48.969 -14.586 1 95.31 144 ILE B CA 1
ATOM 6303 C C . ILE B 1 144 ? 16.344 -48.312 -15.898 1 95.31 144 ILE B C 1
ATOM 6305 O O . ILE B 1 144 ? 15.742 -48.562 -16.938 1 95.31 144 ILE B O 1
ATOM 6309 N N . LEU B 1 145 ? 17.391 -47.5 -15.906 1 95.38 145 LEU B N 1
ATOM 6310 C CA . LEU B 1 145 ? 17.844 -46.812 -17.109 1 95.38 145 LEU B CA 1
ATOM 6311 C C . LEU B 1 145 ? 19.031 -47.531 -17.734 1 95.38 145 LEU B C 1
ATOM 6313 O O . LEU B 1 145 ? 19.25 -47.438 -18.953 1 95.38 145 LEU B O 1
ATOM 6317 N N . LYS B 1 146 ? 19.766 -48.219 -16.938 1 94.44 146 LYS B N 1
ATOM 6318 C CA . LYS B 1 146 ? 21 -48.812 -17.391 1 94.44 146 LYS B CA 1
ATOM 6319 C C . LYS B 1 146 ? 20.734 -50.156 -18.062 1 94.44 146 LYS B C 1
ATOM 6321 O O . LYS B 1 146 ? 21.391 -50.531 -19.047 1 94.44 146 LYS B O 1
ATOM 6326 N N . GLU B 1 147 ? 19.781 -50.812 -17.516 1 94.06 147 GLU B N 1
ATOM 6327 C CA . GLU B 1 147 ? 19.453 -52.156 -18.031 1 94.06 147 GLU B CA 1
ATOM 6328 C C . GLU B 1 147 ? 18.328 -52.094 -19.062 1 94.06 147 GLU B C 1
ATOM 6330 O O . GLU B 1 147 ? 17.875 -51 -19.422 1 94.06 147 GLU B O 1
ATOM 6335 N N . ASN B 1 148 ? 17.922 -53.312 -19.5 1 92.38 148 ASN B N 1
ATOM 6336 C CA . ASN B 1 148 ? 17.031 -53.344 -20.672 1 92.38 148 ASN B CA 1
ATOM 6337 C C . ASN B 1 148 ? 15.594 -53.625 -20.25 1 92.38 148 ASN B C 1
ATOM 6339 O O . ASN B 1 148 ? 14.836 -54.25 -21 1 92.38 148 ASN B O 1
ATOM 6343 N N . TYR B 1 149 ? 15.266 -53.094 -19.109 1 94.12 149 TYR B N 1
ATOM 6344 C CA . TYR B 1 149 ? 13.906 -53.281 -18.625 1 94.12 149 TYR B CA 1
ATOM 6345 C C . TYR B 1 149 ? 12.898 -52.688 -19.609 1 94.12 149 TYR B C 1
ATOM 6347 O O . TYR B 1 149 ? 11.812 -53.25 -19.812 1 94.12 149 TYR B O 1
ATOM 6355 N N . LEU B 1 150 ? 13.289 -51.594 -20.25 1 95.31 150 LEU B N 1
ATOM 6356 C CA . LEU B 1 150 ? 12.328 -50.75 -20.969 1 95.31 150 LEU B CA 1
ATOM 6357 C C . LEU B 1 150 ? 12.414 -51.031 -22.469 1 95.31 150 LEU B C 1
ATOM 6359 O O . LEU B 1 150 ? 11.742 -50.375 -23.266 1 95.31 150 LEU B O 1
ATOM 6363 N N . GLU B 1 151 ? 13.109 -52 -22.891 1 94.12 151 GLU B N 1
ATOM 6364 C CA . GLU B 1 151 ? 13.383 -52.312 -24.297 1 94.12 151 GLU B CA 1
ATOM 6365 C C . GLU B 1 151 ? 12.094 -52.594 -25.062 1 94.12 151 GLU B C 1
ATOM 6367 O O . GLU B 1 151 ? 11.938 -52.156 -26.203 1 94.12 151 GLU B O 1
ATOM 6372 N N . PRO B 1 152 ? 11.125 -53.25 -24.453 1 94.94 152 PRO B N 1
ATOM 6373 C CA . PRO B 1 152 ? 9.906 -53.594 -25.188 1 94.94 152 PRO B CA 1
ATOM 6374 C C . PRO B 1 152 ? 9.031 -52.375 -25.5 1 94.94 152 PRO B C 1
ATOM 6376 O O . PRO B 1 152 ? 8.109 -52.438 -26.312 1 94.94 152 PRO B O 1
ATOM 6379 N N . LEU B 1 153 ? 9.336 -51.281 -24.891 1 96.56 153 LEU B N 1
ATOM 6380 C CA . LEU B 1 153 ? 8.438 -50.125 -24.953 1 96.56 153 LEU B CA 1
ATOM 6381 C C . LEU B 1 153 ? 8.789 -49.25 -26.141 1 96.56 153 LEU B C 1
ATOM 6383 O O . LEU B 1 153 ? 9.125 -48.062 -25.953 1 96.56 153 LEU B O 1
ATOM 6387 N N . SER B 1 154 ? 8.539 -49.656 -27.312 1 94.25 154 SER B N 1
ATOM 6388 C CA . SER B 1 154 ? 8.977 -49 -28.531 1 94.25 154 SER B CA 1
ATOM 6389 C C . SER B 1 154 ? 8.133 -47.75 -28.828 1 94.25 154 SER B C 1
ATOM 6391 O O . SER B 1 154 ? 8.594 -46.844 -29.5 1 94.25 154 SER B O 1
ATOM 6393 N N . SER B 1 155 ? 6.918 -47.688 -28.25 1 97.06 155 SER B N 1
ATOM 6394 C CA . SER B 1 155 ? 6.023 -46.562 -28.531 1 97.06 155 SER B CA 1
ATOM 6395 C C . SER B 1 155 ? 5.969 -45.594 -27.359 1 97.06 155 SER B C 1
ATOM 6397 O O . SER B 1 155 ? 5.152 -44.656 -27.359 1 97.06 155 SER B O 1
ATOM 6399 N N . LEU B 1 156 ? 6.855 -45.719 -26.453 1 97.62 156 LEU B N 1
ATOM 6400 C CA . LEU B 1 156 ? 6.809 -44.906 -25.234 1 97.62 156 LEU B CA 1
ATOM 6401 C C . LEU B 1 156 ? 7.055 -43.438 -25.547 1 97.62 156 LEU B C 1
ATOM 6403 O O . LEU B 1 156 ? 7.996 -43.094 -26.266 1 97.62 156 LEU B O 1
ATOM 6407 N N . GLU B 1 157 ? 6.137 -42.594 -24.969 1 98.25 157 GLU B N 1
ATOM 6408 C CA . GLU B 1 157 ? 6.246 -41.156 -25.172 1 98.25 157 GLU B CA 1
ATOM 6409 C C . GLU B 1 157 ? 6.656 -40.469 -23.875 1 98.25 157 GLU B C 1
ATOM 6411 O O . GLU B 1 157 ? 7.418 -39.5 -23.906 1 98.25 157 GLU B O 1
ATOM 6416 N N . THR B 1 158 ? 6.109 -40.875 -22.797 1 98.56 158 THR B N 1
ATOM 6417 C CA . THR B 1 158 ? 6.348 -40.25 -21.5 1 98.56 158 THR B CA 1
ATOM 6418 C C . THR B 1 158 ? 6.797 -41.281 -20.469 1 98.56 158 THR B C 1
ATOM 6420 O O . THR B 1 158 ? 6.145 -42.312 -20.281 1 98.56 158 THR B O 1
ATOM 6423 N N . LEU B 1 159 ? 7.902 -41.031 -19.828 1 98.19 159 LEU B N 1
ATOM 6424 C CA . LEU B 1 159 ? 8.422 -41.844 -18.734 1 98.19 159 LEU B CA 1
ATOM 6425 C C . LEU B 1 159 ? 8.57 -41.031 -17.469 1 98.19 159 LEU B C 1
ATOM 6427 O O . LEU B 1 159 ? 9.359 -40.062 -17.422 1 98.19 159 LEU B O 1
ATOM 6431 N N . ASN B 1 160 ? 7.812 -41.312 -16.453 1 98.69 160 ASN B N 1
ATOM 6432 C CA . ASN B 1 160 ? 7.836 -40.594 -15.18 1 98.69 160 ASN B CA 1
ATOM 6433 C C . ASN B 1 160 ? 8.594 -41.344 -14.102 1 98.69 160 ASN B C 1
ATOM 6435 O O . ASN B 1 160 ? 8.102 -42.375 -13.594 1 98.69 160 ASN B O 1
ATOM 6439 N N . LEU B 1 161 ? 9.75 -40.938 -13.797 1 98.25 161 LEU B N 1
ATOM 6440 C CA . LEU B 1 161 ? 10.578 -41.531 -12.766 1 98.25 161 LEU B CA 1
ATOM 6441 C C . LEU B 1 161 ? 10.75 -40.594 -11.578 1 98.25 161 LEU B C 1
ATOM 6443 O O . LEU B 1 161 ? 11.766 -40.656 -10.883 1 98.25 161 LEU B O 1
ATOM 6447 N N . PHE B 1 162 ? 9.812 -39.781 -11.352 1 97.44 162 PHE B N 1
ATOM 6448 C CA . PHE B 1 162 ? 9.789 -38.781 -10.289 1 97.44 162 PHE B CA 1
ATOM 6449 C C . PHE B 1 162 ? 10.008 -39.438 -8.93 1 97.44 162 PHE B C 1
ATOM 6451 O O . PHE B 1 162 ? 9.352 -40.406 -8.594 1 97.44 162 PHE B O 1
ATOM 6458 N N . GLY B 1 163 ? 10.961 -38.906 -8.133 1 97.81 163 GLY B N 1
ATOM 6459 C CA . GLY B 1 163 ? 11.109 -39.25 -6.727 1 97.81 163 GLY B CA 1
ATOM 6460 C C . GLY B 1 163 ? 11.641 -40.656 -6.5 1 97.81 163 GLY B C 1
ATOM 6461 O O . GLY B 1 163 ? 11.188 -41.344 -5.602 1 97.81 163 GLY B O 1
ATOM 6462 N N . ASN B 1 164 ? 12.5 -41.156 -7.309 1 97.75 164 ASN B N 1
ATOM 6463 C CA . ASN B 1 164 ? 13.156 -42.438 -7.113 1 97.75 164 ASN B CA 1
ATOM 6464 C C . ASN B 1 164 ? 14.547 -42.281 -6.516 1 97.75 164 ASN B C 1
ATOM 6466 O O . ASN B 1 164 ? 14.859 -41.25 -5.918 1 97.75 164 ASN B O 1
ATOM 6470 N N . GLN B 1 165 ? 15.344 -43.469 -6.566 1 96.75 165 GLN B N 1
ATOM 6471 C CA . GLN B 1 165 ? 16.672 -43.438 -5.957 1 96.75 165 GLN B CA 1
ATOM 6472 C C . GLN B 1 165 ? 17.766 -43.594 -7.012 1 96.75 165 GLN B C 1
ATOM 6474 O O . GLN B 1 165 ? 18.703 -44.375 -6.824 1 96.75 165 GLN B O 1
ATOM 6479 N N . ILE B 1 166 ? 17.484 -42.875 -8.047 1 96.81 166 ILE B N 1
ATOM 6480 C CA . ILE B 1 166 ? 18.453 -42.938 -9.133 1 96.81 166 ILE B CA 1
ATOM 6481 C C . ILE B 1 166 ? 19.641 -42.031 -8.82 1 96.81 166 ILE B C 1
ATOM 6483 O O . ILE B 1 166 ? 19.469 -40.812 -8.617 1 96.81 166 ILE B O 1
ATOM 6487 N N . LYS B 1 167 ? 20.844 -42.531 -8.844 1 95.5 167 LYS B N 1
ATOM 6488 C CA . LYS B 1 167 ? 22.031 -41.781 -8.477 1 95.5 167 LYS B CA 1
ATOM 6489 C C . LYS B 1 167 ? 22.859 -41.438 -9.719 1 95.5 167 LYS B C 1
ATOM 6491 O O . LYS B 1 167 ? 23.609 -40.438 -9.711 1 95.5 167 LYS B O 1
ATOM 6496 N N . THR B 1 168 ? 22.75 -42.312 -10.719 1 93.62 168 THR B N 1
ATOM 6497 C CA . THR B 1 168 ? 23.453 -42.094 -11.977 1 93.62 168 THR B CA 1
ATOM 6498 C C . THR B 1 168 ? 22.531 -42.375 -13.164 1 93.62 168 THR B C 1
ATOM 6500 O O . THR B 1 168 ? 21.766 -43.344 -13.148 1 93.62 168 THR B O 1
ATOM 6503 N N . VAL B 1 169 ? 22.703 -41.375 -14.125 1 91.12 169 VAL B N 1
ATOM 6504 C CA . VAL B 1 169 ? 21.875 -41.531 -15.32 1 91.12 169 VAL B CA 1
ATOM 6505 C C . VAL B 1 169 ? 22.672 -42.281 -16.391 1 91.12 169 VAL B C 1
ATOM 6507 O O . VAL B 1 169 ? 23.609 -41.719 -16.969 1 91.12 169 VAL B O 1
ATOM 6510 N N . GLN B 1 170 ? 22.844 -43.531 -16.375 1 91.06 170 GLN B N 1
ATOM 6511 C CA . GLN B 1 170 ? 23.453 -44.312 -17.438 1 91.06 170 GLN B CA 1
ATOM 6512 C C . GLN B 1 170 ? 22.391 -44.969 -18.344 1 91.06 170 GLN B C 1
ATOM 6514 O O . GLN B 1 170 ? 21.828 -46 -18 1 91.06 170 GLN B O 1
ATOM 6519 N N . SER B 1 171 ? 22.266 -44.25 -19.453 1 90 171 SER B N 1
ATOM 6520 C CA . SER B 1 171 ? 21.203 -44.688 -20.328 1 90 171 SER B CA 1
ATOM 6521 C C . SER B 1 171 ? 21.672 -45.812 -21.25 1 90 171 SER B C 1
ATOM 6523 O O . SER B 1 171 ? 22.719 -45.719 -21.875 1 90 171 SER B O 1
ATOM 6525 N N . SER B 1 172 ? 20.812 -46.781 -21.25 1 91.94 172 SER B N 1
ATOM 6526 C CA . SER B 1 172 ? 21.078 -47.906 -22.172 1 91.94 172 SER B CA 1
ATOM 6527 C C . SER B 1 172 ? 20.859 -47.469 -23.609 1 91.94 172 SER B C 1
ATOM 6529 O O . SER B 1 172 ? 20.141 -46.5 -23.891 1 91.94 172 SER B O 1
ATOM 6531 N N . MET B 1 173 ? 21.422 -48.25 -24.516 1 90.94 173 MET B N 1
ATOM 6532 C CA . MET B 1 173 ? 21.312 -47.969 -25.938 1 90.94 173 MET B CA 1
ATOM 6533 C C . MET B 1 173 ? 19.938 -48.312 -26.469 1 90.94 173 MET B C 1
ATOM 6535 O O . MET B 1 173 ? 19.562 -47.906 -27.562 1 90.94 173 MET B O 1
ATOM 6539 N N . VAL B 1 174 ? 19.25 -48.969 -25.625 1 90.31 174 VAL B N 1
ATOM 6540 C CA . VAL B 1 174 ? 17.906 -49.344 -26.016 1 90.31 174 VAL B CA 1
ATOM 6541 C C . VAL B 1 174 ? 17.062 -48.094 -26.234 1 90.31 174 VAL B C 1
ATOM 6543 O O . VAL B 1 174 ? 16.141 -48.094 -27.062 1 90.31 174 VAL B O 1
ATOM 6546 N N . PHE B 1 175 ? 17.422 -47.062 -25.578 1 93 175 PHE B N 1
ATOM 6547 C CA . PHE B 1 175 ? 16.656 -45.844 -25.656 1 93 175 PHE B CA 1
ATOM 6548 C C . PHE B 1 175 ? 16.781 -45.188 -27.031 1 93 175 PHE B C 1
ATOM 6550 O O . PHE B 1 175 ? 15.938 -44.375 -27.438 1 93 175 PHE B O 1
ATOM 6557 N N . ALA B 1 176 ? 17.812 -45.5 -27.688 1 89.31 176 ALA B N 1
ATOM 6558 C CA . ALA B 1 176 ? 18.016 -44.969 -29.031 1 89.31 176 ALA B CA 1
ATOM 6559 C C . ALA B 1 176 ? 16.891 -45.375 -29.969 1 89.31 176 ALA B C 1
ATOM 6561 O O . ALA B 1 176 ? 16.547 -44.656 -30.891 1 89.31 176 ALA B O 1
ATOM 6562 N N . ASN B 1 177 ? 16.297 -46.531 -29.625 1 88.44 177 ASN B N 1
ATOM 6563 C CA . ASN B 1 177 ? 15.258 -47.094 -30.484 1 88.44 177 ASN B CA 1
ATOM 6564 C C . ASN B 1 177 ? 13.883 -46.562 -30.094 1 88.44 177 ASN B C 1
ATOM 6566 O O . ASN B 1 177 ? 12.898 -46.812 -30.797 1 88.44 177 ASN B O 1
ATOM 6570 N N . MET B 1 178 ? 13.844 -45.844 -29.078 1 93.5 178 MET B N 1
ATOM 6571 C CA . MET B 1 178 ? 12.57 -45.281 -28.625 1 93.5 178 MET B CA 1
ATOM 6572 C C . MET B 1 178 ? 12.32 -43.906 -29.25 1 93.5 178 MET B C 1
ATOM 6574 O O . MET B 1 178 ? 12.367 -42.906 -28.578 1 93.5 178 MET B O 1
ATOM 6578 N N . ILE B 1 179 ? 11.867 -43.906 -30.406 1 92.12 179 ILE B N 1
ATOM 6579 C CA . ILE B 1 179 ? 11.82 -42.719 -31.25 1 92.12 179 ILE B CA 1
ATOM 6580 C C . ILE B 1 179 ? 10.695 -41.781 -30.797 1 92.12 179 ILE B C 1
ATOM 6582 O O . ILE B 1 179 ? 10.703 -40.594 -31.094 1 92.12 179 ILE B O 1
ATOM 6586 N N . HIS B 1 180 ? 9.758 -42.375 -30.016 1 95.56 180 HIS B N 1
ATOM 6587 C CA . HIS B 1 180 ? 8.586 -41.594 -29.641 1 95.56 180 HIS B CA 1
ATOM 6588 C C . HIS B 1 180 ? 8.766 -40.969 -28.266 1 95.56 180 HIS B C 1
ATOM 6590 O O . HIS B 1 180 ? 7.938 -40.156 -27.828 1 95.56 180 HIS B O 1
ATOM 6596 N N . LEU B 1 181 ? 9.859 -41.281 -27.594 1 96.56 181 LEU B N 1
ATOM 6597 C CA . LEU B 1 181 ? 10.07 -40.75 -26.234 1 96.56 181 LEU B CA 1
ATOM 6598 C C . LEU B 1 181 ? 10.328 -39.25 -26.25 1 96.56 181 LEU B C 1
ATOM 6600 O O . LEU B 1 181 ? 11.328 -38.812 -26.812 1 96.56 181 LEU B O 1
ATOM 6604 N N . LYS B 1 182 ? 9.422 -38.5 -25.594 1 97.12 182 LYS B N 1
ATOM 6605 C CA . LYS B 1 182 ? 9.555 -37.031 -25.688 1 97.12 182 LYS B CA 1
ATOM 6606 C C . LYS B 1 182 ? 9.57 -36.406 -24.297 1 97.12 182 LYS B C 1
ATOM 6608 O O . LYS B 1 182 ? 9.977 -35.25 -24.125 1 97.12 182 LYS B O 1
ATOM 6613 N N . GLU B 1 183 ? 9.094 -37.094 -23.281 1 98.5 183 GLU B N 1
ATOM 6614 C CA . GLU B 1 183 ? 9.07 -36.562 -21.922 1 98.5 183 GLU B CA 1
ATOM 6615 C C . GLU B 1 183 ? 9.719 -37.531 -20.938 1 98.5 183 GLU B C 1
ATOM 6617 O O . GLU B 1 183 ? 9.336 -38.688 -20.859 1 98.5 183 GLU B O 1
ATOM 6622 N N . LEU B 1 184 ? 10.68 -37.062 -20.234 1 97.81 184 LEU B N 1
ATOM 6623 C CA . LEU B 1 184 ? 11.359 -37.781 -19.172 1 97.81 184 LEU B CA 1
ATOM 6624 C C . LEU B 1 184 ? 11.414 -36.969 -17.891 1 97.81 184 LEU B C 1
ATOM 6626 O O . LEU B 1 184 ? 11.969 -35.875 -17.875 1 97.81 184 LEU B O 1
ATOM 6630 N N . ASN B 1 185 ? 10.812 -37.438 -16.844 1 98.56 185 ASN B N 1
ATOM 6631 C CA . ASN B 1 185 ? 10.766 -36.719 -15.555 1 98.56 185 ASN B CA 1
ATOM 6632 C C . ASN B 1 185 ? 11.664 -37.406 -14.523 1 98.56 185 ASN B C 1
ATOM 6634 O O . ASN B 1 185 ? 11.375 -38.5 -14.07 1 98.56 185 ASN B O 1
ATOM 6638 N N . LEU B 1 186 ? 12.727 -36.781 -14.156 1 98.19 186 LEU B N 1
ATOM 6639 C CA . LEU B 1 186 ? 13.68 -37.312 -13.188 1 98.19 186 LEU B CA 1
ATOM 6640 C C . LEU B 1 186 ? 13.688 -36.469 -11.914 1 98.19 186 LEU B C 1
ATOM 6642 O O . LEU B 1 186 ? 14.562 -36.656 -11.062 1 98.19 186 LEU B O 1
ATOM 6646 N N . LYS B 1 187 ? 12.695 -35.625 -11.758 1 98.31 187 LYS B N 1
ATOM 6647 C CA . LYS B 1 187 ? 12.609 -34.688 -10.641 1 98.31 187 LYS B CA 1
ATOM 6648 C C . LYS B 1 187 ? 12.719 -35.406 -9.305 1 98.31 187 LYS B C 1
ATOM 6650 O O . LYS B 1 187 ? 12.18 -36.5 -9.141 1 98.31 187 LYS B O 1
ATOM 6655 N N . LEU B 1 188 ? 13.469 -34.906 -8.352 1 97.88 188 LEU B N 1
ATOM 6656 C CA . LEU B 1 188 ? 13.609 -35.312 -6.961 1 97.88 188 LEU B CA 1
ATOM 6657 C C . LEU B 1 188 ? 14.336 -36.656 -6.863 1 97.88 188 LEU B C 1
ATOM 6659 O O . LEU B 1 188 ? 14.102 -37.438 -5.934 1 97.88 188 LEU B O 1
ATOM 6663 N N . ASN B 1 189 ? 15.125 -37.062 -7.863 1 97.62 189 ASN B N 1
ATOM 6664 C CA . ASN B 1 189 ? 16.109 -38.125 -7.719 1 97.62 189 ASN B CA 1
ATOM 6665 C C . ASN B 1 189 ? 17.422 -37.594 -7.137 1 97.62 189 ASN B C 1
ATOM 6667 O O . ASN B 1 189 ? 17.562 -36.375 -6.918 1 97.62 189 ASN B O 1
ATOM 6671 N N . LYS B 1 190 ? 18.406 -38.469 -6.844 1 95 190 LYS B N 1
ATOM 6672 C CA . LYS B 1 190 ? 19.656 -38.062 -6.223 1 95 190 LYS B CA 1
ATOM 6673 C C . LYS B 1 190 ? 20.828 -38.281 -7.168 1 95 190 LYS B C 1
ATOM 6675 O O . LYS B 1 190 ? 21.766 -39 -6.848 1 95 190 LYS B O 1
ATOM 6680 N N . ILE B 1 191 ? 20.766 -37.562 -8.164 1 96.44 191 ILE B N 1
ATOM 6681 C CA . ILE B 1 191 ? 21.766 -37.688 -9.203 1 96.44 191 ILE B CA 1
ATOM 6682 C C . ILE B 1 191 ? 22.984 -36.844 -8.859 1 96.44 191 ILE B C 1
ATOM 6684 O O . ILE B 1 191 ? 22.859 -35.625 -8.656 1 96.44 191 ILE B O 1
ATOM 6688 N N . ASP B 1 192 ? 24.141 -37.406 -8.828 1 93.25 192 ASP B N 1
ATOM 6689 C CA . ASP B 1 192 ? 25.328 -36.688 -8.391 1 93.25 192 ASP B CA 1
ATOM 6690 C C . ASP B 1 192 ? 25.875 -35.781 -9.508 1 93.25 192 ASP B C 1
ATOM 6692 O O . ASP B 1 192 ? 26.25 -34.625 -9.266 1 93.25 192 ASP B O 1
ATOM 6696 N N . LYS B 1 193 ? 25.984 -36.344 -10.633 1 95.31 193 LYS B N 1
ATOM 6697 C CA . LYS B 1 193 ? 26.453 -35.625 -11.812 1 95.31 193 LYS B CA 1
ATOM 6698 C C . LYS B 1 193 ? 25.875 -36.219 -13.094 1 95.31 193 LYS B C 1
ATOM 6700 O O . LYS B 1 193 ? 25.453 -37.375 -13.117 1 95.31 193 LYS B O 1
ATOM 6705 N N . ILE B 1 194 ? 25.828 -35.438 -14.117 1 96.38 194 ILE B N 1
ATOM 6706 C CA . ILE B 1 194 ? 25.453 -35.906 -15.453 1 96.38 194 ILE B CA 1
ATOM 6707 C C . ILE B 1 194 ? 26.516 -35.469 -16.453 1 96.38 194 ILE B C 1
ATOM 6709 O O . ILE B 1 194 ? 26.75 -34.281 -16.656 1 96.38 194 ILE B O 1
ATOM 6713 N N . CYS B 1 195 ? 27.188 -36.469 -17.047 1 96.62 195 CYS B N 1
ATOM 6714 C CA . CYS B 1 195 ? 28.234 -36.25 -18.047 1 96.62 195 CYS B CA 1
ATOM 6715 C C . CYS B 1 195 ? 27.828 -36.812 -19.406 1 96.62 195 CYS B C 1
ATOM 6717 O O . CYS B 1 195 ? 26.766 -37.406 -19.547 1 96.62 195 CYS B O 1
ATOM 6719 N N . GLU B 1 196 ? 28.594 -36.562 -20.422 1 95.81 196 GLU B N 1
ATOM 6720 C CA . GLU B 1 196 ? 28.281 -36.844 -21.812 1 95.81 196 GLU B CA 1
ATOM 6721 C C . GLU B 1 196 ? 27.906 -38.312 -22 1 95.81 196 GLU B C 1
ATOM 6723 O O . GLU B 1 196 ? 26.906 -38.625 -22.641 1 95.81 196 GLU B O 1
ATOM 6728 N N . PRO B 1 197 ? 28.609 -39.281 -21.359 1 94.44 197 PRO B N 1
ATOM 6729 C CA . PRO B 1 197 ? 28.25 -40.688 -21.594 1 94.44 197 PRO B CA 1
ATOM 6730 C C . PRO B 1 197 ? 26.938 -41.062 -20.922 1 94.44 197 PRO B C 1
ATOM 6732 O O . PRO B 1 197 ? 26.328 -42.062 -21.297 1 94.44 197 PRO B O 1
ATOM 6735 N N . ASP B 1 198 ? 26.594 -40.312 -19.953 1 95 198 ASP B N 1
ATOM 6736 C CA . ASP B 1 198 ? 25.438 -40.688 -19.125 1 95 198 ASP B CA 1
ATOM 6737 C C . ASP B 1 198 ? 24.156 -40.656 -19.938 1 95 198 ASP B C 1
ATOM 6739 O O . ASP B 1 198 ? 23.25 -41.469 -19.703 1 95 198 ASP B O 1
ATOM 6743 N N . LEU B 1 199 ? 24.062 -39.719 -20.922 1 94.44 199 LEU B N 1
ATOM 6744 C CA . LEU B 1 199 ? 22.844 -39.594 -21.688 1 94.44 199 LEU B CA 1
ATOM 6745 C C . LEU B 1 199 ? 23.062 -40.031 -23.141 1 94.44 199 LEU B C 1
ATOM 6747 O O . LEU B 1 199 ? 22.297 -39.656 -24.031 1 94.44 199 LEU B O 1
ATOM 6751 N N . SER B 1 200 ? 24 -40.844 -23.391 1 92.62 200 SER B N 1
ATOM 6752 C CA . SER B 1 200 ? 24.344 -41.281 -24.734 1 92.62 200 SER B CA 1
ATOM 6753 C C . SER B 1 200 ? 23.219 -42.125 -25.359 1 92.62 200 SER B C 1
ATOM 6755 O O . SER B 1 200 ? 23.047 -42.094 -26.578 1 92.62 200 SER B O 1
ATOM 6757 N N . GLY B 1 201 ? 22.469 -42.781 -24.562 1 92.88 201 GLY B N 1
ATOM 6758 C CA . GLY B 1 201 ? 21.375 -43.594 -25.062 1 92.88 201 GLY B CA 1
ATOM 6759 C C . GLY B 1 201 ? 20.266 -42.75 -25.688 1 92.88 201 GLY B C 1
ATOM 6760 O O . GLY B 1 201 ? 19.453 -43.281 -26.438 1 92.88 201 GLY B O 1
ATOM 6761 N N . PHE B 1 202 ? 20.266 -41.531 -25.391 1 94.25 202 PHE B N 1
ATOM 6762 C CA . PHE B 1 202 ? 19.188 -40.656 -25.859 1 94.25 202 PHE B CA 1
ATOM 6763 C C . PHE B 1 202 ? 19.656 -39.812 -27.047 1 94.25 202 PHE B C 1
ATOM 6765 O O . PHE B 1 202 ? 18.938 -38.938 -27.516 1 94.25 202 PHE B O 1
ATOM 6772 N N . GLN B 1 203 ? 20.828 -40.031 -27.5 1 91.88 203 GLN B N 1
ATOM 6773 C CA . GLN B 1 203 ? 21.391 -39.188 -28.547 1 91.88 203 GLN B CA 1
ATOM 6774 C C . GLN B 1 203 ? 20.484 -39.156 -29.781 1 91.88 203 GLN B C 1
ATOM 6776 O O . GLN B 1 203 ? 19.922 -40.188 -30.172 1 91.88 203 GLN B O 1
ATOM 6781 N N . GLY B 1 204 ? 20.281 -37.906 -30.297 1 92.25 204 GLY B N 1
ATOM 6782 C CA . GLY B 1 204 ? 19.453 -37.719 -31.484 1 92.25 204 GLY B CA 1
ATOM 6783 C C . GLY B 1 204 ? 18.016 -37.344 -31.156 1 92.25 204 GLY B C 1
ATOM 6784 O O . GLY B 1 204 ? 17.25 -36.969 -32.031 1 92.25 204 GLY B O 1
ATOM 6785 N N . LYS B 1 205 ? 17.688 -37.281 -29.984 1 95 205 LYS B N 1
ATOM 6786 C CA . LYS B 1 205 ? 16.297 -37.062 -29.594 1 95 205 LYS B CA 1
ATOM 6787 C C . LYS B 1 205 ? 16.047 -35.562 -29.328 1 95 205 LYS B C 1
ATOM 6789 O O . LYS B 1 205 ? 16.953 -34.812 -28.969 1 95 205 LYS B O 1
ATOM 6794 N N . HIS B 1 206 ? 14.812 -35.219 -29.609 1 96.75 206 HIS B N 1
ATOM 6795 C CA . HIS B 1 206 ? 14.273 -33.938 -29.203 1 96.75 206 HIS B CA 1
ATOM 6796 C C . HIS B 1 206 ? 13.234 -34.094 -28.109 1 96.75 206 HIS B C 1
ATOM 6798 O O . HIS B 1 206 ? 12.125 -34.562 -28.344 1 96.75 206 HIS B O 1
ATOM 6804 N N . PHE B 1 207 ? 13.555 -33.625 -26.953 1 97.75 207 PHE B N 1
ATOM 6805 C CA . PHE B 1 207 ? 12.656 -33.781 -25.828 1 97.75 207 PHE B CA 1
ATOM 6806 C C . PHE B 1 207 ? 11.695 -32.594 -25.75 1 97.75 207 PHE B C 1
ATOM 6808 O O . PHE B 1 207 ? 12.109 -31.438 -25.859 1 97.75 207 PHE B O 1
ATOM 6815 N N . GLN B 1 208 ? 10.484 -32.969 -25.562 1 98.44 208 GLN B N 1
ATOM 6816 C CA . GLN B 1 208 ? 9.531 -31.938 -25.188 1 98.44 208 GLN B CA 1
ATOM 6817 C C . GLN B 1 208 ? 9.781 -31.438 -23.781 1 98.44 208 GLN B C 1
ATOM 6819 O O . GLN B 1 208 ? 9.664 -30.234 -23.5 1 98.44 208 GLN B O 1
ATOM 6824 N N . LEU B 1 209 ? 10.125 -32.312 -22.953 1 98.69 209 LEU B N 1
ATOM 6825 C CA . LEU B 1 209 ? 10.453 -31.969 -21.578 1 98.69 209 LEU B CA 1
ATOM 6826 C C . LEU B 1 209 ? 11.477 -32.938 -21 1 98.69 209 LEU B C 1
ATOM 6828 O O . LEU B 1 209 ? 11.25 -34.156 -21 1 98.69 209 LEU B O 1
ATOM 6832 N N . LEU B 1 210 ? 12.547 -32.5 -20.609 1 98.38 210 LEU B N 1
ATOM 6833 C CA . LEU B 1 210 ? 13.445 -33.188 -19.688 1 98.38 210 LEU B CA 1
ATOM 6834 C C . LEU B 1 210 ? 13.469 -32.469 -18.328 1 98.38 210 LEU B C 1
ATOM 6836 O O . LEU B 1 210 ? 13.961 -31.359 -18.234 1 98.38 210 LEU B O 1
ATOM 6840 N N . ASN B 1 211 ? 12.898 -33.094 -17.328 1 98.62 211 ASN B N 1
ATOM 6841 C CA . ASN B 1 211 ? 12.766 -32.5 -16.016 1 98.62 211 ASN B CA 1
ATOM 6842 C C . ASN B 1 211 ? 13.844 -33 -15.055 1 98.62 211 ASN B C 1
ATOM 6844 O O . ASN B 1 211 ? 13.789 -34.125 -14.602 1 98.62 211 ASN B O 1
ATOM 6848 N N . LEU B 1 212 ? 14.781 -32.156 -14.836 1 98.12 212 LEU B N 1
ATOM 6849 C CA . LEU B 1 212 ? 15.867 -32.469 -13.914 1 98.12 212 LEU B CA 1
ATOM 6850 C C . LEU B 1 212 ? 15.797 -31.562 -12.68 1 98.12 212 LEU B C 1
ATOM 6852 O O . LEU B 1 212 ? 16.828 -31.172 -12.125 1 98.12 212 LEU B O 1
ATOM 6856 N N . GLU B 1 213 ? 14.648 -31.156 -12.344 1 98.19 213 GLU B N 1
ATOM 6857 C CA . GLU B 1 213 ? 14.445 -30.281 -11.188 1 98.19 213 GLU B CA 1
ATOM 6858 C C . GLU B 1 213 ? 14.758 -31.016 -9.883 1 98.19 213 GLU B C 1
ATOM 6860 O O . GLU B 1 213 ? 14.289 -32.125 -9.672 1 98.19 213 GLU B O 1
ATOM 6865 N N . SER B 1 214 ? 15.617 -30.453 -9.031 1 97.69 214 SER B N 1
ATOM 6866 C CA . SER B 1 214 ? 15.898 -30.922 -7.68 1 97.69 214 SER B CA 1
ATOM 6867 C C . SER B 1 214 ? 16.5 -32.312 -7.695 1 97.69 214 SER B C 1
ATOM 6869 O O . SER B 1 214 ? 16.047 -33.219 -6.965 1 97.69 214 SER B O 1
ATOM 6871 N N . VAL B 1 215 ? 17.406 -32.531 -8.539 1 96.38 215 VAL B N 1
ATOM 6872 C CA . VAL B 1 215 ? 18.094 -33.844 -8.57 1 96.38 215 VAL B CA 1
ATOM 6873 C C . VAL B 1 215 ? 19.422 -33.719 -7.832 1 96.38 215 VAL B C 1
ATOM 6875 O O . VAL B 1 215 ? 20.203 -34.688 -7.82 1 96.38 215 VAL B O 1
ATOM 6878 N N . SER B 1 216 ? 19.797 -32.5 -7.137 1 88.88 216 SER B N 1
ATOM 6879 C CA . SER B 1 216 ? 20.891 -32.219 -6.215 1 88.88 216 SER B CA 1
ATOM 6880 C C . SER B 1 216 ? 22.188 -31.922 -6.961 1 88.88 216 SER B C 1
ATOM 6882 O O . SER B 1 216 ? 22.828 -30.891 -6.719 1 88.88 216 SER B O 1
ATOM 6884 N N . LEU B 1 217 ? 22.641 -32.594 -8.023 1 93.94 217 LEU B N 1
ATOM 6885 C CA . LEU B 1 217 ? 23.859 -32.469 -8.797 1 93.94 217 LEU B CA 1
ATOM 6886 C C . LEU B 1 217 ? 25 -31.953 -7.93 1 93.94 217 LEU B C 1
ATOM 6888 O O . LEU B 1 217 ? 25.672 -30.984 -8.297 1 93.94 217 LEU B O 1
ATOM 6892 N N . LYS B 1 218 ? 25.219 -32.562 -6.789 1 92 218 LYS B N 1
ATOM 6893 C CA . LYS B 1 218 ? 26.125 -32.094 -5.75 1 92 218 LYS B CA 1
ATOM 6894 C C . LYS B 1 218 ? 27.562 -32.062 -6.262 1 92 218 LYS B C 1
ATOM 6896 O O . LYS B 1 218 ? 28.266 -31.062 -6.047 1 92 218 LYS B O 1
ATOM 6901 N N . THR B 1 219 ? 27.953 -33.062 -6.996 1 93.12 219 THR B N 1
ATOM 6902 C CA . THR B 1 219 ? 29.328 -33.156 -7.484 1 93.12 219 THR B CA 1
ATOM 6903 C C . THR B 1 219 ? 29.625 -32.062 -8.484 1 93.12 219 THR B C 1
ATOM 6905 O O . THR B 1 219 ? 30.734 -31.5 -8.492 1 93.12 219 THR B O 1
ATOM 6908 N N . MET B 1 220 ? 28.688 -31.75 -9.203 1 93.12 220 MET B N 1
ATOM 6909 C CA . MET B 1 220 ? 28.875 -30.734 -10.234 1 93.12 220 MET B CA 1
ATOM 6910 C C . MET B 1 220 ? 29.016 -29.344 -9.609 1 93.12 220 MET B C 1
ATOM 6912 O O . MET B 1 220 ? 29.562 -28.438 -10.234 1 93.12 220 MET B O 1
ATOM 6916 N N . ASN B 1 221 ? 28.531 -29.188 -8.445 1 90.06 221 ASN B N 1
ATOM 6917 C CA . ASN B 1 221 ? 28.531 -27.891 -7.758 1 90.06 221 ASN B CA 1
ATOM 6918 C C . ASN B 1 221 ? 29.781 -27.719 -6.906 1 90.06 221 ASN B C 1
ATOM 6920 O O . ASN B 1 221 ? 29.969 -26.656 -6.301 1 90.06 221 ASN B O 1
ATOM 6924 N N . THR B 1 222 ? 30.625 -28.688 -6.91 1 90.69 222 THR B N 1
ATOM 6925 C CA . THR B 1 222 ? 31.844 -28.609 -6.117 1 90.69 222 THR B CA 1
ATOM 6926 C C . THR B 1 222 ? 32.906 -27.812 -6.855 1 90.69 222 THR B C 1
ATOM 6928 O O . THR B 1 222 ? 32.938 -27.812 -8.086 1 90.69 222 THR B O 1
ATOM 6931 N N . GLN B 1 223 ? 33.781 -27.266 -5.941 1 87.06 223 GLN B N 1
ATOM 6932 C CA . GLN B 1 223 ? 34.906 -26.531 -6.504 1 87.06 223 GLN B CA 1
ATOM 6933 C C . GLN B 1 223 ? 35.906 -27.469 -7.168 1 87.06 223 GLN B C 1
ATOM 6935 O O . GLN B 1 223 ? 36.25 -28.531 -6.617 1 87.06 223 GLN B O 1
ATOM 6940 N N . GLY B 1 224 ? 36.219 -27.375 -8.266 1 89.12 224 GLY B N 1
ATOM 6941 C CA . GLY B 1 224 ? 37.219 -28.203 -8.93 1 89.12 224 GLY B CA 1
ATOM 6942 C C . GLY B 1 224 ? 36.625 -29.25 -9.844 1 89.12 224 GLY B C 1
ATOM 6943 O O . GLY B 1 224 ? 37.344 -30.109 -10.352 1 89.12 224 GLY B O 1
ATOM 6944 N N . PHE B 1 225 ? 35.375 -29.234 -9.93 1 94.31 225 PHE B N 1
ATOM 6945 C CA . PHE B 1 225 ? 34.719 -30.156 -10.852 1 94.31 225 PHE B CA 1
ATOM 6946 C C . PHE B 1 225 ? 35.375 -30.062 -12.234 1 94.31 225 PHE B C 1
ATOM 6948 O O . PHE B 1 225 ? 35.625 -28.953 -12.727 1 94.31 225 PHE B O 1
ATOM 6955 N N . ASN B 1 226 ? 35.688 -31.25 -12.828 1 96.06 226 ASN B N 1
ATOM 6956 C CA . ASN B 1 226 ? 36.344 -31.281 -14.125 1 96.06 226 ASN B CA 1
ATOM 6957 C C . ASN B 1 226 ? 35.312 -31.281 -15.266 1 96.06 226 ASN B C 1
ATOM 6959 O O . ASN B 1 226 ? 34.938 -32.344 -15.758 1 96.06 226 ASN B O 1
ATOM 6963 N N . TRP B 1 227 ? 35 -30.125 -15.773 1 96.12 227 TRP B N 1
ATOM 6964 C CA . TRP B 1 227 ? 34 -29.938 -16.812 1 96.12 227 TRP B CA 1
ATOM 6965 C C . TRP B 1 227 ? 34.469 -30.5 -18.141 1 96.12 227 TRP B C 1
ATOM 6967 O O . TRP B 1 227 ? 33.688 -30.984 -18.938 1 96.12 227 TRP B O 1
ATOM 6977 N N . GLN B 1 228 ? 35.75 -30.453 -18.375 1 95.06 228 GLN B N 1
ATOM 6978 C CA . GLN B 1 228 ? 36.312 -30.953 -19.625 1 95.06 228 GLN B CA 1
ATOM 6979 C C . GLN B 1 228 ? 36.156 -32.469 -19.734 1 95.06 228 GLN B C 1
ATOM 6981 O O . GLN B 1 228 ? 35.781 -33 -20.766 1 95.06 228 GLN B O 1
ATOM 6986 N N . LYS B 1 229 ? 36.438 -33.062 -18.641 1 95.88 229 LYS B N 1
ATOM 6987 C CA . LYS B 1 229 ? 36.312 -34.5 -18.609 1 95.88 229 LYS B CA 1
ATOM 6988 C C . LYS B 1 229 ? 34.844 -34.938 -18.719 1 95.88 229 LYS B C 1
ATOM 6990 O O . LYS B 1 229 ? 34.531 -35.938 -19.375 1 95.88 229 LYS B O 1
ATOM 6995 N N . CYS B 1 230 ? 34.031 -34.25 -18.094 1 96.44 230 CYS B N 1
ATOM 6996 C CA . CYS B 1 230 ? 32.594 -34.531 -18.094 1 96.44 230 CYS B CA 1
ATOM 6997 C C . CYS B 1 230 ? 32.031 -34.438 -19.5 1 96.44 230 CYS B C 1
ATOM 6999 O O . CYS B 1 230 ? 31.156 -35.219 -19.891 1 96.44 230 CYS B O 1
ATOM 7001 N N . GLY B 1 231 ? 32.531 -33.469 -20.328 1 96.75 231 GLY B N 1
ATOM 7002 C CA . GLY B 1 231 ? 32.031 -33.219 -21.672 1 96.75 231 GLY B CA 1
ATOM 7003 C C . GLY B 1 231 ? 30.656 -32.562 -21.672 1 96.75 231 GLY B C 1
ATOM 7004 O O . GLY B 1 231 ? 30.219 -32 -20.656 1 96.75 231 GLY B O 1
ATOM 7005 N N . ASN B 1 232 ? 29.953 -32.562 -22.875 1 97.38 232 ASN B N 1
ATOM 7006 C CA . ASN B 1 232 ? 28.594 -32.031 -23.016 1 97.38 232 ASN B CA 1
ATOM 7007 C C . ASN B 1 232 ? 27.547 -33.094 -22.688 1 97.38 232 ASN B C 1
ATOM 7009 O O . ASN B 1 232 ? 27.312 -34 -23.5 1 97.38 232 ASN B O 1
ATOM 7013 N N . PRO B 1 233 ? 26.938 -32.969 -21.531 1 95.94 233 PRO B N 1
ATOM 7014 C CA . PRO B 1 233 ? 25.969 -33.969 -21.156 1 95.94 233 PRO B CA 1
ATOM 7015 C C . PRO B 1 233 ? 24.812 -34.094 -22.141 1 95.94 233 PRO B C 1
ATOM 7017 O O . PRO B 1 233 ? 24.125 -35.125 -22.188 1 95.94 233 PRO B O 1
ATOM 7020 N N . PHE B 1 234 ? 24.625 -33.031 -22.969 1 97.69 234 PHE B N 1
ATOM 7021 C CA . PHE B 1 234 ? 23.453 -33.031 -23.844 1 97.69 234 PHE B CA 1
ATOM 7022 C C . PHE B 1 234 ? 23.875 -33.094 -25.297 1 97.69 234 PHE B C 1
ATOM 7024 O O . PHE B 1 234 ? 23.141 -32.625 -26.188 1 97.69 234 PHE B O 1
ATOM 7031 N N . ARG B 1 235 ? 25.031 -33.656 -25.531 1 95.31 235 ARG B N 1
ATOM 7032 C CA . ARG B 1 235 ? 25.484 -33.812 -26.906 1 95.31 235 ARG B CA 1
ATOM 7033 C C . ARG B 1 235 ? 24.469 -34.594 -27.734 1 95.31 235 ARG B C 1
ATOM 7035 O O . ARG B 1 235 ? 24.031 -35.688 -27.344 1 95.31 235 ARG B O 1
ATOM 7042 N N . GLY B 1 236 ? 24.062 -34 -28.812 1 94.56 236 GLY B N 1
ATOM 7043 C CA . GLY B 1 236 ? 23.156 -34.688 -29.734 1 94.56 236 GLY B CA 1
ATOM 7044 C C . GLY B 1 236 ? 21.703 -34.625 -29.297 1 94.56 236 GLY B C 1
ATOM 7045 O O . GLY B 1 236 ? 20.844 -35.25 -29.891 1 94.56 236 GLY B O 1
ATOM 7046 N N . LEU B 1 237 ? 21.453 -33.875 -28.297 1 96.62 237 LEU B N 1
ATOM 7047 C CA . LEU B 1 237 ? 20.094 -33.688 -27.797 1 96.62 237 LEU B CA 1
ATOM 7048 C C . LEU B 1 237 ? 19.594 -32.281 -28.047 1 96.62 237 LEU B C 1
ATOM 7050 O O . LEU B 1 237 ? 20.391 -31.359 -28.25 1 96.62 237 LEU B O 1
ATOM 7054 N N . SER B 1 238 ? 18.297 -32.094 -28.078 1 97.62 238 SER B N 1
ATOM 7055 C CA . SER B 1 238 ? 17.656 -30.797 -28.109 1 97.62 238 SER B CA 1
ATOM 7056 C C . SER B 1 238 ? 16.391 -30.781 -27.25 1 97.62 238 SER B C 1
ATOM 7058 O O . SER B 1 238 ? 15.828 -31.844 -26.938 1 97.62 238 SER B O 1
ATOM 7060 N N . PHE B 1 239 ? 16 -29.594 -26.875 1 98.31 239 PHE B N 1
ATOM 7061 C CA . PHE B 1 239 ? 14.945 -29.516 -25.875 1 98.31 239 PHE B CA 1
ATOM 7062 C C . PHE B 1 239 ? 13.938 -28.422 -26.219 1 98.31 239 PHE B C 1
ATOM 7064 O O . PHE B 1 239 ? 14.328 -27.312 -26.578 1 98.31 239 PHE B O 1
ATOM 7071 N N . GLN B 1 240 ? 12.711 -28.859 -26.109 1 98.62 240 GLN B N 1
ATOM 7072 C CA . GLN B 1 240 ? 11.703 -27.797 -26.016 1 98.62 240 GLN B CA 1
ATOM 7073 C C . GLN B 1 240 ? 11.727 -27.125 -24.656 1 98.62 240 GLN B C 1
ATOM 7075 O O . GLN B 1 240 ? 11.836 -25.906 -24.547 1 98.62 240 GLN B O 1
ATOM 7080 N N . THR B 1 241 ? 11.664 -27.891 -23.609 1 98.75 241 THR B N 1
ATOM 7081 C CA . THR B 1 241 ? 11.805 -27.391 -22.25 1 98.75 241 THR B CA 1
ATOM 7082 C C . THR B 1 241 ? 12.836 -28.219 -21.484 1 98.75 241 THR B C 1
ATOM 7084 O O . THR B 1 241 ? 12.766 -29.438 -21.469 1 98.75 241 THR B O 1
ATOM 7087 N N . LEU B 1 242 ? 13.789 -27.609 -20.922 1 98.69 242 LEU B N 1
ATOM 7088 C CA . LEU B 1 242 ? 14.766 -28.188 -20.016 1 98.69 242 LEU B CA 1
ATOM 7089 C C . LEU B 1 242 ? 14.664 -27.547 -18.625 1 98.69 242 LEU B C 1
ATOM 7091 O O . LEU B 1 242 ? 14.867 -26.328 -18.484 1 98.69 242 LEU B O 1
ATOM 7095 N N . ASP B 1 243 ? 14.312 -28.266 -17.625 1 98.69 243 ASP B N 1
ATOM 7096 C CA . ASP B 1 243 ? 14.172 -27.75 -16.266 1 98.69 243 ASP B CA 1
ATOM 7097 C C . ASP B 1 243 ? 15.352 -28.172 -15.383 1 98.69 243 ASP B C 1
ATOM 7099 O O . ASP B 1 243 ? 15.508 -29.344 -15.078 1 98.69 243 ASP B O 1
ATOM 7103 N N . LEU B 1 244 ? 16.156 -27.281 -15.07 1 97.88 244 LEU B N 1
ATOM 7104 C CA . LEU B 1 244 ? 17.344 -27.516 -14.25 1 97.88 244 LEU B CA 1
ATOM 7105 C C . LEU B 1 244 ? 17.203 -26.828 -12.891 1 97.88 244 LEU B C 1
ATOM 7107 O O . LEU B 1 244 ? 18.203 -26.562 -12.227 1 97.88 244 LEU B O 1
ATOM 7111 N N . SER B 1 245 ? 16.016 -26.578 -12.438 1 98.12 245 SER B N 1
ATOM 7112 C CA . SER B 1 245 ? 15.742 -25.766 -11.258 1 98.12 245 SER B CA 1
ATOM 7113 C C . SER B 1 245 ? 16.141 -26.5 -9.977 1 98.12 245 SER B C 1
ATOM 7115 O O . SER B 1 245 ? 16.094 -27.734 -9.922 1 98.12 245 SER B O 1
ATOM 7117 N N . HIS B 1 246 ? 16.609 -25.781 -8.992 1 97.19 246 HIS B N 1
ATOM 7118 C CA . HIS B 1 246 ? 16.859 -26.219 -7.621 1 97.19 246 HIS B CA 1
ATOM 7119 C C . HIS B 1 246 ? 17.922 -27.312 -7.566 1 97.19 246 HIS B C 1
ATOM 7121 O O . HIS B 1 246 ? 17.719 -28.344 -6.934 1 97.19 246 HIS B O 1
ATOM 7127 N N . ASN B 1 247 ? 18.938 -27.125 -8.297 1 96.25 247 ASN B N 1
ATOM 7128 C CA . ASN B 1 247 ? 20.062 -28.047 -8.258 1 96.25 247 ASN B CA 1
ATOM 7129 C C . ASN B 1 247 ? 21.312 -27.391 -7.664 1 96.25 247 ASN B C 1
ATOM 7131 O O . ASN B 1 247 ? 22.406 -27.922 -7.801 1 96.25 247 ASN B O 1
ATOM 7135 N N . GLY B 1 248 ? 21.156 -26.203 -7.121 1 91.62 248 GLY B N 1
ATOM 7136 C CA . GLY B 1 248 ? 22.25 -25.516 -6.445 1 91.62 248 GLY B CA 1
ATOM 7137 C C . GLY B 1 248 ? 23.141 -24.75 -7.395 1 91.62 248 GLY B C 1
ATOM 7138 O O . GLY B 1 248 ? 24.234 -24.344 -7.023 1 91.62 248 GLY B O 1
ATOM 7139 N N . PHE B 1 249 ? 22.688 -24.438 -8.555 1 92.19 249 PHE B N 1
ATOM 7140 C CA . PHE B 1 249 ? 23.469 -23.703 -9.555 1 92.19 249 PHE B CA 1
ATOM 7141 C C . PHE B 1 249 ? 23.531 -22.219 -9.203 1 92.19 249 PHE B C 1
ATOM 7143 O O . PHE B 1 249 ? 22.531 -21.516 -9.258 1 92.19 249 PHE B O 1
ATOM 7150 N N . GLY B 1 250 ? 24.734 -21.781 -8.82 1 93.5 250 GLY B N 1
ATOM 7151 C CA . GLY B 1 250 ? 25 -20.359 -8.734 1 93.5 250 GLY B CA 1
ATOM 7152 C C . GLY B 1 250 ? 25.469 -19.75 -10.039 1 93.5 250 GLY B C 1
ATOM 7153 O O . GLY B 1 250 ? 25.531 -20.438 -11.062 1 93.5 250 GLY B O 1
ATOM 7154 N N . ALA B 1 251 ? 25.797 -18.5 -10.023 1 95.19 251 ALA B N 1
ATOM 7155 C CA . ALA B 1 251 ? 26.219 -17.812 -11.242 1 95.19 251 ALA B CA 1
ATOM 7156 C C . ALA B 1 251 ? 27.484 -18.453 -11.82 1 95.19 251 ALA B C 1
ATOM 7158 O O . ALA B 1 251 ? 27.562 -18.703 -13.023 1 95.19 251 ALA B O 1
ATOM 7159 N N . ALA B 1 252 ? 28.391 -18.844 -10.992 1 93.38 252 ALA B N 1
ATOM 7160 C CA . ALA B 1 252 ? 29.672 -19.406 -11.438 1 93.38 252 ALA B CA 1
ATOM 7161 C C . ALA B 1 252 ? 29.484 -20.797 -12.008 1 93.38 252 ALA B C 1
ATOM 7163 O O . ALA B 1 252 ? 30.016 -21.125 -13.078 1 93.38 252 ALA B O 1
ATOM 7164 N N . THR B 1 253 ? 28.781 -21.594 -11.281 1 94.19 253 THR B N 1
ATOM 7165 C CA . THR B 1 253 ? 28.547 -22.969 -11.727 1 94.19 253 THR B CA 1
ATOM 7166 C C . THR B 1 253 ? 27.734 -22.969 -13.016 1 94.19 253 THR B C 1
ATOM 7168 O O . THR B 1 253 ? 28.016 -23.766 -13.93 1 94.19 253 THR B O 1
ATOM 7171 N N . SER B 1 254 ? 26.75 -22.109 -13.078 1 96.25 254 SER B N 1
ATOM 7172 C CA . SER B 1 254 ? 25.953 -22.016 -14.289 1 96.25 254 SER B CA 1
ATOM 7173 C C . SER B 1 254 ? 26.812 -21.625 -15.492 1 96.25 254 SER B C 1
ATOM 7175 O O . SER B 1 254 ? 26.641 -22.188 -16.578 1 96.25 254 SER B O 1
ATOM 7177 N N . LYS B 1 255 ? 27.688 -20.672 -15.305 1 96.19 255 LYS B N 1
ATOM 7178 C CA . LYS B 1 255 ? 28.578 -20.234 -16.375 1 96.19 255 LYS B CA 1
ATOM 7179 C C . LYS B 1 255 ? 29.375 -21.406 -16.938 1 96.19 255 LYS B C 1
ATOM 7181 O O . LYS B 1 255 ? 29.438 -21.578 -18.156 1 96.19 255 LYS B O 1
ATOM 7186 N N . GLN B 1 256 ? 29.922 -22.234 -16.062 1 96.12 256 GLN B N 1
ATOM 7187 C CA . GLN B 1 256 ? 30.703 -23.406 -16.469 1 96.12 256 GLN B CA 1
ATOM 7188 C C . GLN B 1 256 ? 29.812 -24.453 -17.141 1 96.12 256 GLN B C 1
ATOM 7190 O O . GLN B 1 256 ? 30.203 -25.062 -18.141 1 96.12 256 GLN B O 1
ATOM 7195 N N . PHE B 1 257 ? 28.75 -24.641 -16.594 1 96.88 257 PHE B N 1
ATOM 7196 C CA . PHE B 1 257 ? 27.812 -25.609 -17.141 1 96.88 257 PHE B CA 1
ATOM 7197 C C . PHE B 1 257 ? 27.391 -25.219 -18.547 1 96.88 257 PHE B C 1
ATOM 7199 O O . PHE B 1 257 ? 27.375 -26.062 -19.453 1 96.88 257 PHE B O 1
ATOM 7206 N N . PHE B 1 258 ? 27.062 -23.906 -18.734 1 97.94 258 PHE B N 1
ATOM 7207 C CA . PHE B 1 258 ? 26.609 -23.422 -20.047 1 97.94 258 PHE B CA 1
ATOM 7208 C C . PHE B 1 258 ? 27.734 -23.531 -21.062 1 97.94 258 PHE B C 1
ATOM 7210 O O . PHE B 1 258 ? 27.5 -23.812 -22.25 1 97.94 258 PHE B O 1
ATOM 7217 N N . ARG B 1 259 ? 28.938 -23.344 -20.609 1 97.19 259 ARG B N 1
ATOM 7218 C CA . ARG B 1 259 ? 30.062 -23.547 -21.5 1 97.19 259 ARG B CA 1
ATOM 7219 C C . ARG B 1 259 ? 30.172 -25.016 -21.938 1 97.19 259 ARG B C 1
ATOM 7221 O O . ARG B 1 259 ? 30.453 -25.297 -23.094 1 97.19 259 ARG B O 1
ATOM 7228 N N . ALA B 1 260 ? 29.891 -25.859 -21.016 1 97.19 260 ALA B N 1
ATOM 7229 C CA . ALA B 1 260 ? 29.969 -27.281 -21.281 1 97.19 260 ALA B CA 1
ATOM 7230 C C . ALA B 1 260 ? 28.922 -27.719 -22.297 1 97.19 260 ALA B C 1
ATOM 7232 O O . ALA B 1 260 ? 29.172 -28.609 -23.109 1 97.19 260 ALA B O 1
ATOM 7233 N N . ILE B 1 261 ? 27.828 -27.078 -22.281 1 97.75 261 ILE B N 1
ATOM 7234 C CA . ILE B 1 261 ? 26.734 -27.547 -23.141 1 97.75 261 ILE B CA 1
ATOM 7235 C C . ILE B 1 261 ? 26.609 -26.641 -24.359 1 97.75 261 ILE B C 1
ATOM 7237 O O . ILE B 1 261 ? 25.547 -26.594 -25 1 97.75 261 ILE B O 1
ATOM 7241 N N . GLU B 1 262 ? 27.594 -25.859 -24.594 1 96.69 262 GLU B N 1
ATOM 7242 C CA . GLU B 1 262 ? 27.562 -24.922 -25.719 1 96.69 262 GLU B CA 1
ATOM 7243 C C . GLU B 1 262 ? 27.109 -25.609 -27 1 96.69 262 GLU B C 1
ATOM 7245 O O . GLU B 1 262 ? 27.578 -26.688 -27.328 1 96.69 262 GLU B O 1
ATOM 7250 N N . GLY B 1 263 ? 26.172 -25 -27.656 1 95.81 263 GLY B N 1
ATOM 7251 C CA . GLY B 1 263 ? 25.688 -25.531 -28.922 1 95.81 263 GLY B CA 1
ATOM 7252 C C . GLY B 1 263 ? 24.422 -26.344 -28.797 1 95.81 263 GLY B C 1
ATOM 7253 O O . GLY B 1 263 ? 23.734 -26.594 -29.781 1 95.81 263 GLY B O 1
ATOM 7254 N N . THR B 1 264 ? 24.062 -26.781 -27.609 1 97.81 264 THR B N 1
ATOM 7255 C CA . THR B 1 264 ? 22.812 -27.516 -27.375 1 97.81 264 THR B CA 1
ATOM 7256 C C . THR B 1 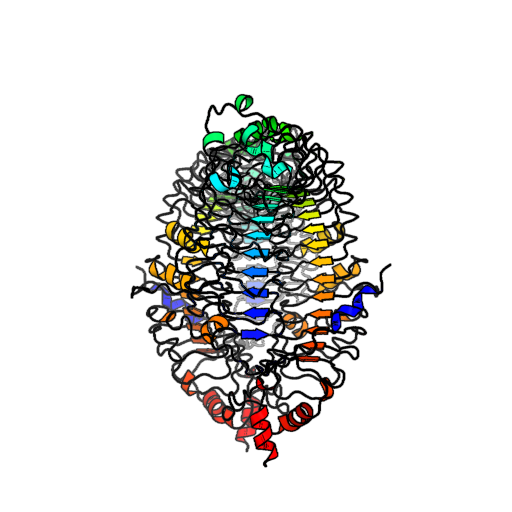264 ? 21.609 -26.609 -27.594 1 97.81 264 THR B C 1
ATOM 7258 O O . THR B 1 264 ? 21.547 -25.5 -27.047 1 97.81 264 THR B O 1
ATOM 7261 N N . LYS B 1 265 ? 20.672 -27.094 -28.359 1 98.31 265 LYS B N 1
ATOM 7262 C CA . LYS B 1 265 ? 19.484 -26.297 -28.641 1 98.31 265 LYS B CA 1
ATOM 7263 C C . LYS B 1 265 ? 18.438 -26.453 -27.531 1 98.31 265 LYS B C 1
ATOM 7265 O O . LYS B 1 265 ? 18.016 -27.578 -27.219 1 98.31 265 LYS B O 1
ATOM 7270 N N . ILE B 1 266 ? 18.047 -25.328 -26.953 1 98.56 266 ILE B N 1
ATOM 7271 C CA . ILE B 1 266 ? 17.078 -25.297 -25.859 1 98.56 266 ILE B CA 1
ATOM 7272 C C . ILE B 1 266 ? 16.078 -24.156 -26.094 1 98.56 266 ILE B C 1
ATOM 7274 O O . ILE B 1 266 ? 16.453 -22.984 -26.078 1 98.56 266 ILE B O 1
ATOM 7278 N N . SER B 1 267 ? 14.859 -24.453 -26.203 1 98.56 267 SER B N 1
ATOM 7279 C CA . SER B 1 267 ? 13.859 -23.422 -26.453 1 98.56 267 SER B CA 1
ATOM 7280 C C . SER B 1 267 ? 13.438 -22.75 -25.156 1 98.56 267 SER B C 1
ATOM 7282 O O . SER B 1 267 ? 13.422 -21.516 -25.062 1 98.56 267 SER B O 1
ATOM 7284 N N . HIS B 1 268 ? 13.125 -23.484 -24.156 1 98.81 268 HIS B N 1
ATOM 7285 C CA . HIS B 1 268 ? 12.688 -23.016 -22.844 1 98.81 268 HIS B CA 1
ATOM 7286 C C . HIS B 1 268 ? 13.586 -23.578 -21.734 1 98.81 268 HIS B C 1
ATOM 7288 O O . HIS B 1 268 ? 13.562 -24.766 -21.453 1 98.81 268 HIS B O 1
ATOM 7294 N N . LEU B 1 269 ? 14.383 -22.719 -21.125 1 98.75 269 LEU B N 1
ATOM 7295 C CA . LEU B 1 269 ? 15.289 -23.094 -20.047 1 98.75 269 LEU B CA 1
ATOM 7296 C C . LEU B 1 269 ? 14.789 -22.578 -18.703 1 98.75 269 LEU B C 1
ATOM 7298 O O . LEU B 1 269 ? 14.594 -21.375 -18.531 1 98.75 269 LEU B O 1
ATOM 7302 N N . LYS B 1 270 ? 14.578 -23.438 -17.766 1 98.69 270 LYS B N 1
ATOM 7303 C CA . LYS B 1 270 ? 14.172 -23.094 -16.406 1 98.69 270 LYS B CA 1
ATOM 7304 C C . LYS B 1 270 ? 15.32 -23.266 -15.422 1 98.69 270 LYS B C 1
ATOM 7306 O O . LYS B 1 270 ? 15.922 -24.344 -15.352 1 98.69 270 LYS B O 1
ATOM 7311 N N . LEU B 1 271 ? 15.602 -22.203 -14.734 1 97.81 271 LEU B N 1
ATOM 7312 C CA . LEU B 1 271 ? 16.766 -22.219 -13.844 1 97.81 271 LEU B CA 1
ATOM 7313 C C . LEU B 1 271 ? 16.438 -21.531 -12.523 1 97.81 271 LEU B C 1
ATOM 7315 O O . LEU B 1 271 ? 17.125 -20.594 -12.117 1 97.81 271 LEU B O 1
ATOM 7319 N N . SER B 1 272 ? 15.469 -21.984 -11.758 1 97.56 272 SER B N 1
ATOM 7320 C CA . SER B 1 272 ? 15.195 -21.469 -10.422 1 97.56 272 SER B CA 1
ATOM 7321 C C . SER B 1 272 ? 16.172 -22.016 -9.398 1 97.56 272 SER B C 1
ATOM 7323 O O . SER B 1 272 ? 16.766 -23.078 -9.609 1 97.56 272 SER B O 1
ATOM 7325 N N . GLY B 1 273 ? 16.453 -21.281 -8.344 1 95.44 273 GLY B N 1
ATOM 7326 C CA . GLY B 1 273 ? 17.375 -21.781 -7.348 1 95.44 273 GLY B CA 1
ATOM 7327 C C . GLY B 1 273 ? 17.906 -20.703 -6.43 1 95.44 273 GLY B C 1
ATOM 7328 O O . GLY B 1 273 ? 17.141 -19.922 -5.867 1 95.44 273 GLY B O 1
ATOM 7329 N N . SER B 1 274 ? 19.266 -20.688 -6.289 1 91.62 274 SER B N 1
ATOM 7330 C CA . SER B 1 274 ? 19.859 -19.797 -5.297 1 91.62 274 SER B CA 1
ATOM 7331 C C . SER B 1 274 ? 20.844 -18.828 -5.945 1 91.62 274 SER B C 1
ATOM 7333 O O . SER B 1 274 ? 21.719 -18.266 -5.27 1 91.62 274 SER B O 1
ATOM 7335 N N . MET B 1 275 ? 20.656 -18.641 -7.168 1 95.62 275 MET B N 1
ATOM 7336 C CA . MET B 1 275 ? 21.547 -17.719 -7.883 1 95.62 275 MET B CA 1
ATOM 7337 C C . MET B 1 275 ? 21.328 -16.281 -7.422 1 95.62 275 MET B C 1
ATOM 7339 O O . MET B 1 275 ? 20.188 -15.805 -7.371 1 95.62 275 MET B O 1
ATOM 7343 N N . GLY B 1 276 ? 22.469 -15.586 -7.086 1 96.5 276 GLY B N 1
ATOM 7344 C CA . GLY B 1 276 ? 22.391 -14.195 -6.688 1 96.5 276 GLY B CA 1
ATOM 7345 C C . GLY B 1 276 ? 22.75 -13.961 -5.23 1 96.5 276 GLY B C 1
ATOM 7346 O O . GLY B 1 276 ? 22.797 -14.906 -4.441 1 96.5 276 GLY B O 1
ATOM 7347 N N . LYS B 1 277 ? 23 -12.758 -4.848 1 95 277 LYS B N 1
ATOM 7348 C CA . LYS B 1 277 ? 23.516 -12.43 -3.52 1 95 277 LYS B CA 1
ATOM 7349 C C . LYS B 1 277 ? 22.375 -12.195 -2.535 1 95 277 LYS B C 1
ATOM 7351 O O . LYS B 1 277 ? 22.594 -12.148 -1.323 1 95 277 LYS B O 1
ATOM 7356 N N . GLY B 1 278 ? 21.141 -12.086 -3.049 1 94 278 GLY B N 1
ATOM 7357 C CA . GLY B 1 278 ? 20.047 -11.758 -2.158 1 94 278 GLY B CA 1
ATOM 7358 C C . GLY B 1 278 ? 20.094 -10.336 -1.641 1 94 278 GLY B C 1
ATOM 7359 O O . GLY B 1 278 ? 20.859 -9.516 -2.133 1 94 278 GLY B O 1
ATOM 7360 N N . PHE B 1 279 ? 19.188 -9.992 -0.646 1 93.81 279 PHE B N 1
ATOM 7361 C CA . PHE B 1 279 ? 19.141 -8.664 -0.053 1 93.81 279 PHE B CA 1
ATOM 7362 C C . PHE B 1 279 ? 19.906 -8.625 1.261 1 93.81 279 PHE B C 1
ATOM 7364 O O . PHE B 1 279 ? 19.641 -9.414 2.17 1 93.81 279 PHE B O 1
ATOM 7371 N N . SER B 1 280 ? 20.891 -7.891 1.465 1 91.19 280 SER B N 1
ATOM 7372 C CA . SER B 1 280 ? 21.656 -7.652 2.689 1 91.19 280 SER B CA 1
ATOM 7373 C C . SER B 1 280 ? 22.844 -8.586 2.787 1 91.19 280 SER B C 1
ATOM 7375 O O . SER B 1 280 ? 23.531 -8.617 3.811 1 91.19 280 SER B O 1
ATOM 7377 N N . PHE B 1 281 ? 23.109 -9.438 1.744 1 87.88 281 PHE B N 1
ATOM 7378 C CA . PHE B 1 281 ? 24.172 -10.438 1.797 1 87.88 281 PHE B CA 1
ATOM 7379 C C . PHE B 1 281 ? 25.109 -10.297 0.607 1 87.88 281 PHE B C 1
ATOM 7381 O O . PHE B 1 281 ? 24.875 -9.492 -0.293 1 87.88 281 PHE B O 1
ATOM 7388 N N . ASN B 1 282 ? 26.203 -10.992 0.706 1 85.38 282 ASN B N 1
ATOM 7389 C CA . ASN B 1 282 ? 27.172 -10.945 -0.373 1 85.38 282 ASN B CA 1
ATOM 7390 C C . ASN B 1 282 ? 27.844 -12.305 -0.585 1 85.38 282 ASN B C 1
ATOM 7392 O O . ASN B 1 282 ? 28.938 -12.391 -1.131 1 85.38 282 ASN B O 1
ATOM 7396 N N . ASN B 1 283 ? 27.125 -13.32 -0.254 1 83.75 283 ASN B N 1
ATOM 7397 C CA . ASN B 1 283 ? 27.734 -14.648 -0.259 1 83.75 283 ASN B CA 1
ATOM 7398 C C . ASN B 1 283 ? 27.812 -15.227 -1.669 1 83.75 283 ASN B C 1
ATOM 7400 O O . ASN B 1 283 ? 28.781 -15.891 -2.02 1 83.75 283 ASN B O 1
ATOM 7404 N N . LEU B 1 284 ? 26.844 -15.062 -2.459 1 89.88 284 LEU B N 1
ATOM 7405 C CA . LEU B 1 284 ? 26.812 -15.531 -3.84 1 89.88 284 LEU B CA 1
ATOM 7406 C C . LEU B 1 284 ? 26.656 -14.359 -4.809 1 89.88 284 LEU B C 1
ATOM 7408 O O . LEU B 1 284 ? 25.891 -13.43 -4.547 1 89.88 284 LEU B O 1
ATOM 7412 N N . PRO B 1 285 ? 27.375 -14.453 -5.879 1 93.94 285 PRO B N 1
ATOM 7413 C CA . PRO B 1 285 ? 27.328 -13.328 -6.805 1 93.94 285 PRO B CA 1
ATOM 7414 C C . PRO B 1 285 ? 26.094 -13.328 -7.688 1 93.94 285 PRO B C 1
ATOM 7416 O O . PRO B 1 285 ? 25.516 -14.391 -7.945 1 93.94 285 PRO B O 1
ATOM 7419 N N . ASP B 1 286 ? 25.719 -12.156 -8.102 1 97.44 286 ASP B N 1
ATOM 7420 C CA . ASP B 1 286 ? 24.703 -12.016 -9.141 1 97.44 286 ASP B CA 1
ATOM 7421 C C . ASP B 1 286 ? 25.25 -12.406 -10.508 1 97.44 286 ASP B C 1
ATOM 7423 O O . ASP B 1 286 ? 26.453 -12.367 -10.734 1 97.44 286 ASP B O 1
ATOM 7427 N N . PRO B 1 287 ? 24.359 -12.836 -11.375 1 97.88 287 PRO B N 1
ATOM 7428 C CA . PRO B 1 287 ? 24.828 -13.094 -12.734 1 97.88 287 PRO B CA 1
ATOM 7429 C C . PRO B 1 287 ? 25.344 -11.844 -13.43 1 97.88 287 PRO B C 1
ATOM 7431 O O . PRO B 1 287 ? 24.891 -10.734 -13.141 1 97.88 287 PRO B O 1
ATOM 7434 N N . ASP B 1 288 ? 26.328 -12.023 -14.297 1 96.94 288 ASP B N 1
ATOM 7435 C CA . ASP B 1 288 ? 26.891 -10.914 -15.062 1 96.94 288 ASP B CA 1
ATOM 7436 C C . ASP B 1 288 ? 26.922 -11.234 -16.547 1 96.94 288 ASP B C 1
ATOM 7438 O O . ASP B 1 288 ? 26.266 -12.188 -17 1 96.94 288 ASP B O 1
ATOM 7442 N N . HIS B 1 289 ? 27.578 -10.477 -17.344 1 95.94 289 HIS B N 1
ATOM 7443 C CA . HIS B 1 289 ? 27.547 -10.57 -18.797 1 95.94 289 HIS B CA 1
ATOM 7444 C C . HIS B 1 289 ? 28.172 -11.875 -19.281 1 95.94 289 HIS B C 1
ATOM 7446 O O . HIS B 1 289 ? 27.922 -12.312 -20.406 1 95.94 289 HIS B O 1
ATOM 7452 N N . SER B 1 290 ? 28.984 -12.523 -18.469 1 97.12 290 SER B N 1
ATOM 7453 C CA . SER B 1 290 ? 29.672 -13.742 -18.875 1 97.12 290 SER B CA 1
ATOM 7454 C C . SER B 1 290 ? 28.875 -14.984 -18.484 1 97.12 290 SER B C 1
ATOM 7456 O O . SER B 1 290 ? 29.156 -16.094 -18.953 1 97.12 290 SER B O 1
ATOM 7458 N N . THR B 1 291 ? 27.922 -14.828 -17.609 1 97.75 291 THR B N 1
ATOM 7459 C CA . THR B 1 291 ? 27.219 -15.961 -17.016 1 97.75 291 THR B CA 1
ATOM 7460 C C . THR B 1 291 ? 26.531 -16.797 -18.094 1 97.75 291 THR B C 1
ATOM 7462 O O . THR B 1 291 ? 26.609 -18.031 -18.078 1 97.75 291 THR B O 1
ATOM 7465 N N . PHE B 1 292 ? 25.922 -16.141 -19.109 1 98.19 292 PHE B N 1
ATOM 7466 C CA . PHE B 1 292 ? 25.109 -16.859 -20.094 1 98.19 292 PHE B CA 1
ATOM 7467 C C . PHE B 1 292 ? 25.844 -16.922 -21.422 1 98.19 292 PHE B C 1
ATOM 7469 O O . PHE B 1 292 ? 25.234 -17.219 -22.453 1 98.19 292 PHE B O 1
ATOM 7476 N N . GLU B 1 293 ? 27.109 -16.703 -21.422 1 97.81 293 GLU B N 1
ATOM 7477 C CA . GLU B 1 293 ? 27.891 -16.688 -22.656 1 97.81 293 GLU B CA 1
ATOM 7478 C C . GLU B 1 293 ? 27.828 -18.031 -23.359 1 97.81 293 GLU B C 1
ATOM 7480 O O . GLU B 1 293 ? 27.766 -18.078 -24.594 1 97.81 293 GLU B O 1
ATOM 7485 N N . GLY B 1 294 ? 27.766 -19.125 -22.625 1 97.88 294 GLY B N 1
ATOM 7486 C CA . GLY B 1 294 ? 27.734 -20.469 -23.172 1 97.88 294 GLY B CA 1
ATOM 7487 C C . GLY B 1 294 ? 26.438 -20.797 -23.875 1 97.88 294 GLY B C 1
ATOM 7488 O O . GLY B 1 294 ? 26.344 -21.781 -24.609 1 97.88 294 GLY B O 1
ATOM 7489 N N . LEU B 1 295 ? 25.438 -19.922 -23.766 1 98.12 295 LEU B N 1
ATOM 7490 C CA . LEU B 1 295 ? 24.125 -20.172 -24.359 1 98.12 295 LEU B CA 1
ATOM 7491 C C . LEU B 1 295 ? 23.953 -19.375 -25.641 1 98.12 295 LEU B C 1
ATOM 7493 O O . LEU B 1 295 ? 22.891 -19.375 -26.25 1 98.12 295 LEU B O 1
ATOM 7497 N N . LYS B 1 296 ? 24.969 -18.688 -26.078 1 96.69 296 LYS B N 1
ATOM 7498 C CA . LYS B 1 296 ? 24.922 -17.797 -27.234 1 96.69 296 LYS B CA 1
ATOM 7499 C C . LYS B 1 296 ? 24.391 -18.531 -28.469 1 96.69 296 LYS B C 1
ATOM 7501 O O . LYS B 1 296 ? 23.625 -17.969 -29.25 1 96.69 296 LYS B O 1
ATOM 7506 N N . ASN B 1 297 ? 24.766 -19.844 -28.625 1 96.56 297 ASN B N 1
ATOM 7507 C CA . ASN B 1 297 ? 24.375 -20.625 -29.797 1 96.56 297 ASN B CA 1
ATOM 7508 C C . ASN B 1 297 ? 23.344 -21.688 -29.438 1 96.56 297 ASN B C 1
ATOM 7510 O O . ASN B 1 297 ? 23.219 -22.688 -30.141 1 96.56 297 ASN B O 1
ATOM 7514 N N . SER B 1 298 ? 22.594 -21.469 -28.359 1 97.56 298 SER B N 1
ATOM 7515 C CA . SER B 1 298 ? 21.672 -22.484 -27.891 1 97.56 298 SER B CA 1
ATOM 7516 C C . SER B 1 298 ? 20.25 -22.203 -28.344 1 97.56 298 SER B C 1
ATOM 7518 O O . SER B 1 298 ? 19.344 -23.031 -28.141 1 97.56 298 SER B O 1
ATOM 7520 N N . SER B 1 299 ? 19.984 -21.031 -28.906 1 97.19 299 SER B N 1
ATOM 7521 C CA . SER B 1 299 ? 18.688 -20.625 -29.422 1 97.19 299 SER B CA 1
ATOM 7522 C C . SER B 1 299 ? 17.625 -20.625 -28.312 1 97.19 299 SER B C 1
ATOM 7524 O O . SER B 1 299 ? 16.547 -21.172 -28.484 1 97.19 299 SER B O 1
ATOM 7526 N N . VAL B 1 300 ? 17.984 -20.062 -27.203 1 98.38 300 VAL B N 1
ATOM 7527 C CA . VAL B 1 300 ? 17.047 -19.953 -26.078 1 98.38 300 VAL B CA 1
ATOM 7528 C C . VAL B 1 300 ? 15.969 -18.922 -26.406 1 98.38 300 VAL B C 1
ATOM 7530 O O . VAL B 1 300 ? 16.281 -17.766 -26.719 1 98.38 300 VAL B O 1
ATOM 7533 N N . GLN B 1 301 ? 14.711 -19.359 -26.328 1 98.56 301 GLN B N 1
ATOM 7534 C CA . GLN B 1 301 ? 13.594 -18.453 -26.594 1 98.56 301 GLN B CA 1
ATOM 7535 C C . GLN B 1 301 ? 12.969 -17.953 -25.297 1 98.56 301 GLN B C 1
ATOM 7537 O O . GLN B 1 301 ? 12.547 -16.797 -25.219 1 98.56 301 GLN B O 1
ATOM 7542 N N . ILE B 1 302 ? 12.875 -18.797 -24.359 1 98.81 302 ILE B N 1
ATOM 7543 C CA . ILE B 1 302 ? 12.32 -18.453 -23.047 1 98.81 302 ILE B CA 1
ATOM 7544 C C . ILE B 1 302 ? 13.344 -18.781 -21.953 1 98.81 302 ILE B C 1
ATOM 7546 O O . ILE B 1 302 ? 13.742 -19.938 -21.797 1 98.81 302 ILE B O 1
ATOM 7550 N N . LEU B 1 303 ? 13.766 -17.797 -21.266 1 98.75 303 LEU B N 1
ATOM 7551 C CA . LEU B 1 303 ? 14.641 -17.969 -20.109 1 98.75 303 LEU B CA 1
ATOM 7552 C C . LEU B 1 303 ? 13.883 -17.703 -18.812 1 98.75 303 LEU B C 1
ATOM 7554 O O . LEU B 1 303 ? 13.445 -16.578 -18.562 1 98.75 303 LEU B O 1
ATOM 7558 N N . ASP B 1 304 ? 13.703 -18.688 -18.031 1 98.75 304 ASP B N 1
ATOM 7559 C CA . ASP B 1 304 ? 13.016 -18.562 -16.75 1 98.75 304 ASP B CA 1
ATOM 7560 C C . ASP B 1 304 ? 14.008 -18.594 -15.586 1 98.75 304 ASP B C 1
ATOM 7562 O O . ASP B 1 304 ? 14.508 -19.672 -15.219 1 98.75 304 ASP B O 1
ATOM 7566 N N . LEU B 1 305 ? 14.281 -17.453 -15.055 1 98.56 305 LEU B N 1
ATOM 7567 C CA . LEU B 1 305 ? 15.156 -17.312 -13.898 1 98.56 305 LEU B CA 1
ATOM 7568 C C . LEU B 1 305 ? 14.352 -16.953 -12.656 1 98.56 305 LEU B C 1
ATOM 7570 O O . LEU B 1 305 ? 14.883 -16.344 -11.727 1 98.56 305 LEU B O 1
ATOM 7574 N N . SER B 1 306 ? 13.102 -17.25 -12.672 1 98.5 306 SER B N 1
ATOM 7575 C CA . SER B 1 306 ? 12.25 -16.906 -11.539 1 98.5 306 SER B CA 1
ATOM 7576 C C . SER B 1 306 ? 12.656 -17.672 -10.281 1 98.5 306 SER B C 1
ATOM 7578 O O . SER B 1 306 ? 13.312 -18.703 -10.375 1 98.5 306 SER B O 1
ATOM 7580 N N . LYS B 1 307 ? 12.359 -17.141 -9.164 1 97.94 307 LYS B N 1
ATOM 7581 C CA . LYS B 1 307 ? 12.555 -17.781 -7.871 1 97.94 307 LYS B CA 1
ATOM 7582 C C . LYS B 1 307 ? 14.039 -18.016 -7.602 1 97.94 307 LYS B C 1
ATOM 7584 O O . LYS B 1 307 ? 14.438 -19.125 -7.23 1 97.94 307 LYS B O 1
ATOM 7589 N N . ASN B 1 308 ? 14.875 -17.125 -7.898 1 97.94 308 ASN B N 1
ATOM 7590 C CA . ASN B 1 308 ? 16.266 -17.062 -7.473 1 97.94 308 ASN B CA 1
ATOM 7591 C C . ASN B 1 308 ? 16.484 -15.977 -6.422 1 97.94 308 ASN B C 1
ATOM 7593 O O . ASN B 1 308 ? 15.547 -15.602 -5.711 1 97.94 308 ASN B O 1
ATOM 7597 N N . ARG B 1 309 ? 17.734 -15.578 -6.23 1 97.38 309 ARG B N 1
ATOM 7598 C CA . ARG B 1 309 ? 18.062 -14.547 -5.246 1 97.38 309 ARG B CA 1
ATOM 7599 C C . ARG B 1 309 ? 18.859 -13.414 -5.879 1 97.38 309 ARG B C 1
ATOM 7601 O O . ARG B 1 309 ? 19.781 -12.867 -5.262 1 97.38 309 ARG B O 1
ATOM 7608 N N . ILE B 1 310 ? 18.484 -13.172 -7.125 1 98.19 310 ILE B N 1
ATOM 7609 C CA . ILE B 1 310 ? 19.219 -12.148 -7.859 1 98.19 310 ILE B CA 1
ATOM 7610 C C . ILE B 1 310 ? 18.891 -10.773 -7.277 1 98.19 310 ILE B C 1
ATOM 7612 O O . ILE B 1 310 ? 17.734 -10.422 -7.082 1 98.19 310 ILE B O 1
ATOM 7616 N N . PHE B 1 311 ? 19.969 -10.023 -7.012 1 97.81 311 PHE B N 1
ATOM 7617 C CA . PHE B 1 311 ? 19.828 -8.711 -6.379 1 97.81 311 PHE B CA 1
ATOM 7618 C C . PHE B 1 311 ? 19.938 -7.598 -7.406 1 97.81 311 PHE B C 1
ATOM 7620 O O . PHE B 1 311 ? 19.156 -6.652 -7.395 1 97.81 311 PHE B O 1
ATOM 7627 N N . ALA B 1 312 ? 20.906 -7.688 -8.234 1 98.19 312 ALA B N 1
ATOM 7628 C CA . ALA B 1 312 ? 21.188 -6.633 -9.211 1 98.19 312 ALA B CA 1
ATOM 7629 C C . ALA B 1 312 ? 21.281 -7.203 -10.625 1 98.19 312 ALA B C 1
ATOM 7631 O O . ALA B 1 312 ? 21.875 -8.273 -10.828 1 98.19 312 ALA B O 1
ATOM 7632 N N . LEU B 1 313 ? 20.641 -6.547 -11.57 1 98.5 313 LEU B N 1
ATOM 7633 C CA . LEU B 1 313 ? 20.875 -6.84 -12.984 1 98.5 313 LEU B CA 1
ATOM 7634 C C . LEU B 1 313 ? 22.016 -5.988 -13.539 1 98.5 313 LEU B C 1
ATOM 7636 O O . LEU B 1 313 ? 21.859 -4.773 -13.68 1 98.5 313 LEU B O 1
ATOM 7640 N N . GLN B 1 314 ? 23.094 -6.672 -13.844 1 97.88 314 GLN B N 1
ATOM 7641 C CA . GLN B 1 314 ? 24.312 -5.992 -14.258 1 97.88 314 GLN B CA 1
ATOM 7642 C C . GLN B 1 314 ? 24.25 -5.594 -15.727 1 97.88 314 GLN B C 1
ATOM 7644 O O . GLN B 1 314 ? 23.375 -6.051 -16.469 1 97.88 314 GLN B O 1
ATOM 7649 N N . GLN B 1 315 ? 25.188 -4.797 -16.109 1 97.75 315 GLN B N 1
ATOM 7650 C CA . GLN B 1 315 ? 25.234 -4.297 -17.484 1 97.75 315 GLN B CA 1
ATOM 7651 C C . GLN B 1 315 ? 25.375 -5.445 -18.484 1 97.75 315 GLN B C 1
ATOM 7653 O O . GLN B 1 315 ? 26.266 -6.289 -18.344 1 97.75 315 GLN B O 1
ATOM 7658 N N . GLY B 1 316 ? 24.484 -5.547 -19.312 1 98.06 316 GLY B N 1
ATOM 7659 C CA . GLY B 1 316 ? 24.547 -6.504 -20.406 1 98.06 316 GLY B CA 1
ATOM 7660 C C . GLY B 1 316 ? 24.453 -7.945 -19.938 1 98.06 316 GLY B C 1
ATOM 7661 O O . GLY B 1 316 ? 25.031 -8.844 -20.562 1 98.06 316 GLY B O 1
ATOM 7662 N N . VAL B 1 317 ? 23.797 -8.188 -18.891 1 98.12 317 VAL B N 1
ATOM 7663 C CA . VAL B 1 317 ? 23.781 -9.516 -18.281 1 98.12 317 VAL B CA 1
ATOM 7664 C C . VAL B 1 317 ? 23.172 -10.523 -19.25 1 98.12 317 VAL B C 1
ATOM 7666 O O . VAL B 1 317 ? 23.594 -11.68 -19.297 1 98.12 317 VAL B O 1
ATOM 7669 N N . PHE B 1 318 ? 22.234 -10.102 -20.203 1 98.25 318 PHE B N 1
ATOM 7670 C CA . PHE B 1 318 ? 21.547 -11.023 -21.094 1 98.25 318 PHE B CA 1
ATOM 7671 C C . PHE B 1 318 ? 22.031 -10.852 -22.531 1 98.25 318 PHE B C 1
ATOM 7673 O O . PHE B 1 318 ? 21.438 -11.391 -23.469 1 98.25 318 PHE B O 1
ATOM 7680 N N . SER B 1 319 ? 23.094 -10.125 -22.766 1 97.31 319 SER B N 1
ATOM 7681 C CA . SER B 1 319 ? 23.562 -9.734 -24.094 1 97.31 319 SER B CA 1
ATOM 7682 C C . SER B 1 319 ? 23.906 -10.945 -24.938 1 97.31 319 SER B C 1
ATOM 7684 O O . SER B 1 319 ? 23.781 -10.922 -26.156 1 97.31 319 SER B O 1
ATOM 7686 N N . PRO B 1 320 ? 24.297 -12.086 -24.359 1 97.19 320 PRO B N 1
ATOM 7687 C CA . PRO B 1 320 ? 24.641 -13.266 -25.156 1 97.19 320 PRO B CA 1
ATOM 7688 C C . PRO B 1 320 ? 23.406 -13.938 -25.766 1 97.19 320 PRO B C 1
ATOM 7690 O O . PRO B 1 320 ? 23.547 -14.734 -26.703 1 97.19 320 PRO B O 1
ATOM 7693 N N . LEU B 1 321 ? 22.203 -13.727 -25.281 1 97.56 321 LEU B N 1
ATOM 7694 C CA . LEU B 1 321 ? 21 -14.398 -25.734 1 97.56 321 LEU B CA 1
ATOM 7695 C C . LEU B 1 321 ? 20.375 -13.672 -26.922 1 97.56 321 LEU B C 1
ATOM 7697 O O . LEU B 1 321 ? 19.516 -12.82 -26.75 1 97.56 321 LEU B O 1
ATOM 7701 N N . LYS B 1 322 ? 20.656 -14.156 -28.062 1 94.88 322 LYS B N 1
ATOM 7702 C CA . LYS B 1 322 ? 20.359 -13.406 -29.281 1 94.88 322 LYS B CA 1
ATOM 7703 C C . LYS B 1 322 ? 18.953 -13.734 -29.797 1 94.88 322 LYS B C 1
ATOM 7705 O O . LYS B 1 322 ? 18.406 -13.008 -30.625 1 94.88 322 LYS B O 1
ATOM 7710 N N . GLU B 1 323 ? 18.312 -14.734 -29.25 1 97.12 323 GLU B N 1
ATOM 7711 C CA . GLU B 1 323 ? 17.016 -15.148 -29.781 1 97.12 323 GLU B CA 1
ATOM 7712 C C . GLU B 1 323 ? 15.945 -15.164 -28.703 1 97.12 323 GLU B C 1
ATOM 7714 O O . GLU B 1 323 ? 14.828 -15.617 -28.938 1 97.12 323 GLU B O 1
ATOM 7719 N N . VAL B 1 324 ? 16.266 -14.648 -27.516 1 98.31 324 VAL B N 1
ATOM 7720 C CA . VAL B 1 324 ? 15.352 -14.742 -26.391 1 98.31 324 VAL B CA 1
ATOM 7721 C C . VAL B 1 324 ? 14.148 -13.828 -26.625 1 98.31 324 VAL B C 1
ATOM 7723 O O . VAL B 1 324 ? 14.305 -12.688 -27.062 1 98.31 324 VAL B O 1
ATOM 7726 N N . VAL B 1 325 ? 12.984 -14.367 -26.359 1 98.56 325 VAL B N 1
ATOM 7727 C CA . VAL B 1 325 ? 11.742 -13.633 -26.578 1 98.56 325 VAL B CA 1
ATOM 7728 C C . VAL B 1 325 ? 11.094 -13.305 -25.234 1 98.56 325 VAL B C 1
ATOM 7730 O O . VAL B 1 325 ? 10.438 -12.273 -25.094 1 98.56 325 VAL B O 1
ATOM 7733 N N . VAL B 1 326 ? 11.281 -14.172 -24.297 1 98.81 326 VAL B N 1
ATOM 7734 C CA . VAL B 1 326 ? 10.688 -14.016 -22.969 1 98.81 326 VAL B CA 1
ATOM 7735 C C . VAL B 1 326 ? 11.75 -14.211 -21.891 1 98.81 326 VAL B C 1
ATOM 7737 O O . VAL B 1 326 ? 12.5 -15.188 -21.922 1 98.81 326 VAL B O 1
ATOM 7740 N N . ILE B 1 327 ? 11.844 -13.312 -20.984 1 98.81 327 ILE B N 1
ATOM 7741 C CA . ILE B 1 327 ? 12.68 -13.461 -19.797 1 98.81 327 ILE B CA 1
ATOM 7742 C C . ILE B 1 327 ? 11.836 -13.297 -18.547 1 98.81 327 ILE B C 1
ATOM 7744 O O . ILE B 1 327 ? 11.109 -12.312 -18.391 1 98.81 327 ILE B O 1
ATOM 7748 N N . ASP B 1 328 ? 11.867 -14.266 -17.719 1 98.81 328 ASP B N 1
ATOM 7749 C CA . ASP B 1 328 ? 11.141 -14.234 -16.453 1 98.81 328 ASP B CA 1
ATOM 7750 C C . ASP B 1 328 ? 12.102 -14.164 -15.266 1 98.81 328 ASP B C 1
ATOM 7752 O O . ASP B 1 328 ? 12.812 -15.125 -14.977 1 98.81 328 ASP B O 1
ATOM 7756 N N . ILE B 1 329 ? 12.164 -13.039 -14.625 1 98.62 329 ILE B N 1
ATOM 7757 C CA . ILE B 1 329 ? 12.992 -12.836 -13.445 1 98.62 329 ILE B CA 1
ATOM 7758 C C . ILE B 1 329 ? 12.109 -12.555 -12.234 1 98.62 329 ILE B C 1
ATOM 7760 O O . ILE B 1 329 ? 12.5 -11.82 -11.328 1 98.62 329 ILE B O 1
ATOM 7764 N N . SER B 1 330 ? 10.945 -13.031 -12.234 1 98.75 330 SER B N 1
ATOM 7765 C CA . SER B 1 330 ? 10.008 -12.781 -11.148 1 98.75 330 SER B CA 1
ATOM 7766 C C . SER B 1 330 ? 10.406 -13.539 -9.883 1 98.75 330 SER B C 1
ATOM 7768 O O . SER B 1 330 ? 11.172 -14.5 -9.945 1 98.75 330 SER B O 1
ATOM 7770 N N . ARG B 1 331 ? 9.984 -13.055 -8.758 1 98.25 331 ARG B N 1
ATOM 7771 C CA . ARG B 1 331 ? 10.18 -13.688 -7.457 1 98.25 331 ARG B CA 1
ATOM 7772 C C . ARG B 1 331 ? 11.672 -13.844 -7.148 1 98.25 331 ARG B C 1
ATOM 7774 O O . ARG B 1 331 ? 12.117 -14.938 -6.789 1 98.25 331 ARG B O 1
ATOM 7781 N N . ASN B 1 332 ? 12.43 -12.852 -7.434 1 98.38 332 ASN B N 1
ATOM 7782 C CA . ASN B 1 332 ? 13.812 -12.672 -6.992 1 98.38 332 ASN B CA 1
ATOM 7783 C C . ASN B 1 332 ? 13.922 -11.594 -5.914 1 98.38 332 ASN B C 1
ATOM 7785 O O . ASN B 1 332 ? 12.977 -11.383 -5.148 1 98.38 332 ASN B O 1
ATOM 7789 N N . LYS B 1 333 ? 15.102 -11.016 -5.758 1 97.81 333 LYS B N 1
ATOM 7790 C CA . LYS B 1 333 ? 15.336 -9.891 -4.852 1 97.81 333 LYS B CA 1
ATOM 7791 C C . LYS B 1 333 ? 15.922 -8.703 -5.602 1 97.81 333 LYS B C 1
ATOM 7793 O O . LYS B 1 333 ? 16.781 -7.996 -5.074 1 97.81 333 LYS B O 1
ATOM 7798 N N . VAL B 1 334 ? 15.414 -8.547 -6.82 1 98.56 334 VAL B N 1
ATOM 7799 C CA . VAL B 1 334 ? 15.984 -7.488 -7.645 1 98.56 334 VAL B CA 1
ATOM 7800 C C . VAL B 1 334 ? 15.672 -6.129 -7.027 1 98.56 334 VAL B C 1
ATOM 7802 O O . VAL B 1 334 ? 14.5 -5.75 -6.91 1 98.56 334 VAL B O 1
ATOM 7805 N N . ASN B 1 335 ? 16.703 -5.5 -6.672 1 97.81 335 ASN B N 1
ATOM 7806 C CA . ASN B 1 335 ? 16.609 -4.18 -6.051 1 97.81 335 ASN B CA 1
ATOM 7807 C C . ASN B 1 335 ? 17.25 -3.105 -6.922 1 97.81 335 ASN B C 1
ATOM 7809 O O . ASN B 1 335 ? 16.859 -1.939 -6.871 1 97.81 335 ASN B O 1
ATOM 7813 N N . GLN B 1 336 ? 18.188 -3.572 -7.754 1 97.5 336 GLN B N 1
ATOM 7814 C CA . GLN B 1 336 ? 18.938 -2.639 -8.594 1 97.5 336 GLN B CA 1
ATOM 7815 C C . GLN B 1 336 ? 18.953 -3.104 -10.047 1 97.5 336 GLN B C 1
ATOM 7817 O O . GLN B 1 336 ? 19.172 -4.285 -10.32 1 97.5 336 GLN B O 1
ATOM 7822 N N . ILE B 1 337 ? 18.688 -2.203 -10.922 1 98.38 337 ILE B N 1
ATOM 7823 C CA . ILE B 1 337 ? 18.906 -2.398 -12.352 1 98.38 337 ILE B CA 1
ATOM 7824 C C . ILE B 1 337 ? 19.922 -1.381 -12.867 1 98.38 337 ILE B C 1
ATOM 7826 O O . ILE B 1 337 ? 19.641 -0.183 -12.922 1 98.38 337 ILE B O 1
ATOM 7830 N N . HIS B 1 338 ? 21.094 -1.885 -13.219 1 98.06 338 HIS B N 1
ATOM 7831 C CA . HIS B 1 338 ? 22.172 -1.003 -13.633 1 98.06 338 HIS B CA 1
ATOM 7832 C C . HIS B 1 338 ? 21.891 -0.407 -15.008 1 98.06 338 HIS B C 1
ATOM 7834 O O . HIS B 1 338 ? 21.094 -0.951 -15.781 1 98.06 338 HIS B O 1
ATOM 7840 N N . ARG B 1 339 ? 22.531 0.737 -15.273 1 96.81 339 ARG B N 1
ATOM 7841 C CA . ARG B 1 339 ? 22.453 1.335 -16.594 1 96.81 339 ARG B CA 1
ATOM 7842 C C . ARG B 1 339 ? 22.844 0.331 -17.688 1 96.81 339 ARG B C 1
ATOM 7844 O O . ARG B 1 339 ? 23.797 -0.423 -17.516 1 96.81 339 ARG B O 1
ATOM 7851 N N . ASN B 1 340 ? 22.109 0.155 -18.703 1 97.5 340 ASN B N 1
ATOM 7852 C CA . ASN B 1 340 ? 22.344 -0.7 -19.859 1 97.5 340 ASN B CA 1
ATOM 7853 C C . ASN B 1 340 ? 22.266 -2.178 -19.484 1 97.5 340 ASN B C 1
ATOM 7855 O O . ASN B 1 340 ? 22.938 -3.012 -20.094 1 97.5 340 ASN B O 1
ATOM 7859 N N . ALA B 1 341 ? 21.531 -2.482 -18.438 1 98.12 341 ALA B N 1
ATOM 7860 C CA . ALA B 1 341 ? 21.375 -3.869 -18.016 1 98.12 341 ALA B CA 1
ATOM 7861 C C . ALA B 1 341 ? 20.812 -4.73 -19.141 1 98.12 341 ALA B C 1
ATOM 7863 O O . ALA B 1 341 ? 21.188 -5.895 -19.297 1 98.12 341 ALA B O 1
ATOM 7864 N N . PHE B 1 342 ? 19.969 -4.129 -20.031 1 98.19 342 PHE B N 1
ATOM 7865 C CA . PHE B 1 342 ? 19.266 -4.902 -21.047 1 98.19 342 PHE B CA 1
ATOM 7866 C C . PHE B 1 342 ? 19.859 -4.656 -22.422 1 98.19 342 PHE B C 1
ATOM 7868 O O . PHE B 1 342 ? 19.219 -4.938 -23.438 1 98.19 342 PHE B O 1
ATOM 7875 N N . GLU B 1 343 ? 21.078 -4.148 -22.391 1 97.12 343 GLU B N 1
ATOM 7876 C CA . GLU B 1 343 ? 21.781 -4 -23.656 1 97.12 343 GLU B CA 1
ATOM 7877 C C . GLU B 1 343 ? 21.953 -5.348 -24.359 1 97.12 343 GLU B C 1
ATOM 7879 O O . GLU B 1 343 ? 22.281 -6.352 -23.734 1 97.12 343 GLU B O 1
ATOM 7884 N N . GLY B 1 344 ? 21.625 -5.402 -25.656 1 96.31 344 GLY B N 1
ATOM 7885 C CA . GLY B 1 344 ? 21.75 -6.633 -26.422 1 96.31 344 GLY B CA 1
ATOM 7886 C C . GLY B 1 344 ? 20.422 -7.309 -26.688 1 96.31 344 GLY B C 1
ATOM 7887 O O . GLY B 1 344 ? 20.344 -8.242 -27.5 1 96.31 344 GLY B O 1
ATOM 7888 N N . LEU B 1 345 ? 19.344 -6.82 -26.094 1 96.25 345 LEU B N 1
ATOM 7889 C CA . LEU B 1 345 ? 18.047 -7.457 -26.203 1 96.25 345 LEU B CA 1
ATOM 7890 C C . LEU B 1 345 ? 17.125 -6.66 -27.125 1 96.25 345 LEU B C 1
ATOM 7892 O O . LEU B 1 345 ? 15.953 -7 -27.297 1 96.25 345 LEU B O 1
ATOM 7896 N N . GLN B 1 346 ? 17.484 -5.566 -27.703 1 91.44 346 GLN B N 1
ATOM 7897 C CA . GLN B 1 346 ? 16.719 -4.543 -28.406 1 91.44 346 GLN B CA 1
ATOM 7898 C C . GLN B 1 346 ? 15.844 -5.16 -29.484 1 91.44 346 GLN B C 1
ATOM 7900 O O . GLN B 1 346 ? 14.695 -4.754 -29.672 1 91.44 346 GLN B O 1
ATOM 7905 N N . GLY B 1 347 ? 16.188 -6.105 -30.156 1 88.81 347 GLY B N 1
ATOM 7906 C CA . GLY B 1 347 ? 15.492 -6.473 -31.391 1 88.81 347 GLY B CA 1
ATOM 7907 C C . GLY B 1 347 ? 14.617 -7.699 -31.234 1 88.81 347 GLY B C 1
ATOM 7908 O O . GLY B 1 347 ? 13.805 -8.008 -32.094 1 88.81 347 GLY B O 1
ATOM 7909 N N . HIS B 1 348 ? 14.625 -8.258 -30.016 1 94.88 348 HIS B N 1
ATOM 7910 C CA . HIS B 1 348 ? 13.953 -9.555 -30.078 1 94.88 348 HIS B CA 1
ATOM 7911 C C . HIS B 1 348 ? 13.195 -9.836 -28.781 1 94.88 348 HIS B C 1
ATOM 7913 O O . HIS B 1 348 ? 12.266 -10.648 -28.75 1 94.88 348 HIS B O 1
ATOM 7919 N N . LEU B 1 349 ? 13.5 -9.164 -27.625 1 98.25 349 LEU B N 1
ATOM 7920 C CA . LEU B 1 349 ? 12.766 -9.422 -26.391 1 98.25 349 LEU B CA 1
ATOM 7921 C C . LEU B 1 349 ? 11.359 -8.844 -26.453 1 98.25 349 LEU B C 1
ATOM 7923 O O . LEU B 1 349 ? 11.188 -7.66 -26.766 1 98.25 349 LEU B O 1
ATOM 7927 N N . LYS B 1 350 ? 10.352 -9.672 -26.078 1 98.69 350 LYS B N 1
ATOM 7928 C CA . LYS B 1 350 ? 8.969 -9.234 -26.203 1 98.69 350 LYS B CA 1
ATOM 7929 C C . LYS B 1 350 ? 8.281 -9.188 -24.844 1 98.69 350 LYS B C 1
ATOM 7931 O O . LYS B 1 350 ? 7.375 -8.383 -24.625 1 98.69 350 LYS B O 1
ATOM 7936 N N . LEU B 1 351 ? 8.664 -10.016 -24 1 98.81 351 LEU B N 1
ATOM 7937 C CA . LEU B 1 351 ? 8.039 -10.086 -22.688 1 98.81 351 LEU B CA 1
ATOM 7938 C C . LEU B 1 351 ? 9.094 -10.125 -21.578 1 98.81 351 LEU B C 1
ATOM 7940 O O . LEU B 1 351 ? 10.016 -10.953 -21.625 1 98.81 351 LEU B O 1
ATOM 7944 N N . LEU B 1 352 ? 9.016 -9.219 -20.641 1 98.88 352 LEU B N 1
ATOM 7945 C CA . LEU B 1 352 ? 9.891 -9.172 -19.469 1 98.88 352 LEU B CA 1
ATOM 7946 C C . LEU B 1 352 ? 9.07 -9.195 -18.188 1 98.88 352 LEU B C 1
ATOM 7948 O O . LEU B 1 352 ? 8.227 -8.32 -17.969 1 98.88 352 LEU B O 1
ATOM 7952 N N . ASN B 1 353 ? 9.281 -10.211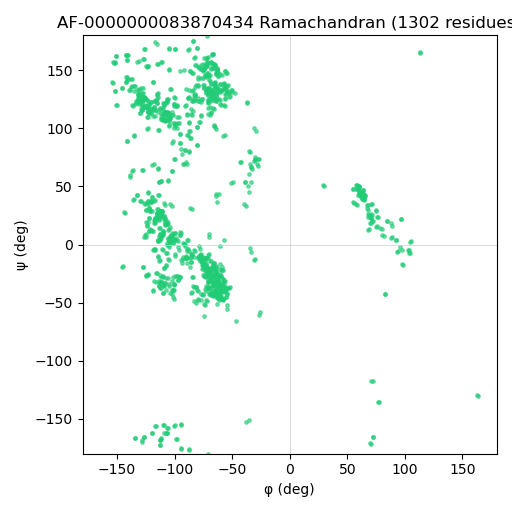 -17.375 1 98.88 353 ASN B N 1
ATOM 7953 C CA . ASN B 1 353 ? 8.57 -10.344 -16.109 1 98.88 353 ASN B CA 1
ATOM 7954 C C . ASN B 1 353 ? 9.477 -10.07 -14.922 1 98.88 353 ASN B C 1
ATOM 7956 O O . ASN B 1 353 ? 10.367 -10.875 -14.617 1 98.88 353 ASN B O 1
ATOM 7960 N N . LEU B 1 354 ? 9.312 -8.953 -14.281 1 98.88 354 LEU B N 1
ATOM 7961 C CA . LEU B 1 354 ? 10.062 -8.555 -13.102 1 98.88 354 LEU B CA 1
ATOM 7962 C C . LEU B 1 354 ? 9.148 -8.445 -11.883 1 98.88 354 LEU B C 1
ATOM 7964 O O . LEU B 1 354 ? 9.422 -7.672 -10.961 1 98.88 354 LEU B O 1
ATOM 7968 N N . SER B 1 355 ? 8.094 -9.18 -11.906 1 98.75 355 SER B N 1
ATOM 7969 C CA . SER B 1 355 ? 7.125 -9.094 -10.82 1 98.75 355 SER B CA 1
ATOM 7970 C C . SER B 1 355 ? 7.66 -9.742 -9.547 1 98.75 355 SER B C 1
ATOM 7972 O O . SER B 1 355 ? 8.555 -10.586 -9.602 1 98.75 355 SER B O 1
ATOM 7974 N N . HIS B 1 356 ? 7.164 -9.281 -8.398 1 98.38 356 HIS B N 1
ATOM 7975 C CA . HIS B 1 356 ? 7.496 -9.828 -7.086 1 98.38 356 HIS B CA 1
ATOM 7976 C C . HIS B 1 356 ? 8.992 -9.719 -6.809 1 98.38 356 HIS B C 1
ATOM 7978 O O . HIS B 1 356 ? 9.633 -10.719 -6.469 1 98.38 356 HIS B O 1
ATOM 7984 N N . ASN B 1 357 ? 9.523 -8.531 -7.027 1 98.56 357 ASN B N 1
ATOM 7985 C CA . ASN B 1 357 ? 10.898 -8.195 -6.664 1 98.56 357 ASN B CA 1
ATOM 7986 C C . ASN B 1 357 ? 10.945 -7.043 -5.664 1 98.56 357 ASN B C 1
ATOM 7988 O O . ASN B 1 357 ? 9.992 -6.836 -4.906 1 98.56 357 ASN B O 1
ATOM 7992 N N . LEU B 1 358 ? 12.094 -6.379 -5.516 1 98.25 358 LEU B N 1
ATOM 7993 C CA . LEU B 1 358 ? 12.273 -5.336 -4.512 1 98.25 358 LEU B CA 1
ATOM 7994 C C . LEU B 1 358 ? 12.648 -4.012 -5.164 1 98.25 358 LEU B C 1
ATOM 7996 O O . LEU B 1 358 ? 13.477 -3.264 -4.633 1 98.25 358 LEU B O 1
ATOM 8000 N N . LEU B 1 359 ? 12.047 -3.76 -6.34 1 98.56 359 LEU B N 1
ATOM 8001 C CA . LEU B 1 359 ? 12.312 -2.494 -7.016 1 98.56 359 LEU B CA 1
ATOM 8002 C C . LEU B 1 359 ? 11.586 -1.347 -6.324 1 98.56 359 LEU B C 1
ATOM 8004 O O . LEU B 1 359 ? 10.391 -1.454 -6.023 1 98.56 359 LEU B O 1
ATOM 8008 N N . GLY B 1 360 ? 12.352 -0.223 -6.121 1 98.12 360 GLY B N 1
ATOM 8009 C CA . GLY B 1 360 ? 11.75 0.924 -5.461 1 98.12 360 GLY B CA 1
ATOM 8010 C C . GLY B 1 360 ? 11.508 2.094 -6.395 1 98.12 360 GLY B C 1
ATOM 8011 O O . GLY B 1 360 ? 10.703 2.979 -6.098 1 98.12 360 GLY B O 1
ATOM 8012 N N . GLU B 1 361 ? 12.211 2.1 -7.508 1 98 361 GLU B N 1
ATOM 8013 C CA . GLU B 1 361 ? 12.164 3.232 -8.43 1 98 361 GLU B CA 1
ATOM 8014 C C . GLU B 1 361 ? 12.461 2.793 -9.859 1 98 361 GLU B C 1
ATOM 8016 O O . GLU B 1 361 ? 13.031 1.724 -10.078 1 98 361 GLU B O 1
ATOM 8021 N N . ILE B 1 362 ? 12.023 3.51 -10.812 1 98.38 362 ILE B N 1
ATOM 8022 C CA . ILE B 1 362 ? 12.312 3.297 -12.227 1 98.38 362 ILE B CA 1
ATOM 8023 C C . ILE B 1 362 ? 12.883 4.578 -12.836 1 98.38 362 ILE B C 1
ATOM 8025 O O . ILE B 1 362 ? 12.312 5.656 -12.672 1 98.38 362 ILE B O 1
ATOM 8029 N N . HIS B 1 363 ? 14 4.488 -13.445 1 97.44 363 HIS B N 1
ATOM 8030 C CA . HIS B 1 363 ? 14.641 5.621 -14.109 1 97.44 363 HIS B CA 1
ATOM 8031 C C . HIS B 1 363 ? 14.391 5.594 -15.617 1 97.44 363 HIS B C 1
ATOM 8033 O O . HIS B 1 363 ? 13.961 4.57 -16.156 1 97.44 363 HIS B O 1
ATOM 8039 N N . SER B 1 364 ? 14.695 6.656 -16.312 1 97.12 364 SER B N 1
ATOM 8040 C CA . SER B 1 364 ? 14.438 6.789 -17.75 1 97.12 364 SER B CA 1
ATOM 8041 C C . SER B 1 364 ? 15.289 5.812 -18.562 1 97.12 364 SER B C 1
ATOM 8043 O O . SER B 1 364 ? 14.852 5.32 -19.594 1 97.12 364 SER B O 1
ATOM 8045 N N . TYR B 1 365 ? 16.469 5.418 -18.016 1 96.69 365 TYR B N 1
ATOM 8046 C CA . TYR B 1 365 ? 17.422 4.59 -18.766 1 96.69 365 TYR B CA 1
ATOM 8047 C C . TYR B 1 365 ? 17.141 3.109 -18.531 1 96.69 365 TYR B C 1
ATOM 8049 O O . TYR B 1 365 ? 17.672 2.254 -19.234 1 96.69 365 TYR B O 1
ATOM 8057 N N . THR B 1 366 ? 16.297 2.758 -17.562 1 97.88 366 THR B N 1
ATOM 8058 C CA . THR B 1 366 ? 16.172 1.396 -17.062 1 97.88 366 THR B CA 1
ATOM 8059 C C . THR B 1 366 ? 15.789 0.433 -18.172 1 97.88 366 THR B C 1
ATOM 8061 O O . THR B 1 366 ? 16.406 -0.625 -18.328 1 97.88 366 THR B O 1
ATOM 8064 N N . PHE B 1 367 ? 14.773 0.762 -19.031 1 98.06 367 PHE B N 1
ATOM 8065 C CA . PHE B 1 367 ? 14.266 -0.149 -20.047 1 98.06 367 PHE B CA 1
ATOM 8066 C C . PHE B 1 367 ? 14.484 0.422 -21.453 1 98.06 367 PHE B C 1
ATOM 8068 O O . PHE B 1 367 ? 13.844 -0.011 -22.406 1 98.06 367 PHE B O 1
ATOM 8075 N N . ALA B 1 368 ? 15.383 1.378 -21.578 1 96.75 368 ALA B N 1
ATOM 8076 C CA . ALA B 1 368 ? 15.516 2.182 -22.797 1 96.75 368 ALA B CA 1
ATOM 8077 C C . ALA B 1 368 ? 15.961 1.323 -23.984 1 96.75 368 ALA B C 1
ATOM 8079 O O . ALA B 1 368 ? 15.648 1.634 -25.125 1 96.75 368 ALA B O 1
ATOM 8080 N N . PHE B 1 369 ? 16.594 0.153 -23.734 1 96.5 369 PHE B N 1
ATOM 8081 C CA . PHE B 1 369 ? 17.141 -0.694 -24.797 1 96.5 369 PHE B CA 1
ATOM 8082 C C . PHE B 1 369 ? 16.078 -1.648 -25.328 1 96.5 369 PHE B C 1
ATOM 8084 O O . PHE B 1 369 ? 16.266 -2.275 -26.375 1 96.5 369 PHE B O 1
ATOM 8091 N N . LEU B 1 370 ? 14.977 -1.751 -24.656 1 97.75 370 LEU B N 1
ATOM 8092 C CA . LEU B 1 370 ? 14 -2.779 -25 1 97.75 370 LEU B CA 1
ATOM 8093 C C . LEU B 1 370 ? 12.977 -2.248 -26 1 97.75 370 LEU B C 1
ATOM 8095 O O . LEU B 1 370 ? 11.781 -2.225 -25.719 1 97.75 370 LEU B O 1
ATOM 8099 N N . THR B 1 371 ? 13.414 -2.002 -27.203 1 97.19 371 THR B N 1
ATOM 8100 C CA . THR B 1 371 ? 12.641 -1.267 -28.203 1 97.19 371 THR B CA 1
ATOM 8101 C C . THR B 1 371 ? 11.547 -2.146 -28.797 1 97.19 371 THR B C 1
ATOM 8103 O O . THR B 1 371 ? 10.602 -1.643 -29.406 1 97.19 371 THR B O 1
ATOM 8106 N N . ASN B 1 372 ? 11.609 -3.467 -28.594 1 97.75 372 ASN B N 1
ATOM 8107 C CA . ASN B 1 372 ? 10.609 -4.367 -29.156 1 97.75 372 ASN B CA 1
ATOM 8108 C C . ASN B 1 372 ? 9.734 -4.977 -28.062 1 97.75 372 ASN B C 1
ATOM 8110 O O . ASN B 1 372 ? 8.93 -5.871 -28.344 1 97.75 372 ASN B O 1
ATOM 8114 N N . LEU B 1 373 ? 9.898 -4.484 -26.875 1 98.44 373 LEU B N 1
ATOM 8115 C CA . LEU B 1 373 ? 9.156 -5.035 -25.734 1 98.44 373 LEU B CA 1
ATOM 8116 C C . LEU B 1 373 ? 7.66 -4.805 -25.906 1 98.44 373 LEU B C 1
ATOM 8118 O O . LEU B 1 373 ? 7.238 -3.717 -26.297 1 98.44 373 LEU B O 1
ATOM 8122 N N . ARG B 1 374 ? 6.844 -5.867 -25.594 1 98.75 374 ARG B N 1
ATOM 8123 C CA . ARG B 1 374 ? 5.395 -5.793 -25.75 1 98.75 374 ARG B CA 1
ATOM 8124 C C . ARG B 1 374 ? 4.699 -5.867 -24.391 1 98.75 374 ARG B C 1
ATOM 8126 O O . ARG B 1 374 ? 3.654 -5.246 -24.188 1 98.75 374 ARG B O 1
ATOM 8133 N N . VAL B 1 375 ? 5.246 -6.633 -23.531 1 98.81 375 VAL B N 1
ATOM 8134 C CA . VAL B 1 375 ? 4.664 -6.82 -22.203 1 98.81 375 VAL B CA 1
ATOM 8135 C C . VAL B 1 375 ? 5.73 -6.605 -21.125 1 98.81 375 VAL B C 1
ATOM 8137 O O . VAL B 1 375 ? 6.801 -7.215 -21.172 1 98.81 375 VAL B O 1
ATOM 8140 N N . LEU B 1 376 ? 5.5 -5.73 -20.219 1 98.88 376 LEU B N 1
ATOM 8141 C CA . LEU B 1 376 ? 6.367 -5.477 -19.062 1 98.88 376 LEU B CA 1
ATOM 8142 C C . LEU B 1 376 ? 5.602 -5.648 -17.766 1 98.88 376 LEU B C 1
ATOM 8144 O O . LEU B 1 376 ? 4.648 -4.914 -17.484 1 98.88 376 LEU B O 1
ATOM 8148 N N . ASP B 1 377 ? 5.969 -6.629 -16.984 1 98.94 377 ASP B N 1
ATOM 8149 C CA . ASP B 1 377 ? 5.309 -6.895 -15.719 1 98.94 377 ASP B CA 1
ATOM 8150 C C . ASP B 1 377 ? 6.18 -6.453 -14.539 1 98.94 377 ASP B C 1
ATOM 8152 O O . ASP B 1 377 ? 7.207 -7.07 -14.258 1 98.94 377 ASP B O 1
ATOM 8156 N N . LEU B 1 378 ? 5.805 -5.383 -13.891 1 98.88 378 LEU B N 1
ATOM 8157 C CA . LEU B 1 378 ? 6.496 -4.836 -12.727 1 98.88 378 LEU B CA 1
ATOM 8158 C C . LEU B 1 378 ? 5.633 -4.949 -11.477 1 98.88 378 LEU B C 1
ATOM 8160 O O . LEU B 1 378 ? 5.824 -4.199 -10.516 1 98.88 378 LEU B O 1
ATOM 8164 N N . SER B 1 379 ? 4.664 -5.871 -11.492 1 98.75 379 SER B N 1
ATOM 8165 C CA . SER B 1 379 ? 3.689 -5.961 -10.414 1 98.75 379 SER B CA 1
ATOM 8166 C C . SER B 1 379 ? 4.324 -6.52 -9.141 1 98.75 379 SER B C 1
ATOM 8168 O O . SER B 1 379 ? 5.312 -7.25 -9.203 1 98.75 379 SER B O 1
ATOM 8170 N N . TYR B 1 380 ? 3.844 -6.078 -8 1 98.12 380 TYR B N 1
ATOM 8171 C CA . TYR B 1 380 ? 4.172 -6.57 -6.668 1 98.12 380 TYR B CA 1
ATOM 8172 C C . TYR B 1 380 ? 5.648 -6.363 -6.359 1 98.12 380 TYR B C 1
ATOM 8174 O O . TYR B 1 380 ? 6.332 -7.293 -5.918 1 98.12 380 TYR B O 1
ATOM 8182 N N . ASN B 1 381 ? 6.129 -5.238 -6.77 1 98.56 381 ASN B N 1
ATOM 8183 C CA . ASN B 1 381 ? 7.328 -4.629 -6.195 1 98.56 381 ASN B CA 1
ATOM 8184 C C . ASN B 1 381 ? 6.977 -3.627 -5.102 1 98.56 381 ASN B C 1
ATOM 8186 O O . ASN B 1 381 ? 6.004 -3.814 -4.371 1 98.56 381 ASN B O 1
ATOM 8190 N N . HIS B 1 382 ? 7.723 -2.68 -4.793 1 98.31 382 HIS B N 1
ATOM 8191 C CA . HIS B 1 382 ? 7.406 -1.551 -3.928 1 98.31 382 HIS B CA 1
ATOM 8192 C C . HIS B 1 382 ? 7.832 -0.231 -4.562 1 98.31 382 HIS B C 1
ATOM 8194 O O . HIS B 1 382 ? 8.391 0.634 -3.885 1 98.31 382 HIS B O 1
ATOM 8200 N N . ILE B 1 383 ? 7.559 -0.14 -5.859 1 98.75 383 ILE B N 1
ATOM 8201 C CA . ILE B 1 383 ? 7.941 1.047 -6.617 1 98.75 383 ILE B CA 1
ATOM 8202 C C . ILE B 1 383 ? 7.188 2.264 -6.086 1 98.75 383 ILE B C 1
ATOM 8204 O O . ILE B 1 383 ? 5.957 2.283 -6.074 1 98.75 383 ILE B O 1
ATOM 8208 N N . GLY B 1 384 ? 7.984 3.229 -5.703 1 98.25 384 GLY B N 1
ATOM 8209 C CA . GLY B 1 384 ? 7.367 4.402 -5.109 1 98.25 384 GLY B CA 1
ATOM 8210 C C . GLY B 1 384 ? 7.547 5.656 -5.941 1 98.25 384 GLY B C 1
ATOM 8211 O O . GLY B 1 384 ? 6.879 6.668 -5.703 1 98.25 384 GLY B O 1
ATOM 8212 N N . VAL B 1 385 ? 8.414 5.535 -6.965 1 97.75 385 VAL B N 1
ATOM 8213 C CA . VAL B 1 385 ? 8.672 6.734 -7.754 1 97.75 385 VAL B CA 1
ATOM 8214 C C . VAL B 1 385 ? 9.055 6.34 -9.18 1 97.75 385 VAL B C 1
ATOM 8216 O O . VAL B 1 385 ? 9.797 5.379 -9.383 1 97.75 385 VAL B O 1
ATOM 8219 N N . LEU B 1 386 ? 8.43 6.977 -10.141 1 98 386 LEU B N 1
ATOM 8220 C CA . LEU B 1 386 ? 8.844 6.945 -11.539 1 98 386 LEU B CA 1
ATOM 8221 C C . LEU B 1 386 ? 9.617 8.211 -11.906 1 98 386 LEU B C 1
ATOM 8223 O O . LEU B 1 386 ? 9.109 9.32 -11.742 1 98 386 LEU B O 1
ATOM 8227 N N . GLY B 1 387 ? 10.781 8.016 -12.328 1 97.12 387 GLY B N 1
ATOM 8228 C CA . GLY B 1 387 ? 11.586 9.156 -12.711 1 97.12 387 GLY B CA 1
ATOM 8229 C C . GLY B 1 387 ? 11.055 9.883 -13.938 1 97.12 387 GLY B C 1
ATOM 8230 O O . GLY B 1 387 ? 10.211 9.352 -14.656 1 97.12 387 GLY B O 1
ATOM 8231 N N . TYR B 1 388 ? 11.578 11.125 -14.117 1 96.38 388 TYR B N 1
ATOM 8232 C CA . TYR B 1 388 ? 11.227 11.906 -15.305 1 96.38 388 TYR B CA 1
ATOM 8233 C C . TYR B 1 388 ? 11.539 11.141 -16.578 1 96.38 388 TYR B C 1
ATOM 8235 O O . TYR B 1 388 ? 12.664 10.656 -16.766 1 96.38 388 TYR B O 1
ATOM 8243 N N . HIS B 1 389 ? 10.539 10.852 -17.406 1 97.38 389 HIS B N 1
ATOM 8244 C CA . HIS B 1 389 ? 10.648 10.164 -18.688 1 97.38 389 HIS B CA 1
ATOM 8245 C C . HIS B 1 389 ? 10.969 8.688 -18.5 1 97.38 389 HIS B C 1
ATOM 8247 O O . HIS B 1 389 ? 11.633 8.078 -19.328 1 97.38 389 HIS B O 1
ATOM 8253 N N . SER B 1 390 ? 10.586 8.164 -17.344 1 97.75 390 SER B N 1
ATOM 8254 C CA . SER B 1 390 ? 10.648 6.715 -17.203 1 97.75 390 SER B CA 1
ATOM 8255 C C . SER B 1 390 ? 9.867 6.012 -18.297 1 97.75 390 SER B C 1
ATOM 8257 O O . SER B 1 390 ? 8.914 6.574 -18.844 1 97.75 390 SER B O 1
ATOM 8259 N N . PHE B 1 391 ? 10.328 4.793 -18.719 1 98.06 391 PHE B N 1
ATOM 8260 C CA . PHE B 1 391 ? 9.766 3.951 -19.781 1 98.06 391 PHE B CA 1
ATOM 8261 C C . PHE B 1 391 ? 10.023 4.551 -21.156 1 98.06 391 PHE B C 1
ATOM 8263 O O . PHE B 1 391 ? 9.297 4.262 -22.109 1 98.06 391 PHE B O 1
ATOM 8270 N N . SER B 1 392 ? 11.016 5.418 -21.172 1 96.19 392 SER B N 1
ATOM 8271 C CA . SER B 1 392 ? 11.469 5.875 -22.484 1 96.19 392 SER B CA 1
ATOM 8272 C C . SER B 1 392 ? 12.016 4.723 -23.328 1 96.19 392 SER B C 1
ATOM 8274 O O . SER B 1 392 ? 12.57 3.766 -22.781 1 96.19 392 SER B O 1
ATOM 8276 N N . GLY B 1 393 ? 11.82 4.742 -24.609 1 95.56 393 GLY B N 1
ATOM 8277 C CA . GLY B 1 393 ? 12.414 3.758 -25.5 1 95.56 393 GLY B CA 1
ATOM 8278 C C . GLY B 1 393 ? 11.555 2.518 -25.688 1 95.56 393 GLY B C 1
ATOM 8279 O O . GLY B 1 393 ? 12.047 1.48 -26.141 1 95.56 393 GLY B O 1
ATOM 8280 N N . LEU B 1 394 ? 10.258 2.627 -25.312 1 97.5 394 LEU B N 1
ATOM 8281 C CA . LEU B 1 394 ? 9.367 1.476 -25.453 1 97.5 394 LEU B CA 1
ATOM 8282 C C . LEU B 1 394 ? 8.227 1.775 -26.406 1 97.5 394 LEU B C 1
ATOM 8284 O O . LEU B 1 394 ? 7.059 1.779 -26 1 97.5 394 LEU B O 1
ATOM 8288 N N . PRO B 1 395 ? 8.477 1.922 -27.672 1 96.12 395 PRO B N 1
ATOM 8289 C CA . PRO B 1 395 ? 7.453 2.355 -28.625 1 96.12 395 PRO B CA 1
ATOM 8290 C C . PRO B 1 395 ? 6.41 1.276 -28.906 1 96.12 395 PRO B C 1
ATOM 8292 O O . PRO B 1 395 ? 5.297 1.585 -29.328 1 96.12 395 PRO B O 1
ATOM 8295 N N . TYR B 1 396 ? 6.75 -0.038 -28.594 1 97.38 396 TYR B N 1
ATOM 8296 C CA . TYR B 1 396 ? 5.844 -1.113 -28.969 1 97.38 396 TYR B CA 1
ATOM 8297 C C . TYR B 1 396 ? 5.199 -1.747 -27.75 1 97.38 396 TYR B C 1
ATOM 8299 O O . TYR B 1 396 ? 4.535 -2.781 -27.844 1 97.38 396 TYR B O 1
ATOM 8307 N N . LEU B 1 397 ? 5.418 -1.121 -26.531 1 98.31 397 LEU B N 1
ATOM 8308 C CA . LEU B 1 397 ? 4.852 -1.683 -25.312 1 98.31 397 LEU B CA 1
ATOM 8309 C C . LEU B 1 397 ? 3.328 -1.658 -25.359 1 98.31 397 LEU B C 1
ATOM 8311 O O . LEU B 1 397 ? 2.727 -0.617 -25.641 1 98.31 397 LEU B O 1
ATOM 8315 N N . ARG B 1 398 ? 2.729 -2.832 -25.109 1 98.62 398 ARG B N 1
ATOM 8316 C CA . ARG B 1 398 ? 1.277 -2.965 -25.188 1 98.62 398 ARG B CA 1
ATOM 8317 C C . ARG B 1 398 ? 0.665 -3.143 -23.797 1 98.62 398 ARG B C 1
ATOM 8319 O O . ARG B 1 398 ? -0.466 -2.715 -23.562 1 98.62 398 ARG B O 1
ATOM 8326 N N . THR B 1 399 ? 1.355 -3.799 -22.953 1 98.81 399 THR B N 1
ATOM 8327 C CA . THR B 1 399 ? 0.854 -4.074 -21.609 1 98.81 399 THR B CA 1
ATOM 8328 C C . THR B 1 399 ? 1.877 -3.666 -20.562 1 98.81 399 THR B C 1
ATOM 8330 O O . THR B 1 399 ? 3.033 -4.09 -20.609 1 98.81 399 THR B O 1
ATOM 8333 N N . LEU B 1 400 ? 1.501 -2.834 -19.641 1 98.88 400 LEU B N 1
ATOM 8334 C CA . LEU B 1 400 ? 2.309 -2.445 -18.484 1 98.88 400 LEU B CA 1
ATOM 8335 C C . LEU B 1 400 ? 1.576 -2.748 -17.188 1 98.88 400 LEU B C 1
ATOM 8337 O O . LEU B 1 400 ? 0.502 -2.199 -16.938 1 98.88 400 LEU B O 1
ATOM 8341 N N . ASN B 1 401 ? 2.113 -3.66 -16.438 1 98.88 401 ASN B N 1
ATOM 8342 C CA . ASN B 1 401 ? 1.503 -4.07 -15.172 1 98.88 401 ASN B CA 1
ATOM 8343 C C . ASN B 1 401 ? 2.252 -3.49 -13.977 1 98.88 401 ASN B C 1
ATOM 8345 O O . ASN B 1 401 ? 3.371 -3.91 -13.68 1 98.88 401 ASN B O 1
ATOM 8349 N N . LEU B 1 402 ? 1.67 -2.525 -13.273 1 98.88 402 LEU B N 1
ATOM 8350 C CA . LEU B 1 402 ? 2.25 -1.887 -12.102 1 98.88 402 LEU B CA 1
ATOM 8351 C C . LEU B 1 402 ? 1.413 -2.176 -10.859 1 98.88 402 LEU B C 1
ATOM 8353 O O . LEU B 1 402 ? 1.464 -1.424 -9.883 1 98.88 402 LEU B O 1
ATOM 8357 N N . THR B 1 403 ? 0.679 -3.27 -10.914 1 98.75 403 THR B N 1
ATOM 8358 C CA . THR B 1 403 ? -0.199 -3.672 -9.82 1 98.75 403 THR B CA 1
ATOM 8359 C C . THR B 1 403 ? 0.601 -3.904 -8.547 1 98.75 403 THR B C 1
ATOM 8361 O O . THR B 1 403 ? 1.679 -4.504 -8.578 1 98.75 403 THR B O 1
ATOM 8364 N N . GLY B 1 404 ? 0.066 -3.449 -7.457 1 98.38 404 GLY B N 1
ATOM 8365 C CA . GLY B 1 404 ? 0.586 -3.83 -6.152 1 98.38 404 GLY B CA 1
ATOM 8366 C C . GLY B 1 404 ? 1.896 -3.146 -5.809 1 98.38 404 GLY B C 1
ATOM 8367 O O . GLY B 1 404 ? 2.758 -3.738 -5.156 1 98.38 404 GLY B O 1
ATOM 8368 N N . ASN B 1 405 ? 2.145 -1.929 -6.324 1 98.62 405 ASN B N 1
ATOM 8369 C CA . ASN B 1 405 ? 3.299 -1.118 -5.949 1 98.62 405 ASN B CA 1
ATOM 8370 C C . ASN B 1 405 ? 2.924 -0.049 -4.926 1 98.62 405 ASN B C 1
ATOM 8372 O O . ASN B 1 405 ? 2.086 -0.284 -4.055 1 98.62 405 ASN B O 1
ATOM 8376 N N . SER B 1 406 ? 3.719 1.061 -4.883 1 98.25 406 SER B N 1
ATOM 8377 C CA . SER B 1 406 ? 3.471 2.059 -3.848 1 98.25 406 SER B CA 1
ATOM 8378 C C . SER B 1 406 ? 3.52 3.471 -4.418 1 98.25 406 SER B C 1
ATOM 8380 O O . SER B 1 406 ? 3.961 4.402 -3.746 1 98.25 406 SER B O 1
ATOM 8382 N N . LEU B 1 407 ? 3.01 3.631 -5.582 1 98.38 407 LEU B N 1
ATOM 8383 C CA . LEU B 1 407 ? 3.023 4.938 -6.23 1 98.38 407 LEU B CA 1
ATOM 8384 C C . LEU B 1 407 ? 1.971 5.859 -5.621 1 98.38 407 LEU B C 1
ATOM 8386 O O . LEU B 1 407 ? 0.804 5.477 -5.496 1 98.38 407 LEU B O 1
ATOM 8390 N N . ARG B 1 408 ? 2.396 6.996 -5.184 1 97.19 408 ARG B N 1
ATOM 8391 C CA . ARG B 1 408 ? 1.472 8.008 -4.68 1 97.19 408 ARG B CA 1
ATOM 8392 C C . ARG B 1 408 ? 1.15 9.039 -5.754 1 97.19 408 ARG B C 1
ATOM 8394 O O . ARG B 1 408 ? 0.068 9.625 -5.754 1 97.19 408 ARG B O 1
ATOM 8401 N N . ASP B 1 409 ? 2.107 9.242 -6.594 1 96.19 409 ASP B N 1
ATOM 8402 C CA . ASP B 1 409 ? 2.027 10.094 -7.777 1 96.19 409 ASP B CA 1
ATOM 8403 C C . ASP B 1 409 ? 2.697 9.438 -8.977 1 96.19 409 ASP B C 1
ATOM 8405 O O . ASP B 1 409 ? 3.76 8.828 -8.844 1 96.19 409 ASP B O 1
ATOM 8409 N N . LEU B 1 410 ? 2 9.531 -10.102 1 96.75 410 LEU B N 1
ATOM 8410 C CA . LEU B 1 410 ? 2.58 8.883 -11.273 1 96.75 410 LEU B CA 1
ATOM 8411 C C . LEU B 1 410 ? 3.785 9.664 -11.789 1 96.75 410 LEU B C 1
ATOM 8413 O O . LEU B 1 410 ? 4.68 9.086 -12.414 1 96.75 410 LEU B O 1
ATOM 8417 N N . GLY B 1 411 ? 3.771 10.945 -11.531 1 96 411 GLY B N 1
ATOM 8418 C CA . GLY B 1 411 ? 4.859 11.773 -12.031 1 96 411 GLY B CA 1
ATOM 8419 C C . GLY B 1 411 ? 4.75 12.086 -13.508 1 96 411 GLY B C 1
ATOM 8420 O O . GLY B 1 411 ? 3.676 12.453 -13.992 1 96 411 GLY B O 1
ATOM 8421 N N . PHE B 1 412 ? 5.996 11.953 -14.258 1 96.19 412 PHE B N 1
ATOM 8422 C CA . PHE B 1 412 ? 6.027 12.328 -15.664 1 96.19 412 PHE B CA 1
ATOM 8423 C C . PHE B 1 412 ? 6.797 11.297 -16.484 1 96.19 412 PHE B C 1
ATOM 8425 O O . PHE B 1 412 ? 7.805 11.617 -17.109 1 96.19 412 PHE B O 1
ATOM 8432 N N . PRO B 1 413 ? 6.215 10.078 -16.484 1 97.56 413 PRO B N 1
ATOM 8433 C CA . PRO B 1 413 ? 6.828 9.086 -17.359 1 97.56 413 PRO B CA 1
ATOM 8434 C C . PRO B 1 413 ? 6.664 9.43 -18.844 1 97.56 413 PRO B C 1
ATOM 8436 O O . PRO B 1 413 ? 5.891 10.32 -19.188 1 97.56 413 PRO B O 1
ATOM 8439 N N . ALA B 1 414 ? 7.457 8.781 -19.594 1 97.81 414 ALA B N 1
ATOM 8440 C CA . ALA B 1 414 ? 7.363 9 -21.047 1 97.81 414 ALA B CA 1
ATOM 8441 C C . ALA B 1 414 ? 6.059 8.43 -21.594 1 97.81 414 ALA B C 1
ATOM 8443 O O . ALA B 1 414 ? 5.562 7.41 -21.109 1 97.81 414 ALA B O 1
ATOM 8444 N N . SER B 1 415 ? 5.5 9.102 -22.625 1 96.94 415 SER B N 1
ATOM 8445 C CA . SER B 1 415 ? 4.27 8.641 -23.25 1 96.94 415 SER B CA 1
ATOM 8446 C C . SER B 1 415 ? 4.477 7.297 -23.938 1 96.94 415 SER B C 1
ATOM 8448 O O . SER B 1 415 ? 5.523 7.062 -24.547 1 96.94 415 SER B O 1
ATOM 8450 N N . LEU B 1 416 ? 3.566 6.418 -23.844 1 97.75 416 LEU B N 1
ATOM 8451 C CA . LEU B 1 416 ? 3.572 5.117 -24.5 1 97.75 416 LEU B CA 1
ATOM 8452 C C . LEU B 1 416 ? 2.461 5.023 -25.531 1 97.75 416 LEU B C 1
ATOM 8454 O O . LEU B 1 416 ? 1.33 4.656 -25.203 1 97.75 416 LEU B O 1
ATOM 8458 N N . PRO B 1 417 ? 2.762 5.23 -26.797 1 95.31 417 PRO B N 1
ATOM 8459 C CA . PRO B 1 417 ? 1.74 5.438 -27.828 1 95.31 417 PRO B CA 1
ATOM 8460 C C . PRO B 1 417 ? 0.96 4.164 -28.156 1 95.31 417 PRO B C 1
ATOM 8462 O O . PRO B 1 417 ? -0.172 4.234 -28.641 1 95.31 417 PRO B O 1
ATOM 8465 N N . ARG B 1 418 ? 1.521 2.99 -27.891 1 97.44 418 ARG B N 1
ATOM 8466 C CA . ARG B 1 418 ? 0.844 1.762 -28.297 1 97.44 418 ARG B CA 1
ATOM 8467 C C . ARG B 1 418 ? 0.326 0.995 -27.078 1 97.44 418 ARG B C 1
ATOM 8469 O O . ARG B 1 418 ? -0.093 -0.158 -27.203 1 97.44 418 ARG B O 1
ATOM 8476 N N . LEU B 1 419 ? 0.375 1.631 -25.922 1 98 419 LEU B N 1
ATOM 8477 C CA . LEU B 1 419 ? -0.074 0.977 -24.688 1 98 419 LEU B CA 1
ATOM 8478 C C . LEU B 1 419 ? -1.575 0.71 -24.734 1 98 419 LEU B C 1
ATOM 8480 O O . LEU B 1 419 ? -2.363 1.618 -25.016 1 98 419 LEU B O 1
ATOM 8484 N N . GLN B 1 420 ? -1.956 -0.553 -24.5 1 98.25 420 GLN B N 1
ATOM 8485 C CA . GLN B 1 420 ? -3.359 -0.948 -24.547 1 98.25 420 GLN B CA 1
ATOM 8486 C C . GLN B 1 420 ? -3.875 -1.323 -23.156 1 98.25 420 GLN B C 1
ATOM 8488 O O . GLN B 1 420 ? -5.039 -1.077 -22.828 1 98.25 420 GLN B O 1
ATOM 8493 N N . PHE B 1 421 ? -3.055 -1.97 -22.359 1 98.56 421 PHE B N 1
ATOM 8494 C CA . PHE B 1 421 ? -3.414 -2.418 -21.016 1 98.56 421 PHE B CA 1
ATOM 8495 C C . PHE B 1 421 ? -2.525 -1.757 -19.969 1 98.56 421 PHE B C 1
ATOM 8497 O O . PHE B 1 421 ? -1.308 -1.947 -19.969 1 98.56 421 PHE B O 1
ATOM 8504 N N . LEU B 1 422 ? -3.102 -0.984 -19.109 1 98.69 422 LEU B N 1
ATOM 8505 C CA . LEU B 1 422 ? -2.381 -0.366 -18 1 98.69 422 LEU B CA 1
ATOM 8506 C C . LEU B 1 422 ? -2.998 -0.764 -16.656 1 98.69 422 LEU B C 1
ATOM 8508 O O . LEU B 1 422 ? -4.148 -0.424 -16.375 1 98.69 422 LEU B O 1
ATOM 8512 N N . LEU B 1 423 ? -2.277 -1.493 -15.914 1 98.88 423 LEU B N 1
ATOM 8513 C CA . LEU B 1 423 ? -2.738 -1.943 -14.609 1 98.88 423 LEU B CA 1
ATOM 8514 C C . LEU B 1 423 ? -2.029 -1.183 -13.492 1 98.88 423 LEU B C 1
ATOM 8516 O O . LEU B 1 423 ? -0.813 -1.306 -13.328 1 98.88 423 LEU B O 1
ATOM 8520 N N . LEU B 1 424 ? -2.766 -0.36 -12.75 1 98.75 424 LEU B N 1
ATOM 8521 C CA . LEU B 1 424 ? -2.232 0.487 -11.688 1 98.75 424 LEU B CA 1
ATOM 8522 C C . LEU B 1 424 ? -2.922 0.19 -10.359 1 98.75 424 LEU B C 1
ATOM 8524 O O . LEU B 1 424 ? -2.787 0.954 -9.398 1 98.75 424 LEU B O 1
ATOM 8528 N N . ASN B 1 425 ? -3.664 -0.887 -10.32 1 98.56 425 ASN B N 1
ATOM 8529 C CA . ASN B 1 425 ? -4.445 -1.188 -9.125 1 98.56 425 ASN B CA 1
ATOM 8530 C C . ASN B 1 425 ? -3.545 -1.497 -7.93 1 98.56 425 ASN B C 1
ATOM 8532 O O . ASN B 1 425 ? -2.41 -1.942 -8.102 1 98.56 425 ASN B O 1
ATOM 8536 N N . ASP B 1 426 ? -4.047 -1.226 -6.75 1 97.88 426 ASP B N 1
ATOM 8537 C CA . ASP B 1 426 ? -3.402 -1.556 -5.484 1 97.88 426 ASP B CA 1
ATOM 8538 C C . ASP B 1 426 ? -2.104 -0.769 -5.309 1 97.88 426 ASP B C 1
ATOM 8540 O O . ASP B 1 426 ? -1.053 -1.35 -5.027 1 97.88 426 ASP B O 1
ATOM 8544 N N . ASN B 1 427 ? -2.131 0.512 -5.664 1 98.44 427 ASN B N 1
ATOM 8545 C CA . ASN B 1 427 ? -1.137 1.52 -5.312 1 98.44 427 ASN B CA 1
ATOM 8546 C C . ASN B 1 427 ? -1.69 2.527 -4.309 1 98.44 427 ASN B C 1
ATOM 8548 O O . ASN B 1 427 ? -2.482 2.168 -3.434 1 98.44 427 ASN B O 1
ATOM 8552 N N . LYS B 1 428 ? -1.127 3.736 -4.273 1 97.88 428 LYS B N 1
ATOM 8553 C CA . LYS B 1 428 ? -1.594 4.812 -3.406 1 97.88 428 LYS B CA 1
ATOM 8554 C C . LYS B 1 428 ? -1.798 6.105 -4.195 1 97.88 428 LYS B C 1
ATOM 8556 O O . LYS B 1 428 ? -1.547 7.195 -3.682 1 97.88 428 LYS B O 1
ATOM 8561 N N . LEU B 1 429 ? -2.273 5.969 -5.387 1 98.31 429 LEU B N 1
ATOM 8562 C CA . LEU B 1 429 ? -2.357 7.102 -6.301 1 98.31 429 LEU B CA 1
ATOM 8563 C C . LEU B 1 429 ? -3.393 8.109 -5.82 1 98.31 429 LEU B C 1
ATOM 8565 O O . LEU B 1 429 ? -4.48 7.73 -5.383 1 98.31 429 LEU B O 1
ATOM 8569 N N . THR B 1 430 ? -3.037 9.336 -5.922 1 96.88 430 THR B N 1
ATOM 8570 C CA . THR B 1 430 ? -3.898 10.453 -5.539 1 96.88 430 THR B CA 1
ATOM 8571 C C . THR B 1 430 ? -4.465 11.148 -6.773 1 96.88 430 THR B C 1
ATOM 8573 O O . THR B 1 430 ? -4.059 10.852 -7.902 1 96.88 430 THR B O 1
ATOM 8576 N N . PRO B 1 431 ? -5.414 12.008 -6.633 1 94.5 431 PRO B N 1
ATOM 8577 C CA . PRO B 1 431 ? -6.059 12.664 -7.773 1 94.5 431 PRO B CA 1
ATOM 8578 C C . PRO B 1 431 ? -5.07 13.43 -8.648 1 94.5 431 PRO B C 1
ATOM 8580 O O . PRO B 1 431 ? -5.309 13.602 -9.844 1 94.5 431 PRO B O 1
ATOM 8583 N N . SER B 1 432 ? -3.965 13.789 -8.125 1 92.75 432 SER B N 1
ATOM 8584 C CA . SER B 1 432 ? -2.953 14.508 -8.883 1 92.75 432 SER B CA 1
ATOM 8585 C C . SER B 1 432 ? -2.379 13.641 -10 1 92.75 432 SER B C 1
ATOM 8587 O O . SER B 1 432 ? -1.776 14.156 -10.945 1 92.75 432 SER B O 1
ATOM 8589 N N . SER B 1 433 ? -2.59 12.344 -9.953 1 96.19 433 SER B N 1
ATOM 8590 C CA . SER B 1 433 ? -2.008 11.414 -10.914 1 96.19 433 SER B CA 1
ATOM 8591 C C . SER B 1 433 ? -2.873 11.297 -12.164 1 96.19 433 SER B C 1
ATOM 8593 O O . SER B 1 433 ? -2.43 10.766 -13.188 1 96.19 433 SER B O 1
ATOM 8595 N N . VAL B 1 434 ? -4.121 11.766 -12.109 1 95.81 434 VAL B N 1
ATOM 8596 C CA . VAL B 1 434 ? -5.102 11.516 -13.156 1 95.81 434 VAL B CA 1
ATOM 8597 C C . VAL B 1 434 ? -4.629 12.141 -14.469 1 95.81 434 VAL B C 1
ATOM 8599 O O . VAL B 1 434 ? -4.613 11.484 -15.508 1 95.81 434 VAL B O 1
ATOM 8602 N N . ILE B 1 435 ? -4.168 13.344 -14.445 1 94.94 435 ILE B N 1
ATOM 8603 C CA . ILE B 1 435 ? -3.715 14.039 -15.648 1 94.94 435 ILE B CA 1
ATOM 8604 C C . ILE B 1 435 ? -2.484 13.328 -16.219 1 94.94 435 ILE B C 1
ATOM 8606 O O . ILE B 1 435 ? -2.371 13.156 -17.438 1 94.94 435 ILE B O 1
ATOM 8610 N N . SER B 1 436 ? -1.613 12.961 -15.297 1 96.69 436 SER B N 1
ATOM 8611 C CA . SER B 1 436 ? -0.399 12.266 -15.711 1 96.69 436 SER B CA 1
ATOM 8612 C C . SER B 1 436 ? -0.724 10.938 -16.375 1 96.69 436 SER B C 1
ATOM 8614 O O . SER B 1 436 ? -0.081 10.555 -17.359 1 96.69 436 SER B O 1
ATOM 8616 N N . ILE B 1 437 ? -1.699 10.211 -15.891 1 97.5 437 ILE B N 1
ATOM 8617 C CA . ILE B 1 437 ? -2.098 8.922 -16.453 1 97.5 437 ILE B CA 1
ATOM 8618 C C . ILE B 1 437 ? -2.639 9.125 -17.859 1 97.5 437 ILE B C 1
ATOM 8620 O O . ILE B 1 437 ? -2.297 8.367 -18.781 1 97.5 437 ILE B O 1
ATOM 8624 N N . ILE B 1 438 ? -3.43 10.156 -18.016 1 96.06 438 ILE B N 1
ATOM 8625 C CA . ILE B 1 438 ? -4.043 10.453 -19.312 1 96.06 438 ILE B CA 1
ATOM 8626 C C . ILE B 1 438 ? -2.955 10.781 -20.328 1 96.06 438 ILE B C 1
ATOM 8628 O O . ILE B 1 438 ? -2.984 10.281 -21.453 1 96.06 438 ILE B O 1
ATOM 8632 N N . ASP B 1 439 ? -1.964 11.523 -19.906 1 95.25 439 ASP B N 1
ATOM 8633 C CA . ASP B 1 439 ? -0.869 11.898 -20.797 1 95.25 439 ASP B CA 1
ATOM 8634 C C . ASP B 1 439 ? 0.026 10.695 -21.109 1 95.25 439 ASP B C 1
ATOM 8636 O O . ASP B 1 439 ? 0.522 10.555 -22.219 1 95.25 439 ASP B O 1
ATOM 8640 N N . PHE B 1 440 ? 0.235 9.891 -20.219 1 93.81 440 PHE B N 1
ATOM 8641 C CA . PHE B 1 440 ? 1.11 8.727 -20.266 1 93.81 440 PHE B CA 1
ATOM 8642 C C . PHE B 1 440 ? 0.549 7.652 -21.188 1 93.81 440 PHE B C 1
ATOM 8644 O O . PHE B 1 440 ? 1.287 7.059 -21.969 1 93.81 440 PHE B O 1
ATOM 8651 N N . ALA B 1 441 ? -0.802 7.449 -21.078 1 95.81 441 ALA B N 1
ATOM 8652 C CA . ALA B 1 441 ? -1.468 6.34 -21.766 1 95.81 441 ALA B CA 1
ATOM 8653 C C . ALA B 1 441 ? -2.65 6.832 -22.594 1 95.81 441 ALA B C 1
ATOM 8655 O O . ALA B 1 441 ? -3.764 6.316 -22.469 1 95.81 441 ALA B O 1
ATOM 8656 N N . ARG B 1 442 ? -2.449 7.574 -23.531 1 94.06 442 ARG B N 1
ATOM 8657 C CA . ARG B 1 442 ? -3.486 8.289 -24.281 1 94.06 442 ARG B CA 1
ATOM 8658 C C . ARG B 1 442 ? -4.344 7.324 -25.094 1 94.06 442 ARG B C 1
ATOM 8660 O O . ARG B 1 442 ? -5.535 7.566 -25.297 1 94.06 442 ARG B O 1
ATOM 8667 N N . ASN B 1 443 ? -3.746 6.191 -25.5 1 94.69 443 ASN B N 1
ATOM 8668 C CA . ASN B 1 443 ? -4.445 5.273 -26.391 1 94.69 443 ASN B CA 1
ATOM 8669 C C . ASN B 1 443 ? -4.816 3.977 -25.688 1 94.69 443 ASN B C 1
ATOM 8671 O O . ASN B 1 443 ? -5.004 2.941 -26.328 1 94.69 443 ASN B O 1
ATOM 8675 N N . ILE B 1 444 ? -5.004 4.059 -24.453 1 96.75 444 ILE B N 1
ATOM 8676 C CA . ILE B 1 444 ? -5.23 2.861 -23.656 1 96.75 444 ILE B CA 1
ATOM 8677 C C . ILE B 1 444 ? -6.633 2.32 -23.906 1 96.75 444 ILE B C 1
ATOM 8679 O O . ILE B 1 444 ? -7.566 3.09 -24.156 1 96.75 444 ILE B O 1
ATOM 8683 N N . LEU B 1 445 ? -6.75 0.999 -23.875 1 97.81 445 LEU B N 1
ATOM 8684 C CA . LEU B 1 445 ? -8.039 0.336 -24.047 1 97.81 445 LEU B CA 1
ATOM 8685 C C . LEU B 1 445 ? -8.602 -0.112 -22.703 1 97.81 445 LEU B C 1
ATOM 8687 O O . LEU B 1 445 ? -9.812 -0.022 -22.484 1 97.81 445 LEU B O 1
ATOM 8691 N N . HIS B 1 446 ? -7.746 -0.588 -21.859 1 98.44 446 HIS B N 1
ATOM 8692 C CA . HIS B 1 446 ? -8.148 -1.111 -20.547 1 98.44 446 HIS B CA 1
ATOM 8693 C C . HIS B 1 446 ? -7.344 -0.471 -19.422 1 98.44 446 HIS B C 1
ATOM 8695 O O . HIS B 1 446 ? -6.121 -0.629 -19.359 1 98.44 446 HIS B O 1
ATOM 8701 N N . LEU B 1 447 ? -8 0.224 -18.531 1 98.5 447 LEU B N 1
ATOM 8702 C CA . LEU B 1 447 ? -7.348 0.873 -17.391 1 98.5 447 LEU B CA 1
ATOM 8703 C C . LEU B 1 447 ? -7.863 0.305 -16.078 1 98.5 447 LEU B C 1
ATOM 8705 O O . LEU B 1 447 ? -9.07 0.326 -15.812 1 98.5 447 LEU B O 1
ATOM 8709 N N . ASN B 1 448 ? -6.992 -0.271 -15.328 1 98.81 448 ASN B N 1
ATOM 8710 C CA . ASN B 1 448 ? -7.328 -0.721 -13.984 1 98.81 448 ASN B CA 1
ATOM 8711 C C . ASN B 1 448 ? -6.672 0.153 -12.922 1 98.81 448 ASN B C 1
ATOM 8713 O O . ASN B 1 448 ? -5.457 0.091 -12.719 1 98.81 448 ASN B O 1
ATOM 8717 N N . ILE B 1 449 ? -7.391 0.992 -12.234 1 98.38 449 ILE B N 1
ATOM 8718 C CA . ILE B 1 449 ? -6.887 1.896 -11.211 1 98.38 449 ILE B CA 1
ATOM 8719 C C . ILE B 1 449 ? -7.613 1.637 -9.891 1 98.38 449 ILE B C 1
ATOM 8721 O O . ILE B 1 449 ? -7.836 2.562 -9.109 1 98.38 449 ILE B O 1
ATOM 8725 N N . GLN B 1 450 ? -7.992 0.4 -9.703 1 98.44 450 GLN B N 1
ATOM 8726 C CA . GLN B 1 450 ? -8.727 -0.012 -8.508 1 98.44 450 GLN B CA 1
ATOM 8727 C C . GLN B 1 450 ? -7.844 0.076 -7.266 1 98.44 450 GLN B C 1
ATOM 8729 O O . GLN B 1 450 ? -6.617 -0.031 -7.355 1 98.44 450 GLN B O 1
ATOM 8734 N N . ASP B 1 451 ? -8.43 0.312 -6.082 1 97.56 451 ASP B N 1
ATOM 8735 C CA . ASP B 1 451 ? -7.785 0.233 -4.773 1 97.56 451 ASP B CA 1
ATOM 8736 C C . ASP B 1 451 ? -6.613 1.206 -4.672 1 97.56 451 ASP B C 1
ATOM 8738 O O . ASP B 1 451 ? -5.5 0.811 -4.328 1 97.56 451 ASP B O 1
ATOM 8742 N N . ASN B 1 452 ? -6.883 2.473 -5.035 1 98.31 452 ASN B N 1
ATOM 8743 C CA . ASN B 1 452 ? -5.98 3.6 -4.828 1 98.31 452 ASN B CA 1
ATOM 8744 C C . ASN B 1 452 ? -6.586 4.633 -3.881 1 98.31 452 ASN B C 1
ATOM 8746 O O . ASN B 1 452 ? -7.309 4.281 -2.949 1 98.31 452 ASN B O 1
ATOM 8750 N N . ARG B 1 453 ? -6.105 5.871 -4.004 1 97.81 453 ARG B N 1
ATOM 8751 C CA . ARG B 1 453 ? -6.586 6.922 -3.113 1 97.81 453 ARG B CA 1
ATOM 8752 C C . ARG B 1 453 ? -7.176 8.086 -3.906 1 97.81 453 ARG B C 1
ATOM 8754 O O . ARG B 1 453 ? -6.898 9.25 -3.611 1 97.81 453 ARG B O 1
ATOM 8761 N N . LEU B 1 454 ? -7.949 7.719 -4.883 1 97.5 454 LEU B N 1
ATOM 8762 C CA . LEU B 1 454 ? -8.648 8.734 -5.672 1 97.5 454 LEU B CA 1
ATOM 8763 C C . LEU B 1 454 ? -9.922 9.18 -4.973 1 97.5 454 LEU B C 1
ATOM 8765 O O . LEU B 1 454 ? -10.766 8.352 -4.617 1 97.5 454 LEU B O 1
ATOM 8769 N N . THR B 1 455 ? -10.125 10.484 -4.816 1 96.75 455 THR B N 1
ATOM 8770 C CA . THR B 1 455 ? -11.219 10.945 -3.963 1 96.75 455 THR B CA 1
ATOM 8771 C C . THR B 1 455 ? -12.242 11.742 -4.773 1 96.75 455 THR B C 1
ATOM 8773 O O . THR B 1 455 ? -13.258 12.18 -4.238 1 96.75 455 THR B O 1
ATOM 8776 N N . ASP B 1 456 ? -11.961 11.945 -6 1 95.44 456 ASP B N 1
ATOM 8777 C CA . ASP B 1 456 ? -12.852 12.742 -6.836 1 95.44 456 ASP B CA 1
ATOM 8778 C C . ASP B 1 456 ? -13.555 11.875 -7.879 1 95.44 456 ASP B C 1
ATOM 8780 O O . ASP B 1 456 ? -12.906 11.336 -8.781 1 95.44 456 ASP B O 1
ATOM 8784 N N . LEU B 1 457 ? -14.891 11.82 -7.785 1 94.38 457 LEU B N 1
ATOM 8785 C CA . LEU B 1 457 ? -15.664 11.039 -8.75 1 94.38 457 LEU B CA 1
ATOM 8786 C C . LEU B 1 457 ? -15.586 11.664 -10.141 1 94.38 457 LEU B C 1
ATOM 8788 O O . LEU B 1 457 ? -15.781 10.984 -11.148 1 94.38 457 LEU B O 1
ATOM 8792 N N . GLY B 1 458 ? -15.242 12.93 -10.156 1 92.56 458 GLY B N 1
ATOM 8793 C CA . GLY B 1 458 ? -15.078 13.625 -11.43 1 92.56 458 GLY B CA 1
ATOM 8794 C C . GLY B 1 458 ? -13.945 13.07 -12.266 1 92.56 458 GLY B C 1
ATOM 8795 O O . GLY B 1 458 ? -13.914 13.266 -13.484 1 92.56 458 GLY B O 1
ATOM 8796 N N . ASP B 1 459 ? -13.07 12.375 -11.664 1 94.19 459 ASP B N 1
ATOM 8797 C CA . ASP B 1 459 ? -11.93 11.797 -12.367 1 94.19 459 ASP B CA 1
ATOM 8798 C C . ASP B 1 459 ? -12.375 10.719 -13.344 1 94.19 459 ASP B C 1
ATOM 8800 O O . ASP B 1 459 ? -11.734 10.492 -14.367 1 94.19 459 ASP B O 1
ATOM 8804 N N . VAL B 1 460 ? -13.453 10 -13 1 94.62 460 VAL B N 1
ATOM 8805 C CA . VAL B 1 460 ? -14.008 9.016 -13.922 1 94.62 460 VAL B CA 1
ATOM 8806 C C . VAL B 1 460 ? -14.383 9.688 -15.234 1 94.62 460 VAL B C 1
ATOM 8808 O O . VAL B 1 460 ? -14.031 9.211 -16.312 1 94.62 460 VAL B O 1
ATOM 8811 N N . GLY B 1 461 ? -15.102 10.859 -15.07 1 90.88 461 GLY B N 1
ATOM 8812 C CA . GLY B 1 461 ? -15.445 11.633 -16.25 1 90.88 461 GLY B CA 1
ATOM 8813 C C . GLY B 1 461 ? -14.234 12.117 -17.031 1 90.88 461 GLY B C 1
ATOM 8814 O O . GLY B 1 461 ? -14.234 12.102 -18.266 1 90.88 461 GLY B O 1
ATOM 8815 N N . ASN B 1 462 ? -13.195 12.508 -16.344 1 91.75 462 ASN B N 1
ATOM 8816 C CA . ASN B 1 462 ? -11.969 12.977 -16.969 1 91.75 462 ASN B CA 1
ATOM 8817 C C . ASN B 1 462 ? -11.328 11.875 -17.812 1 91.75 462 ASN B C 1
ATOM 8819 O O . ASN B 1 462 ? -10.898 12.117 -18.938 1 91.75 462 ASN B O 1
ATOM 8823 N N . PHE B 1 463 ? -11.266 10.648 -17.281 1 94.19 463 PHE B N 1
ATOM 8824 C CA . PHE B 1 463 ? -10.711 9.531 -18.031 1 94.19 463 PHE B CA 1
ATOM 8825 C C . PHE B 1 463 ? -11.539 9.266 -19.281 1 94.19 463 PHE B C 1
ATOM 8827 O O . PHE B 1 463 ? -10.992 9.109 -20.375 1 94.19 463 PHE B O 1
ATOM 8834 N N . LEU B 1 464 ? -12.844 9.281 -19.125 1 92.06 464 LEU B N 1
ATOM 8835 C CA . LEU B 1 464 ? -13.734 8.914 -20.219 1 92.06 464 LEU B CA 1
ATOM 8836 C C . LEU B 1 464 ? -13.719 9.977 -21.312 1 92.06 464 LEU B C 1
ATOM 8838 O O . LEU B 1 464 ? -13.875 9.656 -22.484 1 92.06 464 LEU B O 1
ATOM 8842 N N . THR B 1 465 ? -13.492 11.18 -20.938 1 89.25 465 THR B N 1
ATOM 8843 C CA . THR B 1 465 ? -13.492 12.273 -21.906 1 89.25 465 THR B CA 1
ATOM 8844 C C . THR B 1 465 ? -12.156 12.359 -22.641 1 89.25 465 THR B C 1
ATOM 8846 O O . THR B 1 465 ? -12.109 12.641 -23.828 1 89.25 465 THR B O 1
ATOM 8849 N N . GLN B 1 466 ? -11.133 12.086 -21.938 1 91.62 466 GLN B N 1
ATOM 8850 C CA . GLN B 1 466 ? -9.805 12.359 -22.484 1 91.62 466 GLN B CA 1
ATOM 8851 C C . GLN B 1 466 ? -9.219 11.109 -23.125 1 91.62 466 GLN B C 1
ATOM 8853 O O . GLN B 1 466 ? -8.383 11.203 -24.031 1 91.62 466 GLN B O 1
ATOM 8858 N N . LEU B 1 467 ? -9.633 9.93 -22.625 1 93.69 467 LEU B N 1
ATOM 8859 C CA . LEU B 1 467 ? -9.164 8.68 -23.219 1 93.69 467 LEU B CA 1
ATOM 8860 C C . LEU B 1 467 ? -10.156 8.156 -24.25 1 93.69 467 LEU B C 1
ATOM 8862 O O . LEU B 1 467 ? -11.023 7.332 -23.922 1 93.69 467 LEU B O 1
ATOM 8866 N N . LYS B 1 468 ? -10.031 8.406 -25.469 1 89.25 468 LYS B N 1
ATOM 8867 C CA . LYS B 1 468 ? -11.031 8.203 -26.516 1 89.25 468 LYS B CA 1
ATOM 8868 C C . LYS B 1 468 ? -11.164 6.727 -26.859 1 89.25 468 LYS B C 1
ATOM 8870 O O . LYS B 1 468 ? -12.234 6.277 -27.281 1 89.25 468 LYS B O 1
ATOM 8875 N N . GLY B 1 469 ? -10.164 6.023 -26.656 1 92.81 469 GLY B N 1
ATOM 8876 C CA . GLY B 1 469 ? -10.188 4.629 -27.078 1 92.81 469 GLY B CA 1
ATOM 8877 C C . GLY B 1 469 ? -10.492 3.674 -25.938 1 92.81 469 GLY B C 1
ATOM 8878 O O . GLY B 1 469 ? -10.531 2.457 -26.125 1 92.81 469 GLY B O 1
ATOM 8879 N N . ILE B 1 470 ? -10.891 4.137 -24.781 1 96 470 ILE B N 1
ATOM 8880 C CA . ILE B 1 470 ? -11.008 3.311 -23.578 1 96 470 ILE B CA 1
ATOM 8881 C C . ILE B 1 470 ? -12.227 2.396 -23.719 1 96 470 ILE B C 1
ATOM 8883 O O . ILE B 1 470 ? -13.281 2.822 -24.188 1 96 470 ILE B O 1
ATOM 8887 N N . GLN B 1 471 ? -12.016 1.137 -23.406 1 97.94 471 GLN B N 1
ATOM 8888 C CA . GLN B 1 471 ? -13.078 0.142 -23.5 1 97.94 471 GLN B CA 1
ATOM 8889 C C . GLN B 1 471 ? -13.555 -0.292 -22.109 1 97.94 471 GLN B C 1
ATOM 8891 O O . GLN B 1 471 ? -14.719 -0.661 -21.938 1 97.94 471 GLN B O 1
ATOM 8896 N N . SER B 1 472 ? -12.656 -0.31 -21.203 1 98.31 472 SER B N 1
ATOM 8897 C CA . SER B 1 472 ? -13.008 -0.702 -19.844 1 98.31 472 SER B CA 1
ATOM 8898 C C . SER B 1 472 ? -12.258 0.132 -18.812 1 98.31 472 SER B C 1
ATOM 8900 O O . SER B 1 472 ? -11.078 0.438 -19 1 98.31 472 SER B O 1
ATOM 8902 N N . LEU B 1 473 ? -12.953 0.512 -17.75 1 98.19 473 LEU B N 1
ATOM 8903 C CA . LEU B 1 473 ? -12.383 1.259 -16.625 1 98.19 473 LEU B CA 1
ATOM 8904 C C . LEU B 1 473 ? -12.742 0.603 -15.305 1 98.19 473 LEU B C 1
ATOM 8906 O O . LEU B 1 473 ? -13.914 0.522 -14.938 1 98.19 473 LEU B O 1
ATOM 8910 N N . PHE B 1 474 ? -11.742 0.12 -14.688 1 98.75 474 PHE B N 1
ATOM 8911 C CA . PHE B 1 474 ? -11.906 -0.426 -13.344 1 98.75 474 PHE B CA 1
ATOM 8912 C C . PHE B 1 474 ? -11.461 0.582 -12.289 1 98.75 474 PHE B C 1
ATOM 8914 O O . PHE B 1 474 ? -10.258 0.752 -12.055 1 98.75 474 PHE B O 1
ATOM 8921 N N . TYR B 1 475 ? -12.422 1.222 -11.672 1 98.25 475 TYR B N 1
ATOM 8922 C CA . TYR B 1 475 ? -12.172 2.357 -10.789 1 98.25 475 TYR B CA 1
ATOM 8923 C C . TYR B 1 475 ? -12.539 2.02 -9.344 1 98.25 475 TYR B C 1
ATOM 8925 O O . TYR B 1 475 ? -12.312 2.82 -8.438 1 98.25 475 TYR B O 1
ATOM 8933 N N . GLY B 1 476 ? -12.945 0.809 -9.102 1 98.12 476 GLY B N 1
ATOM 8934 C CA . GLY B 1 476 ? -13.484 0.411 -7.809 1 98.12 476 GLY B CA 1
ATOM 8935 C C . GLY B 1 476 ? -12.438 0.412 -6.707 1 98.12 476 GLY B C 1
ATOM 8936 O O . GLY B 1 476 ? -11.242 0.347 -6.98 1 98.12 476 GLY B O 1
ATOM 8937 N N . GLY B 1 477 ? -12.852 0.527 -5.477 1 97.25 477 GLY B N 1
ATOM 8938 C CA . GLY B 1 477 ? -11.969 0.442 -4.324 1 97.25 477 GLY B CA 1
ATOM 8939 C C . GLY B 1 477 ? -11.359 1.777 -3.936 1 97.25 477 GLY B C 1
ATOM 8940 O O . GLY B 1 477 ? -10.539 1.85 -3.016 1 97.25 477 GLY B O 1
ATOM 8941 N N . ASN B 1 478 ? -11.758 2.893 -4.574 1 97.62 478 ASN B N 1
ATOM 8942 C CA . ASN B 1 478 ? -11.344 4.246 -4.219 1 97.62 478 ASN B CA 1
ATOM 8943 C C . ASN B 1 478 ? -12.398 4.961 -3.389 1 97.62 478 ASN B C 1
ATOM 8945 O O . ASN B 1 478 ? -13.562 5.023 -3.783 1 97.62 478 ASN B O 1
ATOM 8949 N N . THR B 1 479 ? -12.031 5.484 -2.244 1 95.75 479 THR B N 1
ATOM 8950 C CA . THR B 1 479 ? -12.992 6.148 -1.367 1 95.75 479 THR B CA 1
ATOM 8951 C C . THR B 1 479 ? -13.258 7.574 -1.843 1 95.75 479 THR B C 1
ATOM 8953 O O . THR B 1 479 ? -12.523 8.5 -1.495 1 95.75 479 THR B O 1
ATOM 8956 N N . ILE B 1 480 ? -14.359 7.746 -2.492 1 95.69 480 ILE B N 1
ATOM 8957 C CA . ILE B 1 480 ? -14.719 9.023 -3.1 1 95.69 480 ILE B CA 1
ATOM 8958 C C . ILE B 1 480 ? -15.281 9.961 -2.035 1 95.69 480 ILE B C 1
ATOM 8960 O O . ILE B 1 480 ? -16.062 9.547 -1.183 1 95.69 480 ILE B O 1
ATOM 8964 N N . ARG B 1 481 ? -14.82 11.203 -2.145 1 93.56 481 ARG B N 1
ATOM 8965 C CA . ARG B 1 481 ? -15.266 12.188 -1.169 1 93.56 481 ARG B CA 1
ATOM 8966 C C . ARG B 1 481 ? -15.914 13.383 -1.859 1 93.56 481 ARG B C 1
ATOM 8968 O O . ARG B 1 481 ? -16.719 14.102 -1.254 1 93.56 481 ARG B O 1
ATOM 8975 N N . GLU B 1 482 ? -15.523 13.57 -3.039 1 93.44 482 GLU B N 1
ATOM 8976 C CA . GLU B 1 482 ? -16.031 14.742 -3.742 1 93.44 482 GLU B CA 1
ATOM 8977 C C . GLU B 1 482 ? -16.312 14.422 -5.207 1 93.44 482 GLU B C 1
ATOM 8979 O O . GLU B 1 482 ? -15.969 13.344 -5.695 1 93.44 482 GLU B O 1
ATOM 8984 N N . CYS B 1 483 ? -17.078 15.336 -5.746 1 91.56 483 CYS B N 1
ATOM 8985 C CA . CYS B 1 483 ? -17.391 15.258 -7.168 1 91.56 483 CYS B CA 1
ATOM 8986 C C . CYS B 1 483 ? -17.266 16.625 -7.828 1 91.56 483 CYS B C 1
ATOM 8988 O O . CYS B 1 483 ? -18.156 17.484 -7.676 1 91.56 483 CYS B O 1
ATOM 8990 N N . MET B 1 484 ? -16.125 16.906 -8.375 1 82.56 484 MET B N 1
ATOM 8991 C CA . MET B 1 484 ? -15.883 18.172 -9.047 1 82.56 484 MET B CA 1
ATOM 8992 C C . MET B 1 484 ? -16.016 18.031 -10.555 1 82.56 484 MET B C 1
ATOM 8994 O O . MET B 1 484 ? -15.156 17.453 -11.211 1 82.56 484 MET B O 1
ATOM 8998 N N . PHE B 1 485 ? -17.297 17.891 -11.008 1 68.75 485 PHE B N 1
ATOM 8999 C CA . PHE B 1 485 ? -17.484 17.703 -12.438 1 68.75 485 PHE B CA 1
ATOM 9000 C C . PHE B 1 485 ? -17.062 18.953 -13.203 1 68.75 485 PHE B C 1
ATOM 9002 O O . PHE B 1 485 ? -17.406 20.078 -12.82 1 68.75 485 PHE B O 1
ATOM 9009 N N . SER B 1 486 ? -15.922 18.969 -13.797 1 57.09 486 SER B N 1
ATOM 9010 C CA . SER B 1 486 ? -15.711 20.047 -14.75 1 57.09 486 SER B CA 1
ATOM 9011 C C . SER B 1 486 ? -16.844 20.125 -15.773 1 57.09 486 SER B C 1
ATOM 9013 O O . SER B 1 486 ? -17.484 19.109 -16.062 1 57.09 486 SER B O 1
ATOM 9015 N N . ARG B 1 487 ? -17.484 21.281 -15.984 1 49.94 487 ARG B N 1
ATOM 9016 C CA . ARG B 1 487 ? -18.609 21.641 -16.828 1 49.94 487 ARG B CA 1
ATOM 9017 C C . ARG B 1 487 ? -18.719 20.703 -18.031 1 49.94 487 ARG B C 1
ATOM 9019 O O . ARG B 1 487 ? -19.812 20.406 -18.5 1 49.94 487 ARG B O 1
ATOM 9026 N N . GLN B 1 488 ? -17.656 20.625 -18.953 1 49.19 488 GLN B N 1
ATOM 9027 C CA . GLN B 1 488 ? -17.844 20.266 -20.344 1 49.19 488 GLN B CA 1
ATOM 9028 C C . GLN B 1 488 ? -17.844 18.75 -20.516 1 49.19 488 GLN B C 1
ATOM 9030 O O . GLN B 1 488 ? -16.828 18.156 -20.922 1 49.19 488 GLN B O 1
ATOM 9035 N N . VAL B 1 489 ? -18.281 17.969 -19.531 1 51.62 489 VAL B N 1
ATOM 9036 C CA . VAL B 1 489 ? -18.297 16.594 -20.031 1 51.62 489 VAL B CA 1
ATOM 9037 C C . VAL B 1 489 ? -18.844 16.562 -21.453 1 51.62 489 VAL B C 1
ATOM 9039 O O . VAL B 1 489 ? -20.016 16.859 -21.688 1 51.62 489 VAL B O 1
ATOM 9042 N N . SER B 1 490 ? -18.156 17.016 -22.344 1 50.59 490 SER B N 1
ATOM 9043 C CA . SER B 1 490 ? -18.516 16.922 -23.75 1 50.59 490 SER B CA 1
ATOM 9044 C C . SER B 1 490 ? -19.188 15.586 -24.062 1 50.59 490 SER B C 1
ATOM 9046 O O . SER B 1 490 ? -18.859 14.562 -23.453 1 50.59 490 SER B O 1
ATOM 9048 N N . ALA B 1 491 ? -20.359 15.648 -24.562 1 57.09 491 ALA B N 1
ATOM 9049 C CA . ALA B 1 491 ? -21.234 14.641 -25.156 1 57.09 491 ALA B CA 1
ATOM 9050 C C . ALA B 1 491 ? -20.422 13.648 -26 1 57.09 491 ALA B C 1
ATOM 9052 O O . ALA B 1 491 ? -20.578 13.586 -27.219 1 57.09 491 ALA B O 1
ATOM 9053 N N . VAL B 1 492 ? -19.172 13.406 -25.516 1 65.19 492 VAL B N 1
ATOM 9054 C CA . VAL B 1 492 ? -18.484 12.461 -26.391 1 65.19 492 VAL B CA 1
ATOM 9055 C C . VAL B 1 492 ? -19.125 11.078 -26.266 1 65.19 492 VAL B C 1
ATOM 9057 O O . VAL B 1 492 ? -19.344 10.586 -25.156 1 65.19 492 VAL B O 1
ATOM 9060 N N . ASP B 1 493 ? -19.734 10.711 -27.281 1 71.75 493 ASP B N 1
ATOM 9061 C CA . ASP B 1 493 ? -20.297 9.375 -27.406 1 71.75 493 ASP B CA 1
ATOM 9062 C C . ASP B 1 493 ? -19.203 8.312 -27.391 1 71.75 493 ASP B C 1
ATOM 9064 O O . ASP B 1 493 ? -18.438 8.188 -28.359 1 71.75 493 ASP B O 1
ATOM 9068 N N . LEU B 1 494 ? -18.984 7.688 -26.266 1 85.19 494 LEU B N 1
ATOM 9069 C CA . LEU B 1 494 ? -17.984 6.637 -26.125 1 85.19 494 LEU B CA 1
ATOM 9070 C C . LEU B 1 494 ? -18.516 5.309 -26.641 1 85.19 494 LEU B C 1
ATOM 9072 O O . LEU B 1 494 ? -18.938 4.445 -25.859 1 85.19 494 LEU B O 1
ATOM 9076 N N . LYS B 1 495 ? -18.375 5.113 -27.922 1 88.06 495 LYS B N 1
ATOM 9077 C CA . LYS B 1 495 ? -18.969 3.963 -28.594 1 88.06 495 LYS B CA 1
ATOM 9078 C C . LYS B 1 495 ? -18.266 2.666 -28.172 1 88.06 495 LYS B C 1
ATOM 9080 O O . LYS B 1 495 ? -18.891 1.603 -28.156 1 88.06 495 LYS B O 1
ATOM 9085 N N . ASN B 1 496 ? -17.047 2.863 -27.766 1 91.94 496 ASN B N 1
ATOM 9086 C CA . ASN B 1 496 ? -16.281 1.647 -27.516 1 91.94 496 ASN B CA 1
ATOM 9087 C C . ASN B 1 496 ? -16.156 1.373 -26.016 1 91.94 496 ASN B C 1
ATOM 9089 O O . ASN B 1 496 ? -15.516 0.404 -25.609 1 91.94 496 ASN B O 1
ATOM 9093 N N . PHE B 1 497 ? -16.812 2.139 -25.188 1 95.44 497 PHE B N 1
ATOM 9094 C CA . PHE B 1 497 ? -16.719 1.962 -23.75 1 95.44 497 PHE B CA 1
ATOM 9095 C C . PHE B 1 497 ? -17.797 1.01 -23.25 1 95.44 497 PHE B C 1
ATOM 9097 O O . PHE B 1 497 ? -18.984 1.318 -23.312 1 95.44 497 PHE B O 1
ATOM 9104 N N . HIS B 1 498 ? -17.359 -0.172 -22.609 1 97.5 498 HIS B N 1
ATOM 9105 C CA . HIS B 1 498 ? -18.328 -1.23 -22.375 1 97.5 498 HIS B CA 1
ATOM 9106 C C . HIS B 1 498 ? -18.391 -1.619 -20.906 1 97.5 498 HIS B C 1
ATOM 9108 O O . HIS B 1 498 ? -19.406 -2.125 -20.422 1 97.5 498 HIS B O 1
ATOM 9114 N N . ILE B 1 499 ? -17.297 -1.423 -20.203 1 98.5 499 ILE B N 1
ATOM 9115 C CA . ILE B 1 499 ? -17.25 -1.938 -18.828 1 98.5 499 ILE B CA 1
ATOM 9116 C C . ILE B 1 499 ? -16.844 -0.825 -17.875 1 98.5 499 ILE B C 1
ATOM 9118 O O . ILE B 1 499 ? -15.812 -0.177 -18.078 1 98.5 499 ILE B O 1
ATOM 9122 N N . LEU B 1 500 ? -17.641 -0.609 -16.828 1 98.19 500 LEU B N 1
ATOM 9123 C CA . LEU B 1 500 ? -17.312 0.344 -15.766 1 98.19 500 LEU B CA 1
ATOM 9124 C C . LEU B 1 500 ? -17.484 -0.294 -14.391 1 98.19 500 LEU B C 1
ATOM 9126 O O . LEU B 1 500 ? -18.547 -0.825 -14.07 1 98.19 500 LEU B O 1
ATOM 9130 N N . ASP B 1 501 ? -16.422 -0.298 -13.672 1 98.62 501 ASP B N 1
ATOM 9131 C CA . ASP B 1 501 ? -16.453 -0.854 -12.32 1 98.62 501 ASP B CA 1
ATOM 9132 C C . ASP B 1 501 ? -16.25 0.239 -11.273 1 98.62 501 ASP B C 1
ATOM 9134 O O . ASP B 1 501 ? -15.188 0.853 -11.203 1 98.62 501 ASP B O 1
ATOM 9138 N N . LEU B 1 502 ? -17.266 0.453 -10.43 1 98.31 502 LEU B N 1
ATOM 9139 C CA . LEU B 1 502 ? -17.219 1.449 -9.367 1 98.31 502 LEU B CA 1
ATOM 9140 C C . LEU B 1 502 ? -17.516 0.813 -8.008 1 98.31 502 LEU B C 1
ATOM 9142 O O . LEU B 1 502 ? -18.094 1.458 -7.133 1 98.31 502 LEU B O 1
ATOM 9146 N N . HIS B 1 503 ? -17.156 -0.421 -7.922 1 98.12 503 HIS B N 1
ATOM 9147 C CA . HIS B 1 503 ? -17.453 -1.081 -6.652 1 98.12 503 HIS B CA 1
ATOM 9148 C C . HIS B 1 503 ? -16.672 -0.435 -5.508 1 98.12 503 HIS B C 1
ATOM 9150 O O . HIS B 1 503 ? -15.594 0.125 -5.719 1 98.12 503 HIS B O 1
ATOM 9156 N N . SER B 1 504 ? -17.266 -0.397 -4.305 1 96.38 504 SER B N 1
ATOM 9157 C CA . SER B 1 504 ? -16.594 0.039 -3.088 1 96.38 504 SER B CA 1
ATOM 9158 C C . SER B 1 504 ? -15.992 1.432 -3.256 1 96.38 504 SER B C 1
ATOM 9160 O O . SER B 1 504 ? -14.812 1.65 -2.955 1 96.38 504 SER B O 1
ATOM 9162 N N . SER B 1 505 ? -16.781 2.424 -3.801 1 96.5 505 SER B N 1
ATOM 9163 C CA . SER B 1 505 ? -16.297 3.768 -4.09 1 96.5 505 SER B CA 1
ATOM 9164 C C . SER B 1 505 ? -16.953 4.801 -3.178 1 96.5 505 SER B C 1
ATOM 9166 O O . SER B 1 505 ? -16.75 6.008 -3.361 1 96.5 505 SER B O 1
ATOM 9168 N N . SER B 1 506 ? -17.734 4.32 -2.262 1 94.81 506 SER B N 1
ATOM 9169 C CA . SER B 1 506 ? -18.422 5.211 -1.328 1 94.81 506 SER B CA 1
ATOM 9170 C C . SER B 1 506 ? -19.297 6.219 -2.066 1 94.81 506 SER B C 1
ATOM 9172 O O . SER B 1 506 ? -19.266 7.414 -1.774 1 94.81 506 SER B O 1
ATOM 9174 N N . LEU B 1 507 ? -20.078 5.785 -2.99 1 95.62 507 LEU B N 1
ATOM 9175 C CA . LEU B 1 507 ? -20.891 6.648 -3.848 1 95.62 507 LEU B CA 1
ATOM 9176 C C . LEU B 1 507 ? -22.016 7.301 -3.057 1 95.62 507 LEU B C 1
ATOM 9178 O O . LEU B 1 507 ? -22.484 8.375 -3.422 1 95.62 507 LEU B O 1
ATOM 9182 N N . GLN B 1 508 ? -22.453 6.617 -1.977 1 92.5 508 GLN B N 1
ATOM 9183 C CA . GLN B 1 508 ? -23.531 7.137 -1.153 1 92.5 508 GLN B CA 1
ATOM 9184 C C . GLN B 1 508 ? -23.203 8.539 -0.636 1 92.5 508 GLN B C 1
ATOM 9186 O O . GLN B 1 508 ? -24.094 9.398 -0.567 1 92.5 508 GLN B O 1
ATOM 9191 N N . SER B 1 509 ? -21.938 8.734 -0.294 1 90 509 SER B N 1
ATOM 9192 C CA . SER B 1 509 ? -21.516 10.016 0.272 1 90 509 SER B CA 1
ATOM 9193 C C . SER B 1 509 ? -21.734 11.156 -0.708 1 90 509 SER B C 1
ATOM 9195 O O . SER B 1 509 ? -22.172 12.242 -0.313 1 90 509 SER B O 1
ATOM 9197 N N . VAL B 1 510 ? -21.547 10.969 -1.902 1 92.62 510 VAL B N 1
ATOM 9198 C CA . VAL B 1 510 ? -21.672 11.992 -2.932 1 92.62 510 VAL B CA 1
ATOM 9199 C C . VAL B 1 510 ? -23.125 12.102 -3.385 1 92.62 510 VAL B C 1
ATOM 9201 O O . VAL B 1 510 ? -23.641 13.203 -3.537 1 92.62 510 VAL B O 1
ATOM 9204 N N . TRP B 1 511 ? -23.828 11.031 -3.555 1 92.38 511 TRP B N 1
ATOM 9205 C CA . TRP B 1 511 ? -25.203 11.016 -4.059 1 92.38 511 TRP B CA 1
ATOM 9206 C C . TRP B 1 511 ? -26.172 11.586 -3.025 1 92.38 511 TRP B C 1
ATOM 9208 O O . TRP B 1 511 ? -27.172 12.211 -3.383 1 92.38 511 TRP B O 1
ATOM 9218 N N . SER B 1 512 ? -25.859 11.375 -1.781 1 88.5 512 SER B N 1
ATOM 9219 C CA . SER B 1 512 ? -26.703 11.938 -0.733 1 88.5 512 SER B CA 1
ATOM 9220 C C . SER B 1 512 ? -26.672 13.461 -0.751 1 88.5 512 SER B C 1
ATOM 9222 O O . SER B 1 512 ? -27.594 14.117 -0.264 1 88.5 512 SER B O 1
ATOM 9224 N N . GLN B 1 513 ? -25.609 13.992 -1.355 1 90.81 513 GLN B N 1
ATOM 9225 C CA . GLN B 1 513 ? -25.484 15.438 -1.469 1 90.81 513 GLN B CA 1
ATOM 9226 C C . GLN B 1 513 ? -26.078 15.938 -2.787 1 90.81 513 GLN B C 1
ATOM 9228 O O . GLN B 1 513 ? -26.016 17.141 -3.084 1 90.81 513 GLN B O 1
ATOM 9233 N N . GLY B 1 514 ? -26.578 15.023 -3.549 1 90.88 514 GLY B N 1
ATOM 9234 C CA . GLY B 1 514 ? -27.188 15.383 -4.816 1 90.88 514 GLY B CA 1
ATOM 9235 C C . GLY B 1 514 ? -26.188 15.711 -5.898 1 90.88 514 GLY B C 1
ATOM 9236 O O . GLY B 1 514 ? -26.484 16.453 -6.828 1 90.88 514 GLY B O 1
ATOM 9237 N N . ARG B 1 515 ? -25 15.164 -5.695 1 90.69 515 ARG B N 1
ATOM 9238 C CA . ARG B 1 515 ? -23.938 15.492 -6.645 1 90.69 515 ARG B CA 1
ATOM 9239 C C . ARG B 1 515 ? -23.672 14.328 -7.59 1 90.69 515 ARG B C 1
ATOM 9241 O O . ARG B 1 515 ? -23.969 13.18 -7.266 1 90.69 515 ARG B O 1
ATOM 9248 N N . CYS B 1 516 ? -23.219 14.547 -8.82 1 90.25 516 CYS B N 1
ATOM 9249 C CA . CYS B 1 516 ? -22.734 13.625 -9.836 1 90.25 516 CYS B CA 1
ATOM 9250 C C . CYS B 1 516 ? -23.844 12.68 -10.297 1 90.25 516 CYS B C 1
ATOM 9252 O O . CYS B 1 516 ? -23.594 11.508 -10.578 1 90.25 516 CYS B O 1
ATOM 9254 N N . PHE B 1 517 ? -25.047 13.219 -10.43 1 91.12 517 PHE B N 1
ATOM 9255 C CA . PHE B 1 517 ? -26.172 12.422 -10.914 1 91.12 517 PHE B CA 1
ATOM 9256 C C . PHE B 1 517 ? -26.062 12.203 -12.422 1 91.12 517 PHE B C 1
ATOM 9258 O O . PHE B 1 517 ? -26.734 11.328 -12.977 1 91.12 517 PHE B O 1
ATOM 9265 N N . SER B 1 518 ? -25.188 13.016 -13.031 1 89.25 518 SER B N 1
ATOM 9266 C CA . SER B 1 518 ? -25.062 12.938 -14.484 1 89.25 518 SER B CA 1
ATOM 9267 C C . SER B 1 518 ? -23.922 12.016 -14.891 1 89.25 518 SER B C 1
ATOM 9269 O O . SER B 1 518 ? -23.531 11.969 -16.062 1 89.25 518 SER B O 1
ATOM 9271 N N . LEU B 1 519 ? -23.375 11.289 -13.961 1 89.69 519 LEU B N 1
ATOM 9272 C CA . LEU B 1 519 ? -22.203 10.469 -14.188 1 89.69 519 LEU B CA 1
ATOM 9273 C C . LEU B 1 519 ? -22.422 9.5 -15.344 1 89.69 519 LEU B C 1
ATOM 9275 O O . LEU B 1 519 ? -21.531 9.273 -16.156 1 89.69 519 LEU B O 1
ATOM 9279 N N . PHE B 1 520 ? -23.688 8.93 -15.461 1 92.94 520 PHE B N 1
ATOM 9280 C CA . PHE B 1 520 ? -23.938 7.863 -16.422 1 92.94 520 PHE B CA 1
ATOM 9281 C C . PHE B 1 520 ? -24.672 8.391 -17.656 1 92.94 520 PHE B C 1
ATOM 9283 O O . PHE B 1 520 ? -25.078 7.621 -18.516 1 92.94 520 PHE B O 1
ATOM 9290 N N . ASP B 1 521 ? -24.891 9.648 -17.812 1 90.25 521 ASP B N 1
ATOM 9291 C CA . ASP B 1 521 ? -25.75 10.25 -18.828 1 90.25 521 ASP B CA 1
ATOM 9292 C C . ASP B 1 521 ? -25.25 9.945 -20.234 1 90.25 521 ASP B C 1
ATOM 9294 O O . ASP B 1 521 ? -26.047 9.75 -21.156 1 90.25 521 ASP B O 1
ATOM 9298 N N . ASN B 1 522 ? -23.984 9.836 -20.422 1 88 522 ASN B N 1
ATOM 9299 C CA . ASN B 1 522 ? -23.422 9.641 -21.75 1 88 522 ASN B CA 1
ATOM 9300 C C . ASN B 1 522 ? -22.781 8.266 -21.906 1 88 522 ASN B C 1
ATOM 9302 O O . ASN B 1 522 ? -21.891 8.078 -22.719 1 88 522 ASN B O 1
ATOM 9306 N N . LEU B 1 523 ? -23.312 7.328 -21.141 1 93.44 523 LEU B N 1
ATOM 9307 C CA . LEU B 1 523 ? -22.734 5.988 -21.172 1 93.44 523 LEU B CA 1
ATOM 9308 C C . LEU B 1 523 ? -23.703 4.996 -21.797 1 93.44 523 LEU B C 1
ATOM 9310 O O . LEU B 1 523 ? -23.953 3.922 -21.25 1 93.44 523 LEU B O 1
ATOM 9314 N N . GLY B 1 524 ? -24.094 5.398 -22.984 1 94.44 524 GLY B N 1
ATOM 9315 C CA . GLY B 1 524 ? -25.141 4.641 -23.656 1 94.44 524 GLY B CA 1
ATOM 9316 C C . GLY B 1 524 ? -24.672 3.299 -24.172 1 94.44 524 GLY B C 1
ATOM 9317 O O . GLY B 1 524 ? -25.484 2.436 -24.516 1 94.44 524 GLY B O 1
ATOM 9318 N N . HIS B 1 525 ? -23.359 3.018 -24.203 1 95.62 525 HIS B N 1
ATOM 9319 C CA . HIS B 1 525 ? -22.859 1.783 -24.781 1 95.62 525 HIS B CA 1
ATOM 9320 C C . HIS B 1 525 ? -22.266 0.874 -23.719 1 95.62 525 HIS B C 1
ATOM 9322 O O . HIS B 1 525 ? -21.688 -0.171 -24.031 1 95.62 525 HIS B O 1
ATOM 9328 N N . VAL B 1 526 ? -22.406 1.229 -22.438 1 96.94 526 VAL B N 1
ATOM 9329 C CA . VAL B 1 526 ? -21.906 0.411 -21.328 1 96.94 526 VAL B CA 1
ATOM 9330 C C . VAL B 1 526 ? -22.734 -0.87 -21.234 1 96.94 526 VAL B C 1
ATOM 9332 O O . VAL B 1 526 ? -23.953 -0.825 -21.25 1 96.94 526 VAL B O 1
ATOM 9335 N N . LEU B 1 527 ? -22.062 -1.98 -21.172 1 98.25 527 LEU B N 1
ATOM 9336 C CA . LEU B 1 527 ? -22.719 -3.279 -21.109 1 98.25 527 LEU B CA 1
ATOM 9337 C C . LEU B 1 527 ? -22.734 -3.812 -19.688 1 98.25 527 LEU B C 1
ATOM 9339 O O . LEU B 1 527 ? -23.656 -4.539 -19.297 1 98.25 527 LEU B O 1
ATOM 9343 N N . SER B 1 528 ? -21.703 -3.529 -18.969 1 98.5 528 SER B N 1
ATOM 9344 C CA . SER B 1 528 ? -21.594 -4.031 -17.594 1 98.5 528 SER B CA 1
ATOM 9345 C C . SER B 1 528 ? -21.219 -2.916 -16.625 1 98.5 528 SER B C 1
ATOM 9347 O O . SER B 1 528 ? -20.266 -2.178 -16.859 1 98.5 528 SER B O 1
ATOM 9349 N N . LEU B 1 529 ? -22.016 -2.805 -15.539 1 98.44 529 LEU B N 1
ATOM 9350 C CA . LEU B 1 529 ? -21.797 -1.795 -14.516 1 98.44 529 LEU B CA 1
ATOM 9351 C C . LEU B 1 529 ? -21.797 -2.424 -13.125 1 98.44 529 LEU B C 1
ATOM 9353 O O . LEU B 1 529 ? -22.719 -3.146 -12.766 1 98.44 529 LEU B O 1
ATOM 9357 N N . ASN B 1 530 ? -20.719 -2.199 -12.422 1 98.75 530 ASN B N 1
ATOM 9358 C CA . ASN B 1 530 ? -20.609 -2.725 -11.062 1 98.75 530 ASN B CA 1
ATOM 9359 C C . ASN B 1 530 ? -20.688 -1.61 -10.023 1 98.75 530 ASN B C 1
ATOM 9361 O O . ASN B 1 530 ? -19.812 -0.759 -9.945 1 98.75 530 ASN B O 1
ATOM 9365 N N . LEU B 1 531 ? -21.75 -1.619 -9.211 1 98.31 531 LEU B N 1
ATOM 9366 C CA . LEU B 1 531 ? -21.953 -0.637 -8.156 1 98.31 531 LEU B CA 1
ATOM 9367 C C . LEU B 1 531 ? -22.062 -1.315 -6.797 1 98.31 531 LEU B C 1
ATOM 9369 O O . LEU B 1 531 ? -22.703 -0.79 -5.883 1 98.31 531 LEU B O 1
ATOM 9373 N N . SER B 1 532 ? -21.391 -2.447 -6.695 1 97.75 532 SER B N 1
ATOM 9374 C CA . SER B 1 532 ? -21.484 -3.205 -5.453 1 97.75 532 SER B CA 1
ATOM 9375 C C . SER B 1 532 ? -20.672 -2.543 -4.344 1 97.75 532 SER B C 1
ATOM 9377 O O . SER B 1 532 ? -19.766 -1.76 -4.617 1 97.75 532 SER B O 1
ATOM 9379 N N . PHE B 1 533 ? -21.031 -2.682 -3.049 1 94.25 533 PHE B N 1
ATOM 9380 C CA . PHE B 1 533 ? -20.297 -2.27 -1.857 1 94.25 533 PHE B CA 1
ATOM 9381 C C . PHE B 1 533 ? -20.141 -0.755 -1.815 1 94.25 533 PHE B C 1
ATOM 9383 O O . PHE B 1 533 ? -19.047 -0.246 -1.6 1 94.25 533 PHE B O 1
ATOM 9390 N N . ASN B 1 534 ? -21.234 0.006 -2.07 1 96 534 ASN B N 1
ATOM 9391 C CA . ASN B 1 534 ? -21.172 1.463 -2.012 1 96 534 ASN B CA 1
ATOM 9392 C C . ASN B 1 534 ? -22.031 2.014 -0.88 1 96 534 ASN B C 1
ATOM 9394 O O . ASN B 1 534 ? -22.188 3.23 -0.741 1 96 534 ASN B O 1
ATOM 9398 N N . ASN B 1 535 ? -22.609 1.083 -0.112 1 90.69 535 ASN B N 1
ATOM 9399 C CA . ASN B 1 535 ? -23.484 1.461 0.99 1 90.69 535 ASN B CA 1
ATOM 9400 C C . ASN B 1 535 ? -24.672 2.309 0.507 1 90.69 535 ASN B C 1
ATOM 9402 O O . ASN B 1 535 ? -25.062 3.26 1.179 1 90.69 535 ASN B O 1
ATOM 9406 N N . LEU B 1 536 ? -25.141 2.008 -0.693 1 94.56 536 LEU B N 1
ATOM 9407 C CA . LEU B 1 536 ? -26.25 2.77 -1.271 1 94.56 536 LEU B CA 1
ATOM 9408 C C . LEU B 1 536 ? -27.547 2.521 -0.503 1 94.56 536 LEU B C 1
ATOM 9410 O O . LEU B 1 536 ? -27.938 1.371 -0.296 1 94.56 536 LEU B O 1
ATOM 9414 N N . ARG B 1 537 ? -28.141 3.59 -0.103 1 88.5 537 ARG B N 1
ATOM 9415 C CA . ARG B 1 537 ? -29.406 3.49 0.616 1 88.5 537 ARG B CA 1
ATOM 9416 C C . ARG B 1 537 ? -30.578 3.705 -0.323 1 88.5 537 ARG B C 1
ATOM 9418 O O . ARG B 1 537 ? -31.688 3.238 -0.052 1 88.5 537 ARG B O 1
ATOM 9425 N N . PHE B 1 538 ? -30.312 4.422 -1.327 1 88.69 538 PHE B N 1
ATOM 9426 C CA . PHE B 1 538 ? -31.328 4.715 -2.344 1 88.69 538 PHE B CA 1
ATOM 9427 C C . PHE B 1 538 ? -30.672 4.934 -3.703 1 88.69 538 PHE B C 1
ATOM 9429 O O . PHE B 1 538 ? -29.453 5.105 -3.791 1 88.69 538 PHE B O 1
ATOM 9436 N N . LEU B 1 539 ? -31.484 4.828 -4.688 1 93.56 539 LEU B N 1
ATOM 9437 C CA . LEU B 1 539 ? -31.047 5.184 -6.035 1 93.56 539 LEU B CA 1
ATOM 9438 C C . LEU B 1 539 ? -31.719 6.477 -6.492 1 93.56 539 LEU B C 1
ATOM 9440 O O . LEU B 1 539 ? -32.938 6.578 -6.504 1 93.56 539 LEU B O 1
ATOM 9444 N N . PRO B 1 540 ? -30.875 7.445 -6.781 1 92.12 540 PRO B N 1
ATOM 9445 C CA . PRO B 1 540 ? -31.5 8.68 -7.27 1 92.12 540 PRO B CA 1
ATOM 9446 C C . PRO B 1 540 ? -32.375 8.445 -8.5 1 92.12 540 PRO B C 1
ATOM 9448 O O . PRO B 1 540 ? -32.062 7.605 -9.344 1 92.12 540 PRO B O 1
ATOM 9451 N N . GLN B 1 541 ? -33.438 9.281 -8.609 1 90.31 541 GLN B N 1
ATOM 9452 C CA . GLN B 1 541 ? -34.375 9.148 -9.734 1 90.31 541 GLN B CA 1
ATOM 9453 C C . GLN B 1 541 ? -33.656 9.43 -11.055 1 90.31 541 GLN B C 1
ATOM 9455 O O . GLN B 1 541 ? -32.969 10.438 -11.195 1 90.31 541 GLN B O 1
ATOM 9460 N N . GLY B 1 542 ? -33.75 8.555 -11.914 1 92.38 542 GLY B N 1
ATOM 9461 C CA . GLY B 1 542 ? -33.219 8.727 -13.258 1 92.38 542 GLY B CA 1
ATOM 9462 C C . GLY B 1 542 ? -31.703 8.523 -13.336 1 92.38 542 GLY B C 1
ATOM 9463 O O . GLY B 1 542 ? -31.078 8.898 -14.32 1 92.38 542 GLY B O 1
ATOM 9464 N N . ILE B 1 543 ? -31.125 7.973 -12.359 1 94.62 543 ILE B N 1
ATOM 9465 C CA . ILE B 1 543 ? -29.672 7.848 -12.281 1 94.62 543 ILE B CA 1
ATOM 9466 C C . ILE B 1 543 ? -29.172 7.016 -13.461 1 94.62 543 ILE B C 1
ATOM 9468 O O . ILE B 1 543 ? -28.062 7.23 -13.945 1 94.62 543 ILE B O 1
ATOM 9472 N N . PHE B 1 544 ? -30.031 6.094 -14.016 1 96.62 544 PHE B N 1
ATOM 9473 C CA . PHE B 1 544 ? -29.578 5.164 -15.047 1 96.62 544 PHE B CA 1
ATOM 9474 C C . PHE B 1 544 ? -30.156 5.539 -16.406 1 96.62 544 PHE B C 1
ATOM 9476 O O . PHE B 1 544 ? -30.156 4.73 -17.328 1 96.62 544 PHE B O 1
ATOM 9483 N N . LYS B 1 545 ? -30.625 6.711 -16.578 1 93.56 545 LYS B N 1
ATOM 9484 C CA . LYS B 1 545 ? -31.297 7.141 -17.797 1 93.56 545 LYS B CA 1
ATOM 9485 C C . LYS B 1 545 ? -30.359 7.082 -19 1 93.56 545 LYS B C 1
ATOM 9487 O O . LYS B 1 545 ? -30.797 6.844 -20.125 1 93.56 545 LYS B O 1
ATOM 9492 N N . GLY B 1 546 ? -29.062 7.312 -18.75 1 92.94 546 GLY B N 1
ATOM 9493 C CA . GLY B 1 546 ? -28.094 7.34 -19.844 1 92.94 546 GLY B CA 1
ATOM 9494 C C . GLY B 1 546 ? -27.609 5.961 -20.234 1 92.94 546 GLY B C 1
ATOM 9495 O O . GLY B 1 546 ? -26.922 5.809 -21.25 1 92.94 546 GLY B O 1
ATOM 9496 N N . LEU B 1 547 ? -28 4.906 -19.531 1 95.62 547 LEU B N 1
ATOM 9497 C CA . LEU B 1 547 ? -27.547 3.545 -19.781 1 95.62 547 LEU B CA 1
ATOM 9498 C C . LEU B 1 547 ? -28.531 2.793 -20.672 1 95.62 547 LEU B C 1
ATOM 9500 O O . LEU B 1 547 ? -29.266 1.925 -20.203 1 95.62 547 LEU B O 1
ATOM 9504 N N . SER B 1 548 ? -28.344 2.932 -21.969 1 94.88 548 SER B N 1
ATOM 9505 C CA . SER B 1 548 ? -29.328 2.41 -22.906 1 94.88 548 SER B CA 1
ATOM 9506 C C . SER B 1 548 ? -28.984 0.988 -23.344 1 94.88 548 SER B C 1
ATOM 9508 O O . SER B 1 548 ? -29.828 0.267 -23.859 1 94.88 548 SER B O 1
ATOM 9510 N N . SER B 1 549 ? -27.797 0.544 -23.016 1 96.56 549 SER B N 1
ATOM 9511 C CA . SER B 1 549 ? -27.375 -0.75 -23.547 1 96.56 549 SER B CA 1
ATOM 9512 C C . SER B 1 549 ? -26.922 -1.688 -22.438 1 96.56 549 SER B C 1
ATOM 9514 O O . SER B 1 549 ? -26.438 -2.789 -22.703 1 96.56 549 SER B O 1
ATOM 9516 N N . VAL B 1 550 ? -27.062 -1.338 -21.203 1 97.62 550 VAL B N 1
ATOM 9517 C CA . VAL B 1 550 ? -26.5 -2.09 -20.078 1 97.62 550 VAL B CA 1
ATOM 9518 C C . VAL B 1 550 ? -27.203 -3.447 -19.984 1 97.62 550 VAL B C 1
ATOM 9520 O O . VAL B 1 550 ? -28.422 -3.527 -20.016 1 97.62 550 VAL B O 1
ATOM 9523 N N . LEU B 1 551 ? -26.422 -4.469 -19.906 1 98.19 551 LEU B N 1
ATOM 9524 C CA . LEU B 1 551 ? -26.938 -5.828 -19.828 1 98.19 551 LEU B CA 1
ATOM 9525 C C . LEU B 1 551 ? -26.812 -6.383 -18.406 1 98.19 551 LEU B C 1
ATOM 9527 O O . LEU B 1 551 ? -27.641 -7.18 -17.969 1 98.19 551 LEU B O 1
ATOM 9531 N N . GLU B 1 552 ? -25.766 -5.996 -17.781 1 98.44 552 GLU B N 1
ATOM 9532 C CA . GLU B 1 552 ? -25.484 -6.508 -16.438 1 98.44 552 GLU B CA 1
ATOM 9533 C C . GLU B 1 552 ? -25.25 -5.367 -15.453 1 98.44 552 GLU B C 1
ATOM 9535 O O . GLU B 1 552 ? -24.453 -4.465 -15.719 1 98.44 552 GLU B O 1
ATOM 9540 N N . LEU B 1 553 ? -25.938 -5.445 -14.312 1 98.38 553 LEU B N 1
ATOM 9541 C CA . LEU B 1 553 ? -25.797 -4.457 -13.25 1 98.38 553 LEU B CA 1
ATOM 9542 C C . LEU B 1 553 ? -25.641 -5.137 -11.898 1 98.38 553 LEU B C 1
ATOM 9544 O O . LEU B 1 553 ? -26.453 -5.988 -11.523 1 98.38 553 LEU B O 1
ATOM 9548 N N . ASP B 1 554 ? -24.562 -4.82 -11.219 1 98.69 554 ASP B N 1
ATOM 9549 C CA . ASP B 1 554 ? -24.328 -5.379 -9.891 1 98.69 554 ASP B CA 1
ATOM 9550 C C . ASP B 1 554 ? -24.594 -4.344 -8.797 1 98.69 554 ASP B C 1
ATOM 9552 O O . ASP B 1 554 ? -23.844 -3.375 -8.656 1 98.69 554 ASP B O 1
ATOM 9556 N N . LEU B 1 555 ? -25.641 -4.512 -8.047 1 98.06 555 LEU B N 1
ATOM 9557 C CA . LEU B 1 555 ? -26.016 -3.656 -6.93 1 98.06 555 LEU B CA 1
ATOM 9558 C C . LEU B 1 555 ? -25.938 -4.418 -5.609 1 98.06 555 LEU B C 1
ATOM 9560 O O . LEU B 1 555 ? -26.609 -4.066 -4.641 1 98.06 555 LEU B O 1
ATOM 9564 N N . SER B 1 556 ? -25.078 -5.477 -5.672 1 96.94 556 SER B N 1
ATOM 9565 C CA . SER B 1 556 ? -25 -6.328 -4.488 1 96.94 556 SER B CA 1
ATOM 9566 C C . SER B 1 556 ? -24.266 -5.629 -3.352 1 96.94 556 SER B C 1
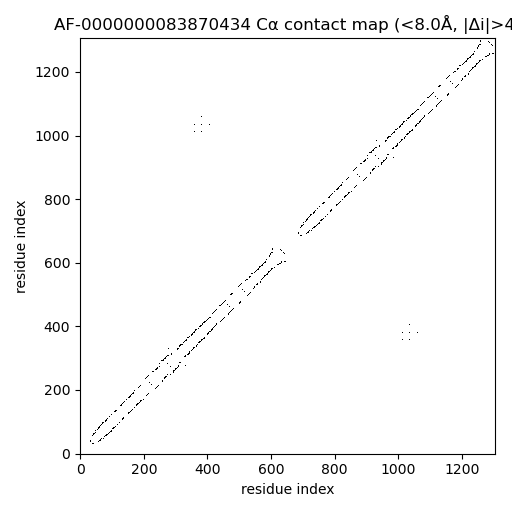ATOM 9568 O O . SER B 1 556 ? -23.469 -4.707 -3.588 1 96.94 556 SER B O 1
ATOM 9570 N N . SER B 1 557 ? -24.547 -6 -2.082 1 93.5 557 SER B N 1
ATOM 9571 C CA . SER B 1 557 ? -23.859 -5.582 -0.869 1 93.5 557 SER B CA 1
ATOM 9572 C C . SER B 1 557 ? -23.969 -4.074 -0.662 1 93.5 557 SER B C 1
ATOM 9574 O O . SER B 1 557 ? -22.953 -3.395 -0.45 1 93.5 557 SER B O 1
ATOM 9576 N N . ASN B 1 558 ? -25.156 -3.613 -0.901 1 94.62 558 ASN B N 1
ATOM 9577 C CA . ASN B 1 558 ? -25.547 -2.254 -0.541 1 94.62 558 ASN B CA 1
ATOM 9578 C C . ASN B 1 558 ? -26.594 -2.244 0.568 1 94.62 558 ASN B C 1
ATOM 9580 O O . ASN B 1 558 ? -26.719 -3.211 1.321 1 94.62 558 ASN B O 1
ATOM 9584 N N . ALA B 1 559 ? -27.219 -1.104 0.827 1 90.44 559 ALA B N 1
ATOM 9585 C CA . ALA B 1 559 ? -28.219 -0.988 1.878 1 90.44 559 ALA B CA 1
ATOM 9586 C C . ALA B 1 559 ? -29.562 -0.535 1.306 1 90.44 559 ALA B C 1
ATOM 9588 O O . ALA B 1 559 ? -30.266 0.278 1.914 1 90.44 559 ALA B O 1
ATOM 9589 N N . LEU B 1 560 ? -29.844 -1.074 0.09 1 91.56 560 LEU B N 1
ATOM 9590 C CA . LEU B 1 560 ? -31.094 -0.704 -0.564 1 91.56 560 LEU B CA 1
ATOM 9591 C C . LEU B 1 560 ? -32.281 -1.329 0.15 1 91.56 560 LEU B C 1
ATOM 9593 O O . LEU B 1 560 ? -32.25 -2.51 0.504 1 91.56 560 LEU B O 1
ATOM 9597 N N . THR B 1 561 ? -33.281 -0.535 0.408 1 85.88 561 THR B N 1
ATOM 9598 C CA . THR B 1 561 ? -34.469 -1.036 1.099 1 85.88 561 THR B CA 1
ATOM 9599 C C . THR B 1 561 ? -35.656 -1.096 0.152 1 85.88 561 THR B C 1
ATOM 9601 O O . THR B 1 561 ? -36.594 -1.877 0.365 1 85.88 561 THR B O 1
ATOM 9604 N N . TYR B 1 562 ? -35.688 -0.244 -0.885 1 84.12 562 TYR B N 1
ATOM 9605 C CA . TYR B 1 562 ? -36.75 -0.159 -1.851 1 84.12 562 TYR B CA 1
ATOM 9606 C C . TYR B 1 562 ? -36.219 0.091 -3.256 1 84.12 562 TYR B C 1
ATOM 9608 O O . TYR B 1 562 ? -35.219 0.784 -3.43 1 84.12 562 TYR B O 1
ATOM 9616 N N . LEU B 1 563 ? -36.875 -0.557 -4.16 1 89 563 LEU B N 1
ATOM 9617 C CA . LEU B 1 563 ? -36.562 -0.327 -5.566 1 89 563 LEU B CA 1
ATOM 9618 C C . LEU B 1 563 ? -37.812 0.145 -6.324 1 89 563 LEU B C 1
ATOM 9620 O O . LEU B 1 563 ? -38.781 -0.584 -6.418 1 89 563 LEU B O 1
ATOM 9624 N N . GLN B 1 564 ? -37.688 1.284 -6.875 1 87.25 564 GLN B N 1
ATOM 9625 C CA . GLN B 1 564 ? -38.812 1.78 -7.688 1 87.25 564 GLN B CA 1
ATOM 9626 C C . GLN B 1 564 ? -38.938 0.965 -8.969 1 87.25 564 GLN B C 1
ATOM 9628 O O . GLN B 1 564 ? -37.969 0.566 -9.578 1 87.25 564 GLN B O 1
ATOM 9633 N N . PRO B 1 565 ? -40.125 0.689 -9.391 1 88.88 565 PRO B N 1
ATOM 9634 C CA . PRO B 1 565 ? -40.375 -0.172 -10.555 1 88.88 565 PRO B CA 1
ATOM 9635 C C . PRO B 1 565 ? -39.688 0.346 -11.82 1 88.88 565 PRO B C 1
ATOM 9637 O O . PRO B 1 565 ? -39.219 -0.445 -12.633 1 88.88 565 PRO B O 1
ATOM 9640 N N . ASP B 1 566 ? -39.531 1.65 -12.078 1 89.62 566 ASP B N 1
ATOM 9641 C CA . ASP B 1 566 ? -39 2.154 -13.344 1 89.62 566 ASP B CA 1
ATOM 9642 C C . ASP B 1 566 ? -37.594 2.719 -13.188 1 89.62 566 ASP B C 1
ATOM 9644 O O . ASP B 1 566 ? -37.125 3.455 -14.047 1 89.62 566 ASP B O 1
ATOM 9648 N N . ILE B 1 567 ? -36.938 2.26 -12.156 1 92 567 ILE B N 1
ATOM 9649 C CA . ILE B 1 567 ? -35.625 2.855 -11.875 1 92 567 ILE B CA 1
ATOM 9650 C C . ILE B 1 567 ? -34.562 2.156 -12.703 1 92 567 ILE B C 1
ATOM 9652 O O . ILE B 1 567 ? -33.531 2.76 -13.039 1 92 567 ILE B O 1
ATOM 9656 N N . LEU B 1 568 ? -34.75 0.872 -13.062 1 95.69 568 LEU B N 1
ATOM 9657 C CA . LEU B 1 568 ? -33.75 0.077 -13.766 1 95.69 568 LEU B CA 1
ATOM 9658 C C . LEU B 1 568 ? -33.812 0.325 -15.266 1 95.69 568 LEU B C 1
ATOM 9660 O O . LEU B 1 568 ? -34.875 0.58 -15.812 1 95.69 568 LEU B O 1
ATOM 9664 N N . PRO B 1 569 ? -32.688 0.257 -15.938 1 95.69 569 PRO B N 1
ATOM 9665 C CA . PRO B 1 569 ? -32.688 0.421 -17.391 1 95.69 569 PRO B CA 1
ATOM 9666 C C . PRO B 1 569 ? -33.469 -0.668 -18.109 1 95.69 569 PRO B C 1
ATOM 9668 O O . PRO B 1 569 ? -33.438 -1.827 -17.688 1 95.69 569 PRO B O 1
ATOM 9671 N N . LYS B 1 570 ? -34 -0.342 -19.25 1 94.75 570 LYS B N 1
ATOM 9672 C CA . LYS B 1 570 ? -34.844 -1.26 -20 1 94.75 570 LYS B CA 1
ATOM 9673 C C . LYS B 1 570 ? -34.031 -2.365 -20.656 1 94.75 570 LYS B C 1
ATOM 9675 O O . LYS B 1 570 ? -34.562 -3.459 -20.906 1 94.75 570 LYS B O 1
ATOM 9680 N N . SER B 1 571 ? -32.812 -2.084 -20.922 1 96.62 571 SER B N 1
ATOM 9681 C CA . SER B 1 571 ? -31.969 -3.053 -21.594 1 96.62 571 SER B CA 1
ATOM 9682 C C . SER B 1 571 ? -31.438 -4.105 -20.625 1 96.62 571 SER B C 1
ATOM 9684 O O . SER B 1 571 ? -30.906 -5.133 -21.047 1 96.62 571 SER B O 1
ATOM 9686 N N . LEU B 1 572 ? -31.609 -3.914 -19.312 1 97.19 572 LEU B N 1
ATOM 9687 C CA . LEU B 1 572 ? -30.969 -4.723 -18.281 1 97.19 572 LEU B CA 1
ATOM 9688 C C . LEU B 1 572 ? -31.484 -6.156 -18.312 1 97.19 572 LEU B C 1
ATOM 9690 O O . LEU B 1 572 ? -32.688 -6.383 -18.391 1 97.19 572 LEU B O 1
ATOM 9694 N N . LYS B 1 573 ? -30.609 -7.152 -18.25 1 97.75 573 LYS B N 1
ATOM 9695 C CA . LYS B 1 573 ? -31 -8.562 -18.312 1 97.75 573 LYS B CA 1
ATOM 9696 C C . LYS B 1 573 ? -30.594 -9.281 -17.031 1 97.75 573 LYS B C 1
ATOM 9698 O O . LYS B 1 573 ? -31.344 -10.125 -16.516 1 97.75 573 LYS B O 1
ATOM 9703 N N . ILE B 1 574 ? -29.438 -8.93 -16.547 1 98.38 574 ILE B N 1
ATOM 9704 C CA . ILE B 1 574 ? -28.906 -9.586 -15.359 1 98.38 574 ILE B CA 1
ATOM 9705 C C . ILE B 1 574 ? -28.75 -8.57 -14.234 1 98.38 574 ILE B C 1
ATOM 9707 O O . ILE B 1 574 ? -28.031 -7.574 -14.391 1 98.38 574 ILE B O 1
ATOM 9711 N N . LEU B 1 575 ? -29.375 -8.82 -13.078 1 97.94 575 LEU B N 1
ATOM 9712 C CA . LEU B 1 575 ? -29.312 -7.918 -11.938 1 97.94 575 LEU B CA 1
ATOM 9713 C C . LEU B 1 575 ? -28.922 -8.664 -10.672 1 97.94 575 LEU B C 1
ATOM 9715 O O . LEU B 1 575 ? -29.516 -9.688 -10.336 1 97.94 575 LEU B O 1
ATOM 9719 N N . ASN B 1 576 ? -27.859 -8.234 -10.047 1 98.31 576 ASN B N 1
ATOM 9720 C CA . ASN B 1 576 ? -27.453 -8.781 -8.758 1 98.31 576 ASN B CA 1
ATOM 9721 C C . ASN B 1 576 ? -27.844 -7.844 -7.609 1 98.31 576 ASN B C 1
ATOM 9723 O O . ASN B 1 576 ? -27.281 -6.758 -7.473 1 98.31 576 ASN B O 1
ATOM 9727 N N . LEU B 1 577 ? -28.797 -8.25 -6.766 1 97.06 577 LEU B N 1
ATOM 9728 C CA . LEU B 1 577 ? -29.25 -7.469 -5.621 1 97.06 577 LEU B CA 1
ATOM 9729 C C . LEU B 1 577 ? -28.969 -8.195 -4.312 1 97.06 577 LEU B C 1
ATOM 9731 O O . LEU B 1 577 ? -29.578 -7.902 -3.285 1 97.06 577 LEU B O 1
ATOM 9735 N N . SER B 1 578 ? -28.016 -9.133 -4.418 1 95.31 578 SER B N 1
ATOM 9736 C CA . SER B 1 578 ? -27.734 -9.938 -3.23 1 95.31 578 SER B CA 1
ATOM 9737 C C . SER B 1 578 ? -27.203 -9.078 -2.086 1 95.31 578 SER B C 1
ATOM 9739 O O . SER B 1 578 ? -26.609 -8.023 -2.316 1 95.31 578 SER B O 1
ATOM 9741 N N . ASN B 1 579 ? -27.5 -9.438 -0.85 1 90.88 579 ASN B N 1
ATOM 9742 C CA . ASN B 1 579 ? -27 -8.836 0.38 1 90.88 579 ASN B CA 1
ATOM 9743 C C . ASN B 1 579 ? -27.438 -7.375 0.506 1 90.88 579 ASN B C 1
ATOM 9745 O O . ASN B 1 579 ? -26.594 -6.488 0.695 1 90.88 579 ASN B O 1
ATOM 9749 N N . ASN B 1 580 ? -28.734 -7.156 0.209 1 92.88 580 ASN B N 1
ATOM 9750 C CA . ASN B 1 580 ? -29.406 -5.887 0.458 1 92.88 580 ASN B CA 1
ATOM 9751 C C . ASN B 1 580 ? -30.469 -6.016 1.542 1 92.88 580 ASN B C 1
ATOM 9753 O O . ASN B 1 580 ? -30.453 -6.969 2.322 1 92.88 580 ASN B O 1
ATOM 9757 N N . PHE B 1 581 ? -31.219 -4.938 1.709 1 87.88 581 PHE B N 1
ATOM 9758 C CA . PHE B 1 581 ? -32.25 -4.914 2.73 1 87.88 581 PHE B CA 1
ATOM 9759 C C . PHE B 1 581 ? -33.625 -4.695 2.104 1 87.88 581 PHE B C 1
ATOM 9761 O O . PHE B 1 581 ? -34.438 -3.914 2.613 1 87.88 581 PHE B O 1
ATOM 9768 N N . ILE B 1 582 ? -33.844 -5.324 1.026 1 89.19 582 ILE B N 1
ATOM 9769 C CA . ILE B 1 582 ? -35.125 -5.195 0.341 1 89.19 582 ILE B CA 1
ATOM 9770 C C . ILE B 1 582 ? -36.156 -6.062 1.038 1 89.19 582 ILE B C 1
ATOM 9772 O O . ILE B 1 582 ? -36.188 -7.285 0.878 1 89.19 582 ILE B O 1
ATOM 9776 N N . ALA B 1 583 ? -37.031 -5.422 1.757 1 84.5 583 ALA B N 1
ATOM 9777 C CA . ALA B 1 583 ? -37.969 -6.109 2.631 1 84.5 583 ALA B CA 1
ATOM 9778 C C . ALA B 1 583 ? -39.125 -6.727 1.825 1 84.5 583 ALA B C 1
ATOM 9780 O O . ALA B 1 583 ? -39.531 -7.855 2.09 1 84.5 583 ALA B O 1
ATOM 9781 N N . SER B 1 584 ? -39.625 -6.027 0.897 1 87.94 584 SER B N 1
ATOM 9782 C CA . SER B 1 584 ? -40.719 -6.469 0.033 1 87.94 584 SER B CA 1
ATOM 9783 C C . SER B 1 584 ? -40.5 -6 -1.403 1 87.94 584 SER B C 1
ATOM 9785 O O . SER B 1 584 ? -41 -4.953 -1.799 1 87.94 584 SER B O 1
ATOM 9787 N N . PRO B 1 585 ? -39.812 -6.824 -2.152 1 90.25 585 PRO B N 1
ATOM 9788 C CA . PRO B 1 585 ? -39.531 -6.414 -3.525 1 90.25 585 PRO B CA 1
ATOM 9789 C C . PRO B 1 585 ? -40.781 -6.301 -4.391 1 90.25 585 PRO B C 1
ATOM 9791 O O . PRO B 1 585 ? -41.688 -7.121 -4.27 1 90.25 585 PRO B O 1
ATOM 9794 N N . ASP B 1 586 ? -40.875 -5.281 -5.234 1 90.25 586 ASP B N 1
ATOM 9795 C CA . ASP B 1 586 ? -41.906 -5.109 -6.227 1 90.25 586 ASP B CA 1
ATOM 9796 C C . ASP B 1 586 ? -41.594 -5.875 -7.508 1 90.25 586 ASP B C 1
ATOM 9798 O O . ASP B 1 586 ? -40.656 -5.543 -8.219 1 90.25 586 ASP B O 1
ATOM 9802 N N . PRO B 1 587 ? -42.375 -6.848 -7.844 1 92.94 587 PRO B N 1
ATOM 9803 C CA . PRO B 1 587 ? -42.094 -7.66 -9.023 1 92.94 587 PRO B CA 1
ATOM 9804 C C . PRO B 1 587 ? -42.062 -6.836 -10.312 1 92.94 587 PRO B C 1
ATOM 9806 O O . PRO B 1 587 ? -41.438 -7.254 -11.297 1 92.94 587 PRO B O 1
ATOM 9809 N N . ALA B 1 588 ? -42.688 -5.688 -10.328 1 92.56 588 ALA B N 1
ATOM 9810 C CA . ALA B 1 588 ? -42.719 -4.84 -11.516 1 92.56 588 ALA B CA 1
ATOM 9811 C C . ALA B 1 588 ? -41.312 -4.371 -11.891 1 92.56 588 ALA B C 1
ATOM 9813 O O . ALA B 1 588 ? -41.031 -4.094 -13.062 1 92.56 588 ALA B O 1
ATOM 9814 N N . ALA B 1 589 ? -40.469 -4.328 -10.945 1 92.31 589 ALA B N 1
ATOM 9815 C CA . ALA B 1 589 ? -39.094 -3.877 -11.172 1 92.31 589 ALA B CA 1
ATOM 9816 C C . ALA B 1 589 ? -38.281 -4.941 -11.906 1 92.31 589 ALA B C 1
ATOM 9818 O O . ALA B 1 589 ? -37.25 -4.641 -12.5 1 92.31 589 ALA B O 1
ATOM 9819 N N . PHE B 1 590 ? -38.75 -6.215 -11.938 1 94.56 590 PHE B N 1
ATOM 9820 C CA . PHE B 1 590 ? -37.969 -7.328 -12.43 1 94.56 590 PHE B CA 1
ATOM 9821 C C . PHE B 1 590 ? -38.531 -7.887 -13.727 1 94.56 590 PHE B C 1
ATOM 9823 O O . PHE B 1 590 ? -38.062 -8.906 -14.227 1 94.56 590 PHE B O 1
ATOM 9830 N N . ARG B 1 591 ? -39.5 -7.293 -14.266 1 90 591 ARG B N 1
ATOM 9831 C CA . ARG B 1 591 ? -40.312 -7.844 -15.359 1 90 591 ARG B CA 1
ATOM 9832 C C . ARG B 1 591 ? -39.438 -8.078 -16.594 1 90 591 ARG B C 1
ATOM 9834 O O . ARG B 1 591 ? -39.688 -9.016 -17.359 1 90 591 ARG B O 1
ATOM 9841 N N . LEU B 1 592 ? -38.406 -7.25 -16.781 1 92.88 592 LEU B N 1
ATOM 9842 C CA . LEU B 1 592 ? -37.625 -7.312 -18.016 1 92.88 592 LEU B CA 1
ATOM 9843 C C . LEU B 1 592 ? -36.344 -8.117 -17.797 1 92.88 592 LEU B C 1
ATOM 9845 O O . LEU B 1 592 ? -35.562 -8.297 -18.734 1 92.88 592 LEU B O 1
ATOM 9849 N N . LEU B 1 593 ? -36.156 -8.688 -16.641 1 96.19 593 LEU B N 1
ATOM 9850 C CA . LEU B 1 593 ? -34.906 -9.359 -16.297 1 96.19 593 LEU B CA 1
ATOM 9851 C C . LEU B 1 593 ? -34.938 -10.82 -16.766 1 96.19 593 LEU B C 1
ATOM 9853 O O . LEU B 1 593 ? -36 -11.43 -16.844 1 96.19 593 LEU B O 1
ATOM 9857 N N . THR B 1 594 ? -33.781 -11.32 -17.094 1 97.06 594 THR B N 1
ATOM 9858 C CA . THR B 1 594 ? -33.625 -12.742 -17.375 1 97.06 594 THR B CA 1
ATOM 9859 C C . THR B 1 594 ? -33 -13.477 -16.188 1 97.06 594 THR B C 1
ATOM 9861 O O . THR B 1 594 ? -33.281 -14.656 -15.977 1 97.06 594 THR B O 1
ATOM 9864 N N . ALA B 1 595 ? -32.188 -12.781 -15.484 1 97.75 595 ALA B N 1
ATOM 9865 C CA . ALA B 1 595 ? -31.547 -13.359 -14.305 1 97.75 595 ALA B CA 1
ATOM 9866 C C . ALA B 1 595 ? -31.531 -12.375 -13.148 1 97.75 595 ALA B C 1
ATOM 9868 O O . ALA B 1 595 ? -31.328 -11.172 -13.352 1 97.75 595 ALA B O 1
ATOM 9869 N N . LEU B 1 596 ? -31.734 -12.93 -11.93 1 97.19 596 LEU B N 1
ATOM 9870 C CA . LEU B 1 596 ? -31.844 -12.086 -10.734 1 97.19 596 LEU B CA 1
ATOM 9871 C C . LEU B 1 596 ? -31.25 -12.797 -9.523 1 97.19 596 LEU B C 1
ATOM 9873 O O . LEU B 1 596 ? -31.453 -14 -9.344 1 97.19 596 LEU B O 1
ATOM 9877 N N . ASP B 1 597 ? -30.438 -12.109 -8.719 1 97.19 597 ASP B N 1
ATOM 9878 C CA . ASP B 1 597 ? -29.922 -12.641 -7.465 1 97.19 597 ASP B CA 1
ATOM 9879 C C . ASP B 1 597 ? -30.453 -11.852 -6.273 1 97.19 597 ASP B C 1
ATOM 9881 O O . ASP B 1 597 ? -30.234 -10.648 -6.172 1 97.19 597 ASP B O 1
ATOM 9885 N N . LEU B 1 598 ? -31.125 -12.469 -5.328 1 95.38 598 LEU B N 1
ATOM 9886 C CA . LEU B 1 598 ? -31.703 -11.82 -4.156 1 95.38 598 LEU B CA 1
ATOM 9887 C C . LEU B 1 598 ? -31.188 -12.461 -2.871 1 95.38 598 LEU B C 1
ATOM 9889 O O . LEU B 1 598 ? -31.734 -12.242 -1.792 1 95.38 598 LEU B O 1
ATOM 9893 N N . GLN B 1 599 ? -30.125 -13.188 -3.033 1 92.75 599 GLN B N 1
ATOM 9894 C CA . GLN B 1 599 ? -29.578 -13.922 -1.896 1 92.75 599 GLN B CA 1
ATOM 9895 C C . GLN B 1 599 ? -29.234 -12.977 -0.743 1 92.75 599 GLN B C 1
ATOM 9897 O O . GLN B 1 599 ? -28.734 -11.875 -0.963 1 92.75 599 GLN B O 1
ATOM 9902 N N . MET B 1 600 ? -29.547 -13.344 0.511 1 87.44 600 MET B N 1
ATOM 9903 C CA . MET B 1 600 ? -29.156 -12.688 1.756 1 87.44 600 MET B CA 1
ATOM 9904 C C . MET B 1 600 ? -29.875 -11.352 1.914 1 87.44 600 MET B C 1
ATOM 9906 O O . MET B 1 600 ? -29.391 -10.445 2.586 1 87.44 600 MET B O 1
ATOM 9910 N N . ASN B 1 601 ? -30.969 -11.172 1.166 1 91.12 601 ASN B N 1
ATOM 9911 C CA . ASN B 1 601 ? -31.812 -10.023 1.467 1 91.12 601 ASN B CA 1
ATOM 9912 C C . ASN B 1 601 ? -32.594 -10.242 2.756 1 91.12 601 ASN B C 1
ATOM 9914 O O . ASN B 1 601 ? -32.906 -11.375 3.123 1 91.12 601 ASN B O 1
ATOM 9918 N N . ARG B 1 602 ? -32.969 -9.203 3.428 1 86.06 602 ARG B N 1
ATOM 9919 C CA . ARG B 1 602 ? -33.688 -9.273 4.703 1 86.06 602 ARG B CA 1
ATOM 9920 C C . ARG B 1 602 ? -35.188 -9.008 4.523 1 86.06 602 ARG B C 1
ATOM 9922 O O . ARG B 1 602 ? -35.656 -7.914 4.812 1 86.06 602 ARG B O 1
ATOM 9929 N N . PHE B 1 603 ? -35.906 -10.086 4.262 1 90 603 PHE B N 1
ATOM 9930 C CA . PHE B 1 603 ? -37.312 -9.953 3.863 1 90 603 PHE B CA 1
ATOM 9931 C C . PHE B 1 603 ? -38.188 -9.727 5.074 1 90 603 PHE B C 1
ATOM 9933 O O . PHE B 1 603 ? -37.906 -10.242 6.16 1 90 603 PHE B O 1
ATOM 9940 N N . HIS B 1 604 ? -39.125 -8.953 4.836 1 87.94 604 HIS B N 1
ATOM 9941 C CA . HIS B 1 604 ? -40.156 -8.773 5.828 1 87.94 604 HIS B CA 1
ATOM 9942 C C . HIS B 1 604 ? -41.375 -9.641 5.504 1 87.94 604 HIS B C 1
ATOM 9944 O O . HIS B 1 604 ? -42.156 -9.328 4.594 1 87.94 604 HIS B O 1
ATOM 9950 N N . CYS B 1 605 ? -41.562 -10.648 6.328 1 89 605 CYS B N 1
ATOM 9951 C CA . CYS B 1 605 ? -42.625 -11.625 6.055 1 89 605 CYS B CA 1
ATOM 9952 C C . CYS B 1 605 ? -43.938 -11.18 6.641 1 89 605 CYS B C 1
ATOM 9954 O O . CYS B 1 605 ? -44.344 -11.617 7.727 1 89 605 CYS B O 1
ATOM 9956 N N . ASN B 1 606 ? -44.531 -10.344 5.938 1 85.19 606 ASN B N 1
ATOM 9957 C CA . ASN B 1 606 ? -45.906 -9.883 6.25 1 85.19 606 ASN B CA 1
ATOM 9958 C C . ASN B 1 606 ? -46.781 -9.867 5.012 1 85.19 606 ASN B C 1
ATOM 9960 O O . ASN B 1 606 ? -46.438 -10.469 3.99 1 85.19 606 ASN B O 1
ATOM 9964 N N . THR B 1 607 ? -47.938 -9.227 5.09 1 83.19 607 THR B N 1
ATOM 9965 C CA . THR B 1 607 ? -48.938 -9.25 4.031 1 83.19 607 THR B CA 1
ATOM 9966 C C . THR B 1 607 ? -48.438 -8.5 2.797 1 83.19 607 THR B C 1
ATOM 9968 O O . THR B 1 607 ? -48.844 -8.805 1.674 1 83.19 607 THR B O 1
ATOM 9971 N N . ASP B 1 608 ? -47.5 -7.66 2.959 1 83.44 608 ASP B N 1
ATOM 9972 C CA . ASP B 1 608 ? -47 -6.844 1.86 1 83.44 608 ASP B CA 1
ATOM 9973 C C . ASP B 1 608 ? -46.094 -7.664 0.923 1 83.44 608 ASP B C 1
ATOM 9975 O O . ASP B 1 608 ? -45.812 -7.242 -0.199 1 83.44 608 ASP B O 1
ATOM 9979 N N . LEU B 1 609 ? -45.719 -8.836 1.41 1 90.06 609 LEU B N 1
ATOM 9980 C CA . LEU B 1 609 ? -44.812 -9.688 0.639 1 90.06 609 LEU B CA 1
ATOM 9981 C C . LEU B 1 609 ? -45.594 -10.578 -0.319 1 90.06 609 LEU B C 1
ATOM 9983 O O . LEU B 1 609 ? -45 -11.258 -1.161 1 90.06 609 LEU B O 1
ATOM 9987 N N . LYS B 1 610 ? -46.844 -10.586 -0.296 1 90.19 610 LYS B N 1
ATOM 9988 C CA . LYS B 1 610 ? -47.688 -11.523 -1.028 1 90.19 610 LYS B CA 1
ATOM 9989 C C . LYS B 1 610 ? -47.5 -11.383 -2.535 1 90.19 610 LYS B C 1
ATOM 9991 O O . LYS B 1 610 ? -47.312 -12.383 -3.234 1 90.19 610 LYS B O 1
ATOM 9996 N N . PRO B 1 611 ? -47.5 -10.102 -3.051 1 90.06 611 PRO B N 1
ATOM 9997 C CA . PRO B 1 611 ? -47.281 -9.977 -4.496 1 90.06 611 PRO B CA 1
ATOM 9998 C C . PRO B 1 611 ? -45.969 -10.602 -4.957 1 90.06 611 PRO B C 1
ATOM 10000 O O . PRO B 1 611 ? -45.906 -11.211 -6.027 1 90.06 611 PRO B O 1
ATOM 10003 N N . PHE B 1 612 ? -44.938 -10.461 -4.285 1 93.38 612 PHE B N 1
ATOM 10004 C CA . PHE B 1 612 ? -43.625 -11 -4.617 1 93.38 612 PHE B CA 1
ATOM 10005 C C . PHE B 1 612 ? -43.656 -12.523 -4.574 1 93.38 612 PHE B C 1
ATOM 10007 O O . PHE B 1 612 ? -43.062 -13.188 -5.441 1 93.38 612 PHE B O 1
ATOM 10014 N N . LEU B 1 613 ? -44.344 -13.055 -3.506 1 93 613 LEU B N 1
ATOM 10015 C CA . LEU B 1 613 ? -44.438 -14.508 -3.365 1 93 613 LEU B CA 1
ATOM 10016 C C . LEU B 1 613 ? -45.188 -15.117 -4.543 1 93 613 LEU B C 1
ATOM 10018 O O . LEU B 1 613 ? -44.781 -16.172 -5.055 1 93 613 LEU B O 1
ATOM 10022 N N . THR B 1 614 ? -46.219 -14.469 -4.934 1 92.06 614 THR B N 1
ATOM 10023 C CA . THR B 1 614 ? -46.969 -14.93 -6.098 1 92.06 614 THR B CA 1
ATOM 10024 C C . THR B 1 614 ? -46.094 -14.883 -7.352 1 92.06 614 THR B C 1
ATOM 10026 O O . THR B 1 614 ? -46.062 -15.836 -8.133 1 92.06 614 THR B O 1
ATOM 10029 N N . TRP B 1 615 ? -45.438 -13.836 -7.453 1 92.88 615 TRP B N 1
ATOM 10030 C CA . TRP B 1 615 ? -44.562 -13.656 -8.594 1 92.88 615 TRP B CA 1
ATOM 10031 C C . TRP B 1 615 ? -43.438 -14.695 -8.586 1 92.88 615 TRP B C 1
ATOM 10033 O O . TRP B 1 615 ? -43.062 -15.211 -9.641 1 92.88 615 TRP B O 1
ATOM 10043 N N . LEU B 1 616 ? -42.875 -15.016 -7.465 1 91.19 616 LEU B N 1
ATOM 10044 C CA . LEU B 1 616 ? -41.812 -15.984 -7.285 1 91.19 616 LEU B CA 1
ATOM 10045 C C . LEU B 1 616 ? -42.219 -17.344 -7.832 1 91.19 616 LEU B C 1
ATOM 10047 O O . LEU B 1 616 ? -41.375 -18.078 -8.375 1 91.19 616 LEU B O 1
ATOM 10051 N N . ASN B 1 617 ? -43.438 -17.625 -7.777 1 87.81 617 ASN B N 1
ATOM 10052 C CA . ASN B 1 617 ? -43.969 -18.922 -8.195 1 87.81 617 ASN B CA 1
ATOM 10053 C C . ASN B 1 617 ? -44.281 -18.953 -9.688 1 87.81 617 ASN B C 1
ATOM 10055 O O . ASN B 1 617 ? -44.312 -20.016 -10.297 1 87.81 617 ASN B O 1
ATOM 10059 N N . GLU B 1 618 ? -44.406 -17.766 -10.258 1 91.06 618 GLU B N 1
ATOM 10060 C CA . GLU B 1 618 ? -44.906 -17.703 -11.633 1 91.06 618 GLU B CA 1
ATOM 10061 C C . GLU B 1 618 ? -43.812 -17.219 -12.586 1 91.06 618 GLU B C 1
ATOM 10063 O O . GLU B 1 618 ? -43.906 -17.406 -13.797 1 91.06 618 GLU B O 1
ATOM 10068 N N . THR B 1 619 ? -42.812 -16.719 -12.094 1 91.44 619 THR B N 1
ATOM 10069 C CA . THR B 1 619 ? -41.844 -16 -12.922 1 91.44 619 THR B CA 1
ATOM 10070 C C . THR B 1 619 ? -40.969 -16.984 -13.688 1 91.44 619 THR B C 1
ATOM 10072 O O . THR B 1 619 ? -40.844 -18.141 -13.289 1 91.44 619 THR B O 1
ATOM 10075 N N . HIS B 1 620 ? -40.438 -16.469 -14.852 1 92.94 620 HIS B N 1
ATOM 10076 C CA . HIS B 1 620 ? -39.5 -17.234 -15.664 1 92.94 620 HIS B CA 1
ATOM 10077 C C . HIS B 1 620 ? -38.062 -16.703 -15.508 1 92.94 620 HIS B C 1
ATOM 10079 O O . HIS B 1 620 ? -37.156 -17.172 -16.188 1 92.94 620 HIS B O 1
ATOM 10085 N N . VAL B 1 621 ? -37.938 -15.781 -14.625 1 95.12 621 VAL B N 1
ATOM 10086 C CA . VAL B 1 621 ? -36.625 -15.219 -14.344 1 95.12 621 VAL B CA 1
ATOM 10087 C C . VAL B 1 621 ? -35.75 -16.266 -13.633 1 95.12 621 VAL B C 1
ATOM 10089 O O . VAL B 1 621 ? -36.219 -16.953 -12.734 1 95.12 621 VAL B O 1
ATOM 10092 N N . THR B 1 622 ? -34.531 -16.406 -14.094 1 95.75 622 THR B N 1
ATOM 10093 C CA . THR B 1 622 ? -33.594 -17.344 -13.484 1 95.75 622 THR B CA 1
ATOM 10094 C C . THR B 1 622 ? -32.938 -16.734 -12.25 1 95.75 622 THR B C 1
ATOM 10096 O O . THR B 1 622 ? -32.344 -15.656 -12.328 1 95.75 622 THR B O 1
ATOM 10099 N N . PHE B 1 623 ? -33.062 -17.422 -11.125 1 95.06 623 PHE B N 1
ATOM 10100 C CA . PHE B 1 623 ? -32.406 -16.953 -9.906 1 95.06 623 PHE B CA 1
ATOM 10101 C C . PHE B 1 623 ? -30.984 -17.516 -9.812 1 95.06 623 PHE B C 1
ATOM 10103 O O . PHE B 1 623 ? -30.781 -18.719 -9.961 1 95.06 623 PHE B O 1
ATOM 10110 N N . LEU B 1 624 ? -30.062 -16.688 -9.656 1 94.94 624 LEU B N 1
ATOM 10111 C CA . LEU B 1 624 ? -28.641 -17.047 -9.648 1 94.94 624 LEU B CA 1
ATOM 10112 C C . LEU B 1 624 ? -28.281 -17.797 -8.367 1 94.94 624 LEU B C 1
ATOM 10114 O O . LEU B 1 624 ? -27.266 -18.516 -8.32 1 94.94 624 LEU B O 1
ATOM 10118 N N . SER B 1 625 ? -28.984 -17.609 -7.297 1 92.38 625 SER B N 1
ATOM 10119 C CA . SER B 1 625 ? -28.906 -18.375 -6.066 1 92.38 625 SER B CA 1
ATOM 10120 C C . SER B 1 625 ? -30.203 -19.125 -5.793 1 92.38 625 SER B C 1
ATOM 10122 O O . SER B 1 625 ? -31.281 -18.672 -6.195 1 92.38 625 SER B O 1
ATOM 10124 N N . PRO B 1 626 ? -30.078 -20.188 -5.047 1 91.19 626 PRO B N 1
ATOM 10125 C CA . PRO B 1 626 ? -31.281 -20.984 -4.82 1 91.19 626 PRO B CA 1
ATOM 10126 C C . PRO B 1 626 ? -32.344 -20.219 -4.035 1 91.19 626 PRO B C 1
ATOM 10128 O O . PRO B 1 626 ? -32.062 -19.625 -2.992 1 91.19 626 PRO B O 1
ATOM 10131 N N . VAL B 1 627 ? -33.562 -20.328 -4.484 1 91.25 627 VAL B N 1
ATOM 10132 C CA . VAL B 1 627 ? -34.688 -19.594 -3.912 1 91.25 627 VAL B CA 1
ATOM 10133 C C . VAL B 1 627 ? -34.969 -20.109 -2.5 1 91.25 627 VAL B C 1
ATOM 10135 O O . VAL B 1 627 ? -35.406 -19.344 -1.633 1 91.25 627 VAL B O 1
ATOM 10138 N N . HIS B 1 628 ? -34.562 -21.375 -2.285 1 90.19 628 HIS B N 1
ATOM 10139 C CA . HIS B 1 628 ? -34.875 -21.969 -0.987 1 90.19 628 HIS B CA 1
ATOM 10140 C C . HIS B 1 628 ? -34 -21.391 0.105 1 90.19 628 HIS B C 1
ATOM 10142 O O . HIS B 1 628 ? -34.25 -21.594 1.295 1 90.19 628 HIS B O 1
ATOM 10148 N N . GLU B 1 629 ? -32.938 -20.688 -0.285 1 91.25 629 GLU B N 1
ATOM 10149 C CA . GLU B 1 629 ? -32.031 -20.094 0.69 1 91.25 629 GLU B CA 1
ATOM 10150 C C . GLU B 1 629 ? -32.562 -18.734 1.155 1 91.25 629 GLU B C 1
ATOM 10152 O O . GLU B 1 629 ? -32.031 -18.156 2.111 1 91.25 629 GLU B O 1
ATOM 10157 N N . LEU B 1 630 ? -33.594 -18.219 0.539 1 93 630 LEU B N 1
ATOM 10158 C CA . LEU B 1 630 ? -34.188 -16.938 0.957 1 93 630 LEU B CA 1
ATOM 10159 C C . LEU B 1 630 ? -34.938 -17.109 2.273 1 93 630 LEU B C 1
ATOM 10161 O O . LEU B 1 630 ? -35.625 -18.109 2.486 1 93 630 LEU B O 1
ATOM 10165 N N . ARG B 1 631 ? -34.719 -16.188 3.217 1 91.12 631 ARG B N 1
ATOM 10166 C CA . ARG B 1 631 ? -35.281 -16.312 4.559 1 91.12 631 ARG B CA 1
ATOM 10167 C C . ARG B 1 631 ? -35.969 -15.008 4.996 1 91.12 631 ARG B C 1
ATOM 10169 O O . ARG B 1 631 ? -35.594 -13.93 4.504 1 91.12 631 ARG B O 1
ATOM 10176 N N . CYS B 1 632 ? -36.844 -15.164 5.926 1 90.62 632 CYS B N 1
ATOM 10177 C CA . CYS B 1 632 ? -37.469 -14.016 6.562 1 90.62 632 CYS B CA 1
ATOM 10178 C C . CYS B 1 632 ? -36.594 -13.43 7.648 1 90.62 632 CYS B C 1
ATOM 10180 O O . CYS B 1 632 ? -35.906 -14.172 8.359 1 90.62 632 CYS B O 1
ATOM 10182 N N . GLU B 1 633 ? -36.5 -12.125 7.656 1 83.94 633 GLU B N 1
ATOM 10183 C CA . GLU B 1 633 ? -35.75 -11.445 8.711 1 83.94 633 GLU B CA 1
ATOM 10184 C C . GLU B 1 633 ? -36.688 -10.844 9.75 1 83.94 633 GLU B C 1
ATOM 10186 O O . GLU B 1 633 ? -36.438 -10.906 10.953 1 83.94 633 GLU B O 1
ATOM 10191 N N . PHE B 1 634 ? -37.781 -10.234 9.219 1 81.19 634 PHE B N 1
ATOM 10192 C CA . PHE B 1 634 ? -38.781 -9.609 10.078 1 81.19 634 PHE B CA 1
ATOM 10193 C C . PHE B 1 634 ? -40.156 -10.188 9.805 1 81.19 634 PHE B C 1
ATOM 10195 O O . PHE B 1 634 ? -40.438 -10.617 8.68 1 81.19 634 PHE B O 1
ATOM 10202 N N . PRO B 1 635 ? -40.938 -10.148 10.758 1 79.94 635 PRO B N 1
ATOM 10203 C CA . PRO B 1 635 ? -40.781 -9.82 12.172 1 79.94 635 PRO B CA 1
ATOM 10204 C C . PRO B 1 635 ? -40.031 -10.914 12.953 1 79.94 635 PRO B C 1
ATOM 10206 O O . PRO B 1 635 ? -39.688 -11.945 12.383 1 79.94 635 PRO B O 1
ATOM 10209 N N . SER B 1 636 ? -39.844 -10.656 14.281 1 74.19 636 SER B N 1
ATOM 10210 C CA . SER B 1 636 ? -39.062 -11.562 15.109 1 74.19 636 SER B CA 1
ATOM 10211 C C . SER B 1 636 ? -39.688 -12.953 15.148 1 74.19 636 SER B C 1
ATOM 10213 O O . SER B 1 636 ? -38.969 -13.953 15.242 1 74.19 636 SER B O 1
ATOM 10215 N N . GLY B 1 637 ? -41 -13.07 14.992 1 77.19 637 GLY B N 1
ATOM 10216 C CA . GLY B 1 637 ? -41.688 -14.352 15.023 1 77.19 637 GLY B CA 1
ATOM 10217 C C . GLY B 1 637 ? -41.375 -15.227 13.82 1 77.19 637 GLY B C 1
ATOM 10218 O O . GLY B 1 637 ? -41.531 -16.438 13.875 1 77.19 637 GLY B O 1
ATOM 10219 N N . HIS B 1 638 ? -40.906 -14.656 12.742 1 84.56 638 HIS B N 1
ATOM 10220 C CA . HIS B 1 638 ? -40.594 -15.398 11.523 1 84.56 638 HIS B CA 1
ATOM 10221 C C . HIS B 1 638 ? -39.094 -15.32 11.195 1 84.56 638 HIS B C 1
ATOM 10223 O O . HIS B 1 638 ? -38.688 -15.578 10.062 1 84.56 638 HIS B O 1
ATOM 10229 N N . TYR B 1 639 ? -38.344 -15.008 12.211 1 82.19 639 TYR B N 1
ATOM 10230 C CA . TYR B 1 639 ? -36.906 -14.844 11.984 1 82.19 639 TYR B CA 1
ATOM 10231 C C . TYR B 1 639 ? -36.281 -16.141 11.469 1 82.19 639 TYR B C 1
ATOM 10233 O O . TYR B 1 639 ? -36.5 -17.203 12.047 1 82.19 639 TYR B O 1
ATOM 10241 N N . ASN B 1 640 ? -35.625 -16.172 10.383 1 84.81 640 ASN B N 1
ATOM 10242 C CA . ASN B 1 640 ? -34.844 -17.25 9.781 1 84.81 640 ASN B CA 1
ATOM 10243 C C . ASN B 1 640 ? -35.719 -18.328 9.164 1 84.81 640 ASN B C 1
ATOM 10245 O O . ASN B 1 640 ? -35.25 -19.422 8.852 1 84.81 640 ASN B O 1
ATOM 10249 N N . VAL B 1 641 ? -37 -17.969 8.984 1 89.62 641 VAL B N 1
ATOM 10250 C CA . VAL B 1 641 ? -37.906 -18.891 8.328 1 89.62 641 VAL B CA 1
ATOM 10251 C C . VAL B 1 641 ? -37.75 -18.781 6.809 1 89.62 641 VAL B C 1
ATOM 10253 O O . VAL B 1 641 ? -37.75 -17.688 6.25 1 89.62 641 VAL B O 1
ATOM 10256 N N . PRO B 1 642 ? -37.562 -19.938 6.219 1 92.06 642 PRO B N 1
ATOM 10257 C CA . PRO B 1 642 ? -37.469 -19.875 4.758 1 92.06 642 PRO B CA 1
ATOM 10258 C C . PRO B 1 642 ? -38.688 -19.25 4.109 1 92.06 642 PRO B C 1
ATOM 10260 O O . PRO B 1 642 ? -39.812 -19.484 4.559 1 92.06 642 PRO B O 1
ATOM 10263 N N . LEU B 1 643 ? -38.438 -18.469 3.154 1 91.44 643 LEU B N 1
ATOM 10264 C CA . LEU B 1 643 ? -39.5 -17.719 2.492 1 91.44 643 LEU B CA 1
ATOM 10265 C C . LEU B 1 643 ? -40.531 -18.672 1.889 1 91.44 643 LEU B C 1
ATOM 10267 O O . LEU B 1 643 ? -41.719 -18.375 1.917 1 91.44 643 LEU B O 1
ATOM 10271 N N . LEU B 1 644 ? -40.094 -19.75 1.302 1 89.62 644 LEU B N 1
ATOM 10272 C CA . LEU B 1 644 ? -41 -20.719 0.678 1 89.62 644 LEU B CA 1
ATOM 10273 C C . LEU B 1 644 ? -41.938 -21.328 1.71 1 89.62 644 LEU B C 1
ATOM 10275 O O . LEU B 1 644 ? -43.094 -21.609 1.407 1 89.62 644 LEU B O 1
ATOM 10279 N N . ASP B 1 645 ? -41.438 -21.516 2.967 1 90.5 645 ASP B N 1
ATOM 10280 C CA . ASP B 1 645 ? -42.281 -22.016 4.051 1 90.5 645 ASP B CA 1
ATOM 10281 C C . ASP B 1 645 ? -43.344 -20.984 4.453 1 90.5 645 ASP B C 1
ATOM 10283 O O . ASP B 1 645 ? -44.469 -21.344 4.719 1 90.5 645 ASP B O 1
ATOM 10287 N N . TYR B 1 646 ? -42.875 -19.844 4.52 1 91.31 646 TYR B N 1
ATOM 10288 C CA . TYR B 1 646 ? -43.812 -18.766 4.824 1 91.31 646 TYR B CA 1
ATOM 10289 C C . TYR B 1 646 ? -44.906 -18.656 3.75 1 91.31 646 TYR B C 1
ATOM 10291 O O . TYR B 1 646 ? -46.094 -18.469 4.055 1 91.31 646 TYR B O 1
ATOM 10299 N N . SER B 1 647 ? -44.531 -18.719 2.549 1 88 647 SER B N 1
ATOM 10300 C CA . SER B 1 647 ? -45.469 -18.656 1.429 1 88 647 SER B CA 1
ATOM 10301 C C . SER B 1 647 ? -46.531 -19.75 1.539 1 88 647 SER B C 1
ATOM 10303 O O . SER B 1 647 ? -47.719 -19.5 1.297 1 88 647 SER B O 1
ATOM 10305 N N . ALA B 1 648 ? -46.094 -20.875 1.95 1 86.12 648 ALA B N 1
ATOM 10306 C CA . ALA B 1 648 ? -47.031 -21.984 2.104 1 86.12 648 ALA B CA 1
ATOM 10307 C C . ALA B 1 648 ? -48.031 -21.719 3.215 1 86.12 648 ALA B C 1
ATOM 10309 O O . ALA B 1 648 ? -49.219 -22.109 3.105 1 86.12 648 ALA B O 1
ATOM 10310 N N . GLN B 1 649 ? -47.625 -21.078 4.242 1 85.19 649 GLN B N 1
ATOM 10311 C CA . GLN B 1 649 ? -48.469 -20.766 5.375 1 85.19 649 GLN B CA 1
ATOM 10312 C C . GLN B 1 649 ? -49.5 -19.703 5.008 1 85.19 649 GLN B C 1
ATOM 10314 O O . GLN B 1 649 ? -50.656 -19.766 5.469 1 85.19 649 GLN B O 1
ATOM 10319 N N . VAL B 1 650 ? -49.125 -18.812 4.238 1 82.88 650 VAL B N 1
ATOM 10320 C CA . VAL B 1 650 ? -50 -17.719 3.848 1 82.88 650 VAL B CA 1
ATOM 10321 C C . VAL B 1 650 ? -51.062 -18.219 2.852 1 82.88 650 VAL B C 1
ATOM 10323 O O . VAL B 1 650 ? -52.188 -17.766 2.859 1 82.88 650 VAL B O 1
ATOM 10326 N N . GLU B 1 651 ? -50.719 -19.062 1.981 1 74.38 651 GLU B N 1
ATOM 10327 C CA . GLU B 1 651 ? -51.656 -19.609 1.012 1 74.38 651 GLU B CA 1
ATOM 10328 C C . GLU B 1 651 ? -52.75 -20.453 1.701 1 74.38 651 GLU B C 1
ATOM 10330 O O . GLU B 1 651 ? -53.875 -20.531 1.218 1 74.38 651 GLU B O 1
ATOM 10335 N N . GLN B 1 652 ? -52.469 -21.062 2.863 1 64.06 652 GLN B N 1
ATOM 10336 C CA . GLN B 1 652 ? -53.469 -21.859 3.59 1 64.06 652 GLN B CA 1
ATOM 10337 C C . GLN B 1 652 ? -54.438 -20.969 4.352 1 64.06 652 GLN B C 1
ATOM 10339 O O . GLN B 1 652 ? -55.562 -21.391 4.688 1 64.06 652 GLN B O 1
ATOM 10344 N N . LYS B 1 653 ? -54.156 -19.828 4.398 1 55.62 653 LYS B N 1
ATOM 10345 C CA . LYS B 1 653 ? -55.125 -18.938 5.047 1 55.62 653 LYS B CA 1
ATOM 10346 C C . LYS B 1 653 ? -55.906 -18.125 4.016 1 55.62 653 LYS B C 1
ATOM 10348 O O . LYS B 1 653 ? -55.375 -17.766 2.965 1 55.62 653 LYS B O 1
#

Foldseek 3Di:
DPDDPPPDPPPDVDCPVPCPPPPPPPPVCPVQWDDDQQATHRDPRQDQAQDDDALSRAHYAHDAHQHAEAAQCRCPSPLNHAEYEHDQHPYAHEQDANSCQSNLNHAYYHHDNRAQHHYDQRSCHNPCNYAYYHHENHQDEQCVFQDCSCLSPQNYAEYHHHQYAYAAQAHDLSLLSNQNHAYYAHANYQHQAAAQRSCVSNAQHEHAEDHPANNQNVLLLDDPRDLVVRAASQHRYEYAEYENEANADELVSQLSNLLRNAQHAYAHYHYAHAYAQAPPGDPGHHAAQSSNLSCLNRLYAEYEHDHYAHAEQYANRPQSNQAYAYYAHDHYAHAYYDQNSVPNQQPHHAYYHHEHYAYAEFEQRRCQSNQNYAEYHHAQYAHAYYYAQGPHNHQRHAEYAHHQYAYQAHPAHRAHANHAYYHQDNYAHEPNRLVNVCRRDQAYAEYAHAQYAYAEPLSLLVCPQRNQNYAEYHHANYAHQYYDNDPCSPLPQNQRHAYYEHEHHLVQNQVVVVPCLCVLQRVQRHAEYEHDNNQHADDDACSCVNHAAHAYYEHDHHAYQADDLPRDHLNYAEYEHDQYAHAAYDCSNCQNYQEYEHHNYAHALDPSNLNVLVCVVVDNRHYPDDLQRDAHCDDPVRHRPGPVVSNVVVVVD/DPDDPPPDPPPPVDDPVPCPVPPPPPPVCPVQWDDDQQATHRDPRQDQAQDDDALSRAHYAHDAHQHAEAAQCRCPSPLNHAEYEHEQHPYAHEQDANSCQSNLNHAYYHHDNRAQHHYDQRSCHNDCNYAYYAHENHQDEQCVFQDCSCLSPQNYAEYHHHQYAYAAQAHDLSLLSNQNHAYYAHHNYQHQAAAQRSCVSNAQHEHAEDHPANNQNVLLLDDPRDLVVRAASQHRYEYAEYEPEANADELVSQLSNLLRNAQHAYAHYHYAHAYAQAPPGDPTHHAAQSSNLSCLNRLYAEYEHDHYAHAEQYANRPQSNQAYAYYAHDHYAHAYYDQNSVPNQQPHHAYYHHEHYAYAEFEQRRCQSNQNYAEYHHAQYAHAYYYAQGPHNHQRHAEYAHHQYAYQAHPAHRAHANHAYYHQDNYAHEPNRLVNVCRRDQAYAEYAHAQYAYAEPLSLLVCPQRNQNYAEYHHANYAHQYYDNDPCSPLPQNQRHAYYEHEHHLVQNQVVVVPCLCVLQRVQRHAEYEHHNNQDADDDACSCVNHAAHAYYEHDHHAYQADDLPRDHLNYAEYEHDQYAHAAYDCSNCQNYQEYEHHNHAHALDPSNLNVLVCVVVDNRHYPDDLQRDAHCDDPVRHRPGPVVSNVVVVVD

Solvent-accessible surface area (backbone atoms only — not comparable to full-atom values): 60529 Å² total; per-residue (Å²): 143,79,71,79,78,69,65,71,77,67,64,79,71,61,76,73,63,72,65,72,64,68,64,70,61,65,70,76,62,51,90,66,46,52,70,60,92,39,34,36,45,33,48,63,55,74,34,56,58,70,72,94,64,66,52,72,32,28,34,42,35,44,27,46,16,41,36,39,63,39,32,61,64,52,57,66,62,37,46,53,21,31,34,41,31,56,22,35,27,78,37,55,31,34,36,30,57,35,28,33,50,66,28,50,51,23,30,34,43,33,45,22,46,16,59,57,47,40,74,38,69,44,25,44,32,35,25,46,46,22,28,36,41,35,44,26,35,15,63,44,46,39,56,66,44,46,41,67,43,59,55,41,34,44,39,24,27,35,43,34,40,31,43,24,52,28,42,50,60,39,39,23,66,59,46,52,64,27,79,47,45,26,34,42,34,40,28,49,18,55,27,36,54,76,29,27,71,25,41,52,11,48,44,70,38,61,24,55,30,42,34,44,29,36,18,47,29,54,56,60,64,38,90,79,54,60,56,76,80,35,41,32,39,49,60,58,34,33,30,46,26,38,33,52,21,45,32,68,50,33,34,66,51,40,23,54,51,31,49,40,38,47,59,37,39,32,32,28,41,35,50,26,34,58,26,13,25,31,76,81,52,76,84,37,56,44,52,34,46,64,30,46,45,24,40,45,63,12,58,35,30,31,43,34,45,29,46,25,19,32,18,48,41,32,54,24,27,56,35,37,41,72,54,28,30,34,41,32,48,23,43,29,30,34,52,42,71,37,73,48,21,50,35,63,34,32,85,47,29,30,35,42,33,47,24,39,26,48,32,30,62,44,46,32,60,56,49,36,44,34,43,43,22,30,34,41,32,48,24,40,26,12,32,33,44,46,21,64,32,14,58,28,46,31,66,48,27,28,33,42,33,43,29,39,28,33,29,43,46,54,60,49,44,32,63,28,76,47,23,33,37,42,33,47,23,41,29,43,33,30,64,82,21,54,65,37,48,48,62,29,37,45,49,23,28,35,41,32,50,22,36,30,47,36,31,46,56,25,52,59,56,50,49,61,66,67,28,75,54,32,28,33,40,34,49,19,44,14,62,31,73,42,64,64,68,68,87,73,72,62,86,58,76,45,78,62,26,31,38,42,32,45,25,36,20,36,51,35,69,38,46,77,69,71,45,70,62,63,73,37,52,61,37,42,44,24,32,36,41,33,49,23,44,20,59,29,55,65,75,65,89,63,44,40,70,20,29,61,44,22,34,34,40,32,50,23,46,26,46,31,44,70,68,62,51,80,56,62,42,83,47,32,30,36,42,33,43,24,38,22,38,39,31,55,63,54,59,70,48,51,70,67,36,51,31,39,26,60,47,67,27,40,21,37,70,52,81,78,27,47,66,33,54,54,42,68,75,66,57,86,54,41,58,79,46,69,70,78,72,32,33,18,48,27,50,80,92,39,49,72,35,38,44,67,59,50,49,55,56,55,68,75,97,142,79,70,78,80,66,68,71,74,67,62,75,74,57,78,74,64,73,68,68,65,69,64,70,61,66,70,76,61,52,91,67,44,54,68,60,90,40,35,35,45,33,49,63,54,74,35,57,59,70,73,95,64,66,51,72,31,28,36,41,34,43,27,47,15,42,37,40,64,39,33,62,64,54,56,66,62,35,48,52,22,30,34,44,31,58,21,35,26,79,36,54,30,35,37,30,58,35,27,33,51,66,27,50,51,23,30,36,42,34,44,23,47,16,59,57,48,40,74,38,70,43,25,43,32,36,24,48,45,22,27,36,41,34,43,25,35,15,65,44,46,38,55,65,45,46,43,68,43,59,54,44,34,44,38,24,27,35,43,34,40,30,43,24,53,29,41,50,59,42,39,23,66,58,48,52,65,25,78,47,46,27,33,41,33,42,26,48,18,53,27,35,57,78,28,27,71,25,40,51,11,48,44,71,38,60,25,56,33,41,33,45,30,37,16,47,31,56,55,62,63,40,90,79,55,60,57,76,79,35,40,30,39,48,58,58,33,34,28,46,28,38,32,51,20,44,29,68,51,31,33,67,50,40,23,53,50,30,49,39,39,47,58,36,40,33,32,28,40,34,49,27,35,58,25,13,22,32,75,82,50,76,85,36,56,44,51,36,45,66,32,46,45,24,40,43,63,10,56,37,29,31,42,34,45,29,48,25,19,33,18,46,43,31,53,24,28,55,34,35,43,73,53,26,31,32,41,31,48,23,44,28,29,34,51,42,71,36,74,48,21,48,36,60,33,33,85,46,28,30,35,43,33,48,22,39,27,48,31,29,62,44,45,31,59,55,50,34,44,33,44,43,22,29,35,42,33,48,23,40,25,12,30,33,43,45,20,64,32,15,60,28,46,30,66,48,27,28,34,42,34,43,27,39,27,32,27,42,47,55,58,50,43,33,63,27,76,48,23,32,37,42,32,46,22,41,29,43,33,32,63,82,21,53,64,36,49,48,61,28,37,46,50,24,30,35,42,32,50,23,36,30,47,37,32,46,56,26,51,59,55,50,47,60,67,67,27,73,55,32,28,32,40,33,49,19,44,14,61,33,72,41,65,64,67,67,87,74,70,62,85,58,75,45,78,61,26,30,38,44,30,44,26,37,20,35,51,36,69,38,48,76,70,70,44,70,63,63,74,37,51,61,37,42,44,24,32,36,40,33,49,23,44,20,60,30,54,67,75,65,87,63,43,39,68,19,30,62,44,23,33,35,40,32,49,23,44,25,45,32,45,70,68,62,52,80,56,63,43,83,48,33,30,35,40,32,43,23,37,23,39,40,31,56,65,55,59,71,49,50,70,68,36,50,31,40,24,60,47,67,27,41,20,37,68,52,81,79,27,49,66,32,53,54,42,68,74,65,57,86,54,40,58,79,48,68,70,76,72,31,32,17,47,28,50,80,92,40,49,72,34,37,42,67,59,51,50,54,58,55,68,76,97

Sequence (1306 aa):
MKEDLRCVRMWTLGLQVVTICVFLQVSGCFPSCLIAGSVANCAFRKLHWVPALPANITHLYLELNHISEINSTSLSGLEQLQELDLGAQRVPLVIRNNAFSRQSHLRRLVLGMNVGLRLEPQAFMGLSSLQKLDLDYCFLHNSILKENYLEPLSSLETLNLFGNQIKTVQSSMVFANMIHLKELNLKLNKIDKICEPDLSGFQGKHFQLLNLESVSLKTMNTQGFNWQKCGNPFRGLSFQTLDLSHNGFGAATSKQFFRAIEGTKISHLKLSGSMGKGFSFNNLPDPDHSTFEGLKNSSVQILDLSKNRIFALQQGVFSPLKEVVVIDISRNKVNQIHRNAFEGLQGHLKLLNLSHNLLGEIHSYTFAFLTNLRVLDLSYNHIGVLGYHSFSGLPYLRTLNLTGNSLRDLGFPASLPRLQFLLLNDNKLTPSSVISIIDFARNILHLNIQDNRLTDLGDVGNFLTQLKGIQSLFYGGNTIRECMFSRQVSAVDLKNFHILDLHSSSLQSVWSQGRCFSLFDNLGHVLSLNLSFNNLRFLPQGIFKGLSSVLELDLSSNALTYLQPDILPKSLKILNLSNNFIASPDPAAFRLLTALDLQMNRFHCNTDLKPFLTWLNETHVTFLSPVHELRCEFPSGHYNVPLLDYSAQVEQKMKEDLRCVRMWTLGLQVVTICVFLQVSGCFPSCLIAGSVANCAFRKLHWVPALPANITHLYLELNHISEINSTSLSGLEQLQELDLGAQRVPLVIRNNAFSRQSHLRRLVLGMNVGLRLEPQAFMGLSSLQKLDLDYCFLHNSILKENYLEPLSSLETLNLFGNQIKTVQSSMVFANMIHLKELNLKLNKIDKICEPDLSGFQGKHFQLLNLESVSLKTMNTQGFNWQKCGNPFRGLSFQTLDLSHNGFGAATSKQFFRAIEGTKISHLKLSGSMGKGFSFNNLPDPDHSTFEGLKNSSVQILDLSKNRIFALQQGVFSPLKEVVVIDISRNKVNQIHRNAFEGLQGHLKLLNLSHNLLGEIHSYTFAFLTNLRVLDLSYNHIGVLGYHSFSGLPYLRTLNLTGNSLRDLGFPASLPRLQFLLLNDNKLTPSSVISIIDFARNILHLNIQDNRLTDLGDVGNFLTQLKGIQSLFYGGNTIRECMFSRQVSAVDLKNFHILDLHSSSLQSVWSQGRCFSLFDNLGHVLSLNLSFNNLRFLPQGIFKGLSSVLELDLSSNALTYLQPDILPKSLKILNLSNNFIASPDPAAFRLLTALDLQMNRFHCNTDLKPFLTWLNETHVTFLSPVHELRCEFPSGHYNVPLLDYSAQVEQK

Secondary structure (DSSP, 8-state):
--SGGGGGGGS---------------S---TT-EEETTEEE--SS--SSPPP--TT--EEE--SS---EE-TTTTTT-TT-SEEE--S-SS--EEPTTTTTT-TT--EEE-TT-TT-EE-TTTTTT-TT--EEE-TTS---THHHHSSTTTT-TT--EEE-TT---------GGGGG-TT--EEE-TT--B----GGGGGGGTT-EEEEEE-TT-B-TGGGSTT--HHHH--TTTT-EEEEEE--SS---HHHHHHHHHHTTT-EEEEEE--SS-S--SS--SSPPP-TTTTGGGTTS--SEEE--SS---EE-TTTTTT-TT--EEE--SS---EE-TTTTTT-TTT--EEE--SS---EE-TTTTTT-TT--EEE-TTS---EEPTTTTTT-TT--EEE-TT---S----PPP-TT--EEE--SS---TTHHHHHHHHTTT-SEEE--SS---BTHHHHHHHHH-TT--EEE-TT----B----S-------TT--EEE-TTS-HHHHHTTT--TTTTTT-TT--EEE--SS------TTTTTT-SS--EEE--SS------TT-S-TT--EEE--S---SS--GGGGTT-SEEE-TT--EE-SGGGHHHHHHHHH--PEESS-GGG-BEEESGGGTT-BHHHHHHHHHH-/--SGGGSGGGTTS-------------S---TT-EEETTEEE--SS--SSPPP--TT--EEE--SS---EE-TTTTTT-TT-SEEE--S-SS--EEPTTTTTT-TT--EEE-TT-TT-EE-TTTTTT-TT--EEE-TTS---THHHHSSTTTT-TT--EEE-TT---------GGGGG-TT--EEE-TT--B----GGGGGGGTT-EEEEEE-TT-B-TGGGSTT--HHHH--TTTT-EEEEEE--SS---HHHHHHHHHHTTT-EEEEEE--SS-S--SS--SSPPP-TTTTGGGTTS---EEE--SS---EE-TTTTTT-TT--EEE--SS---EE-TTTTTT-TTT--EEE--SS---EE-TTTTTT-TT--EEE-TTS---EEPTTTTTT-TT--EEE-TT---S----PPP-TT--EEE--SS---TTHHHHHHHH-TT-SEEE--SS---BTHHHHHHHHH-TT--EEE-TT----B----S-------TT--EEE-TTS-HHHHHTTT--TTTTTT-TT--EEE--SS------TTTTTT-SS--EEE--SS------TT-S-TT--EEE--S---SS--GGGGTT-SEEE-TT--EE-SGGGHHHHHHHHH--PEESS-GGG-BEEESGGGTT-BHHHHHHHHHH-